Protein AF-A0A7C4R3P0-F1 (afdb_monomer)

Mean predicted aligned error: 15.99 Å

Radius of gyration: 37.4 Å; Cα contacts (8 Å, |Δi|>4): 1420; chains: 1; bounding box: 134×116×116 Å

Foldseek 3Di:
DDDDDDDDDDDDDDDDDDDDDDDDDDDDDDDDDDDDDDDDDDDDDDDDDDDDDDDDDDDDDDDDDDDDDDDDDDDDDDDDDDDDDYDDDDDDDDDDDDDDDDDDDDDDDDDDDDDDDDDDDDDDDDDDDDDDDDDDDDDDDDDDDDDDDDDDDDDDDDDDDDDDDDDDDDDDDDDDDDDDDDDDDDDDDDDDDDDDDDDDDDDDDDDDDDDDDDDDDDDDDDDDPDDPPDPPDDPPPPPPFFQKEKFWAAAADQALVVLLVVLLVQLVVCLVVVHQEYEAAWQSRAHNPGDDPVSSVVSLQSNLVSLQVSQHKYKYKHWDQDPVLRGIWIKIFIAGNNSDTFAIFTALLSVLPTAQWAWTDDVNATATEHEALCLLACLNPQLNLVVHHQEYEYHYAAALLQAFPLQGPLSFLLVLALQQHKYWFHYYAHAEPPDDRDPPDPDRHGWAFTFIAGSNSDTQWTDDGRYTDMIMGGHPSVSSVRVSSVLQCVQPLRVVLSVCSNCLSVVHDDDFDDADADFAPFDKAKEKEFLAAPDLVVVLVQLQVCLVVVHQEYEAAWQRYEPVSLVVVLVSLQVSLHKYKYWHFDADPNATFGWIWIAGSNSDTLAIFTAQSDDPPHDHTRALQRQWADRVNQIEGEHEACVLSVLLSLQLNLSNWHAEYEYHHEDPDQDSVVVSSCVSSVQQSQFSQHFYWYHYNHKTFTWGCVCLVVLLVCVVPVHDGDDFDAFPTDRSNTITTRDMADVPRGMDMDIGRTDRTRCRCVPRYCVSNVSCNSSSSRSNPSNHDDPVPRD

Secondary structure (DSSP, 8-state):
----------------------------------------------PPPPPP------------------------------------------------------------------------------------------PPP-----------------------------------------------------PPPPPP---------------------S--SS---------SS-EEEEEEE-B--SSHHHHHHHHHHHHHHHHHTT-SEEE--TTTB--TT---HHHHHHHHHHHHHHHHHHT-EEEEEEEEEETTTTEEEEEEEEE-TTS-EEEEEE-TTT-TTSPPP--EEETTEEEEEEEGGGGG-HHHHHHHHHHT-SEEEEEE--BGGG--TTTSSTTHHHHHHHHTSEEEEEE-BSBPTTSPP-TTS----B----EEE-TTS-EEEE-SSSB-EEEEEEE-GGG---HHHHHHHHSTTTHHHHHHHHHHHTT-----PPP-------EEEEEEEE---S-HHHHHHHHHHHHHTT-SEEE--TT-EEGGGHHHHHHHHHHHT-EEEEEEEEEETTEEEEEEEEE-TTS-EEEEEE-TTPPTTBPPPS-GGGGEEEETTEEEEEEEGGGGT-THHHHHHHHHT--EEEEE------SHHHHHHHHHHHHHHHTTTSEEEEE-SS--EEEE-TTHHHHHHHHHHTPPPPP----SB--TTS-EEEEEPPTT--EEEEEEEE-SS--HIIIIITTT-GGGHHHHHHHHHHHS--GGG--

Solvent-accessible surface area (backbone atoms only — not comparable to full-atom values): 47750 Å² total; per-residue (Å²): 132,82,85,83,90,81,88,79,90,84,86,84,91,81,91,81,84,89,87,86,84,90,81,91,86,85,90,88,85,89,84,90,86,84,88,79,90,87,88,86,88,86,88,89,89,85,86,86,85,87,86,90,82,84,92,85,82,92,82,88,87,83,88,83,91,85,87,87,87,84,88,84,87,78,89,86,85,90,83,91,84,89,89,82,85,88,80,90,83,83,86,89,84,81,90,81,82,89,78,91,82,84,80,88,78,92,80,92,86,84,92,80,90,87,84,90,89,83,89,88,87,89,86,86,91,87,90,90,91,86,90,83,88,85,90,86,80,88,80,88,89,82,89,82,84,81,80,85,81,78,87,84,77,88,84,85,81,86,84,90,79,92,80,81,92,78,87,78,92,81,83,90,81,90,83,90,81,91,78,86,82,88,88,86,87,81,87,89,84,86,88,86,81,89,81,86,87,86,83,86,87,85,87,87,84,82,88,83,84,84,88,89,85,79,89,92,84,88,79,85,91,76,89,90,88,86,83,91,83,79,79,78,77,72,74,77,73,71,74,92,62,54,54,27,38,19,37,31,21,42,40,81,41,57,38,46,67,59,19,36,50,50,50,45,50,47,45,52,54,23,39,76,68,65,28,45,34,32,32,34,11,37,43,44,45,34,22,74,85,55,63,54,67,71,59,52,54,54,38,49,53,51,46,26,51,44,23,33,77,57,58,17,31,37,37,38,17,24,47,41,73,29,85,91,75,75,42,70,44,50,31,38,41,30,30,34,38,84,35,42,80,74,46,76,46,48,34,34,66,81,39,57,81,47,69,75,48,58,65,45,70,59,98,83,43,39,22,31,58,50,44,47,74,30,80,63,34,64,68,49,59,50,41,21,38,76,75,55,24,32,34,42,38,34,20,16,66,50,47,39,70,67,56,39,77,92,46,54,62,25,78,53,35,41,53,8,39,36,32,14,16,32,33,38,38,13,13,22,13,65,39,52,82,96,54,81,84,64,88,85,60,93,68,86,58,31,40,26,49,23,34,35,31,35,25,84,41,42,78,69,30,60,47,93,45,26,51,45,45,73,38,61,38,72,38,62,62,83,64,24,69,29,55,48,39,47,50,52,41,64,35,80,72,37,23,68,40,47,54,39,42,50,39,39,72,73,71,43,90,64,92,44,63,88,78,74,55,43,62,35,73,65,38,82,48,27,42,26,41,31,47,59,60,79,44,70,68,61,46,47,52,48,52,48,50,32,36,76,73,61,26,54,32,38,34,29,8,29,63,17,36,58,61,87,45,50,70,57,56,28,48,45,17,31,76,56,52,20,27,37,36,38,12,19,48,43,80,56,94,97,37,42,22,53,26,40,41,31,27,33,38,74,30,46,78,47,32,63,25,48,20,59,62,41,56,85,85,28,51,52,32,74,56,64,40,34,26,44,30,54,57,98,64,33,38,27,35,49,49,35,52,63,32,52,53,48,40,64,60,52,45,26,38,13,46,34,13,26,37,32,36,41,34,19,26,67,52,81,60,69,50,71,66,52,46,42,52,48,53,14,30,48,37,57,49,29,49,37,31,15,47,24,38,42,25,18,65,51,63,26,38,34,33,37,14,77,50,34,76,56,29,33,50,11,63,81,63,76,46,78,70,66,92,78,74,82,54,73,41,81,34,45,78,40,23,23,37,41,47,67,40,54,95,89,50,58,68,46,72,53,75,47,76,43,64,38,52,35,54,38,36,67,74,48,37,39,74,33,40,51,84,48,35,45,39,54,29,36,36,14,59,62,44,44,64,70,84,92,72,69,73

Structure (mmCIF, N/CA/C/O backbone):
data_AF-A0A7C4R3P0-F1
#
_entry.id   AF-A0A7C4R3P0-F1
#
loop_
_atom_site.group_PDB
_atom_site.id
_atom_site.type_symbol
_atom_site.label_atom_id
_atom_site.label_alt_id
_atom_site.label_comp_id
_atom_site.label_asym_id
_atom_site.label_entity_id
_atom_site.label_seq_id
_atom_site.pdbx_PDB_ins_code
_atom_site.Cartn_x
_atom_site.Cartn_y
_atom_site.Cartn_z
_atom_site.occupancy
_atom_site.B_iso_or_equiv
_atom_site.auth_seq_id
_atom_site.auth_comp_id
_atom_site.auth_asym_id
_atom_site.auth_atom_id
_atom_site.pdbx_PDB_model_num
ATOM 1 N N . MET A 1 1 ? 66.819 -7.091 0.552 1.00 32.09 1 MET A N 1
ATOM 2 C CA . MET A 1 1 ? 67.914 -6.262 -0.003 1.00 32.09 1 MET A CA 1
ATOM 3 C C . MET A 1 1 ? 67.869 -4.890 0.667 1.00 32.09 1 MET A C 1
ATOM 5 O O . MET A 1 1 ? 66.783 -4.501 1.069 1.00 32.09 1 MET A O 1
ATOM 9 N N . SER A 1 2 ? 69.026 -4.226 0.800 1.00 27.78 2 SER A N 1
ATOM 10 C CA . SER A 1 2 ? 69.227 -2.788 1.114 1.00 27.78 2 SER A CA 1
ATOM 11 C C . SER A 1 2 ? 68.517 -2.137 2.328 1.00 27.78 2 SER A C 1
ATOM 13 O O . SER A 1 2 ? 67.347 -1.773 2.280 1.00 27.78 2 SER A O 1
ATOM 15 N N . TRP A 1 3 ? 69.328 -1.880 3.364 1.00 25.48 3 TRP A N 1
ATOM 16 C CA . TRP A 1 3 ? 69.326 -0.709 4.281 1.00 25.48 3 TRP A CA 1
ATOM 17 C C . TRP A 1 3 ? 69.585 0.632 3.510 1.00 25.48 3 TRP A C 1
ATOM 19 O O . TRP A 1 3 ? 69.786 0.504 2.298 1.00 25.48 3 TRP A O 1
ATOM 29 N N . PRO A 1 4 ? 69.664 1.874 4.098 1.00 54.72 4 PRO A N 1
ATOM 30 C CA . PRO A 1 4 ? 69.950 2.248 5.515 1.00 54.72 4 PRO A CA 1
ATOM 31 C C . PRO A 1 4 ? 69.292 3.538 6.136 1.00 54.72 4 PRO A C 1
ATOM 33 O O . PRO A 1 4 ? 68.759 4.383 5.430 1.00 54.72 4 PRO A O 1
ATOM 36 N N . SER A 1 5 ? 69.549 3.771 7.448 1.00 31.55 5 SER A N 1
ATOM 37 C CA . SER A 1 5 ? 69.877 5.083 8.118 1.00 31.55 5 SER A CA 1
ATOM 38 C C . SER A 1 5 ? 68.826 6.231 8.237 1.00 31.55 5 SER A C 1
ATOM 40 O O . SER A 1 5 ? 67.964 6.351 7.383 1.00 31.55 5 SER A O 1
ATOM 42 N N . CYS A 1 6 ? 68.843 7.171 9.214 1.00 27.56 6 CYS A N 1
ATOM 43 C CA . CYS A 1 6 ? 69.604 7.357 10.480 1.00 27.56 6 CYS A CA 1
ATOM 44 C C . CYS A 1 6 ? 68.987 8.454 11.409 1.00 27.56 6 CYS A C 1
ATOM 46 O O . CYS A 1 6 ? 68.183 9.256 10.952 1.00 27.56 6 CYS A O 1
ATOM 48 N N . CYS A 1 7 ? 69.505 8.554 12.654 1.00 25.92 7 CYS A N 1
ATOM 49 C CA . CYS A 1 7 ? 69.416 9.674 13.635 1.00 25.92 7 CYS A CA 1
ATOM 50 C C . CYS A 1 7 ? 68.050 9.999 14.310 1.00 25.92 7 CYS A C 1
ATOM 52 O O . CYS A 1 7 ? 67.019 10.026 13.659 1.00 25.92 7 CYS A O 1
ATOM 54 N N . GLY A 1 8 ? 67.959 10.335 15.612 1.00 26.08 8 GLY A N 1
ATOM 55 C CA . GLY A 1 8 ? 68.944 10.228 16.708 1.00 26.08 8 GLY A CA 1
ATOM 56 C C . GLY A 1 8 ? 68.679 11.147 17.928 1.00 26.08 8 GLY A C 1
ATOM 57 O O . GLY A 1 8 ? 68.596 12.355 17.760 1.00 26.08 8 GLY A O 1
ATOM 58 N N . THR A 1 9 ? 68.716 10.596 19.161 1.00 27.69 9 THR A N 1
ATOM 59 C CA . THR A 1 9 ? 68.873 11.297 20.482 1.00 27.69 9 THR A CA 1
ATOM 60 C C . THR A 1 9 ? 67.759 12.286 20.935 1.00 27.69 9 THR A C 1
ATOM 62 O O . THR A 1 9 ? 67.021 12.784 20.106 1.00 27.69 9 THR A O 1
ATOM 65 N N . ARG A 1 10 ? 67.513 12.627 22.221 1.00 25.78 10 ARG A N 1
ATOM 66 C CA . ARG A 1 10 ? 68.187 12.420 23.536 1.00 25.78 10 ARG A CA 1
ATOM 67 C C . ARG A 1 10 ? 67.142 12.507 24.694 1.00 25.78 10 ARG A C 1
ATOM 69 O O . ARG A 1 10 ? 66.131 13.183 24.560 1.00 25.78 10 ARG A O 1
ATOM 76 N N . ARG A 1 11 ? 67.406 11.863 25.843 1.00 30.72 11 ARG A N 1
ATOM 77 C CA . ARG A 1 11 ? 66.754 12.060 27.181 1.00 30.72 11 ARG A CA 1
ATOM 78 C C . ARG A 1 11 ? 67.440 13.251 27.928 1.00 30.72 11 ARG A C 1
ATOM 80 O O . ARG A 1 11 ? 68.502 13.613 27.410 1.00 30.72 11 ARG A O 1
ATOM 87 N N . PRO A 1 12 ? 66.985 13.833 29.090 1.00 46.84 12 PRO A N 1
ATOM 88 C CA . PRO A 1 12 ? 66.566 13.085 30.312 1.00 46.84 12 PRO A CA 1
ATOM 89 C C . PRO A 1 12 ? 65.684 13.737 31.448 1.00 46.84 12 PRO A C 1
ATOM 91 O O . PRO A 1 12 ? 65.830 14.903 31.776 1.00 46.84 12 PRO A O 1
ATOM 94 N N . THR A 1 13 ? 64.967 12.883 32.219 1.00 29.77 13 THR A N 1
ATOM 95 C CA . THR A 1 13 ? 64.769 12.910 33.719 1.00 29.77 13 THR A CA 1
ATOM 96 C C . THR A 1 13 ? 64.090 14.119 34.440 1.00 29.77 13 THR A C 1
ATOM 98 O O . THR A 1 13 ? 63.912 15.150 33.820 1.00 29.77 13 THR A O 1
ATOM 101 N N . TRP A 1 14 ? 63.653 14.130 35.728 1.00 27.22 14 TRP A N 1
ATOM 102 C CA . TRP A 1 14 ? 63.700 13.253 36.945 1.00 27.22 14 TRP A CA 1
ATOM 103 C C . TRP A 1 14 ? 62.548 13.641 37.945 1.00 27.22 14 TRP A C 1
ATOM 105 O O . TRP A 1 14 ? 62.267 14.826 38.031 1.00 27.22 14 TRP A O 1
ATOM 115 N N . ARG A 1 15 ? 62.065 12.706 38.813 1.00 27.70 15 ARG A N 1
ATOM 116 C CA . ARG A 1 15 ? 61.544 12.882 40.231 1.00 27.70 15 ARG A CA 1
ATOM 117 C C . ARG A 1 15 ? 60.312 13.809 40.514 1.00 27.70 15 ARG A C 1
ATOM 119 O O . ARG A 1 15 ? 60.144 14.805 39.842 1.00 27.70 15 ARG A O 1
ATOM 126 N N . ARG A 1 16 ? 59.444 13.619 41.543 1.00 30.42 16 ARG A N 1
ATOM 127 C CA . ARG A 1 16 ? 59.117 12.530 42.527 1.00 30.42 16 ARG A CA 1
ATOM 128 C C . ARG A 1 16 ? 57.813 12.883 43.326 1.00 30.42 16 ARG A C 1
ATOM 130 O O . ARG A 1 16 ? 57.584 14.065 43.513 1.00 30.42 16 ARG A O 1
ATOM 137 N N . LEU A 1 17 ? 57.125 11.873 43.910 1.00 26.97 17 LEU A N 1
ATOM 138 C CA . LEU A 1 17 ? 56.213 11.885 45.111 1.00 26.97 17 LEU A CA 1
ATOM 139 C C . LEU A 1 17 ? 54.891 12.722 45.046 1.00 26.97 17 LEU A C 1
ATOM 141 O O . LEU A 1 17 ? 54.957 13.920 44.831 1.00 26.97 17 LEU A O 1
ATOM 145 N N . LEU A 1 18 ? 53.648 12.187 45.113 1.00 27.86 18 LEU A N 1
ATOM 146 C CA . LEU A 1 18 ? 52.902 11.464 46.195 1.00 27.86 18 LEU A CA 1
ATOM 147 C C . LEU A 1 18 ? 52.780 12.226 47.548 1.00 27.86 18 LEU A C 1
ATOM 149 O O . LEU A 1 18 ? 53.795 12.786 47.954 1.00 27.86 18 LEU A O 1
ATOM 153 N N . PRO A 1 19 ? 51.696 12.067 48.366 1.00 56.34 19 PRO A N 1
ATOM 154 C CA . PRO A 1 19 ? 50.272 11.708 48.096 1.00 56.34 19 PRO A CA 1
ATOM 155 C C . PRO A 1 19 ? 49.213 12.437 49.022 1.00 56.34 19 PRO A C 1
ATOM 157 O O . PRO A 1 19 ? 49.565 13.404 49.684 1.00 56.34 19 PRO A O 1
ATOM 160 N N . ILE A 1 20 ? 47.969 11.892 49.135 1.00 28.66 20 ILE A N 1
ATOM 161 C CA . ILE A 1 20 ? 47.048 11.837 50.332 1.00 28.66 20 ILE A CA 1
ATOM 162 C C . ILE A 1 20 ? 45.781 12.763 50.477 1.00 28.66 20 ILE A C 1
ATOM 164 O O . ILE A 1 20 ? 45.903 13.974 50.565 1.00 28.66 20 ILE A O 1
ATOM 168 N N . ILE A 1 21 ? 44.597 12.100 50.631 1.00 27.23 21 ILE A N 1
ATOM 169 C CA . ILE A 1 21 ? 43.301 12.428 51.344 1.00 27.23 21 ILE A CA 1
ATOM 170 C C . ILE A 1 21 ? 42.486 13.688 50.900 1.00 27.23 21 ILE A C 1
ATOM 172 O O . ILE A 1 21 ? 43.040 14.768 50.792 1.00 27.23 21 ILE A O 1
ATOM 176 N N . ALA A 1 22 ? 41.210 13.621 50.442 1.00 28.36 22 ALA A N 1
ATOM 177 C CA . ALA A 1 22 ? 39.899 13.310 51.096 1.00 28.36 22 ALA A CA 1
ATOM 178 C C . ALA A 1 22 ? 39.422 14.378 52.131 1.00 28.36 22 ALA A C 1
ATOM 180 O O . ALA A 1 22 ? 40.260 14.945 52.813 1.00 28.36 22 ALA A O 1
ATOM 181 N N . ALA A 1 23 ? 38.137 14.725 52.352 1.00 29.47 23 ALA A N 1
ATOM 182 C CA . ALA A 1 23 ? 36.828 14.490 51.697 1.00 29.47 23 ALA A CA 1
ATOM 183 C C . ALA A 1 23 ? 35.771 15.502 52.261 1.00 29.47 23 ALA A C 1
ATOM 185 O O . ALA A 1 23 ? 36.071 16.154 53.256 1.00 29.47 23 ALA A O 1
ATOM 186 N N . LEU A 1 24 ? 34.534 15.539 51.709 1.00 28.92 24 LEU A N 1
ATOM 187 C CA . LEU A 1 24 ? 33.325 16.251 52.235 1.00 28.92 24 LEU A CA 1
ATOM 188 C C . LEU A 1 24 ? 33.402 17.816 52.197 1.00 28.92 24 LEU A C 1
ATOM 190 O O . LEU A 1 24 ? 34.487 18.365 52.066 1.00 28.92 24 LEU A O 1
ATOM 194 N N . ASP A 1 25 ? 32.331 18.633 52.225 1.00 27.67 25 ASP A N 1
ATOM 195 C CA . ASP A 1 25 ? 30.870 18.406 52.291 1.00 27.67 25 ASP A CA 1
ATOM 196 C C . ASP A 1 25 ? 30.043 19.606 51.719 1.00 27.67 25 ASP A C 1
ATOM 198 O O . ASP A 1 25 ? 30.559 20.706 51.532 1.00 27.67 25 ASP A O 1
ATOM 202 N N . SER A 1 26 ? 28.717 19.427 51.620 1.00 28.06 26 SER A N 1
ATOM 203 C CA . SER A 1 26 ? 27.634 20.431 51.790 1.00 28.06 26 SER A CA 1
ATOM 204 C C . SER A 1 26 ? 27.133 21.380 50.659 1.00 28.06 26 SER A C 1
ATOM 206 O O . SER A 1 26 ? 27.757 22.345 50.239 1.00 28.06 26 SER A O 1
ATOM 208 N N . VAL A 1 27 ? 25.871 21.124 50.268 1.00 33.09 27 VAL A N 1
ATOM 209 C CA . VAL A 1 27 ? 24.689 22.024 50.132 1.00 33.09 27 VAL A CA 1
ATOM 210 C C . VAL A 1 27 ? 24.843 23.500 49.667 1.00 33.09 27 VAL A C 1
ATOM 212 O O . VAL A 1 27 ? 25.294 24.342 50.436 1.00 33.09 27 VAL A O 1
ATOM 215 N N . ARG A 1 28 ? 24.197 23.866 48.533 1.00 28.83 28 ARG A N 1
ATOM 216 C CA . ARG A 1 28 ? 23.072 24.858 48.414 1.00 28.83 28 ARG A CA 1
ATOM 217 C C . ARG A 1 28 ? 22.651 25.137 46.948 1.00 28.83 28 ARG A C 1
ATOM 219 O O . ARG A 1 28 ? 23.490 25.280 46.070 1.00 28.83 28 ARG A O 1
ATOM 226 N N . ARG A 1 29 ? 21.335 25.281 46.702 1.00 38.56 29 ARG A N 1
ATOM 227 C CA . ARG A 1 29 ? 20.730 25.986 45.537 1.00 38.56 29 ARG A CA 1
ATOM 228 C C . ARG A 1 29 ? 20.287 27.390 45.996 1.00 38.56 29 ARG A C 1
ATOM 230 O O . ARG A 1 29 ? 19.951 27.526 47.173 1.00 38.56 29 ARG A O 1
ATOM 237 N N . PRO A 1 30 ? 20.306 28.422 45.134 1.00 43.12 30 PRO A N 1
ATOM 238 C CA . PRO A 1 30 ? 19.176 28.790 44.248 1.00 43.12 30 PRO A CA 1
ATOM 239 C C . PRO A 1 30 ? 19.695 29.074 42.812 1.00 43.12 30 PRO A C 1
ATOM 241 O O . PRO A 1 30 ? 20.872 28.868 42.562 1.00 43.12 30 PRO A O 1
ATOM 244 N N . GLY A 1 31 ? 18.974 29.473 41.762 1.00 29.48 31 GLY A N 1
ATOM 245 C CA . GLY A 1 31 ? 17.718 30.204 41.521 1.00 29.48 31 GLY A CA 1
ATOM 246 C C . GLY A 1 31 ? 17.873 30.880 40.128 1.00 29.48 31 GLY A C 1
ATOM 247 O O . GLY A 1 31 ? 19.010 31.012 39.673 1.00 29.48 31 GLY A O 1
ATOM 248 N N . PRO A 1 32 ? 16.806 31.237 39.387 1.00 46.84 32 PRO A N 1
ATOM 249 C CA . PRO A 1 32 ? 16.913 31.478 37.940 1.00 46.84 32 PRO A CA 1
ATOM 250 C C . PRO A 1 32 ? 17.181 32.941 37.536 1.00 46.84 32 PRO A C 1
ATOM 252 O O . PRO A 1 32 ? 16.774 33.873 38.225 1.00 46.84 32 PRO A O 1
ATOM 255 N N . PHE A 1 33 ? 17.785 33.129 36.356 1.00 30.09 33 PHE A N 1
ATOM 256 C CA . PHE A 1 33 ? 17.975 34.431 35.706 1.00 30.09 33 PHE A CA 1
ATOM 257 C C . PHE A 1 33 ? 16.963 34.674 34.575 1.00 30.09 33 PHE A C 1
ATOM 259 O O . PHE A 1 33 ? 16.722 33.804 33.740 1.00 30.09 33 PHE A O 1
ATOM 266 N N . VAL A 1 34 ? 16.460 35.906 34.505 1.00 32.19 34 VAL A N 1
ATOM 267 C CA . VAL A 1 34 ? 15.823 36.523 33.329 1.00 32.19 34 VAL A CA 1
ATOM 268 C C . VAL A 1 34 ? 16.694 37.714 32.937 1.00 32.19 34 VAL A C 1
ATOM 270 O O . VAL A 1 34 ? 17.174 38.413 33.830 1.00 32.19 34 VAL A O 1
ATOM 273 N N . ASN A 1 35 ? 16.898 37.986 31.642 1.00 27.61 35 ASN A N 1
ATOM 274 C CA . ASN A 1 35 ? 17.396 39.301 31.232 1.00 27.61 35 ASN A CA 1
ATOM 275 C C . ASN A 1 35 ? 17.000 39.718 29.805 1.00 27.61 35 ASN A C 1
ATOM 277 O O . ASN A 1 35 ? 16.473 38.918 29.034 1.00 27.61 35 ASN A O 1
ATOM 281 N N . THR A 1 36 ? 17.206 41.004 29.505 1.00 28.31 36 THR A N 1
ATOM 282 C CA . THR A 1 36 ? 16.437 41.785 28.512 1.00 28.31 36 THR A CA 1
ATOM 283 C C . THR A 1 36 ? 17.353 42.670 27.638 1.00 28.31 36 THR A C 1
ATOM 285 O O . THR A 1 36 ? 18.479 42.945 28.039 1.00 28.31 36 THR A O 1
ATOM 288 N N . PHE A 1 37 ? 16.829 43.208 26.519 1.00 28.69 37 PHE A N 1
ATOM 289 C CA . PHE A 1 37 ? 17.451 44.211 25.611 1.00 28.69 37 PHE A CA 1
ATOM 290 C C . PHE A 1 37 ? 18.629 43.691 24.732 1.00 28.69 37 PHE A C 1
ATOM 292 O O . PHE A 1 37 ? 19.159 42.619 24.984 1.00 28.69 37 PHE A O 1
ATOM 299 N N . ALA A 1 38 ? 19.044 44.333 23.622 1.00 27.56 38 ALA A N 1
ATOM 300 C CA . ALA A 1 38 ? 18.804 45.706 23.143 1.00 27.56 38 ALA A CA 1
ATOM 301 C C . ALA A 1 38 ? 18.746 45.866 21.597 1.00 27.56 38 ALA A C 1
ATOM 303 O O . ALA A 1 38 ? 19.057 44.954 20.835 1.00 27.56 38 ALA A O 1
ATOM 304 N N . THR A 1 39 ? 18.382 47.074 21.149 1.00 28.06 39 THR A N 1
ATOM 305 C CA . THR A 1 39 ? 18.225 47.519 19.746 1.00 28.06 39 THR A CA 1
ATOM 306 C C . THR A 1 39 ? 19.479 48.235 19.211 1.00 28.06 39 THR A C 1
ATOM 308 O O . THR A 1 39 ? 20.094 48.994 19.956 1.00 28.06 39 THR A O 1
ATOM 311 N N . VAL A 1 40 ? 19.800 48.132 17.908 1.00 27.38 40 VAL A N 1
ATOM 312 C CA . VAL A 1 40 ? 20.832 48.970 17.241 1.00 27.38 40 VAL A CA 1
ATOM 313 C C . VAL A 1 40 ? 20.338 49.530 15.892 1.00 27.38 40 VAL A C 1
ATOM 315 O O . VAL A 1 40 ? 19.598 48.874 15.164 1.00 27.38 40 VAL A O 1
ATOM 318 N N . LYS A 1 41 ? 20.728 50.779 15.584 1.00 29.86 41 LYS A N 1
ATOM 319 C CA . LYS A 1 41 ? 20.401 51.551 14.362 1.00 29.86 41 LYS A CA 1
ATOM 320 C C . LYS A 1 41 ? 21.229 51.123 13.138 1.00 29.86 41 LYS A C 1
ATOM 322 O O . LYS A 1 41 ? 22.357 50.663 13.287 1.00 29.86 41 LYS A O 1
ATOM 327 N N . THR A 1 42 ? 20.771 51.457 11.926 1.00 29.19 42 THR A N 1
ATOM 328 C CA . THR A 1 42 ? 21.671 51.640 10.762 1.00 29.19 42 THR A CA 1
ATOM 329 C C . THR A 1 42 ? 21.151 52.710 9.785 1.00 29.19 42 THR A C 1
ATOM 331 O O . THR A 1 42 ? 20.029 53.195 9.922 1.00 29.19 42 THR A O 1
ATOM 334 N N . ILE A 1 43 ? 22.027 53.157 8.878 1.00 29.05 43 ILE A N 1
ATOM 335 C CA . ILE A 1 43 ? 22.020 54.470 8.200 1.00 29.05 43 ILE A CA 1
ATOM 336 C C . ILE A 1 43 ? 21.497 54.383 6.745 1.00 29.05 43 ILE A C 1
ATOM 338 O O . ILE A 1 43 ? 21.356 53.301 6.184 1.00 29.05 43 ILE A O 1
ATOM 342 N N . SER A 1 44 ? 21.154 55.531 6.151 1.00 29.88 44 SER A N 1
ATOM 343 C CA . SER A 1 44 ? 20.382 55.696 4.910 1.00 29.88 44 SER A CA 1
ATOM 344 C C . SER A 1 44 ? 21.178 56.173 3.673 1.00 29.88 44 SER A C 1
ATOM 346 O O . SER A 1 44 ? 22.222 56.804 3.820 1.00 29.88 44 SER A O 1
ATOM 348 N N . ARG A 1 45 ? 20.555 55.991 2.480 1.00 29.64 45 ARG A N 1
ATOM 349 C CA . ARG A 1 45 ? 20.825 56.540 1.108 1.00 29.64 45 ARG A CA 1
ATOM 350 C C . ARG A 1 45 ? 21.482 55.571 0.090 1.00 29.64 45 ARG A C 1
ATOM 352 O O . ARG A 1 45 ? 22.250 54.713 0.500 1.00 29.64 45 ARG A O 1
ATOM 359 N N . PRO A 1 46 ? 21.302 55.779 -1.240 1.00 42.72 46 PRO A N 1
ATOM 360 C CA . PRO A 1 46 ? 20.055 56.104 -1.958 1.00 42.72 46 PRO A CA 1
ATOM 361 C C . PRO A 1 46 ? 19.814 55.218 -3.219 1.00 42.72 46 PRO A C 1
ATOM 363 O O . PRO A 1 46 ? 20.705 54.522 -3.693 1.00 42.72 46 PRO A O 1
ATOM 366 N N . LEU A 1 47 ? 18.606 55.273 -3.800 1.00 34.34 47 LEU A N 1
ATOM 367 C CA . LEU A 1 47 ? 18.209 54.532 -5.019 1.00 34.34 47 LEU A CA 1
ATOM 368 C C . LEU A 1 47 ? 18.445 55.330 -6.325 1.00 34.34 47 LEU A C 1
ATOM 370 O O . LEU A 1 47 ? 18.209 56.540 -6.324 1.00 34.34 47 LEU A O 1
ATOM 374 N N . PRO A 1 48 ? 18.772 54.677 -7.461 1.00 40.31 48 PRO A N 1
ATOM 375 C CA . PRO A 1 48 ? 18.672 55.264 -8.800 1.00 40.31 48 PRO A CA 1
ATOM 376 C C . PRO A 1 48 ? 17.275 55.076 -9.436 1.00 40.31 48 PRO A C 1
ATOM 378 O O . PRO A 1 48 ? 16.510 54.181 -9.076 1.00 40.31 48 PRO A O 1
ATOM 381 N N . ALA A 1 49 ? 16.940 55.941 -10.400 1.00 33.78 49 ALA A N 1
ATOM 382 C CA . ALA A 1 49 ? 15.609 56.063 -11.009 1.00 33.78 49 ALA A CA 1
ATOM 383 C C . ALA A 1 49 ? 15.329 55.077 -12.176 1.00 33.78 49 ALA A C 1
ATOM 385 O O . ALA A 1 49 ? 16.265 54.612 -12.828 1.00 33.78 49 ALA A O 1
ATOM 386 N N . PRO A 1 50 ? 14.049 54.797 -12.513 1.00 43.09 50 PRO A N 1
ATOM 387 C CA . PRO A 1 50 ? 13.680 53.932 -13.636 1.00 43.09 50 PRO A CA 1
ATOM 388 C C . PRO A 1 50 ? 13.578 54.674 -14.985 1.00 43.09 50 PRO A C 1
ATOM 390 O O . PRO A 1 50 ? 13.025 55.771 -15.087 1.00 43.09 50 PRO A O 1
ATOM 393 N N . VAL A 1 51 ? 14.038 54.021 -16.056 1.00 35.91 51 VAL A N 1
ATOM 394 C CA . VAL A 1 51 ? 14.007 54.535 -17.438 1.00 35.91 51 VAL A CA 1
ATOM 395 C C . VAL A 1 51 ? 12.637 54.322 -18.106 1.00 35.91 51 VAL A C 1
ATOM 397 O O . VAL A 1 51 ? 12.038 53.251 -18.026 1.00 35.91 51 VAL A O 1
ATOM 400 N N . ARG A 1 52 ? 12.153 55.337 -18.838 1.00 36.47 52 ARG A N 1
ATOM 401 C CA . ARG A 1 52 ? 10.978 55.258 -19.734 1.00 36.47 52 ARG A CA 1
ATOM 402 C C . ARG A 1 52 ? 11.365 54.788 -21.145 1.00 36.47 52 ARG A C 1
ATOM 404 O O . ARG A 1 52 ? 12.218 55.428 -21.752 1.00 36.47 52 ARG A O 1
ATOM 411 N N . ARG A 1 53 ? 10.614 53.828 -21.712 1.00 31.98 53 ARG A N 1
ATOM 412 C CA . ARG A 1 53 ? 10.147 53.680 -23.128 1.00 31.98 53 ARG A CA 1
ATOM 413 C C . ARG A 1 53 ? 9.624 52.234 -23.312 1.00 31.98 53 ARG A C 1
ATOM 415 O O . ARG A 1 53 ? 10.143 51.335 -22.676 1.00 31.98 53 ARG A O 1
ATOM 422 N N . GLY A 1 54 ? 8.602 51.929 -24.118 1.00 27.34 54 GLY A N 1
ATOM 423 C CA . GLY A 1 54 ? 7.746 52.776 -24.957 1.00 27.34 54 GLY A CA 1
ATOM 424 C C . GLY A 1 54 ? 6.442 52.063 -25.378 1.00 27.34 54 GLY A C 1
ATOM 425 O O . GLY A 1 54 ? 6.250 50.879 -25.118 1.00 27.34 54 GLY A O 1
ATOM 426 N N . ARG A 1 55 ? 5.516 52.801 -26.010 1.00 35.31 55 ARG A N 1
ATOM 427 C CA . ARG A 1 55 ? 4.210 52.299 -26.495 1.00 35.31 55 ARG A CA 1
ATOM 428 C C . ARG A 1 55 ? 4.328 51.586 -27.853 1.00 35.31 55 ARG A C 1
ATOM 430 O O . ARG A 1 55 ? 4.978 52.135 -28.734 1.00 35.31 55 ARG A O 1
ATOM 437 N N . ARG A 1 56 ? 3.566 50.499 -28.050 1.00 31.70 56 ARG A N 1
ATOM 438 C CA . ARG A 1 56 ? 2.937 49.973 -29.300 1.00 31.70 56 ARG A CA 1
ATOM 439 C C . ARG A 1 56 ? 2.199 48.675 -28.907 1.00 31.70 56 ARG A C 1
ATOM 441 O O . ARG A 1 56 ? 2.729 47.934 -28.096 1.00 31.70 56 ARG A O 1
ATOM 448 N N . GLY A 1 57 ? 1.002 48.319 -29.370 1.00 27.23 57 GLY A N 1
ATOM 449 C CA . GLY A 1 57 ? -0.071 49.044 -30.060 1.00 27.23 57 GLY A CA 1
ATOM 450 C C . GLY A 1 57 ? -1.370 48.225 -29.901 1.00 27.23 57 GLY A C 1
ATOM 451 O O . GLY A 1 57 ? -1.309 47.002 -29.816 1.00 27.23 57 GLY A O 1
ATOM 452 N N . LYS A 1 58 ? -2.544 48.866 -29.794 1.00 31.91 58 LYS A N 1
ATOM 453 C CA . LYS A 1 58 ? -3.838 48.158 -29.679 1.00 31.91 58 LYS A CA 1
ATOM 454 C C . LYS A 1 58 ? -4.487 48.027 -31.054 1.00 31.91 58 LYS A C 1
ATOM 456 O O . LYS A 1 58 ? -4.809 49.054 -31.646 1.00 31.91 58 LYS A O 1
ATOM 461 N N . THR A 1 59 ? -4.821 46.810 -31.476 1.00 30.38 59 THR A N 1
ATOM 462 C CA . THR A 1 59 ? -5.689 46.584 -32.643 1.00 30.38 59 THR A CA 1
ATOM 463 C C . THR A 1 59 ? -7.001 45.949 -32.190 1.00 30.38 59 THR A C 1
ATOM 465 O O . THR A 1 59 ? -7.027 44.842 -31.658 1.00 30.38 59 THR A O 1
ATOM 468 N N . ARG A 1 60 ? -8.109 46.677 -32.365 1.00 30.22 60 ARG A N 1
ATOM 469 C CA . ARG A 1 60 ? -9.468 46.136 -32.210 1.00 30.22 60 ARG A CA 1
ATOM 470 C C . ARG A 1 60 ? -9.790 45.246 -33.409 1.00 30.22 60 ARG A C 1
ATOM 472 O O . ARG A 1 60 ? -9.557 45.679 -34.530 1.00 30.22 60 ARG A O 1
ATOM 479 N N . TRP A 1 61 ? -10.517 44.156 -33.180 1.00 25.72 61 TRP A N 1
ATOM 480 C CA . TRP A 1 61 ? -11.554 43.716 -34.117 1.00 25.72 61 TRP A CA 1
ATOM 481 C C . TRP A 1 61 ? -12.863 43.450 -33.369 1.00 25.72 61 TRP A C 1
ATOM 483 O O . TRP A 1 61 ? -12.881 42.980 -32.232 1.00 25.72 61 TRP A O 1
ATOM 493 N N . ARG A 1 62 ? -13.970 43.857 -33.991 1.00 29.64 62 ARG A N 1
ATOM 494 C CA . ARG A 1 62 ? -15.354 43.769 -33.498 1.00 29.64 62 ARG A CA 1
ATOM 495 C C . ARG A 1 62 ? -16.241 43.524 -34.725 1.00 29.64 62 ARG A C 1
ATOM 497 O O . ARG A 1 62 ? -15.873 44.001 -35.794 1.00 29.64 62 ARG A O 1
ATOM 504 N N . ARG A 1 63 ? -17.424 42.923 -34.517 1.00 29.36 63 ARG A N 1
ATOM 505 C CA . ARG A 1 63 ? -18.449 42.456 -35.495 1.00 29.36 63 ARG A CA 1
ATOM 506 C C . ARG A 1 63 ? -18.372 40.939 -35.753 1.00 29.36 63 ARG A C 1
ATOM 508 O O . ARG A 1 63 ? -17.280 40.399 -35.777 1.00 29.36 63 ARG A O 1
ATOM 515 N N . LEU A 1 64 ? -19.485 40.216 -35.929 1.00 26.69 64 LEU A N 1
ATOM 516 C CA . LEU A 1 64 ? -20.906 40.534 -35.664 1.00 26.69 64 LEU A CA 1
ATOM 517 C C . LEU A 1 64 ? -21.691 39.230 -35.403 1.00 26.69 64 LEU A C 1
ATOM 519 O O . LEU A 1 64 ? -21.211 38.143 -35.706 1.00 26.69 64 LEU A O 1
ATOM 523 N N . ARG A 1 65 ? -22.899 39.338 -34.834 1.00 31.41 65 ARG A N 1
ATOM 524 C CA . ARG A 1 65 ? -23.827 38.211 -34.641 1.00 31.41 65 ARG A CA 1
ATOM 525 C C . ARG A 1 65 ? -24.759 38.049 -35.845 1.00 31.41 65 ARG A C 1
ATOM 527 O O . ARG A 1 65 ? -25.428 39.019 -36.184 1.00 31.41 65 ARG A O 1
ATOM 534 N N . SER A 1 66 ? -24.936 36.812 -36.301 1.00 27.95 66 SER A N 1
ATOM 535 C CA . SER A 1 66 ? -26.204 36.167 -36.708 1.00 27.95 66 SER A CA 1
ATOM 536 C C . SER A 1 66 ? -25.861 34.771 -37.267 1.00 27.95 66 SER A C 1
ATOM 538 O O . SER A 1 66 ? -24.782 34.585 -37.810 1.00 27.95 66 SER A O 1
ATOM 540 N N . GLY A 1 67 ? -26.655 33.710 -37.135 1.00 26.39 67 GLY A N 1
ATOM 541 C CA . GLY A 1 67 ? -27.860 33.509 -36.337 1.00 26.39 67 GLY A CA 1
ATOM 542 C C . GLY A 1 67 ? -28.823 32.560 -37.051 1.00 26.39 67 GLY A C 1
ATOM 543 O O . GLY A 1 67 ? -29.353 32.942 -38.082 1.00 26.39 67 GLY A O 1
ATOM 544 N N . LEU A 1 68 ? -29.110 31.378 -36.491 1.00 26.34 68 LEU A N 1
ATOM 545 C CA . LEU A 1 68 ? -30.374 30.669 -36.739 1.00 26.34 68 LEU A CA 1
ATOM 546 C C . LEU A 1 68 ? -30.661 29.636 -35.637 1.00 26.34 68 LEU A C 1
ATOM 548 O O . LEU A 1 68 ? -29.763 28.968 -35.131 1.00 26.34 68 LEU A O 1
ATOM 552 N N . ARG A 1 69 ? -31.938 29.509 -35.264 1.00 28.77 69 ARG A N 1
ATOM 553 C CA . ARG A 1 69 ? -32.465 28.440 -34.401 1.00 28.77 69 ARG A CA 1
ATOM 554 C C . ARG A 1 69 ? -33.090 27.355 -35.281 1.00 28.77 69 ARG A C 1
ATOM 556 O O . ARG A 1 69 ? -33.789 27.717 -36.223 1.00 28.77 69 ARG A O 1
ATOM 563 N N . ARG A 1 70 ? -33.060 26.091 -34.840 1.00 26.84 70 ARG A N 1
ATOM 564 C CA . ARG A 1 70 ? -34.278 25.266 -34.658 1.00 26.84 70 ARG A CA 1
ATOM 565 C C . ARG A 1 70 ? -33.987 24.015 -33.818 1.00 26.84 70 ARG A C 1
ATOM 567 O O . ARG A 1 70 ? -32.845 23.597 -33.678 1.00 26.84 70 ARG A O 1
ATOM 574 N N . ARG A 1 71 ? -35.041 23.508 -33.174 1.00 27.59 71 ARG A N 1
ATOM 575 C CA . ARG A 1 71 ? -35.055 22.341 -32.272 1.00 27.59 71 ARG A CA 1
ATOM 576 C C . ARG A 1 71 ? -35.383 21.074 -33.072 1.00 27.59 71 ARG A C 1
ATOM 578 O O . ARG A 1 71 ? -36.117 21.208 -34.043 1.00 27.59 71 ARG A O 1
ATOM 585 N N . PHE A 1 72 ? -35.013 19.891 -32.574 1.00 25.64 72 PHE A N 1
ATOM 586 C CA . PHE A 1 72 ? -35.993 18.868 -32.159 1.00 25.64 72 PHE A CA 1
ATOM 587 C C . PHE A 1 72 ? -35.352 17.754 -31.301 1.00 25.64 72 PHE A C 1
ATOM 589 O O . PHE A 1 72 ? -34.160 17.482 -31.398 1.00 25.64 72 PHE A O 1
ATOM 596 N N . SER A 1 73 ? -36.164 17.168 -30.419 1.00 25.95 73 SER A N 1
ATOM 597 C CA . SER A 1 73 ? -35.943 15.923 -29.658 1.00 25.95 73 SER A CA 1
ATOM 598 C C . SER A 1 73 ? -36.352 14.703 -30.526 1.00 25.95 73 SER A C 1
ATOM 600 O O . SER A 1 73 ? -36.861 14.921 -31.619 1.00 25.95 73 SER A O 1
ATOM 602 N N . SER A 1 74 ? -36.233 13.409 -30.188 1.00 26.59 74 SER A N 1
ATOM 603 C CA . SER A 1 74 ? -35.803 12.622 -29.005 1.00 26.59 74 SER A CA 1
ATOM 604 C C . SER A 1 74 ? -35.663 11.132 -29.426 1.00 26.59 74 SER A C 1
ATOM 606 O O . SER A 1 74 ? -36.146 10.780 -30.493 1.00 26.59 74 SER A O 1
ATOM 608 N N . ASN A 1 75 ? -35.050 10.287 -28.575 1.00 24.88 75 ASN A N 1
ATOM 609 C CA . ASN A 1 75 ? -35.145 8.806 -28.398 1.00 24.88 75 ASN A CA 1
ATOM 610 C C . ASN A 1 75 ? -36.152 8.021 -29.299 1.00 24.88 75 ASN A C 1
ATOM 612 O O . ASN A 1 75 ? -37.266 8.487 -29.494 1.00 24.88 75 ASN A O 1
ATOM 616 N N . ALA A 1 76 ? -35.935 6.775 -29.761 1.00 25.80 76 ALA A N 1
ATOM 617 C CA . ALA A 1 76 ? -35.403 5.569 -29.085 1.00 25.80 76 ALA A CA 1
ATOM 618 C C . ALA A 1 76 ? -35.142 4.439 -30.148 1.00 25.80 76 ALA A C 1
ATOM 620 O O . ALA A 1 76 ? -35.869 4.381 -31.129 1.00 25.80 76 ALA A O 1
ATOM 621 N N . THR A 1 77 ? -34.064 3.631 -30.132 1.00 24.80 77 THR A N 1
ATOM 622 C CA . THR A 1 77 ? -33.873 2.330 -29.418 1.00 24.80 77 THR A CA 1
ATOM 623 C C . THR A 1 77 ? -34.249 1.035 -30.198 1.00 24.80 77 THR A C 1
ATOM 625 O O . THR A 1 77 ? -35.416 0.673 -30.218 1.00 24.80 77 THR A O 1
ATOM 628 N N . ARG A 1 78 ? -33.218 0.249 -30.612 1.00 24.88 78 ARG A N 1
ATOM 629 C CA . ARG A 1 78 ? -33.167 -1.253 -30.741 1.00 24.88 78 ARG A CA 1
ATOM 630 C C . ARG A 1 78 ? -34.037 -1.938 -31.846 1.00 24.88 78 ARG A C 1
ATOM 632 O O . ARG A 1 78 ? -34.952 -1.314 -32.345 1.00 24.88 78 ARG A O 1
ATOM 639 N N . CYS A 1 79 ? -33.820 -3.188 -32.322 1.00 22.98 79 CYS A N 1
ATOM 640 C CA . CYS A 1 79 ? -32.945 -4.334 -31.949 1.00 22.98 79 CYS A CA 1
ATOM 641 C C . CYS A 1 79 ? -32.792 -5.386 -33.112 1.00 22.98 79 CYS A C 1
ATOM 643 O O . CYS A 1 79 ? -33.746 -5.552 -33.858 1.00 22.98 79 CYS A O 1
ATOM 645 N N . TRP A 1 80 ? -31.706 -6.203 -33.114 1.00 23.64 80 TRP A N 1
ATOM 646 C CA . TRP A 1 80 ? -31.642 -7.660 -33.503 1.00 23.64 80 TRP A CA 1
ATOM 647 C C . TRP A 1 80 ? -31.729 -8.048 -35.029 1.00 23.64 80 TRP A C 1
ATOM 649 O O . TRP A 1 80 ? -32.228 -7.248 -35.802 1.00 23.64 80 TRP A O 1
ATOM 659 N N . ILE A 1 81 ? -31.215 -9.166 -35.621 1.00 24.16 81 ILE A N 1
ATOM 660 C CA . ILE A 1 81 ? -30.691 -10.519 -35.224 1.00 24.16 81 ILE A CA 1
ATOM 661 C C . ILE A 1 81 ? -29.462 -10.992 -36.081 1.00 24.16 81 ILE A C 1
ATOM 663 O O . ILE A 1 81 ? -29.282 -10.560 -37.213 1.00 24.16 81 ILE A O 1
ATOM 667 N N . ARG A 1 82 ? -28.669 -11.939 -35.525 1.00 24.86 82 ARG A N 1
ATOM 668 C CA . ARG A 1 82 ? -27.703 -12.936 -36.100 1.00 24.86 82 ARG A CA 1
ATOM 669 C C . ARG A 1 82 ? -27.629 -13.167 -37.634 1.00 24.86 82 ARG A C 1
ATOM 671 O O . ARG A 1 82 ? -28.653 -13.293 -38.297 1.00 24.86 82 ARG A O 1
ATOM 678 N N . ARG A 1 83 ? -26.440 -13.605 -38.098 1.00 24.95 83 ARG A N 1
ATOM 679 C CA . ARG A 1 83 ? -26.293 -14.743 -39.046 1.00 24.95 83 ARG A CA 1
ATOM 680 C C . ARG A 1 83 ? -25.059 -15.609 -38.744 1.00 24.95 83 ARG A C 1
ATOM 682 O O . ARG A 1 83 ? -24.046 -15.108 -38.268 1.00 24.95 83 ARG A O 1
ATOM 689 N N . THR A 1 84 ? -25.169 -16.905 -39.032 1.00 27.73 84 THR A N 1
ATOM 690 C CA . THR A 1 84 ? -24.152 -17.956 -38.836 1.00 27.73 84 THR A CA 1
ATOM 691 C C . THR A 1 84 ? -23.721 -18.582 -40.168 1.00 27.73 84 THR A C 1
ATOM 693 O O . THR A 1 84 ? -24.566 -18.807 -41.021 1.00 27.73 84 THR A O 1
ATOM 696 N N . ALA A 1 85 ? -22.428 -18.919 -40.265 1.00 28.50 85 ALA A N 1
ATOM 697 C CA . ALA A 1 85 ? -21.801 -20.023 -41.019 1.00 28.50 85 ALA A CA 1
ATOM 698 C C . ALA A 1 85 ? -22.093 -20.293 -42.528 1.00 28.50 85 ALA A C 1
ATOM 700 O O . ALA A 1 85 ? -23.156 -20.790 -42.869 1.00 28.50 85 ALA A O 1
ATOM 701 N N . ARG A 1 86 ? -20.994 -20.236 -43.323 1.00 29.38 86 ARG A N 1
ATOM 702 C CA . ARG A 1 86 ? -20.567 -21.168 -44.418 1.00 29.38 86 ARG A CA 1
ATOM 703 C C . ARG A 1 86 ? -21.421 -21.288 -45.717 1.00 29.38 86 ARG A C 1
ATOM 705 O O . ARG A 1 86 ? -22.605 -20.989 -45.686 1.00 29.38 86 ARG A O 1
ATOM 712 N N . PRO A 1 87 ? -20.875 -21.851 -46.829 1.00 50.12 87 PRO A N 1
ATOM 713 C CA . PRO A 1 87 ? -19.479 -21.842 -47.330 1.00 50.12 87 PRO A CA 1
ATOM 714 C C . PRO A 1 87 ? -19.337 -21.606 -48.870 1.00 50.12 87 PRO A C 1
ATOM 716 O O . PRO A 1 87 ? -20.320 -21.643 -49.589 1.00 50.12 87 PRO A O 1
ATOM 719 N N . ALA A 1 88 ? -18.079 -21.491 -49.341 1.00 30.89 88 ALA A N 1
ATOM 720 C CA . ALA A 1 88 ? -17.526 -21.896 -50.661 1.00 30.89 88 ALA A CA 1
ATOM 721 C C . ALA A 1 88 ? -18.123 -21.390 -52.010 1.00 30.89 88 ALA A C 1
ATOM 723 O O . ALA A 1 88 ? -19.326 -21.300 -52.192 1.00 30.89 88 ALA A O 1
ATOM 724 N N . GLY A 1 89 ? -17.250 -21.198 -53.021 1.00 28.20 89 GLY A N 1
ATOM 725 C CA . GLY A 1 89 ? -17.649 -21.250 -54.446 1.00 28.20 89 GLY A CA 1
ATOM 726 C C . GLY A 1 89 ? -17.186 -20.114 -55.380 1.00 28.20 89 GLY A C 1
ATOM 727 O O . GLY A 1 89 ? -17.914 -19.164 -55.615 1.00 28.20 89 GLY A O 1
ATOM 728 N N . THR A 1 90 ? -16.002 -20.277 -55.983 1.00 29.62 90 THR A N 1
ATOM 729 C CA . THR A 1 90 ? -15.639 -19.903 -57.380 1.00 29.62 90 THR A CA 1
ATOM 730 C C . THR A 1 90 ? -16.019 -18.551 -58.040 1.00 29.62 90 THR A C 1
ATOM 732 O O . THR A 1 90 ? -17.152 -18.311 -58.426 1.00 29.62 90 THR A O 1
ATOM 735 N N . ARG A 1 91 ? -14.950 -17.842 -58.456 1.00 30.55 91 ARG A N 1
ATOM 736 C CA . ARG A 1 91 ? -14.706 -17.200 -59.781 1.00 30.55 91 ARG A CA 1
ATOM 737 C C . ARG A 1 91 ? -15.596 -16.040 -60.314 1.00 30.55 91 ARG A C 1
ATOM 739 O O . ARG A 1 91 ? -16.619 -16.258 -60.938 1.00 30.55 91 ARG A O 1
ATOM 746 N N . ARG A 1 92 ? -14.913 -14.881 -60.399 1.00 30.33 92 ARG A N 1
ATOM 747 C CA . ARG A 1 92 ? -14.717 -13.989 -61.581 1.00 30.33 92 ARG A CA 1
ATOM 748 C C . ARG A 1 92 ? -15.840 -13.047 -62.092 1.00 30.33 92 ARG A C 1
ATOM 750 O O . ARG A 1 92 ? -16.907 -13.472 -62.493 1.00 30.33 92 ARG A O 1
ATOM 757 N N . ILE A 1 93 ? -15.371 -11.810 -62.347 1.00 29.45 93 ILE A N 1
ATOM 758 C CA . ILE A 1 93 ? -15.707 -10.864 -63.443 1.00 29.45 93 ILE A CA 1
ATOM 759 C C . ILE A 1 93 ? -16.775 -9.765 -63.197 1.00 29.45 93 ILE A C 1
ATOM 761 O O . ILE A 1 93 ? -17.971 -9.996 -63.205 1.00 29.45 93 ILE A O 1
ATOM 765 N N . LYS A 1 94 ? -16.227 -8.537 -63.099 1.00 27.78 94 LYS A N 1
ATOM 766 C CA . LYS A 1 94 ? -16.633 -7.218 -63.646 1.00 27.78 94 LYS A CA 1
ATOM 767 C C . LYS A 1 94 ? -18.063 -6.664 -63.462 1.00 27.78 94 LYS A C 1
ATOM 769 O O . LYS A 1 94 ? -19.030 -7.183 -63.989 1.00 27.78 94 LYS A O 1
ATOM 774 N N . ASN A 1 95 ? -18.065 -5.440 -62.919 1.00 28.23 95 ASN A N 1
ATOM 775 C CA . ASN A 1 95 ? -18.722 -4.219 -63.420 1.00 28.23 95 ASN A CA 1
ATOM 776 C C . ASN A 1 95 ? -20.199 -4.274 -63.874 1.00 28.23 95 ASN A C 1
ATOM 778 O O . ASN A 1 95 ? -20.488 -4.761 -64.957 1.00 28.23 95 ASN A O 1
ATOM 782 N N . ALA A 1 96 ? -21.057 -3.495 -63.201 1.00 28.22 96 ALA A N 1
ATOM 783 C CA . ALA A 1 96 ? -21.492 -2.159 -63.662 1.00 28.22 96 ALA A CA 1
ATOM 784 C C . ALA A 1 96 ? -22.957 -1.814 -63.300 1.00 28.22 96 ALA A C 1
ATOM 786 O O . ALA A 1 96 ? -23.877 -2.545 -63.620 1.00 28.22 96 ALA A O 1
ATOM 787 N N . TRP A 1 97 ? -23.121 -0.606 -62.743 1.00 25.03 97 TRP A N 1
ATOM 788 C CA . TRP A 1 97 ? -24.128 0.403 -63.117 1.00 25.03 97 TRP A CA 1
ATOM 789 C C . TRP A 1 97 ? -25.644 0.117 -63.027 1.00 25.03 97 TRP A C 1
ATOM 791 O O . TRP A 1 97 ? -26.188 -0.615 -63.836 1.00 25.03 97 TRP A O 1
ATOM 801 N N . ARG A 1 98 ? -26.307 1.008 -62.253 1.00 24.03 98 ARG A N 1
ATOM 802 C CA . ARG A 1 98 ? -27.588 1.698 -62.572 1.00 24.03 98 ARG A CA 1
ATOM 803 C C . ARG A 1 98 ? -28.877 0.844 -62.644 1.00 24.03 98 ARG A C 1
ATOM 805 O O . ARG A 1 98 ? -28.831 -0.335 -62.930 1.00 24.03 98 ARG A O 1
ATOM 812 N N . PHE A 1 99 ? -30.089 1.382 -62.452 1.00 24.05 99 PHE A N 1
ATOM 813 C CA . PHE A 1 99 ? -30.621 2.542 -61.695 1.00 24.05 99 PHE A CA 1
ATOM 814 C C . PHE A 1 99 ? -32.166 2.403 -61.708 1.00 24.05 99 PHE A C 1
ATOM 816 O O . PHE A 1 99 ? -32.688 1.864 -62.676 1.00 24.05 99 PHE A O 1
ATOM 823 N N . CYS A 1 100 ? -32.888 2.990 -60.740 1.00 22.38 100 CYS A N 1
ATOM 824 C CA . CYS A 1 100 ? -34.366 3.127 -60.723 1.00 22.38 100 CYS A CA 1
ATOM 825 C C . CYS A 1 100 ? -35.236 1.846 -60.707 1.00 22.38 100 CYS A C 1
ATOM 827 O O . CYS A 1 100 ? -34.815 0.768 -61.103 1.00 22.38 100 CYS A O 1
ATOM 829 N N . GLY A 1 101 ? -36.495 2.004 -60.264 1.00 22.14 101 GLY A N 1
ATOM 830 C CA . GLY A 1 101 ? -37.548 0.985 -60.412 1.00 22.14 101 GLY A CA 1
ATOM 831 C C . GLY A 1 101 ? -38.377 0.703 -59.154 1.00 22.14 101 GLY A C 1
ATOM 832 O O . GLY A 1 101 ? -38.299 -0.381 -58.589 1.00 22.14 101 GLY A O 1
ATOM 833 N N . SER A 1 102 ? -39.181 1.672 -58.710 1.00 23.48 102 SER A N 1
ATOM 834 C CA . SER A 1 102 ? -40.383 1.417 -57.890 1.00 23.48 102 SER A CA 1
ATOM 835 C C . SER A 1 102 ? -41.543 0.955 -58.821 1.00 23.48 102 SER A C 1
ATOM 837 O O . SER A 1 102 ? -41.267 0.763 -60.007 1.00 23.48 102 SER A O 1
ATOM 839 N N . PRO A 1 103 ? -42.830 0.830 -58.406 1.00 40.78 103 PRO A N 1
ATOM 840 C CA . PRO A 1 103 ? -43.435 0.981 -57.072 1.00 40.78 103 PRO A CA 1
ATOM 841 C C . PRO A 1 103 ? -44.517 -0.077 -56.718 1.00 40.78 103 PRO A C 1
ATOM 843 O O . PRO A 1 103 ? -44.885 -0.919 -57.527 1.00 40.78 103 PRO A O 1
ATOM 846 N N . SER A 1 104 ? -45.170 0.135 -55.562 1.00 23.97 104 SER A N 1
ATOM 847 C CA . SER A 1 104 ? -46.561 -0.280 -55.256 1.00 23.97 104 SER A CA 1
ATOM 848 C C . SER A 1 104 ? -46.802 -1.800 -55.055 1.00 23.97 104 SER A C 1
ATOM 850 O O . SER A 1 104 ? -45.957 -2.607 -55.406 1.00 23.97 104 SER A O 1
ATOM 852 N N . SER A 1 105 ? -47.875 -2.268 -54.404 1.00 23.14 105 SER A N 1
ATOM 853 C CA . SER A 1 105 ? -49.187 -1.646 -54.160 1.00 23.14 105 SER A CA 1
ATOM 854 C C . SER A 1 105 ? -49.962 -2.291 -52.986 1.00 23.14 105 SER A C 1
ATOM 856 O O . SER A 1 105 ? -50.039 -3.507 -52.923 1.00 23.14 105 SER A O 1
ATOM 858 N N . TRP A 1 106 ? -50.654 -1.457 -52.179 1.00 22.81 106 TRP A N 1
ATOM 859 C CA . TRP A 1 106 ? -51.988 -1.716 -51.572 1.00 22.81 106 TRP A CA 1
ATOM 860 C C . TRP A 1 106 ? -52.082 -2.927 -50.574 1.00 22.81 106 TRP A C 1
ATOM 862 O O . TRP A 1 106 ? -51.124 -3.660 -50.398 1.00 22.81 106 TRP A O 1
ATOM 872 N N . ALA A 1 107 ? -53.125 -3.180 -49.763 1.00 23.61 107 ALA A N 1
ATOM 873 C CA . ALA A 1 107 ? -54.389 -2.495 -49.481 1.00 23.61 107 ALA A CA 1
ATOM 874 C C . ALA A 1 107 ? -54.785 -2.575 -47.976 1.00 23.61 107 ALA A C 1
ATOM 876 O O . ALA A 1 107 ? -54.438 -3.506 -47.260 1.00 23.61 107 ALA A O 1
ATOM 877 N N . ARG A 1 108 ? -55.558 -1.564 -47.557 1.00 23.02 108 ARG A N 1
ATOM 878 C CA . ARG A 1 108 ? -56.712 -1.518 -46.623 1.00 23.02 108 ARG A CA 1
ATOM 879 C C . ARG A 1 108 ? -57.221 -2.815 -45.946 1.00 23.02 108 ARG A C 1
ATOM 881 O O . ARG A 1 108 ? -57.496 -3.775 -46.645 1.00 23.02 108 ARG A O 1
ATOM 888 N N . PHE A 1 109 ? -57.536 -2.719 -44.645 1.00 22.97 109 PHE A N 1
ATOM 889 C CA . PHE A 1 109 ? -58.810 -3.020 -43.920 1.00 22.97 109 PHE A CA 1
ATOM 890 C C . PHE A 1 109 ? -58.481 -2.831 -42.408 1.00 22.97 109 PHE A C 1
ATOM 892 O O . PHE A 1 109 ? -57.478 -3.377 -41.967 1.00 22.97 109 PHE A O 1
ATOM 899 N N . ALA A 1 110 ? -59.057 -1.971 -41.553 1.00 23.38 110 ALA A N 1
ATOM 900 C CA . ALA A 1 110 ? -60.386 -1.376 -41.318 1.00 23.38 110 ALA A CA 1
ATOM 901 C C . ALA A 1 110 ? -61.187 -2.070 -40.184 1.00 23.38 110 ALA A C 1
ATOM 903 O O . ALA A 1 110 ? -61.262 -3.291 -40.148 1.00 23.38 110 ALA A O 1
ATOM 904 N N . ILE A 1 111 ? -61.842 -1.244 -39.341 1.00 23.69 111 ILE A N 1
ATOM 905 C CA . ILE A 1 111 ? -62.831 -1.574 -38.275 1.00 23.69 111 ILE A CA 1
ATOM 906 C C . ILE A 1 111 ? -62.244 -2.134 -36.943 1.00 23.69 111 ILE A C 1
ATOM 908 O O . ILE A 1 111 ? -61.299 -2.910 -36.965 1.00 23.69 111 ILE A O 1
ATOM 912 N N . ALA A 1 112 ? -62.827 -1.882 -35.755 1.00 24.06 112 ALA A N 1
ATOM 913 C CA . ALA A 1 112 ? -62.988 -0.633 -34.969 1.00 24.06 112 ALA A CA 1
ATOM 914 C C . ALA A 1 112 ? -63.723 -0.929 -33.622 1.00 24.06 112 ALA A C 1
ATOM 916 O O . ALA A 1 112 ? -64.395 -1.949 -33.537 1.00 24.06 112 ALA A O 1
ATOM 917 N N . ILE A 1 113 ? -63.686 0.010 -32.645 1.00 25.47 113 ILE A N 1
ATOM 918 C CA . ILE A 1 113 ? -64.519 0.072 -31.396 1.00 25.47 113 ILE A CA 1
ATOM 919 C C . ILE A 1 113 ? -64.182 -1.032 -30.349 1.00 25.47 113 ILE A C 1
ATOM 921 O O . ILE A 1 113 ? -63.973 -2.173 -30.722 1.00 25.47 113 ILE A O 1
ATOM 925 N N . GLY A 1 114 ? -64.092 -0.851 -29.018 1.00 25.91 114 GLY A N 1
ATOM 926 C CA . GLY A 1 114 ? -64.246 0.247 -28.033 1.00 25.91 114 GLY A CA 1
ATOM 927 C C . GLY A 1 114 ? -64.064 -0.353 -26.600 1.00 25.91 114 GLY A C 1
ATOM 928 O O . GLY A 1 114 ? -63.567 -1.471 -26.504 1.00 25.91 114 GLY A O 1
ATOM 929 N N . PRO A 1 115 ? -64.531 0.249 -25.481 1.00 44.56 115 PRO A N 1
ATOM 930 C CA . PRO A 1 115 ? -64.273 1.617 -25.010 1.00 44.56 115 PRO A CA 1
ATOM 931 C C . PRO A 1 115 ? -63.880 1.755 -23.497 1.00 44.56 115 PRO A C 1
ATOM 933 O O . PRO A 1 115 ? -64.218 0.937 -22.655 1.00 44.56 115 PRO A O 1
ATOM 936 N N . LEU A 1 116 ? -63.222 2.881 -23.171 1.00 33.09 116 LEU A N 1
ATOM 937 C CA . LEU A 1 116 ? -63.303 3.755 -21.964 1.00 33.09 116 LEU A CA 1
ATOM 938 C C . LEU A 1 116 ? -63.684 3.248 -20.541 1.00 33.09 116 LEU A C 1
ATOM 940 O O . LEU A 1 116 ? -64.784 2.767 -20.300 1.00 33.09 116 LEU A O 1
ATOM 944 N N . GLY A 1 117 ? -62.893 3.687 -19.540 1.00 26.39 117 GLY A N 1
ATOM 945 C CA . GLY A 1 117 ? -63.258 3.723 -18.108 1.00 26.39 117 GLY A CA 1
ATOM 946 C C . GLY A 1 117 ? -62.589 4.871 -17.318 1.00 26.39 117 GLY A C 1
ATOM 947 O O . GLY A 1 117 ? -61.377 5.040 -17.332 1.00 26.39 117 GLY A O 1
ATOM 948 N N . ARG A 1 118 ? -63.407 5.701 -16.659 1.00 34.00 118 ARG A N 1
ATOM 949 C CA . ARG A 1 118 ? -63.145 7.036 -16.078 1.00 34.00 118 ARG A CA 1
ATOM 950 C C . ARG A 1 118 ? -62.683 7.065 -14.600 1.00 34.00 118 ARG A C 1
ATOM 952 O O . ARG A 1 118 ? -63.288 6.428 -13.758 1.00 34.00 118 ARG A O 1
ATOM 959 N N . ARG A 1 119 ? -61.752 7.996 -14.309 1.00 37.75 119 ARG A N 1
ATOM 960 C CA . ARG A 1 119 ? -61.766 9.084 -13.277 1.00 37.75 119 ARG A CA 1
ATOM 961 C C . ARG A 1 119 ? -62.479 8.906 -11.910 1.00 37.75 119 ARG A C 1
ATOM 963 O O . ARG A 1 119 ? -63.687 8.704 -11.874 1.00 37.75 119 ARG A O 1
ATOM 970 N N . ARG A 1 120 ? -61.835 9.441 -10.849 1.00 31.48 120 ARG A N 1
ATOM 971 C CA . ARG A 1 120 ? -62.463 10.308 -9.806 1.00 31.48 120 ARG A CA 1
ATOM 972 C C . ARG A 1 120 ? -61.505 11.417 -9.304 1.00 31.48 120 ARG A C 1
ATOM 974 O O . ARG A 1 120 ? -60.297 11.320 -9.491 1.00 31.48 120 ARG A O 1
ATOM 981 N N . LYS A 1 121 ? -62.074 12.485 -8.722 1.00 41.66 121 LYS A N 1
ATOM 982 C CA . LYS A 1 121 ? -61.439 13.644 -8.041 1.00 41.66 121 LYS A CA 1
ATOM 983 C C . LYS A 1 121 ? -62.117 13.831 -6.671 1.00 41.66 121 LYS A C 1
ATOM 985 O O . LYS A 1 121 ? -63.310 13.550 -6.604 1.00 41.66 121 LYS A O 1
ATOM 990 N N . THR A 1 122 ? -61.450 14.474 -5.703 1.00 31.98 122 THR A N 1
ATOM 991 C CA . THR A 1 122 ? -62.100 15.227 -4.597 1.00 31.98 122 THR A CA 1
ATOM 992 C C . THR A 1 122 ? -61.170 16.284 -3.969 1.00 31.98 122 THR A C 1
ATOM 994 O O . THR A 1 122 ? -59.974 16.304 -4.256 1.00 31.98 122 THR A O 1
ATOM 997 N N . ALA A 1 123 ? -61.748 17.189 -3.162 1.00 33.38 123 ALA A N 1
ATOM 998 C CA . ALA A 1 123 ? -61.144 18.319 -2.425 1.00 33.38 123 ALA A CA 1
ATOM 999 C C . ALA A 1 123 ? -62.083 18.672 -1.220 1.00 33.38 123 ALA A C 1
ATOM 1001 O O . ALA A 1 123 ? -63.072 17.963 -1.055 1.00 33.38 123 ALA A O 1
ATOM 1002 N N . ILE A 1 124 ? -61.922 19.691 -0.353 1.00 33.88 124 ILE A N 1
ATOM 1003 C CA . ILE A 1 124 ? -61.040 20.881 -0.281 1.00 33.88 124 ILE A CA 1
ATOM 1004 C C . ILE A 1 124 ? -60.970 21.394 1.190 1.00 33.88 124 ILE A C 1
ATOM 1006 O O . ILE A 1 124 ? -61.966 21.245 1.891 1.00 33.88 124 ILE A O 1
ATOM 1010 N N . ALA A 1 125 ? -59.886 22.041 1.668 1.00 28.39 125 ALA A N 1
ATOM 1011 C CA . ALA A 1 125 ? -59.895 22.745 2.978 1.00 28.39 125 ALA A CA 1
ATOM 1012 C C . ALA A 1 125 ? -58.816 23.849 3.160 1.00 28.39 125 ALA A C 1
ATOM 1014 O O . ALA A 1 125 ? -57.817 23.873 2.442 1.00 28.39 125 ALA A O 1
ATOM 1015 N N . LYS A 1 126 ? -59.054 24.780 4.110 1.00 34.44 126 LYS A N 1
ATOM 1016 C CA . LYS A 1 126 ? -58.337 26.059 4.391 1.00 34.44 126 LYS A CA 1
ATOM 1017 C C . LYS A 1 126 ? -58.449 26.425 5.910 1.00 34.44 126 LYS A C 1
ATOM 1019 O O . LYS A 1 126 ? -59.238 25.783 6.586 1.00 34.44 126 LYS A O 1
ATOM 1024 N N . ARG A 1 127 ? -57.771 27.432 6.514 1.00 34.66 127 ARG A N 1
ATOM 1025 C CA . ARG A 1 127 ? -56.875 28.477 5.951 1.00 34.66 127 ARG A CA 1
ATOM 1026 C C . ARG A 1 127 ? -55.498 28.702 6.661 1.00 34.66 127 ARG A C 1
ATOM 1028 O O . ARG A 1 127 ? -54.536 28.346 5.986 1.00 34.66 127 ARG A O 1
ATOM 1035 N N . PRO A 1 128 ? -55.315 29.382 7.833 1.00 51.34 128 PRO A N 1
ATOM 1036 C CA . PRO A 1 128 ? -54.128 30.266 7.950 1.00 51.34 128 PRO A CA 1
ATOM 1037 C C . PRO A 1 128 ? -53.330 30.311 9.281 1.00 51.34 128 PRO A C 1
ATOM 1039 O O . PRO A 1 128 ? -53.866 30.050 10.351 1.00 51.34 128 PRO A O 1
ATOM 1042 N N . GLY A 1 129 ? -52.097 30.848 9.216 1.00 27.73 129 GLY A N 1
ATOM 1043 C CA . GLY A 1 129 ? -51.484 31.580 10.342 1.00 27.73 129 GLY A CA 1
ATOM 1044 C C . GLY A 1 129 ? -49.947 31.568 10.434 1.00 27.73 129 GLY A C 1
ATOM 1045 O O . GLY A 1 129 ? -49.396 30.632 10.994 1.00 27.73 129 GLY A O 1
ATOM 1046 N N . ALA A 1 130 ? -49.273 32.627 9.955 1.00 27.97 130 ALA A N 1
ATOM 1047 C CA . ALA A 1 130 ? -47.971 33.135 10.443 1.00 27.97 130 ALA A CA 1
ATOM 1048 C C . ALA A 1 130 ? -47.632 34.490 9.753 1.00 27.97 130 ALA A C 1
ATOM 1050 O O . ALA A 1 130 ? -48.015 34.659 8.592 1.00 27.97 130 ALA A O 1
ATOM 1051 N N . PRO A 1 131 ? -46.970 35.462 10.423 1.00 48.19 131 PRO A N 1
ATOM 1052 C CA . PRO A 1 131 ? -46.868 36.849 9.943 1.00 48.19 131 PRO A CA 1
ATOM 1053 C C . PRO A 1 131 ? -45.586 37.199 9.155 1.00 48.19 131 PRO A C 1
ATOM 1055 O O . PRO A 1 131 ? -44.622 36.439 9.091 1.00 48.19 131 PRO A O 1
ATOM 1058 N N . GLU A 1 132 ? -45.590 38.397 8.560 1.00 32.50 132 GLU A N 1
ATOM 1059 C CA . GLU A 1 132 ? -44.547 38.955 7.686 1.00 32.50 132 GLU A CA 1
ATOM 1060 C C . GLU A 1 132 ? -43.655 39.999 8.412 1.00 32.50 132 GLU A C 1
ATOM 1062 O O . GLU A 1 132 ? -44.101 40.663 9.343 1.00 32.50 132 GLU A O 1
ATOM 1067 N N . ARG A 1 133 ? -42.450 40.231 7.859 1.00 31.95 133 ARG A N 1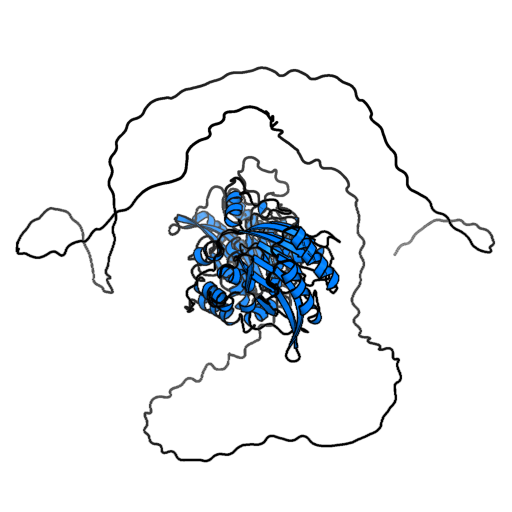
ATOM 1068 C CA . ARG A 1 133 ? -41.536 41.395 8.018 1.00 31.95 133 ARG A CA 1
ATOM 1069 C C . ARG A 1 133 ? -40.637 41.513 9.256 1.00 31.95 133 ARG A C 1
ATOM 1071 O O . ARG A 1 133 ? -41.083 41.803 10.355 1.00 31.95 133 ARG A O 1
ATOM 1078 N N . LEU A 1 134 ? -39.341 41.668 8.959 1.00 26.53 134 LEU A N 1
ATOM 1079 C CA . LEU A 1 134 ? -38.639 42.934 9.223 1.00 26.53 134 LEU A CA 1
ATOM 1080 C C . LEU A 1 134 ? -37.458 43.131 8.251 1.00 26.53 134 LEU A C 1
ATOM 1082 O O . LEU A 1 134 ? -36.584 42.278 8.135 1.00 26.53 134 LEU A O 1
ATOM 1086 N N . LYS A 1 135 ? -37.426 44.274 7.551 1.00 31.22 135 LYS A N 1
ATOM 1087 C CA . LYS A 1 135 ? -36.229 44.783 6.856 1.00 31.22 135 LYS A CA 1
ATOM 1088 C C . LYS A 1 135 ? -35.501 45.739 7.803 1.00 31.22 135 LYS A C 1
ATOM 1090 O O . LYS A 1 135 ? -36.152 46.626 8.349 1.00 31.22 135 LYS A O 1
ATOM 1095 N N . LYS A 1 136 ? -34.172 45.649 7.908 1.00 30.91 136 LYS A N 1
ATOM 1096 C CA . LYS A 1 136 ? -33.311 46.753 8.373 1.00 30.91 136 LYS A CA 1
ATOM 1097 C C . LYS A 1 136 ? -32.043 46.841 7.523 1.00 30.91 136 LYS A C 1
ATOM 1099 O O . LYS A 1 136 ? -31.562 45.840 7.000 1.00 30.91 136 LYS A O 1
ATOM 1104 N N . THR A 1 137 ? -31.552 48.062 7.359 1.00 29.91 137 THR A N 1
ATOM 1105 C CA . THR A 1 137 ? -30.467 48.461 6.455 1.00 29.91 137 THR A CA 1
ATOM 1106 C C . THR A 1 137 ? -29.243 48.955 7.226 1.00 29.91 137 THR A C 1
ATOM 1108 O O . THR A 1 137 ? -29.392 49.932 7.951 1.00 29.91 137 THR A O 1
ATOM 1111 N N . ALA A 1 138 ? -28.062 48.383 6.929 1.00 31.06 138 ALA A N 1
ATOM 1112 C CA . ALA A 1 138 ? -26.719 48.999 7.042 1.00 31.06 138 ALA A CA 1
ATOM 1113 C C . ALA A 1 138 ? -26.272 49.492 8.460 1.00 31.06 138 ALA A C 1
ATOM 1115 O O . ALA A 1 138 ? -27.077 49.438 9.386 1.00 31.06 138 ALA A O 1
ATOM 1116 N N . PRO A 1 139 ? -25.018 49.973 8.679 1.00 46.22 139 PRO A N 1
ATOM 1117 C CA . PRO A 1 139 ? -23.883 50.121 7.750 1.00 46.22 139 PRO A CA 1
ATOM 1118 C C . PRO A 1 139 ? -22.501 49.635 8.283 1.00 46.22 139 PRO A C 1
ATOM 1120 O O . PRO A 1 139 ? -22.379 49.178 9.411 1.00 46.22 139 PRO A O 1
ATOM 1123 N N . ASN A 1 140 ? -21.455 49.865 7.468 1.00 29.59 140 ASN A N 1
ATOM 1124 C CA . ASN A 1 140 ? -20.009 49.858 7.787 1.00 29.59 140 ASN A CA 1
ATOM 1125 C C . ASN A 1 140 ? -19.355 48.496 8.156 1.00 29.59 140 ASN A C 1
ATOM 1127 O O . ASN A 1 140 ? -19.957 47.642 8.784 1.00 29.59 140 ASN A O 1
ATOM 1131 N N . GLY A 1 141 ? -18.094 48.211 7.808 1.00 25.41 141 GLY A N 1
ATOM 1132 C CA . GLY A 1 141 ? -17.157 48.980 6.980 1.00 25.41 141 GLY A CA 1
ATOM 1133 C C . GLY A 1 141 ? -15.695 48.824 7.413 1.00 25.41 141 GLY A C 1
ATOM 1134 O O . GLY A 1 141 ? -15.170 49.721 8.059 1.00 25.41 141 GLY A O 1
ATOM 1135 N N . ILE A 1 142 ? -15.014 47.741 7.015 1.00 25.58 142 ILE A N 1
ATOM 1136 C CA . ILE A 1 142 ? -13.547 47.618 7.125 1.00 25.58 142 ILE A CA 1
ATOM 1137 C C . ILE A 1 142 ? -12.977 47.135 5.786 1.00 25.58 142 ILE A C 1
ATOM 1139 O O . ILE A 1 142 ? -13.415 46.128 5.234 1.00 25.58 142 ILE A O 1
ATOM 1143 N N . LYS A 1 143 ? -11.996 47.878 5.260 1.00 25.05 143 LYS A N 1
ATOM 1144 C CA . LYS A 1 143 ? -11.184 47.490 4.099 1.00 25.05 143 LYS A CA 1
ATOM 1145 C C . LYS A 1 143 ? -9.916 46.803 4.599 1.00 25.05 143 LYS A C 1
ATOM 1147 O O . LYS A 1 143 ? -9.082 47.472 5.205 1.00 25.05 143 LYS A O 1
ATOM 1152 N N . THR A 1 144 ? -9.717 45.531 4.274 1.00 24.44 144 THR A N 1
ATOM 1153 C CA . THR A 1 144 ? -8.420 44.864 4.465 1.00 24.44 144 THR A CA 1
ATOM 1154 C C . THR A 1 144 ? -7.675 44.818 3.135 1.00 24.44 144 THR A C 1
ATOM 1156 O O . THR A 1 144 ? -8.152 44.242 2.159 1.00 24.44 144 THR A O 1
ATOM 1159 N N . TRP A 1 145 ? -6.509 45.459 3.081 1.00 22.94 145 TRP A N 1
ATOM 1160 C CA . TRP A 1 145 ? -5.637 45.448 1.909 1.00 22.94 145 TRP A CA 1
ATOM 1161 C C . TRP A 1 145 ? -4.846 44.138 1.861 1.00 22.94 145 TRP A C 1
ATOM 1163 O O . TRP A 1 145 ? -4.079 43.854 2.776 1.00 22.94 145 TRP A O 1
ATOM 1173 N N . VAL A 1 146 ? -4.986 43.362 0.783 1.00 22.56 146 VAL A N 1
ATOM 1174 C CA . VAL A 1 146 ? -4.159 42.166 0.549 1.00 22.56 146 VAL A CA 1
ATOM 1175 C C . VAL A 1 146 ? -2.992 42.531 -0.366 1.00 22.56 146 VAL A C 1
ATOM 1177 O O . VAL A 1 146 ? -3.131 42.576 -1.590 1.00 22.56 146 VAL A O 1
ATOM 1180 N N . PHE A 1 147 ? -1.826 42.780 0.229 1.00 22.38 147 PHE A N 1
ATOM 1181 C CA . PHE A 1 147 ? -0.572 42.898 -0.515 1.00 22.38 147 PHE A CA 1
ATOM 1182 C C . PHE A 1 147 ? -0.208 41.551 -1.156 1.00 22.38 147 PHE A C 1
ATOM 1184 O O . PHE A 1 147 ? -0.046 40.548 -0.468 1.00 22.38 147 PHE A O 1
ATOM 1191 N N . HIS A 1 148 ? -0.037 41.534 -2.478 1.00 24.89 148 HIS A N 1
ATOM 1192 C CA . HIS A 1 148 ? 0.544 40.393 -3.187 1.00 24.89 148 HIS A CA 1
ATOM 1193 C C . HIS A 1 148 ? 2.076 40.480 -3.151 1.00 24.89 148 HIS A C 1
ATOM 1195 O O . HIS A 1 148 ? 2.692 41.087 -4.028 1.00 24.89 148 HIS A O 1
ATOM 1201 N N . GLY A 1 149 ? 2.690 39.859 -2.143 1.00 22.25 149 GLY A N 1
ATOM 1202 C CA . GLY A 1 149 ? 4.131 39.606 -2.114 1.00 22.25 149 GLY A CA 1
ATOM 1203 C C . GLY A 1 149 ? 4.482 38.355 -2.922 1.00 22.25 149 GLY A C 1
ATOM 1204 O O . GLY A 1 149 ? 4.052 37.257 -2.581 1.00 22.25 149 GLY A O 1
ATOM 1205 N N . ARG A 1 150 ? 5.262 38.506 -3.999 1.00 24.81 150 ARG A N 1
ATOM 1206 C CA . ARG A 1 150 ? 5.922 37.382 -4.688 1.00 24.81 150 ARG A CA 1
ATOM 1207 C C . ARG A 1 150 ? 7.303 37.125 -4.077 1.00 24.81 150 ARG A C 1
ATOM 1209 O O . ARG A 1 150 ? 7.936 38.061 -3.608 1.00 24.81 150 ARG A O 1
ATOM 1216 N N . SER A 1 151 ? 7.805 35.905 -4.292 1.00 25.69 151 SER A N 1
ATOM 1217 C CA . SER A 1 151 ? 9.214 35.495 -4.167 1.00 25.69 151 SER A CA 1
ATOM 1218 C C . SER A 1 151 ? 9.785 35.365 -2.750 1.00 25.69 151 SER A C 1
ATOM 1220 O O . SER A 1 151 ? 10.279 36.331 -2.175 1.00 25.69 151 SER A O 1
ATOM 1222 N N . THR A 1 152 ? 9.950 34.117 -2.316 1.00 25.70 152 THR A N 1
ATOM 1223 C CA . THR A 1 152 ? 11.118 33.691 -1.534 1.00 25.70 152 THR A CA 1
ATOM 1224 C C . THR A 1 152 ? 11.919 32.680 -2.358 1.00 25.70 152 THR A C 1
ATOM 1226 O O . THR A 1 152 ? 11.385 31.684 -2.840 1.00 25.70 152 THR A O 1
ATOM 1229 N N . ARG A 1 153 ? 13.210 32.965 -2.563 1.00 24.28 153 ARG A N 1
ATOM 1230 C CA . ARG A 1 153 ? 14.203 31.968 -2.995 1.00 24.28 153 ARG A CA 1
ATOM 1231 C C . ARG A 1 153 ? 14.676 31.213 -1.744 1.00 24.28 153 ARG A C 1
ATOM 1233 O O . ARG A 1 153 ? 14.729 31.848 -0.688 1.00 24.28 153 ARG A O 1
ATOM 1240 N N . PRO A 1 154 ? 15.056 29.928 -1.826 1.00 28.31 154 PRO A N 1
ATOM 1241 C CA . PRO A 1 154 ? 15.741 29.279 -0.717 1.00 28.31 154 PRO A CA 1
ATOM 1242 C C . PRO A 1 154 ? 17.131 29.902 -0.530 1.00 28.31 154 PRO A C 1
ATOM 1244 O O . PRO A 1 154 ? 17.836 30.176 -1.503 1.00 28.31 154 PRO A O 1
ATOM 1247 N N . ILE A 1 155 ? 17.514 30.130 0.726 1.00 24.28 155 ILE A N 1
ATOM 1248 C CA . ILE A 1 155 ? 18.887 30.465 1.106 1.00 24.28 155 ILE A CA 1
ATOM 1249 C C . ILE A 1 155 ? 19.598 29.146 1.395 1.00 24.28 155 ILE A C 1
ATOM 1251 O O . ILE A 1 155 ? 19.264 28.459 2.356 1.00 24.28 155 ILE A O 1
ATOM 1255 N N . SER A 1 156 ? 20.575 28.802 0.565 1.00 26.64 156 SER A N 1
ATOM 1256 C CA . SER A 1 156 ? 21.596 27.805 0.878 1.00 26.64 156 SER A CA 1
ATOM 1257 C C . SER A 1 156 ? 22.784 28.493 1.552 1.00 26.64 156 SER A C 1
ATOM 1259 O O . SER A 1 156 ? 23.205 29.543 1.064 1.00 26.64 156 SER A O 1
ATOM 1261 N N . ASN A 1 157 ? 23.330 27.910 2.629 1.00 24.06 157 ASN A N 1
ATOM 1262 C CA . ASN A 1 157 ? 24.773 27.656 2.815 1.00 24.06 157 ASN A CA 1
ATOM 1263 C C . ASN A 1 157 ? 25.126 27.198 4.246 1.00 24.06 157 ASN A C 1
ATOM 1265 O O . ASN A 1 157 ? 24.506 27.638 5.210 1.00 24.06 157 ASN A O 1
ATOM 1269 N N . PHE A 1 158 ? 26.219 26.421 4.323 1.00 24.97 158 PHE A N 1
ATOM 1270 C CA . PHE A 1 158 ? 26.953 25.944 5.512 1.00 24.97 158 PHE A CA 1
ATOM 1271 C C . PHE A 1 158 ? 26.241 24.879 6.382 1.00 24.97 158 PHE A C 1
ATOM 1273 O O . PHE A 1 158 ? 25.045 24.962 6.621 1.00 24.97 158 PHE A O 1
ATOM 1280 N N . ILE A 1 159 ? 26.912 23.826 6.876 1.00 23.97 159 ILE A N 1
ATOM 1281 C CA . ILE A 1 159 ? 28.359 23.507 6.918 1.00 23.97 159 ILE A CA 1
ATOM 1282 C C . ILE A 1 159 ? 28.624 22.132 6.274 1.00 23.97 159 ILE A C 1
ATOM 1284 O O . ILE A 1 159 ? 27.902 21.177 6.549 1.00 23.97 159 ILE A O 1
ATOM 1288 N N . ALA A 1 160 ? 29.688 22.024 5.471 1.00 23.69 160 ALA A N 1
ATOM 1289 C CA . ALA A 1 160 ? 30.313 20.744 5.137 1.00 23.69 160 ALA A CA 1
ATOM 1290 C C . ALA A 1 160 ? 31.407 20.436 6.172 1.00 23.69 160 ALA A C 1
ATOM 1292 O O . ALA A 1 160 ? 32.166 21.334 6.538 1.00 23.69 160 ALA A O 1
ATOM 1293 N N . ALA A 1 161 ? 31.480 19.190 6.633 1.00 24.83 161 ALA A N 1
ATOM 1294 C CA . ALA A 1 161 ? 32.568 18.691 7.462 1.00 24.83 161 ALA A CA 1
ATOM 1295 C C . ALA A 1 161 ? 32.992 17.325 6.918 1.00 24.83 161 ALA A C 1
ATOM 1297 O O . ALA A 1 161 ? 32.182 16.396 6.879 1.00 24.83 161 ALA A O 1
ATOM 1298 N N . ASP A 1 162 ? 34.238 17.239 6.467 1.00 25.64 162 ASP A N 1
ATOM 1299 C CA . ASP A 1 162 ? 34.834 16.011 5.957 1.00 25.64 162 ASP A CA 1
ATOM 1300 C C . ASP A 1 162 ? 35.016 14.986 7.083 1.00 25.64 162 ASP A C 1
ATOM 1302 O O . ASP A 1 162 ? 35.417 15.333 8.195 1.00 25.64 162 ASP A O 1
ATOM 1306 N N . PHE A 1 163 ? 34.774 13.713 6.776 1.00 25.03 163 PHE A N 1
ATOM 1307 C CA . PHE A 1 163 ? 35.285 12.591 7.559 1.00 25.03 163 PHE A CA 1
ATOM 1308 C C . PHE A 1 163 ? 35.762 11.496 6.606 1.00 25.03 163 PHE A C 1
ATOM 1310 O O . PHE A 1 163 ? 34.961 10.848 5.932 1.00 25.03 163 PHE A O 1
ATOM 1317 N N . GLU A 1 164 ? 37.082 11.332 6.549 1.00 25.98 164 GLU A N 1
ATOM 1318 C CA . GLU A 1 164 ? 37.751 10.257 5.820 1.00 25.98 164 GLU A CA 1
ATOM 1319 C C . GLU A 1 164 ? 37.655 8.904 6.547 1.00 25.98 164 GLU A C 1
ATOM 1321 O O . GLU A 1 164 ? 37.327 8.803 7.731 1.00 25.98 164 GLU A O 1
ATOM 1326 N N . ASP A 1 165 ? 37.965 7.868 5.773 1.00 28.86 165 ASP A N 1
ATOM 1327 C CA . ASP A 1 165 ? 37.954 6.438 6.064 1.00 28.86 165 ASP A CA 1
ATOM 1328 C C . ASP A 1 165 ? 38.316 5.973 7.489 1.00 28.86 165 ASP A C 1
ATOM 1330 O O . ASP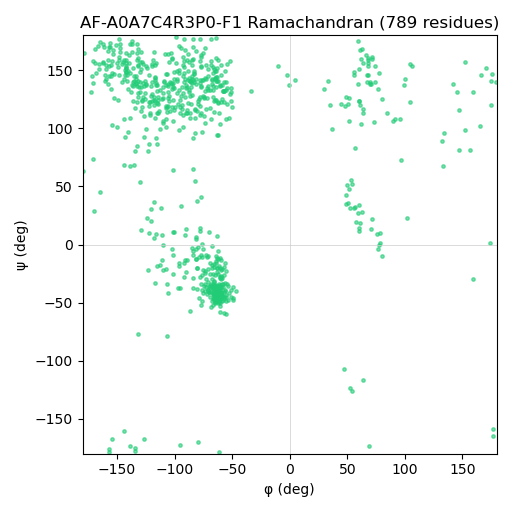 A 1 165 ? 39.396 6.224 8.023 1.00 28.86 165 ASP A O 1
ATOM 1334 N N . GLY A 1 166 ? 37.465 5.087 8.019 1.00 26.09 166 GLY A N 1
ATOM 1335 C CA . GLY A 1 166 ? 37.755 4.236 9.173 1.00 26.09 166 GLY A CA 1
ATOM 1336 C C . GLY A 1 166 ? 37.137 2.844 9.019 1.00 26.09 166 GLY A C 1
ATOM 1337 O O . GLY A 1 166 ? 35.985 2.625 9.389 1.00 26.09 166 GLY A O 1
ATOM 1338 N N . LYS A 1 167 ? 37.897 1.881 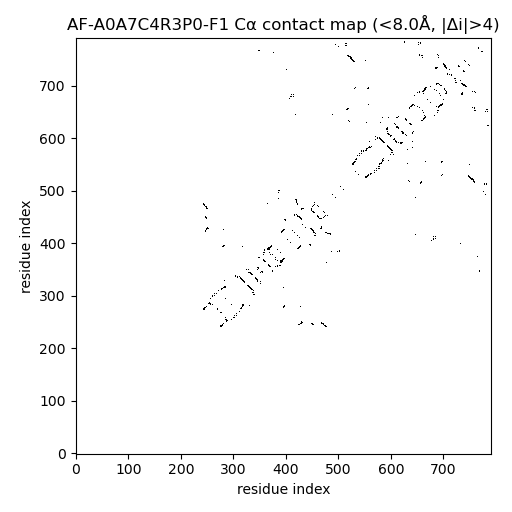8.480 1.00 30.05 167 LYS A N 1
ATOM 1339 C CA . LYS A 1 167 ? 37.510 0.455 8.477 1.00 30.05 167 LYS A CA 1
ATOM 1340 C C . LYS A 1 167 ? 37.501 -0.115 9.900 1.00 30.05 167 LYS A C 1
ATOM 1342 O O . LYS A 1 167 ? 38.351 0.252 10.710 1.00 30.05 167 LYS A O 1
ATOM 1347 N N . PRO A 1 168 ? 36.680 -1.149 10.136 1.00 39.75 168 PRO A N 1
ATOM 1348 C CA . PRO A 1 168 ? 37.226 -2.326 10.808 1.00 39.75 168 PRO A CA 1
ATOM 1349 C C . PRO A 1 168 ? 36.880 -3.644 10.098 1.00 39.75 168 PRO A C 1
ATOM 1351 O O . PRO A 1 168 ? 35.738 -3.899 9.719 1.00 39.75 168 PRO A O 1
ATOM 1354 N N . ASP A 1 169 ? 37.886 -4.512 9.978 1.00 29.02 169 ASP A N 1
ATOM 1355 C CA . ASP A 1 169 ? 37.695 -5.949 9.774 1.00 29.02 169 ASP A CA 1
ATOM 1356 C C . ASP A 1 169 ? 36.959 -6.567 10.970 1.00 29.02 169 ASP A C 1
ATOM 1358 O O . ASP A 1 169 ? 37.322 -6.289 12.110 1.00 29.02 169 ASP A O 1
ATOM 1362 N N . MET A 1 170 ? 36.040 -7.507 10.721 1.00 27.23 170 MET A N 1
ATOM 1363 C CA . MET A 1 170 ? 35.949 -8.746 11.508 1.00 27.23 170 MET A CA 1
ATOM 1364 C C . MET A 1 170 ? 35.282 -9.870 10.702 1.00 27.23 170 MET A C 1
ATOM 1366 O O . MET A 1 170 ? 34.242 -9.689 10.069 1.00 27.23 170 MET A O 1
ATOM 1370 N N . ARG A 1 171 ? 35.897 -11.058 10.746 1.00 26.19 171 ARG A N 1
ATOM 1371 C CA . ARG A 1 171 ? 35.336 -12.333 10.265 1.00 26.19 171 ARG A CA 1
ATOM 1372 C C . ARG A 1 171 ? 34.635 -13.073 11.422 1.00 26.19 171 ARG A C 1
ATOM 1374 O O . ARG A 1 171 ? 34.874 -12.727 12.577 1.00 26.19 171 ARG A O 1
ATOM 1381 N N . PRO A 1 172 ? 33.744 -14.042 11.141 1.00 37.00 172 PRO A N 1
ATOM 1382 C CA . PRO A 1 172 ? 32.762 -14.495 12.121 1.00 37.00 172 PRO A CA 1
ATOM 1383 C C . PRO A 1 172 ? 33.277 -15.620 13.024 1.00 37.00 172 PRO A C 1
ATOM 1385 O O . PRO A 1 172 ? 34.003 -16.504 12.568 1.00 37.00 172 PRO A O 1
ATOM 1388 N N . THR A 1 173 ? 32.769 -15.657 14.257 1.00 26.64 173 THR A N 1
ATOM 1389 C CA . THR A 1 173 ? 32.899 -16.814 15.151 1.00 26.64 173 THR A CA 1
ATOM 1390 C C . THR A 1 173 ? 31.529 -17.198 15.697 1.00 26.64 173 THR A C 1
ATOM 1392 O O . THR A 1 173 ? 30.913 -16.451 16.454 1.00 26.64 173 THR A O 1
ATOM 1395 N N . THR A 1 174 ? 31.059 -18.383 15.323 1.00 27.97 174 THR A N 1
ATOM 1396 C CA . THR A 1 174 ? 29.909 -19.041 15.949 1.00 27.97 174 THR A CA 1
ATOM 1397 C C . THR A 1 174 ? 30.396 -19.810 17.173 1.00 27.97 174 THR A C 1
ATOM 1399 O O . THR A 1 174 ? 31.272 -20.655 17.013 1.00 27.97 174 THR A O 1
ATOM 1402 N N . LEU A 1 175 ? 29.787 -19.629 18.350 1.00 24.06 175 LEU A N 1
ATOM 1403 C CA . LEU A 1 175 ? 29.569 -20.756 19.266 1.00 24.06 175 LEU A CA 1
ATOM 1404 C C . LEU A 1 175 ? 28.411 -20.510 20.247 1.00 24.06 175 LEU A C 1
ATOM 1406 O O . LEU A 1 175 ? 28.065 -19.379 20.576 1.00 24.06 175 LEU A O 1
ATOM 1410 N N . VAL A 1 176 ? 27.819 -21.618 20.686 1.00 26.86 176 VAL A N 1
ATOM 1411 C CA . VAL A 1 176 ? 26.707 -21.720 21.638 1.00 26.86 176 VAL A CA 1
ATOM 1412 C C . VAL A 1 176 ? 27.228 -21.665 23.078 1.00 26.86 176 VAL A C 1
ATOM 1414 O O . VAL A 1 176 ? 28.297 -22.197 23.363 1.00 26.86 176 VAL A O 1
ATOM 1417 N N . GLY A 1 177 ? 26.445 -21.094 23.998 1.00 24.44 177 GLY A N 1
ATOM 1418 C CA . GLY A 1 177 ? 26.760 -21.102 25.430 1.00 24.44 177 GLY A CA 1
ATOM 1419 C C . GLY A 1 177 ? 25.624 -20.582 26.310 1.00 24.44 177 GLY A C 1
ATOM 1420 O O . GLY A 1 177 ? 25.716 -19.481 26.840 1.00 24.44 177 GLY A O 1
ATOM 1421 N N . ILE A 1 178 ? 24.552 -21.365 26.478 1.00 27.59 178 ILE A N 1
ATOM 1422 C CA . ILE A 1 178 ? 23.544 -21.101 27.518 1.00 27.59 178 ILE A CA 1
ATOM 1423 C C . ILE A 1 178 ? 24.021 -21.768 28.810 1.00 27.59 178 ILE A C 1
ATOM 1425 O O . ILE A 1 178 ? 23.991 -22.991 28.922 1.00 27.59 178 ILE A O 1
ATOM 1429 N N . MET A 1 179 ? 24.443 -20.961 29.782 1.00 25.53 179 MET A N 1
ATOM 1430 C CA . MET A 1 179 ? 24.683 -21.386 31.164 1.00 25.53 179 MET A CA 1
ATOM 1431 C C . MET A 1 179 ? 23.553 -20.840 32.036 1.00 25.53 179 MET A C 1
ATOM 1433 O O . MET A 1 179 ? 23.419 -19.627 32.193 1.00 25.53 179 MET A O 1
ATOM 1437 N N . ALA A 1 180 ? 22.731 -21.734 32.583 1.00 29.84 180 ALA A N 1
ATOM 1438 C CA . ALA A 1 180 ? 21.754 -21.382 33.606 1.00 29.84 180 ALA A CA 1
ATOM 1439 C C . ALA A 1 180 ? 22.455 -21.238 34.968 1.00 29.84 180 ALA A C 1
ATOM 1441 O O . ALA A 1 180 ? 23.332 -22.034 35.298 1.00 29.84 180 ALA A O 1
ATOM 1442 N N . GLY A 1 181 ? 22.064 -20.228 35.747 1.00 27.77 181 GLY A N 1
ATOM 1443 C CA . GLY A 1 181 ? 22.482 -20.055 37.138 1.00 27.77 181 GLY A CA 1
ATOM 1444 C C . GLY A 1 181 ? 21.342 -20.427 38.083 1.00 27.77 181 GLY A C 1
ATOM 1445 O O . GLY A 1 181 ? 20.250 -19.871 37.973 1.00 27.77 181 GLY A O 1
ATOM 1446 N N . ASP A 1 182 ? 21.597 -21.371 38.985 1.00 31.80 182 ASP A N 1
ATOM 1447 C CA . ASP A 1 182 ? 20.626 -21.882 39.955 1.00 31.80 182 ASP A CA 1
ATOM 1448 C C . ASP A 1 182 ? 20.218 -20.866 41.029 1.00 31.80 182 ASP A C 1
ATOM 1450 O O . ASP A 1 182 ? 21.002 -20.006 41.432 1.00 31.80 182 ASP A O 1
ATOM 1454 N N . GLY A 1 183 ? 19.046 -21.103 41.634 1.00 27.55 183 GLY A N 1
ATOM 1455 C CA . GLY A 1 183 ? 18.880 -20.779 43.050 1.00 27.55 183 GLY A CA 1
ATOM 1456 C C . GLY A 1 183 ? 17.462 -20.541 43.557 1.00 27.55 183 GLY A C 1
ATOM 1457 O O . GLY A 1 183 ? 17.123 -19.398 43.826 1.00 27.55 183 GLY A O 1
ATOM 1458 N N . PHE A 1 184 ? 16.696 -21.600 43.856 1.00 28.42 184 PHE A N 1
ATOM 1459 C CA . PHE A 1 184 ? 15.902 -21.641 45.100 1.00 28.42 184 PHE A CA 1
ATOM 1460 C C . PHE A 1 184 ? 15.544 -23.082 45.521 1.00 28.42 184 PHE A C 1
ATOM 1462 O O . PHE A 1 184 ? 15.211 -23.925 44.693 1.00 28.42 184 PHE A O 1
ATOM 1469 N N . LYS A 1 185 ? 15.638 -23.381 46.825 1.00 33.09 185 LYS A N 1
ATOM 1470 C CA . LYS A 1 185 ? 15.382 -24.714 47.420 1.00 33.09 185 LYS A CA 1
ATOM 1471 C C . LYS A 1 185 ? 13.925 -24.837 47.889 1.00 33.09 185 LYS A C 1
ATOM 1473 O O . LYS A 1 185 ? 13.406 -23.875 48.447 1.00 33.09 185 LYS A O 1
ATOM 1478 N N . GLY A 1 186 ? 13.303 -26.022 47.782 1.00 29.73 186 GLY A N 1
ATOM 1479 C CA . GLY A 1 186 ? 11.875 -26.159 48.128 1.00 29.73 186 GLY A CA 1
ATOM 1480 C C . GLY A 1 186 ? 11.268 -27.558 48.341 1.00 29.73 186 GLY A C 1
ATOM 1481 O O . GLY A 1 186 ? 10.160 -27.769 47.881 1.00 29.73 186 GLY A O 1
ATOM 1482 N N . ARG A 1 187 ? 11.934 -28.458 49.090 1.00 32.16 187 ARG A N 1
ATOM 1483 C CA . ARG A 1 187 ? 11.415 -29.738 49.663 1.00 32.16 187 ARG A CA 1
ATOM 1484 C C . ARG A 1 187 ? 10.861 -30.830 48.717 1.00 32.16 187 ARG A C 1
ATOM 1486 O O . ARG A 1 187 ? 10.079 -30.603 47.809 1.00 32.16 187 ARG A O 1
ATOM 1493 N N . ALA A 1 188 ? 11.227 -32.073 49.037 1.00 34.06 188 ALA A N 1
ATOM 1494 C CA . ALA A 1 188 ? 10.777 -33.286 48.357 1.00 34.06 188 ALA A CA 1
ATOM 1495 C C . ALA A 1 188 ? 9.588 -33.962 49.068 1.00 34.06 188 ALA A C 1
ATOM 1497 O O . ALA A 1 188 ? 9.511 -33.953 50.297 1.00 34.06 188 ALA A O 1
ATOM 1498 N N . GLY A 1 189 ? 8.741 -34.637 48.288 1.00 32.66 189 GLY A N 1
ATOM 1499 C CA . GLY A 1 189 ? 7.795 -35.667 48.729 1.00 32.66 189 GLY A CA 1
ATOM 1500 C C . GLY A 1 189 ? 7.923 -36.881 47.804 1.00 32.66 189 GLY A C 1
ATOM 1501 O O . GLY A 1 189 ? 7.985 -36.718 46.587 1.00 32.66 189 GLY A O 1
ATOM 1502 N N . LYS A 1 190 ? 8.062 -38.085 48.367 1.00 34.94 190 LYS A N 1
ATOM 1503 C CA . LYS A 1 190 ? 8.395 -39.310 47.620 1.00 34.94 190 LYS A CA 1
ATOM 1504 C C . LYS A 1 190 ? 7.165 -40.019 47.031 1.00 34.94 190 LYS A C 1
ATOM 1506 O O . LYS A 1 190 ? 6.209 -40.256 47.755 1.00 34.94 190 LYS A O 1
ATOM 1511 N N . ALA A 1 191 ? 7.374 -40.504 45.803 1.00 35.19 191 ALA A N 1
ATOM 1512 C CA . ALA A 1 191 ? 7.085 -41.855 45.293 1.00 35.19 191 ALA A CA 1
ATOM 1513 C C . ALA A 1 191 ? 5.636 -42.291 44.989 1.00 35.19 191 ALA A C 1
ATOM 1515 O O . ALA A 1 191 ? 4.705 -42.057 45.748 1.00 35.19 191 ALA A O 1
ATOM 1516 N N . GLY A 1 192 ? 5.502 -43.021 43.875 1.00 30.44 192 GLY A N 1
ATOM 1517 C CA . GLY A 1 192 ? 4.271 -43.644 43.385 1.00 30.44 192 GLY A CA 1
ATOM 1518 C C . GLY A 1 192 ? 4.459 -44.074 41.928 1.00 30.44 192 GLY A C 1
ATOM 1519 O O . GLY A 1 192 ? 4.477 -43.227 41.042 1.00 30.44 192 GLY A O 1
ATOM 1520 N N . ASP A 1 193 ? 4.688 -45.366 41.708 1.00 34.75 193 ASP A N 1
ATOM 1521 C CA . ASP A 1 193 ? 5.104 -45.938 40.422 1.00 34.75 193 ASP A CA 1
ATOM 1522 C C . ASP A 1 193 ? 3.922 -46.382 39.533 1.00 34.75 193 ASP A C 1
ATOM 1524 O O . ASP A 1 193 ? 2.813 -46.586 40.022 1.00 34.75 193 ASP A O 1
ATOM 1528 N N . ALA A 1 194 ? 4.239 -46.652 38.260 1.00 31.88 194 ALA A N 1
ATOM 1529 C CA . ALA A 1 194 ? 3.498 -47.488 37.300 1.00 31.88 194 ALA A CA 1
ATOM 1530 C C . ALA A 1 194 ? 2.098 -47.070 36.768 1.00 31.88 194 ALA A C 1
ATOM 1532 O O . ALA A 1 194 ? 1.164 -46.762 37.498 1.00 31.88 194 ALA A O 1
ATOM 1533 N N . GLY A 1 195 ? 1.902 -47.312 35.459 1.00 30.20 195 GLY A N 1
ATOM 1534 C CA . GLY A 1 195 ? 0.702 -48.048 35.023 1.00 30.20 195 GLY A CA 1
ATOM 1535 C C . GLY A 1 195 ? -0.117 -47.522 33.835 1.00 30.20 195 GLY A C 1
ATOM 1536 O O . GLY A 1 195 ? -1.091 -46.808 34.019 1.00 30.20 195 GLY A O 1
ATOM 1537 N N . THR A 1 196 ? 0.158 -48.073 32.645 1.00 32.16 196 THR A N 1
ATOM 1538 C CA . THR A 1 196 ? -0.819 -48.414 31.574 1.00 32.16 196 THR A CA 1
ATOM 1539 C C . THR A 1 196 ? -1.713 -47.340 30.920 1.00 32.16 196 THR A C 1
ATOM 1541 O O . THR A 1 196 ? -2.599 -46.746 31.523 1.00 32.16 196 THR A O 1
ATOM 1544 N N . ALA A 1 197 ? -1.602 -47.248 29.589 1.00 38.91 197 ALA A N 1
ATOM 1545 C CA . ALA A 1 197 ? -2.584 -46.611 28.707 1.00 38.91 197 ALA A CA 1
ATOM 1546 C C . ALA A 1 197 ? -3.734 -47.571 28.313 1.00 38.91 197 ALA A C 1
ATOM 1548 O O . ALA A 1 197 ? -3.496 -48.777 28.212 1.00 38.91 197 ALA A O 1
ATOM 1549 N N . PRO A 1 198 ? -4.934 -47.064 27.961 1.00 40.94 198 PRO A N 1
ATOM 1550 C CA . PRO A 1 198 ? -5.963 -47.838 27.268 1.00 40.94 198 PRO A CA 1
ATOM 1551 C C . PRO A 1 198 ? -6.124 -47.464 25.779 1.00 40.94 198 PRO A C 1
ATOM 1553 O O . PRO A 1 198 ? -5.986 -46.312 25.366 1.00 40.94 198 PRO A O 1
ATOM 1556 N N . ARG A 1 199 ? -6.460 -48.474 24.966 1.00 32.72 199 ARG A N 1
ATOM 1557 C CA . ARG A 1 199 ? -6.847 -48.378 23.541 1.00 32.72 199 ARG A CA 1
ATOM 1558 C C . ARG A 1 199 ? -8.389 -48.313 23.385 1.00 32.72 199 ARG A C 1
ATOM 1560 O O . ARG A 1 199 ? -9.094 -48.508 24.372 1.00 32.72 199 ARG A O 1
ATOM 1567 N N . PRO A 1 200 ? -8.932 -47.999 22.188 1.00 41.44 200 PRO A N 1
ATOM 1568 C CA . PRO A 1 200 ? -10.310 -47.516 22.043 1.00 41.44 200 PRO A CA 1
ATOM 1569 C C . PRO A 1 200 ? -11.381 -48.616 21.974 1.00 41.44 200 PRO A C 1
ATOM 1571 O O . PRO A 1 200 ? -11.115 -49.755 21.593 1.00 41.44 200 PRO A O 1
ATOM 1574 N N . ILE A 1 201 ? -12.626 -48.226 22.265 1.00 30.86 201 ILE A N 1
ATOM 1575 C CA . ILE A 1 201 ? -13.820 -49.079 22.192 1.00 30.86 201 ILE A CA 1
ATOM 1576 C C . ILE A 1 201 ? -14.466 -48.980 20.800 1.00 30.86 201 ILE A C 1
ATOM 1578 O O . ILE A 1 201 ? -14.804 -47.893 20.332 1.00 30.86 201 ILE A O 1
ATOM 1582 N N . HIS A 1 202 ? -14.688 -50.129 20.157 1.00 28.95 202 HIS A N 1
ATOM 1583 C CA . HIS A 1 202 ? -15.530 -50.256 18.963 1.00 28.95 202 HIS A CA 1
ATOM 1584 C C . HIS A 1 202 ? -17.002 -50.470 19.343 1.00 28.95 202 HIS A C 1
ATOM 1586 O O . HIS A 1 202 ? -17.305 -51.280 20.217 1.00 28.95 202 HIS A O 1
ATOM 1592 N N . CYS A 1 203 ? -17.921 -49.847 18.601 1.00 26.83 203 CYS A N 1
ATOM 1593 C CA . CYS A 1 203 ? -19.344 -50.188 18.631 1.00 26.83 203 CYS A CA 1
ATOM 1594 C C . CYS A 1 203 ? -19.709 -51.064 17.416 1.00 26.83 203 CYS A C 1
ATOM 1596 O O . CYS A 1 203 ? -19.288 -50.778 16.294 1.00 26.83 203 CYS A O 1
ATOM 1598 N N . ARG A 1 204 ? -20.478 -52.140 17.634 1.00 29.61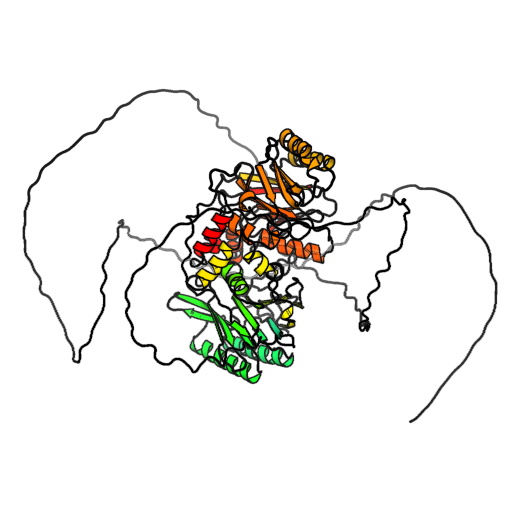 204 ARG A N 1
ATOM 1599 C CA . ARG A 1 204 ? -20.998 -53.048 16.592 1.00 29.61 204 ARG A CA 1
ATOM 1600 C C . ARG A 1 204 ? -22.460 -52.724 16.278 1.00 29.61 204 ARG A C 1
ATOM 1602 O O . ARG A 1 204 ? -23.257 -52.562 17.195 1.00 29.61 204 ARG A O 1
ATOM 1609 N N . THR A 1 205 ? -22.856 -52.825 15.010 1.00 29.44 205 THR A N 1
ATOM 1610 C CA . THR A 1 205 ? -24.238 -53.198 14.640 1.00 29.44 205 THR A CA 1
ATOM 1611 C C . THR A 1 205 ? -24.270 -53.969 13.314 1.00 29.44 205 THR A C 1
ATOM 1613 O O . THR A 1 205 ? -23.275 -54.029 12.594 1.00 29.44 205 THR A O 1
ATOM 1616 N N . LEU A 1 206 ? -25.374 -54.679 13.062 1.00 30.27 206 LEU A N 1
ATOM 1617 C CA . LEU A 1 206 ? -25.423 -55.881 12.220 1.00 30.27 206 LEU A CA 1
ATOM 1618 C C . LEU A 1 206 ? -25.888 -55.665 10.764 1.00 30.27 206 LEU A C 1
ATOM 1620 O O . LEU A 1 206 ? -26.843 -54.951 10.491 1.00 30.27 206 LEU A O 1
ATOM 1624 N N . ALA A 1 207 ? -25.230 -56.416 9.875 1.00 30.61 207 ALA A N 1
ATOM 1625 C CA . ALA A 1 207 ? -25.670 -57.033 8.614 1.00 30.61 207 ALA A CA 1
ATOM 1626 C C . ALA A 1 207 ? -27.091 -56.791 8.039 1.00 30.61 207 ALA A C 1
ATOM 1628 O O . ALA A 1 207 ? -28.088 -57.042 8.717 1.00 30.61 207 ALA A O 1
ATOM 1629 N N . LYS A 1 208 ? -27.167 -56.656 6.695 1.00 29.05 208 LYS A N 1
ATOM 1630 C CA . LYS A 1 208 ? -27.742 -57.699 5.794 1.00 29.05 208 LYS A CA 1
ATOM 1631 C C . LYS A 1 208 ? -27.581 -57.422 4.276 1.00 29.05 208 LYS A C 1
ATOM 1633 O O . LYS A 1 208 ? -27.973 -56.376 3.792 1.00 29.05 208 LYS A O 1
ATOM 1638 N N . ARG A 1 209 ? -27.103 -58.464 3.569 1.00 29.25 209 ARG A N 1
ATOM 1639 C CA . ARG A 1 209 ? -27.392 -58.941 2.185 1.00 29.25 209 ARG A CA 1
ATOM 1640 C C . ARG A 1 209 ? -27.392 -57.988 0.964 1.00 29.25 209 ARG A C 1
ATOM 1642 O O . ARG A 1 209 ? -28.191 -57.070 0.858 1.00 29.25 209 ARG A O 1
ATOM 1649 N N . ALA A 1 210 ? -26.612 -58.390 -0.049 1.00 31.80 210 ALA A N 1
ATOM 1650 C CA . ALA A 1 210 ? -26.788 -58.047 -1.470 1.00 31.80 210 ALA A CA 1
ATOM 1651 C C . ALA A 1 210 ? -27.911 -58.891 -2.136 1.00 31.80 210 ALA A C 1
ATOM 1653 O O . ALA A 1 210 ? -28.450 -59.799 -1.494 1.00 31.80 210 ALA A O 1
ATOM 1654 N N . PRO A 1 211 ? -28.238 -58.647 -3.423 1.00 47.88 211 PRO A N 1
ATOM 1655 C CA . PRO A 1 211 ? -27.590 -59.455 -4.471 1.00 47.88 211 PRO A CA 1
ATOM 1656 C C . PRO A 1 211 ? -27.125 -58.657 -5.710 1.00 47.88 211 PRO A C 1
ATOM 1658 O O . PRO A 1 211 ? -27.404 -57.473 -5.857 1.00 47.88 211 PRO A O 1
ATOM 1661 N N . ALA A 1 212 ? -26.400 -59.335 -6.607 1.00 36.91 212 ALA A N 1
ATOM 1662 C CA . ALA A 1 212 ? -25.795 -58.779 -7.823 1.00 36.91 212 ALA A CA 1
ATOM 1663 C C . ALA A 1 212 ? -26.354 -59.413 -9.116 1.00 36.91 212 ALA A C 1
ATOM 1665 O O . ALA A 1 212 ? -26.946 -60.491 -9.048 1.00 36.91 212 ALA A O 1
ATOM 1666 N N . LYS A 1 213 ? -26.072 -58.758 -10.263 1.00 35.84 213 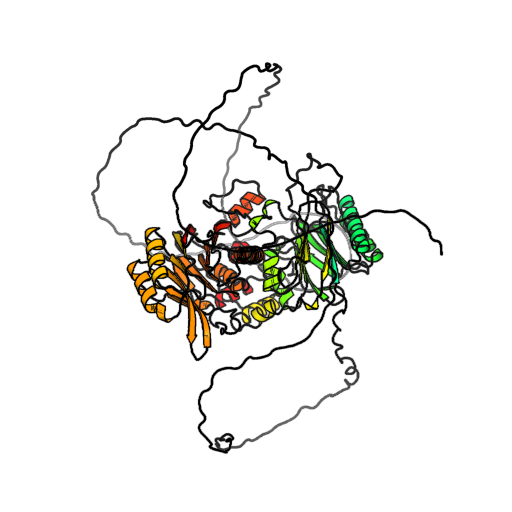LYS A N 1
ATOM 1667 C CA . LYS A 1 213 ? -26.026 -59.199 -11.691 1.00 35.84 213 LYS A CA 1
ATOM 1668 C C . LYS A 1 213 ? -26.598 -58.081 -12.594 1.00 35.84 213 LYS A C 1
ATOM 1670 O O . LYS A 1 213 ? -27.602 -57.487 -12.233 1.00 35.84 213 LYS A O 1
ATOM 1675 N N . GLY A 1 214 ? -26.024 -57.759 -13.758 1.00 29.16 214 GLY A N 1
ATOM 1676 C CA . GLY A 1 214 ? -24.798 -58.279 -14.383 1.00 29.16 214 GLY A CA 1
ATOM 1677 C C . GLY A 1 214 ? -24.540 -57.682 -15.783 1.00 29.16 214 GLY A C 1
ATOM 1678 O O . GLY A 1 214 ? -25.186 -56.710 -16.149 1.00 29.16 214 GLY A O 1
ATOM 1679 N N . ALA A 1 215 ? -23.634 -58.323 -16.541 1.00 31.33 215 ALA A N 1
ATOM 1680 C CA . ALA A 1 215 ? -23.349 -58.161 -17.984 1.00 31.33 215 ALA A CA 1
ATOM 1681 C C . ALA A 1 215 ? -22.857 -56.762 -18.464 1.00 31.33 215 ALA A C 1
ATOM 1683 O O . ALA A 1 215 ? -23.610 -55.802 -18.487 1.00 31.33 215 ALA A O 1
ATOM 1684 N N . SER A 1 216 ? -21.573 -56.511 -18.766 1.00 34.16 216 SER A N 1
ATOM 1685 C CA . SER A 1 216 ? -20.622 -57.120 -19.733 1.00 34.16 216 SER A CA 1
ATOM 1686 C C . SER A 1 216 ? -20.628 -56.471 -21.128 1.00 34.16 216 SER A C 1
ATOM 1688 O O . SER A 1 216 ? -21.491 -56.758 -21.952 1.00 34.16 216 SER A O 1
ATOM 1690 N N . GLY A 1 217 ? -19.579 -55.697 -21.423 1.00 28.75 217 GLY A N 1
ATOM 1691 C CA . GLY A 1 217 ? -19.235 -55.211 -22.762 1.00 28.75 217 GLY A CA 1
ATOM 1692 C C . GLY A 1 217 ? -17.719 -55.039 -22.880 1.00 28.75 217 GLY A C 1
ATOM 1693 O O . GLY A 1 217 ? -17.161 -54.082 -22.354 1.00 28.75 217 GLY A O 1
ATOM 1694 N N . ARG A 1 218 ? -17.040 -56.001 -23.514 1.00 37.72 218 ARG A N 1
ATOM 1695 C CA . ARG A 1 218 ? -15.603 -55.928 -23.841 1.00 37.72 218 ARG A CA 1
ATOM 1696 C C . ARG A 1 218 ? -15.428 -55.148 -25.144 1.00 37.72 218 ARG A C 1
ATOM 1698 O O . ARG A 1 218 ? -16.153 -55.469 -26.073 1.00 37.72 218 ARG A O 1
ATOM 1705 N N . PHE A 1 219 ? -14.419 -54.278 -25.261 1.00 32.34 219 PHE A N 1
ATOM 1706 C CA . PHE A 1 219 ? -13.557 -54.202 -26.458 1.00 32.34 219 PHE A CA 1
ATOM 1707 C C . PHE A 1 219 ? -12.303 -53.330 -26.234 1.00 32.34 219 PHE A C 1
ATOM 1709 O O . PHE A 1 219 ? -12.350 -52.342 -25.513 1.00 32.34 219 PHE A O 1
ATOM 1716 N N . ALA A 1 220 ? -11.209 -53.716 -26.903 1.00 29.78 220 ALA A N 1
ATOM 1717 C CA . ALA A 1 220 ? -10.001 -52.929 -27.196 1.00 29.78 220 ALA A CA 1
ATOM 1718 C C . ALA A 1 220 ? -9.211 -52.301 -26.019 1.00 29.78 220 ALA A C 1
ATOM 1720 O O . ALA A 1 220 ? -9.262 -51.099 -25.777 1.00 29.78 220 ALA A O 1
ATOM 1721 N N . ALA A 1 221 ? -8.336 -53.102 -25.398 1.00 31.70 221 ALA A N 1
ATOM 1722 C CA . ALA A 1 221 ? -7.094 -52.589 -24.812 1.00 31.70 221 ALA A CA 1
ATOM 1723 C C . ALA A 1 221 ? -5.971 -52.726 -25.854 1.00 31.70 221 ALA A C 1
ATOM 1725 O O . ALA A 1 221 ? -5.700 -53.836 -26.310 1.00 31.70 221 ALA A O 1
ATOM 1726 N N . LEU A 1 222 ? -5.339 -51.617 -26.251 1.00 31.14 222 LEU A N 1
ATOM 1727 C CA . LEU A 1 222 ? -4.277 -51.616 -27.260 1.00 31.14 222 LEU A CA 1
ATOM 1728 C C . LEU A 1 222 ? -3.206 -50.568 -26.904 1.00 31.14 222 LEU A C 1
ATOM 1730 O O . LEU A 1 222 ? -3.454 -49.371 -26.972 1.00 31.14 222 LEU A O 1
ATOM 1734 N N . LEU A 1 223 ? -2.042 -51.075 -26.481 1.00 34.12 223 LEU A N 1
ATOM 1735 C CA . LEU A 1 223 ? -0.713 -50.442 -26.437 1.00 34.12 223 LEU A CA 1
ATOM 1736 C C . LEU A 1 223 ? -0.620 -48.940 -26.085 1.00 34.12 223 LEU A C 1
ATOM 1738 O O . LEU A 1 223 ? -0.649 -48.077 -26.956 1.00 34.12 223 LEU A O 1
ATOM 1742 N N . PHE A 1 224 ? -0.298 -48.655 -24.817 1.00 31.11 224 PHE A N 1
ATOM 1743 C CA . PHE A 1 224 ? 0.371 -47.409 -24.411 1.00 31.11 224 PHE A CA 1
ATOM 1744 C C . PHE A 1 224 ? 1.460 -47.687 -23.353 1.00 31.11 224 PHE A C 1
ATOM 1746 O O . PHE A 1 224 ? 1.347 -47.323 -22.186 1.00 31.11 224 PHE A O 1
ATOM 1753 N N . ILE A 1 225 ? 2.533 -48.374 -23.766 1.00 37.94 225 ILE A N 1
ATOM 1754 C CA . ILE A 1 225 ? 3.759 -48.558 -22.969 1.00 37.94 225 ILE A CA 1
ATOM 1755 C C . ILE A 1 225 ? 4.938 -47.999 -23.774 1.00 37.94 225 ILE A C 1
ATOM 1757 O O . ILE A 1 225 ? 5.560 -48.744 -24.521 1.00 37.94 225 ILE A O 1
ATOM 1761 N N . ALA A 1 226 ? 5.204 -46.689 -23.647 1.00 35.22 226 ALA A N 1
ATOM 1762 C CA . ALA A 1 226 ? 6.478 -46.028 -23.999 1.00 35.22 226 ALA A CA 1
ATOM 1763 C C . ALA A 1 226 ? 6.447 -44.501 -23.720 1.00 35.22 226 ALA A C 1
ATOM 1765 O O . ALA A 1 226 ? 6.507 -43.701 -24.651 1.00 35.22 226 ALA A O 1
ATOM 1766 N N . SER A 1 227 ? 6.300 -44.059 -22.461 1.00 34.25 227 SER A N 1
ATOM 1767 C CA . SER A 1 227 ? 6.597 -42.654 -22.047 1.00 34.25 227 SER A CA 1
ATOM 1768 C C . SER A 1 227 ? 6.599 -42.425 -20.520 1.00 34.25 227 SER A C 1
ATOM 1770 O O . SER A 1 227 ? 6.335 -41.326 -20.044 1.00 34.25 227 SER A O 1
ATOM 1772 N N . LEU A 1 228 ? 6.926 -43.449 -19.721 1.00 34.66 228 LEU A N 1
ATOM 1773 C CA . LEU A 1 228 ? 6.940 -43.374 -18.247 1.00 34.66 228 LEU A CA 1
ATOM 1774 C C . LEU A 1 228 ? 8.359 -43.463 -17.647 1.00 34.66 228 LEU A C 1
ATOM 1776 O O . LEU A 1 228 ? 8.560 -43.939 -16.537 1.00 34.66 228 LEU A O 1
ATOM 1780 N N . ALA A 1 229 ? 9.342 -42.955 -18.396 1.00 33.12 229 ALA A N 1
ATOM 1781 C CA . ALA A 1 229 ? 10.731 -42.769 -17.981 1.00 33.12 229 ALA A CA 1
ATOM 1782 C C . ALA A 1 229 ? 11.188 -41.362 -18.409 1.00 33.12 229 ALA A C 1
ATOM 1784 O O . ALA A 1 229 ? 11.773 -41.172 -19.469 1.00 33.12 229 ALA A O 1
ATOM 1785 N N . GLY A 1 230 ? 10.819 -40.359 -17.609 1.00 32.75 230 GLY A N 1
ATOM 1786 C CA . GLY A 1 230 ? 11.035 -38.938 -17.929 1.00 32.75 230 GLY A CA 1
ATOM 1787 C C . GLY A 1 230 ? 10.415 -37.940 -16.943 1.00 32.75 230 GLY A C 1
ATOM 1788 O O . GLY A 1 230 ? 10.539 -36.738 -17.138 1.00 32.75 230 GLY A O 1
ATOM 1789 N N . ALA A 1 231 ? 9.766 -38.427 -15.879 1.00 34.72 231 ALA A N 1
ATOM 1790 C CA . ALA A 1 231 ? 9.169 -37.621 -14.814 1.00 34.72 231 ALA A CA 1
ATOM 1791 C C . ALA A 1 231 ? 9.810 -37.909 -13.442 1.00 34.72 231 ALA A C 1
ATOM 1793 O O . ALA A 1 231 ? 9.139 -37.892 -12.413 1.00 34.72 231 ALA A O 1
ATOM 1794 N N . LEU A 1 232 ? 11.127 -38.150 -13.416 1.00 37.53 232 LEU A N 1
ATOM 1795 C CA . LEU A 1 232 ? 11.907 -37.806 -12.231 1.00 37.53 232 LEU A CA 1
ATOM 1796 C C . LEU A 1 232 ? 12.088 -36.293 -12.275 1.00 37.53 232 LEU A C 1
ATOM 1798 O O . LEU A 1 232 ? 12.930 -35.780 -13.010 1.00 37.53 232 LEU A O 1
ATOM 1802 N N . GLY A 1 233 ? 11.228 -35.589 -11.541 1.00 37.16 233 GLY A N 1
ATOM 1803 C CA . GLY A 1 233 ? 11.343 -34.152 -11.370 1.00 37.16 233 GLY A CA 1
ATOM 1804 C C . GLY A 1 233 ? 12.678 -33.841 -10.713 1.00 37.16 233 GLY A C 1
ATOM 1805 O O . GLY A 1 233 ? 12.834 -34.033 -9.510 1.00 37.16 233 GLY A O 1
ATOM 1806 N N . GLY A 1 234 ? 13.633 -33.352 -11.500 1.00 31.20 234 GLY A N 1
ATOM 1807 C CA . GLY A 1 234 ? 14.734 -32.599 -10.935 1.00 31.20 234 GLY A CA 1
ATOM 1808 C C . GLY A 1 234 ? 14.128 -31.377 -10.265 1.00 31.20 234 GLY A C 1
ATOM 1809 O O . GLY A 1 234 ? 13.585 -30.513 -10.955 1.00 31.20 234 GLY A O 1
ATOM 1810 N N . GLU A 1 235 ? 14.207 -31.303 -8.935 1.00 38.44 235 GLU A N 1
ATOM 1811 C CA . GLU A 1 235 ? 14.094 -30.018 -8.257 1.00 38.44 235 GLU A CA 1
ATOM 1812 C C . GLU A 1 235 ? 15.066 -29.074 -8.962 1.00 38.44 235 GLU A C 1
ATOM 1814 O O . GLU A 1 235 ? 16.270 -29.345 -9.025 1.00 38.44 235 GLU A O 1
ATOM 1819 N N . ALA A 1 236 ? 14.539 -28.000 -9.554 1.00 45.50 236 ALA A N 1
ATOM 1820 C CA . ALA A 1 236 ? 15.363 -26.977 -10.170 1.00 45.50 236 ALA A CA 1
ATOM 1821 C C . ALA A 1 236 ? 16.196 -26.346 -9.052 1.00 45.50 236 ALA A C 1
ATOM 1823 O O . ALA A 1 236 ? 15.715 -25.486 -8.314 1.00 45.50 236 ALA A O 1
ATOM 1824 N N . LYS A 1 237 ? 17.421 -26.857 -8.880 1.00 42.53 237 LYS A N 1
ATOM 1825 C CA . LYS A 1 237 ? 18.338 -26.484 -7.806 1.00 42.53 237 LYS A CA 1
ATOM 1826 C C . LYS A 1 237 ? 18.476 -24.969 -7.825 1.00 42.53 237 LYS A C 1
ATOM 1828 O O . LYS A 1 237 ? 19.050 -24.426 -8.768 1.00 42.53 237 LYS A O 1
ATOM 1833 N N . ALA A 1 238 ? 17.901 -24.315 -6.813 1.00 54.38 238 ALA A N 1
ATOM 1834 C CA . ALA A 1 238 ? 17.791 -22.863 -6.778 1.00 54.38 238 ALA A CA 1
ATOM 1835 C C . ALA A 1 238 ? 19.169 -22.237 -7.052 1.00 54.38 238 ALA A C 1
ATOM 1837 O O . ALA A 1 238 ? 20.156 -22.717 -6.478 1.00 54.38 238 ALA A O 1
ATOM 1838 N N . PRO A 1 239 ? 19.264 -21.211 -7.920 1.00 55.22 239 PRO A N 1
ATOM 1839 C CA . PRO A 1 239 ? 20.547 -20.667 -8.340 1.00 55.22 239 PRO A CA 1
ATOM 1840 C C . PRO A 1 239 ? 21.374 -20.277 -7.113 1.00 55.22 239 PRO A C 1
ATOM 1842 O O . PRO A 1 239 ? 20.941 -19.488 -6.271 1.00 55.22 239 PRO A O 1
ATOM 1845 N N . SER A 1 240 ? 22.560 -20.880 -6.994 1.00 60.72 240 SER A N 1
ATOM 1846 C CA . SER A 1 240 ? 23.443 -20.731 -5.830 1.00 60.72 240 SER A CA 1
ATOM 1847 C C . SER A 1 240 ? 24.105 -19.356 -5.741 1.00 60.72 240 SER A C 1
ATOM 1849 O O . SER A 1 240 ? 24.723 -19.039 -4.729 1.00 60.72 240 SER A O 1
ATOM 1851 N N . SER A 1 241 ? 23.985 -18.556 -6.800 1.00 77.69 241 SER A N 1
ATOM 1852 C CA . SER A 1 241 ? 24.479 -17.186 -6.887 1.00 77.69 241 SER A CA 1
ATOM 1853 C C . SER A 1 241 ? 23.296 -16.213 -6.880 1.00 77.69 241 SER A C 1
ATOM 1855 O O . SER A 1 241 ? 22.279 -16.502 -7.516 1.00 77.69 241 SER A O 1
ATOM 1857 N N . PRO A 1 242 ? 23.401 -15.059 -6.198 1.00 91.81 242 PRO A N 1
ATOM 1858 C CA . PRO A 1 242 ? 22.342 -14.058 -6.191 1.00 91.81 242 PRO A CA 1
ATOM 1859 C C . PRO A 1 242 ? 22.135 -13.457 -7.588 1.00 91.81 242 PRO A C 1
ATOM 1861 O O . PRO A 1 242 ? 23.078 -13.313 -8.369 1.00 91.81 242 PRO A O 1
ATOM 1864 N N . LEU A 1 243 ? 20.901 -13.053 -7.897 1.00 97.31 243 LEU A N 1
ATOM 1865 C CA . LEU A 1 243 ? 20.601 -12.356 -9.146 1.00 97.31 243 LEU A CA 1
ATOM 1866 C C . LEU A 1 243 ? 21.036 -10.892 -9.014 1.00 97.31 243 LEU A C 1
ATOM 1868 O O . LEU A 1 243 ? 20.427 -10.135 -8.262 1.00 97.31 243 LEU A O 1
ATOM 1872 N N . ARG A 1 244 ? 22.070 -10.466 -9.742 1.00 98.38 244 ARG A N 1
ATOM 1873 C CA . ARG A 1 244 ? 22.501 -9.060 -9.738 1.00 98.38 244 ARG A CA 1
ATOM 1874 C C . ARG A 1 244 ? 21.608 -8.222 -10.651 1.00 98.38 244 ARG A C 1
ATOM 1876 O O . ARG A 1 244 ? 21.493 -8.511 -11.843 1.00 98.38 244 ARG A O 1
ATOM 1883 N N . VAL A 1 245 ? 20.983 -7.174 -10.121 1.00 98.75 245 VAL A N 1
ATOM 1884 C CA . VAL A 1 245 ? 20.039 -6.318 -10.861 1.00 98.75 245 VAL A CA 1
ATOM 1885 C C . VAL A 1 245 ? 20.548 -4.882 -10.883 1.00 98.75 245 VAL A C 1
ATOM 1887 O O . VAL A 1 245 ? 20.883 -4.327 -9.839 1.00 98.75 245 VAL A O 1
ATOM 1890 N N . GLY A 1 246 ? 20.591 -4.284 -12.075 1.00 98.69 246 GLY A N 1
ATOM 1891 C CA . GLY A 1 246 ? 20.867 -2.868 -12.295 1.00 98.69 246 GLY A CA 1
ATOM 1892 C C . GLY A 1 246 ? 19.596 -2.117 -12.682 1.00 98.69 246 GLY A C 1
ATOM 1893 O O . GLY A 1 246 ? 18.989 -2.400 -13.714 1.00 98.69 246 GLY A O 1
ATOM 1894 N N . VAL A 1 247 ? 19.199 -1.146 -11.866 1.00 98.81 247 VAL A N 1
ATOM 1895 C CA . VAL A 1 247 ? 18.048 -0.272 -12.115 1.00 98.81 247 VAL A CA 1
ATOM 1896 C C . VAL A 1 247 ? 18.552 1.062 -12.646 1.00 98.81 247 VAL A C 1
ATOM 1898 O O . VAL A 1 247 ? 19.262 1.785 -11.945 1.00 98.81 247 VAL A O 1
ATOM 1901 N N . VAL A 1 248 ? 18.193 1.376 -13.888 1.00 98.50 248 VAL A N 1
ATOM 1902 C CA . VAL A 1 248 ? 18.586 2.603 -14.581 1.00 98.50 248 VAL A CA 1
ATOM 1903 C C . VAL A 1 248 ? 17.517 3.668 -14.361 1.00 98.50 248 VAL A C 1
ATOM 1905 O O . VAL A 1 248 ? 16.416 3.592 -14.903 1.00 98.50 248 VAL A O 1
ATOM 1908 N N . GLN A 1 249 ? 17.873 4.695 -13.598 1.00 97.75 249 GLN A N 1
ATOM 1909 C CA . GLN A 1 249 ? 17.123 5.938 -13.526 1.00 97.75 249 GLN A CA 1
ATOM 1910 C C . GLN A 1 249 ? 17.527 6.802 -14.720 1.00 97.75 249 GLN A C 1
ATOM 1912 O O . GLN A 1 249 ? 18.646 7.316 -14.765 1.00 97.75 249 GLN A O 1
ATOM 1917 N N . MET A 1 250 ? 16.635 6.960 -15.700 1.00 93.12 250 MET A N 1
ATOM 1918 C CA . MET A 1 250 ? 16.894 7.795 -16.877 1.00 93.12 250 MET A CA 1
ATOM 1919 C C . MET A 1 250 ? 15.942 8.985 -16.956 1.00 93.12 250 MET A C 1
ATOM 1921 O O . MET A 1 250 ? 14.742 8.852 -16.739 1.00 93.12 250 MET A O 1
ATOM 1925 N N . ALA A 1 251 ? 16.472 10.145 -17.330 1.00 90.19 251 ALA A N 1
ATOM 1926 C CA . ALA A 1 251 ? 15.682 11.233 -17.888 1.00 90.19 251 ALA A CA 1
ATOM 1927 C C . ALA A 1 251 ? 15.298 10.922 -19.340 1.00 90.19 251 ALA A C 1
ATOM 1929 O O . ALA A 1 251 ? 16.124 10.396 -20.097 1.00 90.19 251 ALA A O 1
ATOM 1930 N N . LEU A 1 252 ? 14.076 11.278 -19.737 1.00 89.00 252 LEU A N 1
ATOM 1931 C CA . LEU A 1 252 ? 13.597 11.111 -21.111 1.00 89.00 252 LEU A CA 1
ATOM 1932 C C . LEU A 1 252 ? 14.201 12.179 -22.039 1.00 89.00 252 LEU A C 1
ATOM 1934 O O . LEU A 1 252 ? 14.403 13.332 -21.658 1.00 89.00 252 LEU A O 1
ATOM 1938 N N . ALA A 1 253 ? 14.534 11.773 -23.259 1.00 88.25 253 ALA A N 1
ATOM 1939 C CA . ALA A 1 253 ? 14.966 12.631 -24.356 1.00 88.25 253 ALA A CA 1
ATOM 1940 C C . ALA A 1 253 ? 13.783 13.077 -25.233 1.00 88.25 253 ALA A C 1
ATOM 1942 O O . ALA A 1 253 ? 12.643 12.652 -25.025 1.00 88.25 253 ALA A O 1
ATOM 1943 N N . ARG A 1 254 ? 14.049 13.925 -26.234 1.00 84.94 254 ARG A N 1
ATOM 1944 C CA . ARG A 1 254 ? 13.012 14.422 -27.149 1.00 84.94 254 ARG A CA 1
ATOM 1945 C C . ARG A 1 254 ? 12.573 13.369 -28.160 1.00 84.94 254 ARG A C 1
ATOM 1947 O O . ARG A 1 254 ? 11.392 13.299 -28.498 1.00 84.94 254 ARG A O 1
ATOM 1954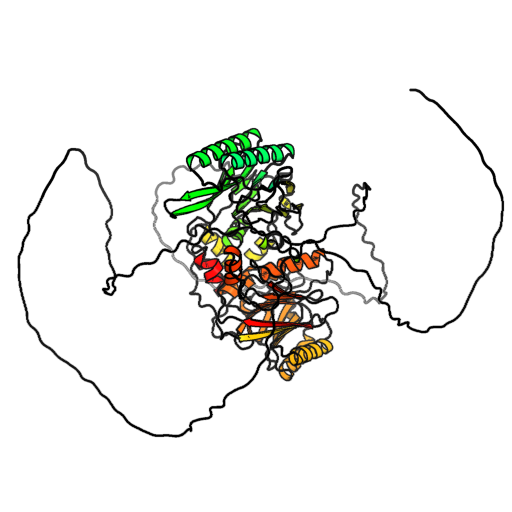 N N . THR A 1 255 ? 13.503 12.538 -28.618 1.00 88.81 255 THR A N 1
ATOM 1955 C CA . THR A 1 255 ? 13.295 11.578 -29.705 1.00 88.81 255 THR A CA 1
ATOM 1956 C C . THR A 1 255 ? 13.439 10.127 -29.244 1.00 88.81 255 THR A C 1
ATOM 1958 O O . THR A 1 255 ? 14.152 9.812 -28.288 1.00 88.81 255 THR A O 1
ATOM 1961 N N . ILE A 1 256 ? 12.810 9.208 -29.987 1.00 92.25 256 ILE A N 1
ATOM 1962 C CA . ILE A 1 256 ? 12.998 7.759 -29.806 1.00 92.25 256 ILE A CA 1
ATOM 1963 C C . ILE A 1 256 ? 14.473 7.364 -29.978 1.00 92.25 256 ILE A C 1
ATOM 1965 O O . ILE A 1 256 ? 14.943 6.486 -29.263 1.00 92.25 256 ILE A O 1
ATOM 1969 N N . ALA A 1 257 ? 15.207 7.998 -30.901 1.00 93.00 257 ALA A N 1
ATOM 1970 C CA . ALA A 1 257 ? 16.605 7.666 -31.176 1.00 93.00 257 ALA A CA 1
ATOM 1971 C C . ALA A 1 257 ? 17.513 7.965 -29.971 1.00 93.00 257 ALA A C 1
ATOM 1973 O O . ALA A 1 257 ? 18.227 7.080 -29.513 1.00 93.00 257 ALA A O 1
ATOM 1974 N N . GLU A 1 258 ? 17.412 9.162 -29.389 1.00 92.44 258 GLU A N 1
ATOM 1975 C CA . GLU A 1 258 ? 18.167 9.520 -28.181 1.00 92.44 258 GLU A CA 1
ATOM 1976 C C . GLU A 1 258 ? 17.810 8.614 -26.990 1.00 92.44 258 GLU A C 1
ATOM 1978 O O . GLU A 1 258 ? 18.684 8.212 -26.225 1.00 92.44 258 GLU A O 1
ATOM 1983 N N . ASN A 1 259 ? 16.528 8.268 -26.826 1.00 94.69 259 ASN A N 1
ATOM 1984 C CA . ASN A 1 259 ? 16.082 7.387 -25.746 1.00 94.69 259 ASN A CA 1
ATOM 1985 C C . ASN A 1 259 ? 16.525 5.930 -25.946 1.00 94.69 259 ASN A C 1
ATOM 1987 O O . ASN A 1 259 ? 16.978 5.298 -24.993 1.00 94.69 259 ASN A O 1
ATOM 1991 N N . ARG A 1 260 ? 16.502 5.417 -27.182 1.00 96.69 260 ARG A N 1
ATOM 1992 C CA . ARG A 1 260 ? 17.138 4.146 -27.567 1.00 96.69 260 ARG A CA 1
ATOM 1993 C C . ARG A 1 260 ? 18.618 4.153 -27.193 1.00 96.69 260 ARG A C 1
ATOM 1995 O O . ARG A 1 260 ? 19.077 3.203 -26.569 1.00 96.69 260 ARG A O 1
ATOM 2002 N N . ASP A 1 261 ? 19.346 5.212 -27.534 1.00 96.38 261 ASP A N 1
ATOM 2003 C CA . ASP A 1 261 ? 20.791 5.290 -27.297 1.00 96.38 261 ASP A CA 1
ATOM 2004 C C . ASP A 1 261 ? 21.115 5.390 -25.797 1.00 96.38 261 ASP A C 1
ATOM 2006 O O . ASP A 1 261 ? 22.070 4.766 -25.326 1.00 96.38 261 ASP A O 1
ATOM 2010 N N . ARG A 1 262 ? 20.260 6.059 -25.009 1.00 95.94 262 ARG A N 1
ATOM 2011 C CA . ARG A 1 262 ? 20.297 6.027 -23.533 1.00 95.94 262 ARG A CA 1
ATOM 2012 C C . ARG A 1 262 ? 20.029 4.628 -22.972 1.00 95.94 262 ARG A C 1
ATOM 2014 O O . ARG A 1 262 ? 20.744 4.212 -22.064 1.00 95.94 262 ARG A O 1
ATOM 2021 N N . ILE A 1 263 ? 19.061 3.883 -23.515 1.00 98.31 263 ILE A N 1
ATOM 2022 C CA . ILE A 1 263 ? 18.795 2.494 -23.104 1.00 98.31 263 ILE A CA 1
ATOM 2023 C C . ILE A 1 263 ? 19.994 1.597 -23.441 1.00 98.31 263 ILE A C 1
ATOM 2025 O O . ILE A 1 263 ? 20.486 0.892 -22.564 1.00 98.31 263 ILE A O 1
ATOM 2029 N N . VAL A 1 264 ? 20.527 1.665 -24.665 1.00 98.56 264 VAL A N 1
ATOM 2030 C CA . VAL A 1 264 ? 21.717 0.901 -25.090 1.00 98.56 264 VAL A CA 1
ATOM 2031 C C . VAL A 1 264 ? 22.933 1.229 -24.215 1.00 98.56 264 VAL A C 1
ATOM 2033 O O . VAL A 1 264 ? 23.608 0.318 -23.738 1.00 98.56 264 VAL A O 1
ATOM 2036 N N . THR A 1 265 ? 23.165 2.507 -23.908 1.00 97.69 265 THR A N 1
ATOM 2037 C CA . THR A 1 265 ? 24.225 2.934 -22.976 1.00 97.69 265 THR A CA 1
ATOM 2038 C C . THR A 1 265 ? 23.983 2.397 -21.561 1.00 97.69 265 THR A C 1
ATOM 2040 O O . THR A 1 265 ? 24.912 1.927 -20.907 1.00 97.69 265 THR A O 1
ATOM 2043 N N . GLY A 1 266 ? 22.733 2.400 -21.087 1.00 98.06 266 GLY A N 1
ATOM 2044 C CA . GLY A 1 266 ? 22.348 1.818 -19.799 1.00 98.06 266 GLY A CA 1
ATOM 2045 C C . GLY A 1 266 ? 22.576 0.305 -19.722 1.00 98.06 266 GLY A C 1
ATOM 2046 O O . GLY A 1 266 ? 23.018 -0.181 -18.684 1.00 98.06 266 GLY A O 1
ATOM 2047 N N . ILE A 1 267 ? 22.347 -0.431 -20.818 1.00 98.75 267 ILE A N 1
ATOM 2048 C CA . ILE A 1 267 ? 22.642 -1.871 -20.934 1.00 98.75 267 ILE A CA 1
ATOM 2049 C C . ILE A 1 267 ? 24.152 -2.099 -20.795 1.00 98.75 267 ILE A C 1
ATOM 2051 O O . ILE A 1 267 ? 24.569 -2.912 -19.971 1.00 98.75 267 ILE A O 1
ATOM 2055 N N . SER A 1 268 ? 24.974 -1.336 -21.522 1.00 98.38 268 SER A N 1
ATOM 2056 C CA . SER A 1 268 ? 26.438 -1.397 -21.404 1.00 98.38 268 SER A CA 1
ATOM 2057 C C . SER A 1 268 ? 26.920 -1.062 -19.986 1.00 98.38 268 SER A C 1
ATOM 2059 O O . SER A 1 268 ? 27.743 -1.782 -19.426 1.00 98.38 268 SER A O 1
ATOM 2061 N N . ASN A 1 269 ? 26.360 -0.027 -19.354 1.00 98.06 269 ASN A N 1
ATOM 2062 C CA . ASN A 1 269 ? 26.698 0.356 -17.978 1.00 98.06 269 ASN A CA 1
ATOM 2063 C C . ASN A 1 269 ? 26.276 -0.702 -16.943 1.00 98.06 269 ASN A C 1
ATOM 2065 O O . ASN A 1 269 ? 26.988 -0.919 -15.961 1.00 98.06 269 ASN A O 1
ATOM 2069 N N . ALA A 1 270 ? 25.147 -1.382 -17.154 1.00 98.50 270 ALA A N 1
ATOM 2070 C CA . ALA A 1 270 ? 24.723 -2.508 -16.326 1.00 98.50 270 ALA A CA 1
ATOM 2071 C C . ALA A 1 270 ? 25.675 -3.710 -16.483 1.00 98.50 270 ALA A C 1
ATOM 2073 O O . ALA A 1 270 ? 26.066 -4.308 -15.478 1.00 98.50 270 ALA A O 1
ATOM 2074 N N . ALA A 1 271 ? 26.113 -4.005 -17.712 1.00 98.31 271 ALA A N 1
ATOM 2075 C CA . ALA A 1 271 ? 27.073 -5.070 -18.012 1.00 98.31 271 ALA A CA 1
ATOM 2076 C C . ALA A 1 271 ? 28.455 -4.806 -17.392 1.00 98.31 271 ALA A C 1
ATOM 2078 O O . ALA A 1 271 ? 29.027 -5.695 -16.764 1.00 98.31 271 ALA A O 1
ATOM 2079 N N . LEU A 1 272 ? 28.956 -3.565 -17.471 1.00 98.06 272 LEU A N 1
ATOM 2080 C CA . LEU A 1 272 ? 30.194 -3.138 -16.800 1.00 98.06 272 LEU A CA 1
ATOM 2081 C C . LEU A 1 272 ? 30.121 -3.294 -15.272 1.00 98.06 272 LEU A C 1
ATOM 2083 O O . LEU A 1 272 ? 31.130 -3.563 -14.627 1.00 98.06 272 LEU A O 1
ATOM 2087 N N . ARG A 1 273 ? 28.923 -3.173 -14.684 1.00 98.06 273 ARG A N 1
ATOM 2088 C CA . ARG A 1 273 ? 28.660 -3.430 -13.255 1.00 98.06 273 ARG A CA 1
ATOM 2089 C C . ARG A 1 273 ? 28.274 -4.885 -12.952 1.00 98.06 273 ARG A C 1
ATOM 2091 O O . ARG A 1 273 ? 27.800 -5.170 -11.847 1.00 98.06 273 ARG A O 1
ATOM 2098 N N . GLN A 1 274 ? 28.480 -5.782 -13.919 1.00 97.69 274 GLN A N 1
ATOM 2099 C CA . GLN A 1 274 ? 28.224 -7.225 -13.866 1.00 97.69 274 GLN A CA 1
ATOM 2100 C C . GLN A 1 274 ? 26.773 -7.607 -13.534 1.00 97.69 274 GLN A C 1
ATOM 2102 O O . GLN A 1 274 ? 26.512 -8.727 -13.093 1.00 97.69 274 GLN A O 1
ATOM 2107 N N . ALA A 1 275 ? 25.814 -6.690 -13.714 1.00 98.44 275 ALA A N 1
ATOM 2108 C CA . ALA A 1 275 ? 24.403 -7.012 -13.543 1.00 98.44 275 ALA A CA 1
ATOM 2109 C C . ALA A 1 275 ? 23.994 -8.131 -14.513 1.00 98.44 275 ALA A C 1
ATOM 2111 O O . ALA A 1 275 ? 24.595 -8.288 -15.568 1.00 98.44 275 ALA A O 1
ATOM 2112 N N . ARG A 1 276 ? 22.951 -8.887 -14.171 1.00 98.38 276 ARG A N 1
ATOM 2113 C CA . ARG A 1 276 ? 22.305 -9.877 -15.045 1.00 98.38 276 ARG A CA 1
ATOM 2114 C C . ARG A 1 276 ? 21.009 -9.347 -15.665 1.00 98.38 276 ARG A C 1
ATOM 2116 O O . ARG A 1 276 ? 20.613 -9.782 -16.747 1.00 98.38 276 ARG A O 1
ATOM 2123 N N . VAL A 1 277 ? 20.373 -8.387 -14.996 1.00 98.81 277 VAL A N 1
ATOM 2124 C CA . VAL A 1 277 ? 19.152 -7.709 -15.449 1.00 98.81 277 VAL A CA 1
ATOM 2125 C C . VAL A 1 277 ? 19.381 -6.201 -15.454 1.00 98.81 277 VAL A C 1
ATOM 2127 O O . VAL A 1 277 ? 19.819 -5.651 -14.443 1.00 98.81 277 VAL A O 1
ATOM 2130 N N . ALA A 1 278 ? 19.044 -5.536 -16.558 1.00 98.88 278 ALA A N 1
ATOM 2131 C CA . ALA A 1 278 ? 18.936 -4.082 -16.651 1.00 98.88 278 ALA A CA 1
ATOM 2132 C C . ALA A 1 278 ? 17.452 -3.676 -16.698 1.00 98.88 278 ALA A C 1
ATOM 2134 O O . ALA A 1 278 ? 16.697 -4.180 -17.533 1.00 98.88 278 ALA A O 1
ATOM 2135 N N . VAL A 1 279 ? 17.025 -2.780 -15.805 1.00 98.88 279 VAL A N 1
ATOM 2136 C CA . VAL A 1 279 ? 15.623 -2.345 -15.668 1.00 98.88 279 VAL A CA 1
ATOM 2137 C C . VAL A 1 279 ? 15.515 -0.849 -15.945 1.00 98.88 279 VAL A C 1
ATOM 2139 O O . VAL A 1 279 ? 16.227 -0.061 -15.327 1.00 98.88 279 VAL A O 1
ATOM 2142 N N . PHE A 1 280 ? 14.617 -0.466 -16.851 1.00 98.81 280 PHE A N 1
ATOM 2143 C CA . PHE A 1 280 ? 14.411 0.906 -17.322 1.00 98.81 280 PHE A CA 1
ATOM 2144 C C . PHE A 1 280 ? 12.986 1.400 -17.030 1.00 98.81 280 PHE A C 1
ATOM 2146 O O . PHE A 1 280 ? 12.082 0.573 -16.946 1.00 98.81 280 PHE A O 1
ATOM 2153 N N . PRO A 1 281 ? 12.744 2.719 -16.923 1.00 98.06 281 PRO A N 1
ATOM 2154 C CA . PRO A 1 281 ? 11.461 3.270 -16.481 1.00 98.06 281 PRO A CA 1
ATOM 2155 C C . PRO A 1 281 ? 10.274 3.070 -17.444 1.00 98.06 281 PRO A C 1
ATOM 2157 O O . PRO A 1 281 ? 10.391 2.553 -18.560 1.00 98.06 281 PRO A O 1
ATOM 2160 N N . GLU A 1 282 ? 9.093 3.511 -17.006 1.00 97.19 282 GLU A N 1
ATOM 2161 C CA . GLU A 1 282 ? 7.889 3.566 -17.845 1.00 97.19 282 GLU A CA 1
ATOM 2162 C C . GLU A 1 282 ? 8.095 4.555 -18.991 1.00 97.19 282 GLU A C 1
ATOM 2164 O O . GLU A 1 282 ? 8.594 5.659 -18.783 1.00 97.19 282 GLU A O 1
ATOM 2169 N N . GLY A 1 283 ? 7.690 4.174 -20.206 1.00 94.62 283 GLY A N 1
ATOM 2170 C CA . GLY A 1 283 ? 7.865 5.035 -21.375 1.00 94.62 283 GLY A CA 1
ATOM 2171 C C . GLY A 1 283 ? 9.330 5.365 -21.689 1.00 94.62 283 GLY A C 1
ATOM 2172 O O . GLY A 1 283 ? 9.575 6.315 -22.424 1.00 94.62 283 GLY A O 1
ATOM 2173 N N . ALA A 1 284 ? 10.301 4.597 -21.171 1.00 95.75 284 ALA A N 1
ATOM 2174 C CA . ALA A 1 284 ? 11.725 4.772 -21.470 1.00 95.75 284 ALA A CA 1
ATOM 2175 C C . ALA A 1 284 ? 11.995 4.868 -22.981 1.00 95.75 284 ALA A C 1
ATOM 2177 O O . ALA A 1 284 ? 12.829 5.661 -23.406 1.00 95.75 284 ALA A O 1
ATOM 2178 N N . LEU A 1 285 ? 11.247 4.109 -23.791 1.00 95.00 285 LEU A N 1
ATOM 2179 C CA . LEU A 1 285 ? 11.228 4.197 -25.249 1.00 95.00 285 LEU A CA 1
ATOM 2180 C C . LEU A 1 285 ? 9.992 4.962 -25.768 1.00 95.00 285 LEU A C 1
ATOM 2182 O O . LEU A 1 285 ? 9.130 4.397 -26.445 1.00 95.00 285 LEU A O 1
ATOM 2186 N N . GLN A 1 286 ? 9.908 6.250 -25.436 1.00 89.38 286 GLN A N 1
ATOM 2187 C CA . GLN A 1 286 ? 8.927 7.205 -25.967 1.00 89.38 286 GLN A CA 1
ATOM 2188 C C . GLN A 1 286 ? 9.629 8.508 -26.380 1.00 89.38 286 GLN A C 1
ATOM 2190 O O . GLN A 1 286 ? 10.500 8.992 -25.660 1.00 89.38 286 GLN A O 1
ATOM 2195 N N . GLY A 1 287 ? 9.254 9.102 -27.514 1.00 80.19 287 GLY A N 1
ATOM 2196 C CA . GLY A 1 287 ? 9.662 10.460 -27.893 1.00 80.19 287 GLY A CA 1
ATOM 2197 C C . GLY A 1 287 ? 8.650 11.516 -27.431 1.00 80.19 287 GLY A C 1
ATOM 2198 O O . GLY A 1 287 ? 7.442 11.321 -27.561 1.00 80.19 287 GLY A O 1
ATOM 2199 N N . LEU A 1 288 ? 9.127 12.669 -26.949 1.00 70.25 288 LEU A N 1
ATOM 2200 C CA . LEU A 1 288 ? 8.276 13.838 -26.675 1.00 70.25 288 LEU A CA 1
ATOM 2201 C C . LEU A 1 288 ? 7.659 14.406 -27.961 1.00 70.25 288 LEU A C 1
ATOM 2203 O O . LEU A 1 288 ? 6.504 14.824 -27.953 1.00 70.25 288 LEU A O 1
ATOM 2207 N N . ASP A 1 289 ? 8.404 14.367 -29.069 1.00 70.94 289 ASP A N 1
ATOM 2208 C CA . ASP A 1 289 ? 7.944 14.843 -30.381 1.00 70.94 289 ASP A CA 1
ATOM 2209 C C . ASP A 1 289 ? 7.070 13.791 -31.130 1.00 70.94 289 ASP A C 1
ATOM 2211 O O . ASP A 1 289 ? 6.627 14.027 -32.256 1.00 70.94 289 ASP A O 1
ATOM 2215 N N . GLY A 1 290 ? 6.760 12.650 -30.489 1.00 67.19 290 GLY A N 1
ATOM 2216 C CA . GLY A 1 290 ? 5.800 11.634 -30.945 1.00 67.19 290 GLY A CA 1
ATOM 2217 C C . GLY A 1 290 ? 6.407 10.332 -31.490 1.00 67.19 290 GLY A C 1
ATOM 2218 O O . GLY A 1 290 ? 7.519 10.299 -32.018 1.00 67.19 290 GLY A O 1
ATOM 2219 N N . ASP A 1 291 ? 5.640 9.238 -31.388 1.00 72.31 291 ASP A N 1
ATOM 2220 C CA . ASP A 1 291 ? 6.121 7.882 -31.680 1.00 72.31 291 ASP A CA 1
ATOM 2221 C C . ASP A 1 291 ? 5.672 7.365 -33.058 1.00 72.31 291 ASP A C 1
ATOM 2223 O O . ASP A 1 291 ? 4.520 6.961 -33.249 1.00 72.31 291 ASP A O 1
ATOM 2227 N N . ARG A 1 292 ? 6.597 7.312 -34.027 1.00 82.19 292 ARG A N 1
ATOM 2228 C CA . ARG A 1 292 ? 6.391 6.568 -35.283 1.00 82.19 292 ARG A CA 1
ATOM 2229 C C . ARG A 1 292 ? 6.616 5.066 -35.051 1.00 82.19 292 ARG A C 1
ATOM 2231 O O . ARG A 1 292 ? 7.717 4.718 -34.620 1.00 82.19 292 ARG A O 1
ATOM 2238 N N . PRO A 1 293 ? 5.661 4.173 -35.386 1.00 85.62 293 PRO A N 1
ATOM 2239 C CA . PRO A 1 293 ? 5.803 2.730 -35.160 1.00 85.62 293 PRO A CA 1
ATOM 2240 C C . PRO A 1 293 ? 7.095 2.132 -35.734 1.00 85.62 293 PRO A C 1
ATOM 2242 O O . PRO A 1 293 ? 7.766 1.358 -35.058 1.00 85.62 293 PRO A O 1
ATOM 2245 N N . GLU A 1 294 ? 7.492 2.546 -36.940 1.00 88.62 294 GLU A N 1
ATOM 2246 C CA . GLU A 1 294 ? 8.727 2.073 -37.587 1.00 88.62 294 GLU A CA 1
ATOM 2247 C C . GLU A 1 294 ? 9.991 2.400 -36.771 1.00 88.62 294 GLU A C 1
ATOM 2249 O O . GLU A 1 294 ? 10.897 1.574 -36.687 1.00 88.62 294 GLU A O 1
ATOM 2254 N N . LEU A 1 295 ? 10.052 3.584 -36.147 1.00 90.62 295 LEU A N 1
ATOM 2255 C CA . LEU A 1 295 ? 11.193 4.000 -35.321 1.00 90.62 295 LEU A CA 1
ATOM 2256 C C . LEU A 1 295 ? 11.222 3.255 -33.982 1.00 90.62 295 LEU A C 1
ATOM 2258 O O . LEU A 1 295 ? 12.300 2.936 -33.482 1.00 90.62 295 LEU A O 1
ATOM 2262 N N . VAL A 1 296 ? 10.048 2.949 -33.421 1.00 93.06 296 VAL A N 1
ATOM 2263 C CA . VAL A 1 296 ? 9.927 2.144 -32.199 1.00 93.06 296 VAL A CA 1
ATOM 2264 C C . VAL A 1 296 ? 10.446 0.725 -32.441 1.00 93.06 296 VAL A C 1
ATOM 2266 O O . VAL A 1 296 ? 11.275 0.248 -31.672 1.00 93.06 296 VAL A O 1
ATOM 2269 N N . GLU A 1 297 ? 10.041 0.065 -33.529 1.00 93.50 297 GLU A N 1
ATOM 2270 C CA . GLU A 1 297 ? 10.511 -1.296 -33.841 1.00 93.50 297 GLU A CA 1
ATOM 2271 C C . GLU A 1 297 ? 12.005 -1.330 -34.231 1.00 93.50 297 GLU A C 1
ATOM 2273 O O . GLU A 1 297 ? 12.723 -2.233 -33.800 1.00 93.50 297 GLU A O 1
ATOM 2278 N N . GLN A 1 298 ? 12.532 -0.310 -34.926 1.00 95.12 298 GLN A N 1
ATOM 2279 C CA . GLN A 1 298 ? 13.986 -0.156 -35.133 1.00 95.12 298 GLN A CA 1
ATOM 2280 C C . GLN A 1 298 ? 14.754 -0.025 -33.809 1.00 95.12 298 GLN A C 1
ATOM 2282 O O . GLN A 1 298 ? 15.818 -0.623 -33.636 1.00 95.12 298 GLN A O 1
ATOM 2287 N N . ALA A 1 299 ? 14.224 0.743 -32.856 1.00 96.56 299 ALA A N 1
ATOM 2288 C CA . ALA A 1 299 ? 14.841 0.888 -31.546 1.00 96.56 299 ALA A CA 1
ATOM 2289 C C . ALA A 1 299 ? 14.754 -0.392 -30.702 1.00 96.56 299 ALA A C 1
ATOM 2291 O O . ALA A 1 299 ? 15.725 -0.737 -30.032 1.00 96.56 299 ALA A O 1
ATOM 2292 N N . ILE A 1 300 ? 13.646 -1.136 -30.778 1.00 97.81 300 ILE A N 1
ATOM 2293 C CA . ILE A 1 300 ? 13.518 -2.455 -30.142 1.00 97.81 300 ILE A CA 1
ATOM 2294 C C . ILE A 1 300 ? 14.555 -3.430 -30.708 1.00 97.81 300 ILE A C 1
ATOM 2296 O O . ILE A 1 300 ? 15.200 -4.127 -29.928 1.00 97.81 300 ILE A O 1
ATOM 2300 N N . ALA A 1 301 ? 14.778 -3.449 -32.026 1.00 98.19 301 ALA A N 1
ATOM 2301 C CA . ALA A 1 301 ? 15.807 -4.289 -32.642 1.00 98.19 301 ALA A CA 1
ATOM 2302 C C . ALA A 1 301 ? 17.222 -3.947 -32.131 1.00 98.19 301 ALA A C 1
ATOM 2304 O O . ALA A 1 301 ? 17.993 -4.847 -31.794 1.00 98.19 301 ALA A O 1
ATOM 2305 N N . ALA A 1 302 ? 17.545 -2.657 -31.979 1.00 98.56 302 ALA A N 1
ATOM 2306 C CA . ALA A 1 302 ? 18.810 -2.219 -31.383 1.00 98.56 302 ALA A CA 1
ATOM 2307 C C . ALA A 1 302 ? 18.942 -2.634 -29.903 1.00 98.56 302 ALA A C 1
ATOM 2309 O O . ALA A 1 302 ? 19.997 -3.109 -29.485 1.00 98.56 302 ALA A O 1
ATOM 2310 N N . ILE A 1 303 ? 17.864 -2.529 -29.117 1.00 98.69 303 ILE A N 1
ATOM 2311 C CA . ILE A 1 303 ? 17.822 -2.985 -27.716 1.00 98.69 303 ILE A CA 1
ATOM 2312 C C . ILE A 1 303 ? 17.995 -4.510 -27.628 1.00 98.69 303 ILE A C 1
ATOM 2314 O O . ILE A 1 303 ? 18.728 -4.993 -26.768 1.00 98.69 303 ILE A O 1
ATOM 2318 N N . GLN A 1 304 ? 17.389 -5.278 -28.538 1.00 98.81 304 GLN A N 1
ATOM 2319 C CA . GLN A 1 304 ? 17.567 -6.732 -28.634 1.00 98.81 304 GLN A CA 1
ATOM 2320 C C . GLN A 1 304 ? 19.007 -7.123 -28.985 1.00 98.81 304 GLN A C 1
ATOM 2322 O O . GLN A 1 304 ? 19.546 -8.068 -28.404 1.00 98.81 304 GLN A O 1
ATOM 2327 N N . GLN A 1 305 ? 19.650 -6.387 -29.896 1.00 98.81 305 GLN A N 1
ATOM 2328 C CA . GLN A 1 305 ? 21.061 -6.580 -30.229 1.00 98.81 305 GLN A CA 1
ATOM 2329 C C . GLN A 1 305 ? 21.974 -6.240 -29.042 1.00 98.81 305 GLN A C 1
ATOM 2331 O O . GLN A 1 305 ? 22.876 -7.019 -28.738 1.00 98.81 305 GLN A O 1
ATOM 2336 N N . ALA A 1 306 ? 21.718 -5.133 -28.338 1.00 98.81 306 ALA A N 1
ATOM 2337 C CA . ALA A 1 306 ? 22.475 -4.735 -27.153 1.00 98.81 306 ALA A CA 1
ATOM 2338 C C . ALA A 1 306 ? 22.321 -5.744 -26.001 1.00 98.81 306 ALA A C 1
ATOM 2340 O O . ALA A 1 306 ? 23.321 -6.162 -25.422 1.00 98.81 306 ALA A O 1
ATOM 2341 N N . ALA A 1 307 ? 21.096 -6.209 -25.723 1.00 98.75 307 ALA A N 1
ATOM 2342 C CA . ALA A 1 307 ? 20.822 -7.259 -24.738 1.00 98.75 307 ALA A CA 1
ATOM 2343 C C . ALA A 1 307 ? 21.596 -8.554 -25.043 1.00 98.75 307 ALA A C 1
ATOM 2345 O O . ALA A 1 307 ? 22.163 -9.167 -24.137 1.00 98.75 307 ALA A O 1
ATOM 2346 N N . ARG A 1 308 ? 21.670 -8.935 -26.330 1.00 98.75 308 ARG A N 1
ATOM 2347 C CA . ARG A 1 308 ? 22.448 -10.093 -26.789 1.00 98.75 308 ARG A CA 1
ATOM 2348 C C . ARG A 1 308 ? 23.952 -9.889 -26.629 1.00 98.75 308 ARG A C 1
ATOM 2350 O O . ARG A 1 308 ? 24.617 -10.763 -26.087 1.00 98.75 308 ARG A O 1
ATOM 2357 N N . ALA A 1 309 ? 24.484 -8.754 -27.082 1.00 98.56 309 ALA A N 1
ATOM 2358 C CA . ALA A 1 309 ? 25.912 -8.450 -26.993 1.00 98.56 309 ALA A CA 1
ATOM 2359 C C . ALA A 1 309 ? 26.402 -8.375 -25.536 1.00 98.56 309 ALA A C 1
ATOM 2361 O O . ALA A 1 309 ? 27.499 -8.831 -25.230 1.00 98.56 309 ALA A O 1
ATOM 2362 N N . ALA A 1 310 ? 25.567 -7.851 -24.637 1.00 98.56 310 ALA A N 1
ATOM 2363 C CA . ALA A 1 310 ? 25.853 -7.748 -23.210 1.00 98.56 310 ALA A CA 1
ATOM 2364 C C . ALA A 1 310 ? 25.530 -9.025 -22.403 1.00 98.56 310 ALA A C 1
ATOM 2366 O O . ALA A 1 310 ? 25.870 -9.090 -21.225 1.00 98.56 310 ALA A O 1
ATOM 2367 N N . ASN A 1 311 ? 24.868 -10.027 -23.002 1.00 98.31 311 ASN A N 1
ATOM 2368 C CA . ASN A 1 311 ? 24.343 -11.220 -22.320 1.00 98.31 311 ASN A CA 1
ATOM 2369 C C . ASN A 1 311 ? 23.467 -10.868 -21.090 1.00 98.31 311 ASN A C 1
ATOM 2371 O O . ASN A 1 311 ? 23.627 -11.438 -20.007 1.00 98.31 311 ASN A O 1
ATOM 2375 N N . LEU A 1 312 ? 22.522 -9.932 -21.254 1.00 98.25 312 LEU A N 1
ATOM 2376 C CA . LEU A 1 312 ? 21.637 -9.443 -20.185 1.00 98.25 312 LEU A CA 1
ATOM 2377 C C . LEU A 1 312 ? 20.156 -9.682 -20.479 1.00 98.25 312 LEU A C 1
ATOM 2379 O O . LEU A 1 312 ? 19.727 -9.663 -21.633 1.00 98.25 312 LEU A O 1
ATOM 2383 N N . TYR A 1 313 ? 19.354 -9.798 -19.419 1.00 98.88 313 TYR A N 1
ATOM 2384 C CA . TYR A 1 313 ? 17.927 -9.495 -19.522 1.00 98.88 313 TYR A CA 1
ATOM 2385 C C . TYR A 1 313 ? 17.721 -7.982 -19.503 1.00 98.88 313 TYR A C 1
ATOM 2387 O O . TYR A 1 313 ? 18.373 -7.270 -18.737 1.00 98.88 313 TYR A O 1
ATOM 2395 N N . VAL A 1 314 ? 16.779 -7.493 -20.304 1.00 98.88 314 VAL A N 1
ATOM 2396 C CA . VAL A 1 314 ? 16.433 -6.069 -20.370 1.00 98.88 314 VAL A CA 1
ATOM 2397 C C . VAL A 1 314 ? 14.931 -5.901 -20.196 1.00 98.88 314 VAL A C 1
ATOM 2399 O O . VAL A 1 314 ? 14.151 -6.399 -21.007 1.00 98.88 314 VAL A O 1
ATOM 2402 N N . VAL A 1 315 ? 14.531 -5.188 -19.145 1.00 98.81 315 VAL A N 1
ATOM 2403 C CA . VAL A 1 315 ? 13.139 -4.863 -18.812 1.00 98.81 315 VAL A CA 1
ATOM 2404 C C . VAL A 1 315 ? 12.924 -3.377 -19.095 1.00 98.81 315 VAL A C 1
ATOM 2406 O O . VAL A 1 315 ? 13.578 -2.547 -18.468 1.00 98.81 315 VAL A O 1
ATOM 2409 N N . PHE A 1 316 ? 12.042 -3.015 -20.029 1.00 98.69 316 PHE A N 1
ATOM 2410 C CA . PHE A 1 316 ? 11.831 -1.607 -20.397 1.00 98.69 316 PHE A CA 1
ATOM 2411 C C . PHE A 1 316 ? 10.399 -1.297 -20.844 1.00 98.69 316 PHE A C 1
ATOM 2413 O O . PHE A 1 316 ? 9.686 -2.168 -21.353 1.00 98.69 316 PHE A O 1
ATOM 2420 N N . GLY A 1 317 ? 9.989 -0.040 -20.649 1.00 97.31 317 GLY A N 1
ATOM 2421 C CA . GLY A 1 317 ? 8.694 0.492 -21.065 1.00 97.31 317 GLY A CA 1
ATOM 2422 C C . GLY A 1 317 ? 8.762 1.276 -22.376 1.00 97.31 317 GLY A C 1
ATOM 2423 O O . GLY A 1 317 ? 9.800 1.834 -22.730 1.00 97.31 317 GLY A O 1
ATOM 2424 N N . GLY A 1 318 ? 7.636 1.369 -23.078 1.00 95.31 318 GLY A N 1
ATOM 2425 C CA . GLY A 1 318 ? 7.495 2.146 -24.306 1.00 95.31 318 GLY A CA 1
ATOM 2426 C C . GLY A 1 318 ? 6.037 2.455 -24.638 1.00 95.31 318 GLY A C 1
ATOM 2427 O O . GLY A 1 318 ? 5.107 1.915 -24.032 1.00 95.31 318 GLY A O 1
ATOM 2428 N N . CYS A 1 319 ? 5.841 3.334 -25.617 1.00 91.88 319 CYS A N 1
ATOM 2429 C CA . CYS A 1 319 ? 4.525 3.765 -26.076 1.00 91.88 319 CYS A CA 1
ATOM 2430 C C . CYS A 1 319 ? 4.380 3.555 -27.587 1.00 91.88 319 CYS A C 1
ATOM 2432 O O . CYS A 1 319 ? 5.304 3.792 -28.358 1.00 91.88 319 CYS A O 1
ATOM 2434 N N . THR A 1 320 ? 3.200 3.115 -28.030 1.00 89.25 320 THR A N 1
ATOM 2435 C CA . THR A 1 320 ? 2.864 3.020 -29.465 1.00 89.25 320 THR A CA 1
ATOM 2436 C C . THR A 1 320 ? 1.414 3.427 -29.733 1.00 89.25 320 THR A C 1
ATOM 2438 O O . THR A 1 320 ? 0.533 3.027 -28.961 1.00 89.25 320 THR A O 1
ATOM 2441 N N . PRO A 1 321 ? 1.108 4.146 -30.830 1.00 85.88 321 PRO A N 1
ATOM 2442 C CA . PRO A 1 321 ? -0.265 4.460 -31.221 1.00 85.88 321 PRO A CA 1
ATOM 2443 C C . PRO A 1 321 ? -1.136 3.206 -31.400 1.00 85.88 321 PRO A C 1
ATOM 2445 O O . PRO A 1 321 ? -0.755 2.269 -32.097 1.00 85.88 321 PRO A O 1
ATOM 2448 N N . SER A 1 322 ? -2.341 3.195 -30.821 1.00 83.88 322 SER A N 1
ATOM 2449 C CA . SER A 1 322 ? -3.326 2.125 -31.020 1.00 83.88 322 SER A CA 1
ATOM 2450 C C . SER A 1 322 ? -4.565 2.643 -31.735 1.00 83.88 322 SER A C 1
ATOM 2452 O O . SER A 1 322 ? -5.365 3.394 -31.173 1.00 83.88 322 SER A O 1
ATOM 2454 N N . ALA A 1 323 ? -4.774 2.178 -32.969 1.00 84.06 323 ALA A N 1
ATOM 2455 C CA . ALA A 1 323 ? -5.959 2.500 -33.765 1.00 84.06 323 ALA A CA 1
ATOM 2456 C C . ALA A 1 323 ? -7.269 2.067 -33.073 1.00 84.06 323 ALA A C 1
ATOM 2458 O O . ALA A 1 323 ? -8.278 2.768 -33.156 1.00 84.06 323 ALA A O 1
ATOM 2459 N N . ARG A 1 324 ? -7.244 0.946 -32.333 1.00 84.81 324 ARG A N 1
ATOM 2460 C CA . ARG A 1 324 ? -8.391 0.435 -31.561 1.00 84.81 324 ARG A CA 1
ATOM 2461 C C . ARG A 1 324 ? -8.746 1.340 -30.379 1.00 84.81 324 ARG A C 1
ATOM 2463 O O . ARG A 1 324 ? -9.930 1.530 -30.112 1.00 84.81 324 ARG A O 1
ATOM 2470 N N . LEU A 1 325 ? -7.750 1.862 -29.659 1.00 83.88 325 LEU A N 1
ATOM 2471 C CA . LEU A 1 325 ? -7.973 2.713 -28.481 1.00 83.88 325 LEU A CA 1
ATOM 2472 C C . LEU A 1 325 ? -8.046 4.211 -28.816 1.00 83.88 325 LEU A C 1
ATOM 2474 O O . LEU A 1 325 ? -8.486 4.990 -27.974 1.00 83.88 325 LEU A O 1
ATOM 2478 N N . LYS A 1 326 ? -7.637 4.612 -30.029 1.00 86.62 326 LYS A N 1
ATOM 2479 C CA . LYS A 1 326 ? -7.504 6.010 -30.485 1.00 86.62 326 LYS A CA 1
ATOM 2480 C C . LYS A 1 326 ? -6.594 6.863 -29.586 1.00 86.62 326 LYS A C 1
ATOM 2482 O O . LYS A 1 326 ? -6.810 8.061 -29.431 1.00 86.62 326 LYS A O 1
ATOM 2487 N N . LYS A 1 327 ? -5.586 6.226 -28.988 1.00 86.69 327 LYS A N 1
ATOM 2488 C CA . LYS A 1 327 ? -4.543 6.827 -28.145 1.00 86.69 327 LYS A CA 1
ATOM 2489 C C . LYS A 1 327 ? -3.294 5.944 -28.149 1.00 86.69 327 LYS A C 1
ATOM 2491 O O . LYS A 1 327 ? -3.359 4.796 -28.601 1.00 86.69 327 LYS A O 1
ATOM 2496 N N . ASN A 1 328 ? -2.187 6.443 -27.605 1.00 86.94 328 ASN A N 1
ATOM 2497 C CA . ASN A 1 328 ? -1.022 5.604 -27.338 1.00 86.94 328 ASN A CA 1
ATOM 2498 C C . ASN A 1 328 ? -1.369 4.525 -26.302 1.00 86.94 328 ASN A C 1
ATOM 2500 O O . ASN A 1 328 ? -2.124 4.757 -25.354 1.00 86.94 328 ASN A O 1
ATOM 2504 N N . THR A 1 329 ? -0.841 3.328 -26.530 1.00 90.38 329 THR A N 1
ATOM 2505 C CA . THR A 1 329 ? -0.853 2.217 -25.579 1.00 90.38 329 THR A CA 1
ATOM 2506 C C . THR A 1 329 ? 0.518 2.151 -24.945 1.00 90.38 329 THR A C 1
ATOM 2508 O O . THR A 1 329 ? 1.520 2.079 -25.655 1.00 90.38 329 THR A O 1
ATOM 2511 N N . ASN A 1 330 ? 0.523 2.211 -23.622 1.00 95.38 330 ASN A N 1
ATOM 2512 C CA . ASN A 1 330 ? 1.695 2.087 -22.780 1.00 95.38 330 ASN A CA 1
ATOM 2513 C C . ASN A 1 330 ? 1.926 0.598 -22.502 1.00 95.38 330 ASN A C 1
ATOM 2515 O O . ASN A 1 330 ? 0.990 -0.120 -22.132 1.00 95.38 330 ASN A O 1
ATOM 2519 N N . TRP A 1 331 ? 3.137 0.124 -22.753 1.00 96.12 331 TRP A N 1
ATOM 2520 C CA . TRP A 1 331 ? 3.503 -1.280 -22.646 1.00 96.12 331 TRP A CA 1
ATOM 2521 C C . TRP A 1 331 ? 4.906 -1.434 -22.077 1.00 96.12 331 TRP A C 1
ATOM 2523 O O . TRP A 1 331 ? 5.711 -0.505 -22.074 1.00 96.12 331 TRP A O 1
ATOM 2533 N N . MET A 1 332 ? 5.215 -2.650 -21.644 1.00 97.81 332 MET A N 1
ATOM 2534 C CA . MET A 1 332 ? 6.570 -3.061 -21.312 1.00 97.81 332 MET A CA 1
ATOM 2535 C C . MET A 1 332 ? 6.922 -4.395 -21.961 1.00 97.81 332 MET A C 1
ATOM 2537 O O . MET A 1 332 ? 6.042 -5.212 -22.255 1.00 97.81 332 MET A O 1
ATOM 2541 N N . ARG A 1 333 ? 8.219 -4.602 -22.181 1.00 98.38 333 ARG A N 1
ATOM 2542 C CA . ARG A 1 333 ? 8.797 -5.830 -22.732 1.00 98.38 333 ARG A CA 1
ATOM 2543 C C . ARG A 1 333 ? 9.953 -6.291 -21.847 1.00 98.38 333 ARG A C 1
ATOM 2545 O O . ARG A 1 333 ? 10.667 -5.470 -21.269 1.00 98.38 333 ARG A O 1
ATOM 2552 N N . VAL A 1 334 ? 10.141 -7.605 -21.779 1.00 98.69 334 VAL A N 1
ATOM 2553 C CA . VAL A 1 334 ? 11.339 -8.247 -21.229 1.00 98.69 334 VAL A CA 1
ATOM 2554 C C . VAL A 1 334 ? 12.034 -8.969 -22.367 1.00 98.69 334 VAL A C 1
ATOM 2556 O O . VAL A 1 334 ? 11.453 -9.851 -23.005 1.00 98.69 334 VAL A O 1
ATOM 2559 N N . ILE A 1 335 ? 13.277 -8.585 -22.621 1.00 98.81 335 ILE A N 1
ATOM 2560 C CA . ILE A 1 335 ? 14.154 -9.207 -23.608 1.00 98.81 335 ILE A CA 1
ATOM 2561 C C . ILE A 1 335 ? 15.141 -10.100 -22.868 1.00 98.81 335 ILE A C 1
ATOM 2563 O O . ILE A 1 335 ? 15.712 -9.685 -21.863 1.00 98.81 335 ILE A O 1
ATOM 2567 N N . SER A 1 336 ? 15.333 -11.322 -23.352 1.00 98.69 336 SER A N 1
ATOM 2568 C CA . SER A 1 336 ? 16.314 -12.263 -22.821 1.00 98.69 336 SER A CA 1
ATOM 2569 C C . SER A 1 336 ? 17.727 -11.990 -23.354 1.00 98.69 336 SER A C 1
ATOM 2571 O O . SER A 1 336 ? 17.875 -11.339 -24.392 1.00 98.69 336 SER A O 1
ATOM 2573 N N . PRO A 1 337 ? 18.765 -12.595 -22.753 1.00 98.50 337 PRO A N 1
ATOM 2574 C CA . PRO A 1 337 ? 20.137 -12.544 -23.262 1.00 98.50 337 PRO A CA 1
ATOM 2575 C C . PRO A 1 337 ? 20.322 -13.115 -24.678 1.00 98.50 337 PRO A C 1
ATOM 2577 O O . PRO A 1 337 ? 21.343 -12.889 -25.313 1.00 98.50 337 PRO A O 1
ATOM 2580 N N . GLY A 1 338 ? 19.335 -13.839 -25.220 1.00 98.12 338 GLY A N 1
ATOM 2581 C CA . GLY A 1 338 ? 19.314 -14.226 -26.634 1.00 98.12 338 GLY A CA 1
ATOM 2582 C C . GLY A 1 338 ? 18.842 -13.109 -27.579 1.00 98.12 338 GLY A C 1
ATOM 2583 O O . GLY A 1 338 ? 18.773 -13.319 -28.792 1.00 98.12 338 GLY A O 1
ATOM 2584 N N . GLY A 1 339 ? 18.468 -11.937 -27.060 1.00 98.00 339 GLY A N 1
ATOM 2585 C CA . GLY A 1 339 ? 17.787 -10.873 -27.804 1.00 98.00 339 GLY A CA 1
ATOM 2586 C C . GLY A 1 339 ? 16.331 -11.208 -28.159 1.00 98.00 339 GLY A C 1
ATOM 2587 O O . GLY A 1 339 ? 15.804 -10.660 -29.121 1.00 98.00 339 GLY A O 1
ATOM 2588 N N . ARG A 1 340 ? 15.680 -12.139 -27.444 1.00 98.19 340 ARG A N 1
ATOM 2589 C CA . ARG A 1 340 ? 14.284 -12.553 -27.701 1.00 98.19 340 ARG A CA 1
ATOM 2590 C C . ARG A 1 340 ? 13.337 -11.929 -26.683 1.00 98.19 340 ARG A C 1
ATOM 2592 O O . ARG A 1 340 ? 13.641 -11.937 -25.497 1.00 98.19 340 ARG A O 1
ATOM 2599 N N . GLU A 1 341 ? 12.170 -11.464 -27.119 1.00 98.19 341 GLU A N 1
ATOM 2600 C CA . GLU A 1 341 ? 11.077 -11.110 -26.203 1.00 98.19 341 GLU A CA 1
ATOM 2601 C C . GLU A 1 341 ? 10.584 -12.376 -25.478 1.00 98.19 341 GLU A C 1
ATOM 2603 O O . GLU A 1 341 ? 10.255 -13.372 -26.127 1.00 98.19 341 GLU A O 1
ATOM 2608 N N . VAL A 1 342 ? 10.586 -12.351 -24.142 1.00 97.94 342 VAL A N 1
ATOM 2609 C CA . VAL A 1 342 ? 10.115 -13.450 -23.269 1.00 97.94 342 VAL A CA 1
ATOM 2610 C C . VAL A 1 342 ? 8.897 -13.066 -22.432 1.00 97.94 342 VAL A C 1
ATOM 2612 O O . VAL A 1 342 ? 8.171 -13.940 -21.970 1.00 97.94 342 VAL A O 1
ATOM 2615 N N . PHE A 1 343 ? 8.632 -11.769 -22.277 1.00 98.25 343 PHE A N 1
ATOM 2616 C CA . PHE A 1 343 ? 7.410 -11.258 -21.665 1.00 98.25 343 PHE A CA 1
ATOM 2617 C C . PHE A 1 343 ? 7.023 -9.922 -22.294 1.00 98.25 343 PHE A C 1
ATOM 2619 O O . PHE A 1 343 ? 7.885 -9.109 -22.639 1.00 98.25 343 PHE A O 1
ATOM 2626 N N . ARG A 1 344 ? 5.716 -9.682 -22.403 1.00 97.19 344 ARG A N 1
ATOM 2627 C CA . ARG A 1 344 ? 5.135 -8.418 -22.849 1.00 97.19 344 ARG A CA 1
ATOM 2628 C C . ARG A 1 344 ? 3.827 -8.171 -22.117 1.00 97.19 344 ARG A C 1
ATOM 2630 O O . ARG A 1 344 ? 3.021 -9.084 -21.954 1.00 97.19 344 ARG A O 1
ATOM 2637 N N . TYR A 1 345 ? 3.608 -6.923 -21.728 1.00 97.50 345 TYR A N 1
ATOM 2638 C CA . TYR A 1 345 ? 2.422 -6.498 -20.996 1.00 97.50 345 TYR A CA 1
ATOM 2639 C C . TYR A 1 345 ? 1.994 -5.090 -21.434 1.00 97.50 345 TYR A C 1
ATOM 2641 O O . TYR A 1 345 ? 2.838 -4.244 -21.721 1.00 97.50 345 TYR A O 1
ATOM 2649 N N . GLU A 1 346 ? 0.684 -4.847 -21.513 1.00 96.50 346 GLU A N 1
ATOM 2650 C CA . GLU A 1 346 ? 0.091 -3.527 -21.761 1.00 96.50 346 GLU A CA 1
ATOM 2651 C C . GLU A 1 346 ? -0.512 -2.999 -20.460 1.00 96.50 346 GLU A C 1
ATOM 2653 O O . GLU A 1 346 ? -1.295 -3.707 -19.831 1.00 96.50 346 GLU A O 1
ATOM 2658 N N . LYS A 1 347 ? -0.206 -1.751 -20.092 1.00 96.62 347 LYS A N 1
ATOM 2659 C CA . LYS A 1 347 ? -0.645 -1.128 -18.835 1.00 96.62 347 LYS A CA 1
ATOM 2660 C C . LYS A 1 347 ? -2.166 -1.184 -18.681 1.00 96.62 347 LYS A C 1
ATOM 2662 O O . LYS A 1 347 ? -2.905 -0.440 -19.343 1.00 96.62 347 LYS A O 1
ATOM 2667 N N . LEU A 1 348 ? -2.633 -2.033 -17.771 1.00 95.56 348 LEU A N 1
ATOM 2668 C CA . LEU A 1 348 ? -4.050 -2.293 -17.547 1.00 95.56 348 LEU A CA 1
ATOM 2669 C C . LEU A 1 348 ? -4.794 -1.029 -17.112 1.00 95.56 348 LEU A C 1
ATOM 2671 O O . LEU A 1 348 ? -5.905 -0.791 -17.577 1.00 95.56 348 LEU A O 1
ATOM 2675 N N . TYR A 1 349 ? -4.171 -0.170 -16.300 1.00 93.00 349 TYR A N 1
ATOM 2676 C CA . TYR A 1 349 ? -4.761 1.094 -15.846 1.00 93.00 349 TYR A CA 1
ATOM 2677 C C . TYR A 1 349 ? -5.135 2.055 -16.996 1.00 93.00 349 TYR A C 1
ATOM 2679 O O . TYR A 1 349 ? -6.084 2.846 -16.861 1.00 93.00 349 TYR A O 1
ATOM 2687 N N . ASP A 1 350 ? -4.436 1.957 -18.135 1.00 91.75 350 ASP A N 1
ATOM 2688 C CA . ASP A 1 350 ? -4.705 2.730 -19.350 1.00 91.75 350 ASP A CA 1
ATOM 2689 C C . ASP A 1 350 ? -5.587 1.965 -20.349 1.00 91.75 350 ASP A C 1
ATOM 2691 O O . ASP A 1 350 ? -6.448 2.576 -20.994 1.00 91.75 350 ASP A O 1
ATOM 2695 N N . ASN A 1 351 ? -5.402 0.651 -20.484 1.00 92.94 351 ASN A N 1
ATOM 2696 C CA . ASN A 1 351 ? -6.227 -0.233 -21.304 1.00 92.94 351 ASN A CA 1
ATOM 2697 C C . ASN A 1 351 ? -6.963 -1.239 -20.404 1.00 92.94 351 ASN A C 1
ATOM 2699 O O . ASN A 1 351 ? -6.513 -2.368 -20.258 1.00 92.94 351 ASN A O 1
ATOM 2703 N N . HIS A 1 352 ? -8.145 -0.881 -19.878 1.00 92.38 352 HIS A N 1
ATOM 2704 C CA . HIS A 1 352 ? -8.960 -1.734 -18.975 1.00 92.38 352 HIS A CA 1
ATOM 2705 C C . HIS A 1 352 ? -9.472 -3.051 -19.608 1.00 92.38 352 HIS A C 1
ATOM 2707 O O . HIS A 1 352 ? -10.321 -3.731 -19.036 1.00 92.38 352 HIS A O 1
ATOM 2713 N N . ARG A 1 353 ? -9.029 -3.374 -20.831 1.00 89.94 353 ARG A N 1
ATOM 2714 C CA . ARG A 1 353 ? -9.286 -4.624 -21.565 1.00 89.94 353 ARG A CA 1
ATOM 2715 C C . ARG A 1 353 ? -7.991 -5.357 -21.954 1.00 89.94 353 ARG A C 1
ATOM 2717 O O . ARG A 1 353 ? -8.052 -6.254 -22.796 1.00 89.94 353 ARG A O 1
ATOM 2724 N N . ALA A 1 354 ? -6.839 -4.931 -21.440 1.00 92.81 354 ALA A N 1
ATOM 2725 C CA . ALA A 1 354 ? -5.604 -5.699 -21.504 1.00 92.81 354 ALA A CA 1
ATOM 2726 C C . ALA A 1 354 ? -5.729 -6.951 -20.623 1.00 92.81 354 ALA A C 1
ATOM 2728 O O . ALA A 1 354 ? -6.503 -6.976 -19.662 1.00 92.81 354 ALA A O 1
ATOM 2729 N N . ALA A 1 355 ? -4.964 -7.990 -20.947 1.00 93.62 355 ALA A N 1
ATOM 2730 C CA . ALA A 1 355 ? -4.844 -9.142 -20.064 1.00 93.62 355 ALA A CA 1
ATOM 2731 C C . ALA A 1 355 ? -4.176 -8.726 -18.742 1.00 93.62 355 ALA A C 1
ATOM 2733 O O . ALA A 1 355 ? -3.328 -7.832 -18.723 1.00 93.62 355 ALA A O 1
ATOM 2734 N N . MET A 1 356 ? -4.536 -9.395 -17.645 1.00 94.69 356 MET A N 1
ATOM 2735 C CA . MET A 1 356 ? -3.742 -9.340 -16.416 1.00 94.69 356 MET A CA 1
ATOM 2736 C C . MET A 1 356 ? -2.307 -9.810 -16.723 1.00 94.69 356 MET A C 1
ATOM 2738 O O . MET A 1 356 ? -2.155 -10.778 -17.475 1.00 94.69 356 MET A O 1
ATOM 2742 N N . PRO A 1 357 ? -1.254 -9.185 -16.165 1.00 95.31 357 PRO A N 1
ATOM 2743 C CA . PRO A 1 357 ? 0.097 -9.702 -16.340 1.00 95.31 357 PRO A CA 1
ATOM 2744 C C . PRO A 1 357 ? 0.221 -11.068 -15.663 1.00 95.31 357 PRO A C 1
ATOM 2746 O O . PRO A 1 357 ? -0.377 -11.318 -14.617 1.00 95.31 357 PRO A O 1
ATOM 2749 N N . GLY A 1 358 ? 0.970 -11.973 -16.288 1.00 94.00 358 GLY A N 1
ATOM 2750 C CA . GLY A 1 358 ? 1.287 -13.290 -15.739 1.00 94.00 358 GLY A CA 1
ATOM 2751 C C . GLY A 1 358 ? 2.629 -13.322 -15.009 1.00 94.00 358 GLY A C 1
ATOM 2752 O O . GLY A 1 358 ? 3.297 -12.301 -14.842 1.00 94.00 358 GLY A O 1
ATOM 2753 N N . VAL A 1 359 ? 3.028 -14.532 -14.625 1.00 97.94 359 VAL A N 1
ATOM 2754 C CA . VAL A 1 359 ? 4.397 -14.838 -14.196 1.00 97.94 359 VAL A CA 1
ATOM 2755 C C . VAL A 1 359 ? 5.256 -15.111 -15.437 1.00 97.94 359 VAL A C 1
ATOM 2757 O O . VAL A 1 359 ? 4.786 -15.730 -16.392 1.00 97.94 359 VAL A O 1
ATOM 2760 N N . PHE A 1 360 ? 6.505 -14.657 -15.421 1.00 98.06 360 PHE A N 1
ATOM 2761 C CA . PHE A 1 360 ? 7.555 -15.018 -16.380 1.00 98.06 360 PHE A CA 1
ATOM 2762 C C . PHE A 1 360 ? 8.840 -15.370 -15.623 1.00 98.06 360 PHE A C 1
ATOM 2764 O O . PHE A 1 360 ? 8.907 -15.178 -14.412 1.00 98.06 360 PHE A O 1
ATOM 2771 N N . GLU A 1 361 ? 9.865 -15.868 -16.312 1.00 98.12 361 GLU A N 1
ATOM 2772 C CA . GLU A 1 361 ? 11.115 -16.287 -15.669 1.00 98.12 361 GLU A CA 1
ATOM 2773 C C . GLU A 1 361 ? 12.323 -15.462 -16.123 1.00 98.12 361 GLU A C 1
ATOM 2775 O O . GLU A 1 361 ? 12.451 -15.092 -17.293 1.00 98.12 361 GLU A O 1
ATOM 2780 N N . ILE A 1 362 ? 13.234 -15.214 -15.180 1.00 98.19 362 ILE A N 1
ATOM 2781 C CA . ILE A 1 362 ? 14.598 -14.728 -15.417 1.00 98.19 362 ILE A CA 1
ATOM 2782 C C . ILE A 1 362 ? 15.533 -15.769 -14.807 1.00 98.19 362 ILE A C 1
ATOM 2784 O O . ILE A 1 362 ? 15.538 -15.939 -13.595 1.00 98.19 362 ILE A O 1
ATOM 2788 N N . ASP A 1 363 ? 16.284 -16.500 -15.634 1.00 96.62 363 ASP A N 1
ATOM 2789 C CA . ASP A 1 363 ? 17.159 -17.607 -15.201 1.00 96.62 363 ASP A CA 1
ATOM 2790 C C . ASP A 1 363 ? 16.459 -18.616 -14.259 1.00 96.62 363 ASP A C 1
ATOM 2792 O O . ASP A 1 363 ? 17.012 -19.047 -13.248 1.00 96.62 363 ASP A O 1
ATOM 2796 N N . GLY A 1 364 ? 15.207 -18.966 -14.581 1.00 96.31 364 GLY A N 1
ATOM 2797 C CA . GLY A 1 364 ? 14.363 -19.872 -13.789 1.00 96.31 364 GLY A CA 1
ATOM 2798 C C . GLY A 1 364 ? 13.735 -19.250 -12.534 1.00 96.31 364 GLY A C 1
ATOM 2799 O O . GLY A 1 364 ? 13.008 -19.932 -11.819 1.00 96.31 364 GLY A O 1
ATOM 2800 N N . ILE A 1 365 ? 13.986 -17.968 -12.248 1.00 98.06 365 ILE A N 1
ATOM 2801 C CA . ILE A 1 365 ? 13.399 -17.251 -11.108 1.00 98.06 365 ILE A CA 1
ATOM 2802 C C . ILE A 1 365 ? 12.025 -16.694 -11.512 1.00 98.06 365 ILE A C 1
ATOM 2804 O O . ILE A 1 365 ? 11.967 -15.858 -12.423 1.00 98.06 365 ILE A O 1
ATOM 2808 N N . PRO A 1 366 ? 10.925 -17.072 -10.831 1.00 98.38 366 PRO A N 1
ATOM 2809 C CA . PRO A 1 366 ? 9.600 -16.533 -11.108 1.00 98.38 366 PRO A CA 1
ATOM 2810 C C . PRO A 1 366 ? 9.518 -15.032 -10.812 1.00 98.38 366 PRO A C 1
ATOM 2812 O O . PRO A 1 366 ? 9.756 -14.576 -9.691 1.00 98.38 366 PRO A O 1
ATOM 2815 N N . CYS A 1 367 ? 9.113 -14.261 -11.811 1.00 98.69 367 CYS A N 1
ATOM 2816 C CA . CYS A 1 367 ? 8.999 -12.809 -11.791 1.00 98.69 367 CYS A CA 1
ATOM 2817 C C . CYS A 1 367 ? 7.597 -12.378 -12.243 1.00 98.69 367 CYS A C 1
ATOM 2819 O O . CYS A 1 367 ? 6.937 -13.077 -13.010 1.00 98.69 367 CYS A O 1
ATOM 2821 N N . HIS A 1 368 ? 7.156 -11.194 -11.826 1.00 97.56 368 HIS A N 1
ATOM 2822 C CA . HIS A 1 368 ? 6.074 -10.474 -12.501 1.00 97.56 368 HIS A CA 1
ATOM 2823 C C . HIS A 1 368 ? 6.506 -9.039 -12.785 1.00 97.56 368 HIS A C 1
ATOM 2825 O O . HIS A 1 368 ? 7.474 -8.542 -12.203 1.00 97.56 368 HIS A O 1
ATOM 2831 N N . ALA A 1 369 ? 5.761 -8.349 -13.647 1.00 97.50 369 ALA A N 1
ATOM 2832 C CA . ALA A 1 369 ? 5.973 -6.928 -13.855 1.00 97.50 369 ALA A CA 1
ATOM 2833 C C . ALA A 1 369 ? 4.673 -6.141 -14.059 1.00 97.50 369 ALA A C 1
ATOM 2835 O O . ALA A 1 369 ? 3.678 -6.684 -14.541 1.00 97.50 369 ALA A O 1
ATOM 2836 N N . MET A 1 370 ? 4.706 -4.861 -13.691 1.00 98.00 370 MET A N 1
ATOM 2837 C CA . MET A 1 370 ? 3.593 -3.919 -13.809 1.00 98.00 370 MET A CA 1
ATOM 2838 C C . MET A 1 370 ? 4.083 -2.490 -14.091 1.00 98.00 370 MET A C 1
ATOM 2840 O O . MET A 1 370 ? 5.280 -2.206 -14.004 1.00 98.00 370 MET A O 1
ATOM 2844 N N . ILE A 1 371 ? 3.164 -1.579 -14.433 1.00 98.56 371 ILE A N 1
ATOM 2845 C CA . ILE A 1 371 ? 3.526 -0.233 -14.895 1.00 98.56 371 ILE A CA 1
ATOM 2846 C C . ILE A 1 371 ? 2.801 0.850 -14.076 1.00 98.56 371 ILE A C 1
ATOM 2848 O O . ILE A 1 371 ? 1.596 1.071 -14.224 1.00 98.56 371 ILE A O 1
ATOM 2852 N N . CYS A 1 372 ? 3.562 1.581 -13.258 1.00 96.88 372 CYS A N 1
ATOM 2853 C CA . CYS A 1 372 ? 3.170 2.811 -12.564 1.00 96.88 372 CYS A CA 1
ATOM 2854 C C . CYS A 1 372 ? 1.799 2.722 -11.865 1.00 96.88 372 CYS A C 1
ATOM 2856 O O . CYS A 1 372 ? 1.625 2.044 -10.855 1.00 96.88 372 CYS A O 1
ATOM 2858 N N . ALA A 1 373 ? 0.782 3.390 -12.420 1.00 95.19 373 ALA A N 1
ATOM 2859 C CA . ALA A 1 373 ? -0.573 3.436 -11.881 1.00 95.19 373 ALA A CA 1
ATOM 2860 C C . ALA A 1 373 ? -1.268 2.060 -11.774 1.00 95.19 373 ALA A C 1
ATOM 2862 O O . ALA A 1 373 ? -2.289 1.957 -11.096 1.00 95.19 373 ALA A O 1
ATOM 2863 N N . ASP A 1 374 ? -0.716 0.998 -12.363 1.00 97.06 374 ASP A N 1
ATOM 2864 C CA . ASP A 1 374 ? -1.137 -0.375 -12.077 1.00 97.06 374 ASP A CA 1
ATOM 2865 C C . ASP A 1 374 ? -0.965 -0.768 -10.598 1.00 97.06 374 ASP A C 1
ATOM 2867 O O . ASP A 1 374 ? -1.713 -1.621 -10.126 1.00 97.06 374 ASP A O 1
ATOM 2871 N N . ARG A 1 375 ? -0.093 -0.091 -9.825 1.00 93.94 375 ARG A N 1
ATOM 2872 C CA . ARG A 1 375 ? 0.046 -0.282 -8.362 1.00 93.94 375 ARG A CA 1
ATOM 2873 C C . ARG A 1 375 ? -1.255 -0.083 -7.572 1.00 93.94 375 ARG A C 1
ATOM 2875 O O . ARG A 1 375 ? -1.345 -0.469 -6.412 1.00 93.94 375 ARG A O 1
ATOM 2882 N N . TRP A 1 376 ? -2.262 0.533 -8.194 1.00 93.06 376 TRP A N 1
ATOM 2883 C CA . TRP A 1 376 ? -3.610 0.722 -7.650 1.00 93.06 376 TRP A CA 1
ATOM 2884 C C . TRP A 1 376 ? -4.544 -0.475 -7.845 1.00 93.06 376 TRP A C 1
ATOM 2886 O O . TRP A 1 376 ? -5.679 -0.437 -7.375 1.00 93.06 376 TRP A O 1
ATOM 2896 N N . LEU A 1 377 ? -4.103 -1.504 -8.567 1.00 95.50 377 LEU A N 1
ATOM 2897 C CA . LEU A 1 377 ? -4.901 -2.653 -8.970 1.00 95.50 377 LEU A CA 1
ATOM 2898 C C . LEU A 1 377 ? -4.306 -3.901 -8.313 1.00 95.50 377 LEU A C 1
ATOM 2900 O O . LEU A 1 377 ? -3.444 -4.542 -8.906 1.00 95.50 377 LEU A O 1
ATOM 2904 N N . ARG A 1 378 ? -4.770 -4.287 -7.112 1.00 95.06 378 ARG A N 1
ATOM 2905 C CA . ARG A 1 378 ? -4.194 -5.419 -6.346 1.00 95.06 378 ARG A CA 1
ATOM 2906 C C . ARG A 1 378 ? -3.973 -6.672 -7.193 1.00 95.06 378 ARG A C 1
ATOM 2908 O O . ARG A 1 378 ? -2.954 -7.338 -7.055 1.00 95.06 378 ARG A O 1
ATOM 2915 N N . GLY A 1 379 ? -4.914 -6.982 -8.086 1.00 95.44 379 GLY A N 1
ATOM 2916 C CA . GLY A 1 379 ? -4.832 -8.164 -8.943 1.00 95.44 379 GLY A CA 1
ATOM 2917 C C . GLY A 1 379 ? -3.630 -8.174 -9.895 1.00 95.44 379 GLY A C 1
ATOM 2918 O O . GLY A 1 379 ? -3.220 -9.250 -10.311 1.00 95.44 379 GLY A O 1
ATOM 2919 N N . VAL A 1 380 ? -3.082 -7.009 -10.259 1.00 97.00 380 VAL A N 1
ATOM 2920 C CA . VAL A 1 380 ? -1.932 -6.885 -11.172 1.00 97.00 380 VAL A CA 1
ATOM 2921 C C . VAL A 1 380 ? -0.633 -7.304 -10.485 1.00 97.00 380 VAL A C 1
ATOM 2923 O O . VAL A 1 380 ? 0.174 -7.996 -11.093 1.00 97.00 380 VAL A O 1
ATOM 2926 N N . GLU A 1 381 ? -0.456 -6.938 -9.217 1.00 96.06 381 GLU A N 1
ATOM 2927 C CA . GLU A 1 381 ? 0.713 -7.332 -8.429 1.00 96.06 381 GLU A CA 1
ATOM 2928 C C . GLU A 1 381 ? 0.519 -8.698 -7.755 1.00 96.06 381 GLU A C 1
ATOM 2930 O O . GLU A 1 381 ? 1.328 -9.613 -7.909 1.00 96.06 381 GLU A O 1
ATOM 2935 N N . GLU A 1 382 ? -0.532 -8.833 -6.945 1.00 97.25 382 GLU A N 1
ATOM 2936 C CA . GLU A 1 382 ? -0.556 -9.871 -5.913 1.00 97.25 382 GLU A CA 1
ATOM 2937 C C . GLU A 1 382 ? -1.025 -11.221 -6.443 1.00 97.25 382 GLU A C 1
ATOM 2939 O O . GLU A 1 382 ? -0.558 -12.241 -5.948 1.00 97.25 382 GLU A O 1
ATOM 2944 N N . VAL A 1 383 ? -1.866 -11.274 -7.484 1.00 98.00 383 VAL A N 1
ATOM 2945 C CA . VAL A 1 383 ? -2.252 -12.568 -8.076 1.00 98.00 383 VAL A CA 1
ATOM 2946 C C . VAL A 1 383 ? -1.037 -13.273 -8.708 1.00 98.00 383 VAL A C 1
ATOM 2948 O O . VAL A 1 383 ? -0.812 -14.434 -8.360 1.00 98.00 383 VAL A O 1
ATOM 2951 N N . PRO A 1 384 ? -0.169 -12.611 -9.504 1.00 98.25 384 PRO A N 1
ATOM 2952 C CA . PRO A 1 384 ? 1.105 -13.200 -9.930 1.00 98.25 384 PRO A CA 1
ATOM 2953 C C . PRO A 1 384 ? 2.043 -13.622 -8.785 1.00 98.25 384 PRO A C 1
ATOM 2955 O O . PRO A 1 384 ? 2.732 -14.636 -8.911 1.00 98.25 384 PRO A O 1
ATOM 2958 N N . ILE A 1 385 ? 2.063 -12.908 -7.651 1.00 98.50 385 ILE A N 1
ATOM 2959 C CA . ILE A 1 385 ? 2.828 -13.333 -6.458 1.00 98.50 385 ILE A CA 1
ATOM 2960 C C . ILE A 1 385 ? 2.253 -14.625 -5.874 1.00 98.50 385 ILE A C 1
ATOM 2962 O O . ILE A 1 385 ? 3.014 -15.561 -5.619 1.00 98.50 385 ILE A O 1
ATOM 2966 N N . GLN A 1 386 ? 0.928 -14.728 -5.717 1.00 97.88 386 GLN A N 1
ATOM 2967 C CA . GLN A 1 386 ? 0.287 -15.970 -5.264 1.00 97.88 386 GLN A CA 1
ATOM 2968 C C . GLN A 1 386 ? 0.583 -17.135 -6.226 1.00 97.88 386 GLN A C 1
ATOM 2970 O O . GLN A 1 386 ? 0.864 -18.248 -5.783 1.00 97.88 386 GLN A O 1
ATOM 2975 N N . MET A 1 387 ? 0.625 -16.867 -7.536 1.00 97.81 387 MET A N 1
ATOM 2976 C CA . MET A 1 387 ? 0.955 -17.854 -8.573 1.00 97.81 387 MET A CA 1
ATOM 2977 C C . MET A 1 387 ? 2.430 -18.284 -8.608 1.00 97.81 387 MET A C 1
ATOM 2979 O O . MET A 1 387 ? 2.719 -19.350 -9.142 1.00 97.81 387 MET A O 1
ATOM 2983 N N . GLY A 1 388 ? 3.367 -17.505 -8.059 1.00 98.00 388 GLY A N 1
ATOM 2984 C CA . GLY A 1 388 ? 4.783 -17.894 -8.040 1.00 98.00 388 GLY A CA 1
ATOM 2985 C C . GLY A 1 388 ? 5.794 -16.766 -7.852 1.00 98.00 388 GLY A C 1
ATOM 2986 O O . GLY A 1 388 ? 6.860 -17.019 -7.299 1.00 98.00 388 GLY A O 1
ATOM 2987 N N . ALA A 1 389 ? 5.486 -15.543 -8.298 1.00 98.56 389 ALA A N 1
ATOM 2988 C CA . ALA A 1 389 ? 6.490 -14.494 -8.494 1.00 98.56 389 ALA A CA 1
ATOM 2989 C C . ALA A 1 389 ? 7.216 -14.072 -7.200 1.00 98.56 389 ALA A C 1
ATOM 2991 O O . ALA A 1 389 ? 6.593 -13.591 -6.255 1.00 98.56 389 ALA A O 1
ATOM 2992 N N . GLN A 1 390 ? 8.544 -14.208 -7.200 1.00 98.69 390 GLN A N 1
ATOM 2993 C CA . GLN A 1 390 ? 9.466 -13.838 -6.118 1.00 98.69 390 GLN A CA 1
ATOM 2994 C C . GLN A 1 390 ? 10.100 -12.449 -6.311 1.00 98.69 390 GLN A C 1
ATOM 2996 O O . GLN A 1 390 ? 10.660 -11.886 -5.367 1.00 98.69 390 GLN A O 1
ATOM 3001 N N . ILE A 1 391 ? 10.015 -11.897 -7.526 1.00 98.75 391 ILE A N 1
ATOM 3002 C CA . ILE A 1 391 ? 10.479 -10.549 -7.873 1.00 98.75 391 ILE A CA 1
ATOM 3003 C C . ILE A 1 391 ? 9.337 -9.788 -8.562 1.00 98.75 391 ILE A C 1
ATOM 3005 O O . ILE A 1 391 ? 8.757 -10.271 -9.538 1.00 98.75 391 ILE A O 1
ATOM 3009 N N . SER A 1 392 ? 9.024 -8.598 -8.049 1.00 98.56 392 SER A N 1
ATOM 3010 C CA . SER A 1 392 ? 8.078 -7.637 -8.623 1.00 98.56 392 SER A CA 1
ATOM 3011 C C . SER A 1 392 ? 8.851 -6.504 -9.294 1.00 98.56 392 SER A C 1
ATOM 3013 O O . SER A 1 392 ? 9.537 -5.738 -8.615 1.00 98.56 392 SER A O 1
ATOM 3015 N N . PHE A 1 393 ? 8.744 -6.380 -10.617 1.00 98.81 393 PHE A N 1
ATOM 3016 C CA . PHE A 1 393 ? 9.270 -5.228 -11.351 1.00 98.81 393 PHE A CA 1
ATOM 3017 C C . PHE A 1 393 ? 8.177 -4.178 -11.557 1.00 98.81 393 PHE A C 1
ATOM 3019 O O . PHE A 1 393 ? 7.115 -4.473 -12.104 1.00 98.81 393 PHE A O 1
ATOM 3026 N N . GLU A 1 394 ? 8.454 -2.931 -11.190 1.00 98.62 394 GLU A N 1
ATOM 3027 C CA . GLU A 1 394 ? 7.618 -1.789 -11.538 1.00 98.62 394 GLU A CA 1
ATOM 3028 C C . GLU A 1 394 ? 8.399 -0.768 -12.357 1.00 98.62 394 GLU A C 1
ATOM 3030 O O . GLU A 1 394 ? 9.412 -0.220 -11.914 1.00 98.62 394 GLU A O 1
ATOM 3035 N N . LEU A 1 395 ? 7.868 -0.475 -13.543 1.00 98.69 395 LEU A N 1
ATOM 3036 C CA . LEU A 1 395 ? 8.344 0.615 -14.384 1.00 98.69 395 LEU A CA 1
ATOM 3037 C C . LEU A 1 395 ? 7.473 1.845 -14.136 1.00 98.69 395 LEU A C 1
ATOM 3039 O O . LEU A 1 395 ? 6.248 1.726 -14.102 1.00 98.69 395 LEU A O 1
ATOM 3043 N N . SER A 1 396 ? 8.077 3.015 -13.940 1.00 97.69 396 SER A N 1
ATOM 3044 C CA . SER A 1 396 ? 7.355 4.226 -13.532 1.00 97.69 396 SER A CA 1
ATOM 3045 C C . SER A 1 396 ? 7.865 5.519 -14.154 1.00 97.69 396 SER A C 1
ATOM 3047 O O . SER A 1 396 ? 9.041 5.650 -14.468 1.00 97.69 396 SER A O 1
ATOM 3049 N N . CYS A 1 397 ? 6.959 6.479 -14.324 1.00 94.81 397 CYS A N 1
ATOM 3050 C CA . CYS A 1 397 ? 7.247 7.853 -14.720 1.00 94.81 397 CYS A CA 1
ATOM 3051 C C . CYS A 1 397 ? 6.522 8.807 -13.749 1.00 94.81 397 CYS A C 1
ATOM 3053 O O . CYS A 1 397 ? 5.704 9.640 -14.143 1.00 94.81 397 CYS A O 1
ATOM 3055 N N . ASN A 1 398 ? 6.772 8.620 -12.448 1.00 94.50 398 ASN A N 1
ATOM 3056 C CA . ASN A 1 398 ? 6.010 9.261 -11.374 1.00 94.50 398 ASN A CA 1
ATOM 3057 C C . ASN A 1 398 ? 6.223 10.780 -11.318 1.00 94.50 398 ASN A C 1
ATOM 3059 O O . ASN A 1 398 ? 7.352 11.260 -11.436 1.00 94.50 398 ASN A O 1
ATOM 3063 N N . PHE A 1 399 ? 5.160 11.526 -11.015 1.00 91.38 399 PHE A N 1
ATOM 3064 C CA . PHE A 1 399 ? 5.217 12.975 -10.778 1.00 91.38 399 PHE A CA 1
ATOM 3065 C C . PHE A 1 399 ? 6.082 13.325 -9.559 1.00 91.38 399 PHE A C 1
ATOM 3067 O O . PHE A 1 399 ? 6.144 12.558 -8.601 1.00 91.38 399 PHE A O 1
ATOM 3074 N N . ALA A 1 400 ? 6.690 14.515 -9.547 1.00 91.19 400 ALA A N 1
ATOM 3075 C CA . ALA A 1 400 ? 7.429 15.036 -8.394 1.00 91.19 400 ALA A CA 1
ATOM 3076 C C . ALA A 1 400 ? 6.606 14.975 -7.089 1.00 91.19 400 ALA A C 1
ATOM 3078 O O . ALA A 1 400 ? 7.119 14.570 -6.053 1.00 91.19 400 ALA A O 1
ATOM 3079 N N . SER A 1 401 ? 5.307 15.274 -7.165 1.00 91.56 401 SER A N 1
ATOM 3080 C CA . SER A 1 401 ? 4.347 15.236 -6.054 1.00 91.56 401 SER A CA 1
ATOM 3081 C C . SER A 1 401 ? 3.871 13.837 -5.631 1.00 91.56 401 SER A C 1
ATOM 3083 O O . SER A 1 401 ? 3.075 13.719 -4.700 1.00 91.56 401 SER A O 1
ATOM 3085 N N . GLU A 1 402 ? 4.353 12.762 -6.265 1.00 94.62 402 GLU A N 1
ATOM 3086 C CA . GLU A 1 402 ? 4.240 11.405 -5.708 1.00 94.62 402 GLU A CA 1
ATOM 3087 C C . GLU A 1 402 ? 5.317 11.110 -4.656 1.00 94.62 402 GLU A C 1
ATOM 3089 O O . GLU A 1 402 ? 5.125 10.197 -3.846 1.00 94.62 402 GLU A O 1
ATOM 3094 N N . TRP A 1 403 ? 6.427 11.860 -4.652 1.00 96.19 403 TRP A N 1
ATOM 3095 C CA . TRP A 1 403 ? 7.428 11.782 -3.594 1.00 96.19 403 TRP A CA 1
ATOM 3096 C C . TRP A 1 403 ? 6.990 12.627 -2.404 1.00 96.19 403 TRP A C 1
ATOM 3098 O O . TRP A 1 403 ? 6.875 13.849 -2.482 1.00 96.19 403 TRP A O 1
ATOM 3108 N N . VAL A 1 404 ? 6.754 11.950 -1.287 1.00 96.75 404 VAL A N 1
ATOM 3109 C CA . VAL A 1 404 ? 6.407 12.574 -0.014 1.00 96.75 404 VAL A CA 1
ATOM 3110 C C . VAL A 1 404 ? 7.580 12.325 0.911 1.00 96.75 404 VAL A C 1
ATOM 3112 O O . VAL A 1 404 ? 7.726 11.219 1.425 1.00 96.75 404 VAL A O 1
ATOM 3115 N N . GLU A 1 405 ? 8.445 13.326 1.067 1.00 95.38 405 GLU A N 1
ATOM 3116 C CA . GLU A 1 405 ? 9.739 13.183 1.749 1.00 95.38 405 GLU A CA 1
ATOM 3117 C C . GLU A 1 405 ? 9.626 12.523 3.143 1.00 95.38 405 GLU A C 1
ATOM 3119 O O . GLU A 1 405 ? 10.310 11.515 3.335 1.00 95.38 405 GLU A O 1
ATOM 3124 N N . PRO A 1 406 ? 8.672 12.899 4.028 1.00 96.38 406 PRO A N 1
ATOM 3125 C CA . PRO A 1 406 ? 8.513 12.249 5.335 1.00 96.38 406 PRO A CA 1
ATOM 3126 C C . PRO A 1 406 ? 8.123 10.765 5.283 1.00 96.38 406 PRO A C 1
ATOM 3128 O O . PRO A 1 406 ? 8.195 10.074 6.296 1.00 96.38 406 PRO A O 1
ATOM 3131 N N . PHE A 1 407 ? 7.657 10.269 4.131 1.00 96.69 407 PHE A N 1
ATOM 3132 C CA . PHE A 1 407 ? 7.259 8.874 3.935 1.00 96.69 407 PHE A CA 1
ATOM 3133 C C . PHE A 1 407 ? 8.235 8.104 3.023 1.00 96.69 407 PHE A C 1
ATOM 3135 O O . PHE A 1 407 ? 8.275 6.875 3.067 1.00 96.69 407 PHE A O 1
ATOM 3142 N N . GLY A 1 408 ? 9.025 8.778 2.182 1.00 96.50 408 GLY A N 1
ATOM 3143 C CA . GLY A 1 408 ? 9.972 8.162 1.246 1.00 96.50 408 GLY A CA 1
ATOM 3144 C C . GLY A 1 408 ? 9.342 7.089 0.342 1.00 96.50 408 GLY A C 1
ATOM 3145 O O . GLY A 1 408 ? 8.349 7.325 -0.344 1.00 96.50 408 GLY A O 1
ATOM 3146 N N . TRP A 1 409 ? 9.885 5.867 0.357 1.00 97.50 409 TRP A N 1
ATOM 3147 C CA . TRP A 1 409 ? 9.432 4.727 -0.464 1.00 97.50 409 TRP A CA 1
ATOM 3148 C C . TRP A 1 409 ? 8.145 4.036 0.038 1.00 97.50 409 TRP A C 1
ATOM 3150 O O . TRP A 1 409 ? 8.024 2.809 -0.017 1.00 97.50 409 TRP A O 1
ATOM 3160 N N . TYR A 1 410 ? 7.158 4.807 0.497 1.00 97.12 410 TYR A N 1
ATOM 3161 C CA . TYR A 1 410 ? 5.934 4.306 1.137 1.00 97.12 410 TYR A CA 1
ATOM 3162 C C . TYR A 1 410 ? 5.026 3.448 0.247 1.00 97.12 410 TYR A C 1
ATOM 3164 O O . TYR A 1 410 ? 4.243 2.654 0.761 1.00 97.12 410 TYR A O 1
ATOM 3172 N N . TRP A 1 411 ? 5.143 3.542 -1.081 1.00 96.00 411 TRP A N 1
ATOM 3173 C CA . TRP A 1 411 ? 4.502 2.570 -1.970 1.00 96.00 411 TRP A CA 1
ATOM 3174 C C . TRP A 1 411 ? 5.166 1.197 -1.894 1.00 96.00 411 TRP A C 1
ATOM 3176 O O . TRP A 1 411 ? 4.472 0.188 -1.905 1.00 96.00 411 TRP A O 1
ATOM 3186 N N . TYR A 1 412 ? 6.495 1.147 -1.821 1.00 97.81 412 TYR A N 1
ATOM 3187 C CA . TYR A 1 412 ? 7.277 -0.054 -2.119 1.00 97.81 412 TYR A CA 1
ATOM 3188 C C . TYR A 1 412 ? 7.647 -0.849 -0.866 1.00 97.81 412 TYR A C 1
ATOM 3190 O O . TYR A 1 412 ? 7.601 -2.077 -0.904 1.00 97.81 412 TYR A O 1
ATOM 3198 N N . VAL A 1 413 ? 7.952 -0.181 0.256 1.00 98.56 413 VAL A N 1
ATOM 3199 C CA . VAL A 1 413 ? 8.294 -0.861 1.522 1.00 98.56 413 VAL A CA 1
ATOM 3200 C C . VAL A 1 413 ? 7.150 -1.773 2.003 1.00 98.56 413 VAL A C 1
ATOM 3202 O O . VAL A 1 413 ? 7.414 -2.955 2.237 1.00 98.56 413 VAL A O 1
ATOM 3205 N N . PRO A 1 414 ? 5.874 -1.331 2.065 1.00 98.00 414 PRO A N 1
ATOM 3206 C CA . PRO A 1 414 ? 4.772 -2.198 2.490 1.00 98.00 414 PRO A CA 1
ATOM 3207 C C . PRO A 1 414 ? 4.484 -3.329 1.499 1.00 98.00 414 PRO A C 1
ATOM 3209 O O . PRO A 1 414 ? 4.040 -4.399 1.907 1.00 98.00 414 PRO A O 1
ATOM 3212 N N . ARG A 1 415 ? 4.745 -3.112 0.201 1.00 97.50 415 ARG A N 1
ATOM 3213 C CA . ARG A 1 415 ? 4.577 -4.125 -0.853 1.00 97.50 415 ARG A CA 1
ATOM 3214 C C . ARG A 1 415 ? 5.615 -5.238 -0.752 1.00 97.50 415 ARG A C 1
ATOM 3216 O O . ARG A 1 415 ? 5.245 -6.401 -0.888 1.00 97.50 415 ARG A O 1
ATOM 3223 N N . ALA A 1 416 ? 6.871 -4.899 -0.457 1.00 98.56 416 ALA A N 1
ATOM 3224 C CA . ALA A 1 416 ? 7.914 -5.882 -0.181 1.00 98.56 416 ALA A CA 1
ATOM 3225 C C . ALA A 1 416 ? 7.580 -6.698 1.080 1.00 98.56 416 ALA A C 1
ATOM 3227 O O . ALA A 1 416 ? 7.572 -7.924 1.018 1.00 98.56 416 ALA A O 1
ATOM 3228 N N . LEU A 1 417 ? 7.190 -6.024 2.173 1.00 98.44 417 LEU A N 1
ATOM 3229 C CA . LEU A 1 417 ? 6.816 -6.649 3.450 1.00 98.44 417 LEU A CA 1
ATOM 3230 C C . LEU A 1 417 ? 5.608 -7.595 3.331 1.00 98.44 417 LEU A C 1
ATOM 3232 O O . LEU A 1 417 ? 5.721 -8.780 3.633 1.00 98.44 417 LEU A O 1
ATOM 3236 N N . ARG A 1 418 ? 4.447 -7.110 2.859 1.00 97.38 418 ARG A N 1
ATOM 3237 C CA . ARG A 1 418 ? 3.184 -7.887 2.860 1.00 97.38 418 ARG A CA 1
ATOM 3238 C C . ARG A 1 418 ? 3.169 -9.091 1.922 1.00 97.38 418 ARG A C 1
ATOM 3240 O O . ARG A 1 418 ? 2.294 -9.955 2.014 1.00 97.38 418 ARG A O 1
ATOM 3247 N N . ASN A 1 419 ? 4.098 -9.106 0.974 1.00 98.31 419 ASN A N 1
ATOM 3248 C CA . ASN A 1 419 ? 4.254 -10.181 0.011 1.00 98.31 419 ASN A CA 1
ATOM 3249 C C . ASN A 1 419 ? 5.492 -11.041 0.276 1.00 98.31 419 ASN A C 1
ATOM 3251 O O . ASN A 1 419 ? 5.523 -12.175 -0.189 1.00 98.31 419 ASN A O 1
ATOM 3255 N N . GLN A 1 420 ? 6.483 -10.526 1.008 1.00 98.50 420 GLN A N 1
ATOM 3256 C CA . GLN A 1 420 ? 7.799 -11.129 1.219 1.00 98.50 420 GLN A CA 1
ATOM 3257 C C . GLN A 1 420 ? 8.495 -11.494 -0.105 1.00 98.50 420 GLN A C 1
ATOM 3259 O O . GLN A 1 420 ? 8.886 -12.640 -0.346 1.00 98.50 420 GLN A O 1
ATOM 3264 N N . VAL A 1 421 ? 8.627 -10.482 -0.971 1.00 98.69 421 VAL A N 1
ATOM 3265 C CA . VAL A 1 421 ? 9.253 -10.542 -2.306 1.00 98.69 421 VAL A CA 1
ATOM 3266 C C . VAL A 1 421 ? 10.236 -9.393 -2.511 1.00 98.69 421 VAL A C 1
ATOM 3268 O O . VAL A 1 421 ? 10.145 -8.363 -1.843 1.00 98.69 421 VAL A O 1
ATOM 3271 N N . TRP A 1 422 ? 11.150 -9.544 -3.470 1.00 98.81 422 TRP A N 1
ATOM 3272 C CA . TRP A 1 422 ? 11.962 -8.424 -3.948 1.00 98.81 422 TRP A CA 1
ATOM 3273 C C . TRP A 1 422 ? 11.092 -7.456 -4.759 1.00 98.81 422 TRP A C 1
ATOM 3275 O O . TRP A 1 422 ? 10.347 -7.890 -5.640 1.00 98.81 422 TRP A O 1
ATOM 3285 N N . VAL A 1 423 ? 11.202 -6.150 -4.499 1.00 98.81 423 VAL A N 1
ATOM 3286 C CA . VAL A 1 423 ? 10.503 -5.101 -5.266 1.00 98.81 423 VAL A CA 1
ATOM 3287 C C . VAL A 1 423 ? 11.530 -4.209 -5.956 1.00 98.81 423 VAL A C 1
ATOM 3289 O O . VAL A 1 423 ? 12.406 -3.635 -5.308 1.00 98.81 423 VAL A O 1
ATOM 3292 N N . ILE A 1 424 ? 11.416 -4.098 -7.278 1.00 98.81 424 ILE A N 1
ATOM 3293 C CA . ILE A 1 424 ? 12.354 -3.397 -8.156 1.00 98.81 424 ILE A CA 1
ATOM 3294 C C . ILE A 1 424 ? 11.621 -2.232 -8.817 1.00 98.81 424 ILE A C 1
ATOM 3296 O O . ILE A 1 424 ? 10.763 -2.439 -9.671 1.00 98.81 424 ILE A O 1
ATOM 3300 N N . PHE A 1 425 ? 11.952 -1.010 -8.415 1.00 98.69 425 PHE A N 1
ATOM 3301 C CA . PHE A 1 425 ? 11.292 0.220 -8.840 1.00 98.69 425 PHE A CA 1
ATOM 3302 C C . PHE A 1 425 ? 12.225 1.042 -9.736 1.00 98.69 425 PHE A C 1
ATOM 3304 O O . PHE A 1 425 ? 13.173 1.658 -9.247 1.00 98.69 425 PHE A O 1
ATOM 3311 N N . ALA A 1 426 ? 11.948 1.063 -11.042 1.00 98.69 426 ALA A N 1
ATOM 3312 C CA . ALA A 1 426 ? 12.662 1.885 -12.018 1.00 98.69 426 ALA A CA 1
ATOM 3313 C C . ALA A 1 426 ? 11.826 3.118 -12.377 1.00 98.69 426 ALA A C 1
ATOM 3315 O O . ALA A 1 426 ? 10.727 2.981 -12.921 1.00 98.69 426 ALA A O 1
ATOM 3316 N N . ASN A 1 427 ? 12.341 4.314 -12.094 1.00 97.75 427 ASN A N 1
ATOM 3317 C CA . ASN A 1 427 ? 11.618 5.566 -12.287 1.00 97.75 427 ASN A CA 1
ATOM 3318 C C . ASN A 1 427 ? 12.375 6.563 -13.166 1.00 97.75 427 ASN A C 1
ATOM 3320 O O . ASN A 1 427 ? 13.605 6.573 -13.240 1.00 97.75 427 ASN A O 1
ATOM 3324 N N . THR A 1 428 ? 11.614 7.432 -13.817 1.00 95.31 428 THR A N 1
ATOM 3325 C CA . THR A 1 428 ? 12.143 8.523 -14.632 1.00 95.31 428 THR A CA 1
ATOM 3326 C C . THR A 1 428 ? 12.749 9.621 -13.751 1.00 95.31 428 THR A C 1
ATOM 3328 O O . THR A 1 428 ? 12.144 10.039 -12.762 1.00 95.31 428 THR A O 1
ATOM 3331 N N . GLY A 1 429 ? 13.936 10.097 -14.130 1.00 92.06 429 GLY A N 1
ATOM 3332 C CA . GLY A 1 429 ? 14.584 11.293 -13.573 1.00 92.06 429 GLY A CA 1
ATOM 3333 C C . GLY A 1 429 ? 14.387 12.535 -14.457 1.00 92.06 429 GLY A C 1
ATOM 3334 O O . GLY A 1 429 ? 13.804 12.441 -15.538 1.00 92.06 429 GLY A O 1
ATOM 3335 N N . ASN A 1 430 ? 14.900 13.694 -14.042 1.00 86.00 430 ASN A N 1
ATOM 3336 C CA . ASN A 1 430 ? 14.836 14.940 -14.823 1.00 86.00 430 ASN A CA 1
ATOM 3337 C C . ASN A 1 430 ? 16.180 15.324 -15.455 1.00 86.00 430 ASN A C 1
ATOM 3339 O O . ASN A 1 430 ? 16.207 15.758 -16.611 1.00 86.00 430 ASN A O 1
ATOM 3343 N N . GLN A 1 431 ? 17.280 15.165 -14.711 1.00 79.75 431 GLN A N 1
ATOM 3344 C CA . GLN A 1 431 ? 18.581 15.745 -15.055 1.00 79.75 431 GLN A CA 1
ATOM 3345 C C . GLN A 1 431 ? 19.546 14.722 -15.658 1.00 79.75 431 GLN A C 1
ATOM 3347 O O . GLN A 1 431 ? 19.667 13.599 -15.171 1.00 79.75 431 GLN A O 1
ATOM 3352 N N . VAL A 1 432 ? 20.281 15.122 -16.696 1.00 75.31 432 VAL A N 1
ATOM 3353 C CA . VAL A 1 432 ? 21.435 14.372 -17.217 1.00 75.31 432 VAL A CA 1
ATOM 3354 C C . VAL A 1 432 ? 22.687 14.988 -16.602 1.00 75.31 432 VAL A C 1
ATOM 3356 O O . VAL A 1 432 ? 22.927 16.177 -16.792 1.00 75.31 432 VAL A O 1
ATOM 3359 N N . SER A 1 433 ? 23.482 14.205 -15.867 1.00 69.62 433 SER A N 1
ATOM 3360 C CA . SER A 1 433 ? 24.685 14.732 -15.207 1.00 69.62 433 SER A CA 1
ATOM 3361 C C . SER A 1 433 ? 25.643 15.370 -16.222 1.00 69.62 433 SER A C 1
ATOM 3363 O O . SER A 1 433 ? 25.913 14.795 -17.276 1.00 69.62 433 SER A O 1
ATOM 3365 N N . GLY A 1 434 ? 26.124 16.579 -15.919 1.00 62.03 434 GLY A N 1
ATOM 3366 C CA . GLY A 1 434 ? 27.005 17.359 -16.795 1.00 62.03 434 GLY A CA 1
ATOM 3367 C C . GLY A 1 434 ? 26.324 18.058 -17.982 1.00 62.03 434 GLY A C 1
ATOM 3368 O O . GLY A 1 434 ? 26.994 18.815 -18.681 1.00 62.03 434 GLY A O 1
ATOM 3369 N N . ALA A 1 435 ? 25.020 17.866 -18.210 1.00 65.88 435 ALA A N 1
ATOM 3370 C CA . ALA A 1 435 ? 24.261 18.643 -19.190 1.00 65.88 435 ALA A CA 1
ATOM 3371 C C . ALA A 1 435 ? 23.506 19.794 -18.499 1.00 65.88 435 ALA A C 1
ATOM 3373 O O . ALA A 1 435 ? 22.958 19.589 -17.415 1.00 65.88 435 ALA A O 1
ATOM 3374 N N . PRO A 1 436 ? 23.425 20.993 -19.105 1.00 61.06 436 PRO A N 1
ATOM 3375 C CA . PRO A 1 436 ? 22.557 22.045 -18.592 1.00 61.06 436 PRO A CA 1
ATOM 3376 C C . PRO A 1 436 ? 21.087 21.624 -18.703 1.00 61.06 436 PRO A C 1
ATOM 3378 O O . PRO A 1 436 ? 20.680 21.003 -19.690 1.00 61.06 436 PRO A O 1
ATOM 3381 N N . ASP A 1 437 ? 20.275 22.009 -17.717 1.00 64.62 437 ASP A N 1
ATOM 3382 C CA . ASP A 1 437 ? 18.822 21.921 -17.846 1.00 64.62 437 ASP A CA 1
ATOM 3383 C C . ASP A 1 437 ? 18.354 22.751 -19.050 1.00 64.62 437 ASP A C 1
ATOM 3385 O O . ASP A 1 437 ? 18.821 23.868 -19.275 1.00 64.62 437 ASP A O 1
ATOM 3389 N N . ASP A 1 438 ? 17.420 22.201 -19.828 1.00 63.00 438 ASP A N 1
ATOM 3390 C CA . ASP A 1 438 ? 16.786 22.882 -20.959 1.00 63.00 438 ASP A CA 1
ATOM 3391 C C . ASP A 1 438 ? 15.499 23.569 -20.469 1.00 63.00 438 ASP A C 1
ATOM 3393 O O . ASP A 1 438 ? 14.473 22.895 -20.315 1.00 63.00 438 ASP A O 1
ATOM 3397 N N . PRO A 1 439 ? 15.514 24.896 -20.225 1.00 58.47 439 PRO A N 1
ATOM 3398 C CA . PRO A 1 439 ? 14.360 25.623 -19.704 1.00 58.47 439 PRO A CA 1
ATOM 3399 C C . PRO A 1 439 ? 13.244 25.803 -20.744 1.00 58.47 439 PRO A C 1
ATOM 3401 O O . PRO A 1 439 ? 12.168 26.291 -20.395 1.00 58.47 439 PRO A O 1
ATOM 3404 N N . ALA A 1 440 ? 13.482 25.462 -22.017 1.00 55.53 440 ALA A N 1
ATOM 3405 C CA . ALA A 1 440 ? 12.486 25.559 -23.081 1.00 55.53 440 ALA A CA 1
ATOM 3406 C C . ALA A 1 440 ? 11.642 24.281 -23.223 1.00 55.53 440 ALA A C 1
ATOM 3408 O O . ALA A 1 440 ? 10.597 24.318 -23.876 1.00 55.53 440 ALA A O 1
ATOM 3409 N N . ALA A 1 441 ? 12.050 23.166 -22.609 1.00 54.97 441 ALA A N 1
ATOM 3410 C CA . ALA A 1 441 ? 11.267 21.937 -22.585 1.00 54.97 441 ALA A CA 1
ATOM 3411 C C . ALA A 1 441 ? 10.132 22.023 -21.543 1.00 54.97 441 ALA A C 1
ATOM 3413 O O . ALA A 1 441 ? 10.410 22.100 -20.344 1.00 54.97 441 ALA A O 1
ATOM 3414 N N . PRO A 1 442 ? 8.847 21.924 -21.940 1.00 50.25 442 PRO A N 1
ATOM 3415 C CA . PRO A 1 442 ? 7.761 21.732 -20.989 1.00 50.25 442 PRO A CA 1
ATOM 3416 C C . PRO A 1 442 ? 7.901 20.332 -20.384 1.00 50.25 442 PRO A C 1
ATOM 3418 O O . PRO A 1 442 ? 7.681 19.333 -21.069 1.00 50.25 442 PRO A O 1
ATOM 3421 N N . ARG A 1 443 ? 8.299 20.251 -19.113 1.00 61.12 443 ARG A N 1
ATOM 3422 C CA . ARG A 1 443 ? 8.468 18.984 -18.392 1.00 61.12 443 ARG A CA 1
ATOM 3423 C C . ARG A 1 443 ? 7.580 18.974 -17.158 1.00 61.12 443 ARG A C 1
ATOM 3425 O O . ARG A 1 443 ? 7.699 19.834 -16.289 1.00 61.12 443 ARG A O 1
ATOM 3432 N N . GLU A 1 444 ? 6.712 17.973 -17.066 1.00 70.38 444 GLU A N 1
ATOM 3433 C CA . GLU A 1 444 ? 6.208 17.533 -15.768 1.00 70.38 444 GLU A CA 1
ATOM 3434 C C . GLU A 1 444 ? 7.402 16.955 -15.003 1.00 70.38 444 GLU A C 1
ATOM 3436 O O . GLU A 1 444 ? 7.971 15.948 -15.430 1.00 70.38 444 GLU A O 1
ATOM 3441 N N . LEU A 1 445 ? 7.804 17.606 -13.911 1.00 83.94 445 LEU A N 1
ATOM 3442 C CA . LEU A 1 445 ? 8.926 17.141 -13.100 1.00 83.94 445 LEU A CA 1
ATOM 3443 C C . LEU A 1 445 ? 8.628 15.745 -12.541 1.00 83.94 445 LEU A C 1
ATOM 3445 O O . LEU A 1 445 ? 7.524 15.475 -12.054 1.00 83.94 445 LEU A O 1
ATOM 3449 N N . ARG A 1 446 ? 9.626 14.866 -12.607 1.00 91.25 446 ARG A N 1
ATOM 3450 C CA . ARG A 1 446 ? 9.617 13.518 -12.029 1.00 91.25 446 ARG A CA 1
ATOM 3451 C C . ARG A 1 446 ? 10.466 13.487 -10.765 1.00 91.25 446 ARG A C 1
ATOM 3453 O O . ARG A 1 446 ? 11.327 14.341 -10.600 1.00 91.25 446 ARG A O 1
ATOM 3460 N N . HIS A 1 447 ? 10.229 12.540 -9.859 1.00 93.75 447 HIS A N 1
ATOM 3461 C CA . HIS A 1 447 ? 10.994 12.494 -8.601 1.00 93.75 447 HIS A CA 1
ATOM 3462 C C . HIS A 1 447 ? 12.251 11.616 -8.639 1.00 93.75 447 HIS A C 1
ATOM 3464 O O . HIS A 1 447 ? 13.074 11.744 -7.743 1.00 93.75 447 HIS A O 1
ATOM 3470 N N . GLY A 1 448 ? 12.427 10.728 -9.623 1.00 95.94 448 GLY A N 1
ATOM 3471 C CA . GLY A 1 448 ? 13.509 9.740 -9.581 1.00 95.94 448 GLY A CA 1
ATOM 3472 C C . GLY A 1 448 ? 13.361 8.752 -8.418 1.00 95.94 448 GLY A C 1
ATOM 3473 O O . GLY A 1 448 ? 12.409 7.970 -8.402 1.00 95.94 448 GLY A O 1
ATOM 3474 N N . HIS A 1 449 ? 14.309 8.742 -7.475 1.00 97.44 449 HIS A N 1
ATOM 3475 C CA . HIS A 1 449 ? 14.344 7.823 -6.324 1.00 97.44 449 HIS A CA 1
ATOM 3476 C C . HIS A 1 449 ? 14.132 6.330 -6.676 1.00 97.44 449 HIS A C 1
ATOM 3478 O O . HIS A 1 449 ? 13.534 5.573 -5.904 1.00 97.44 449 HIS A O 1
ATOM 3484 N N . SER A 1 450 ? 14.623 5.883 -7.837 1.00 98.62 450 SER A N 1
ATOM 3485 C CA . SER A 1 450 ? 14.601 4.469 -8.251 1.00 98.62 450 SER A CA 1
ATOM 3486 C C . SER A 1 450 ? 15.268 3.573 -7.201 1.00 98.62 450 SER A C 1
ATOM 3488 O O . SER A 1 450 ? 16.291 3.958 -6.632 1.00 98.62 450 SER A O 1
ATOM 3490 N N . ALA A 1 451 ? 14.721 2.386 -6.927 1.00 98.69 451 ALA A N 1
ATOM 3491 C CA . ALA A 1 451 ? 15.135 1.574 -5.781 1.00 98.69 451 ALA A CA 1
ATOM 3492 C C . ALA A 1 451 ? 14.990 0.056 -5.976 1.00 98.69 451 ALA A C 1
ATOM 3494 O O . ALA A 1 451 ? 14.165 -0.430 -6.747 1.00 98.69 451 ALA A O 1
ATOM 3495 N N . ILE A 1 452 ? 15.780 -0.687 -5.202 1.00 98.88 452 ILE A N 1
ATOM 3496 C CA . ILE A 1 452 ? 15.708 -2.136 -5.007 1.00 98.88 452 ILE A CA 1
ATOM 3497 C C . ILE A 1 452 ? 15.408 -2.369 -3.526 1.00 98.88 452 ILE A C 1
ATOM 3499 O O . ILE A 1 452 ? 16.191 -1.964 -2.660 1.00 98.88 452 ILE A O 1
ATOM 3503 N N . LEU A 1 453 ? 14.286 -3.024 -3.232 1.00 98.69 453 LEU A N 1
ATOM 3504 C CA . LEU A 1 453 ? 13.836 -3.318 -1.876 1.00 98.69 453 LEU A CA 1
ATOM 3505 C C . LEU A 1 453 ? 13.831 -4.825 -1.625 1.00 98.69 453 LEU A C 1
ATOM 3507 O O . LEU A 1 453 ? 13.306 -5.600 -2.428 1.00 98.69 453 LEU A O 1
ATOM 3511 N N . ALA A 1 454 ? 14.406 -5.210 -0.492 1.00 98.56 454 ALA A N 1
ATOM 3512 C CA . ALA A 1 454 ? 14.447 -6.577 -0.009 1.00 98.56 454 ALA A CA 1
ATOM 3513 C C . ALA A 1 454 ? 13.103 -7.000 0.628 1.00 98.56 454 ALA A C 1
ATOM 3515 O O . ALA A 1 454 ? 12.343 -6.140 1.084 1.00 98.56 454 ALA A O 1
ATOM 3516 N N . PRO A 1 455 ? 12.810 -8.315 0.704 1.00 98.62 455 PRO A N 1
ATOM 3517 C CA . PRO A 1 455 ? 11.585 -8.866 1.306 1.00 98.62 455 PRO A CA 1
ATOM 3518 C C . PRO A 1 455 ? 11.309 -8.437 2.759 1.00 98.62 455 PRO A C 1
ATOM 3520 O O . PRO A 1 455 ? 10.165 -8.467 3.202 1.00 98.62 455 PRO A O 1
ATOM 3523 N N . ASP A 1 456 ? 12.346 -8.026 3.494 1.00 97.44 456 ASP A N 1
ATOM 3524 C CA . ASP A 1 456 ? 12.300 -7.470 4.857 1.00 97.44 456 ASP A CA 1
ATOM 3525 C C . ASP A 1 456 ? 11.940 -5.965 4.891 1.00 97.44 456 ASP A C 1
ATOM 3527 O O . ASP A 1 456 ? 12.042 -5.318 5.938 1.00 97.44 456 ASP A O 1
ATOM 3531 N N . GLY A 1 457 ? 11.580 -5.374 3.745 1.00 97.06 457 GLY A N 1
ATOM 3532 C CA . GLY A 1 457 ? 11.289 -3.950 3.581 1.00 97.06 457 GLY A CA 1
ATOM 3533 C C . GLY A 1 457 ? 12.514 -3.034 3.671 1.00 97.06 457 GLY A C 1
ATOM 3534 O O . GLY A 1 457 ? 12.349 -1.828 3.863 1.00 97.06 457 GLY A O 1
ATOM 3535 N N . ARG A 1 458 ? 13.742 -3.562 3.613 1.00 97.00 458 ARG A N 1
ATOM 3536 C CA . ARG A 1 458 ? 14.981 -2.769 3.622 1.00 97.00 458 ARG A CA 1
ATOM 3537 C C . ARG A 1 458 ? 15.365 -2.350 2.205 1.00 97.00 458 ARG A C 1
ATOM 3539 O O . ARG A 1 458 ? 15.244 -3.116 1.253 1.00 97.00 458 ARG A O 1
ATOM 3546 N N . LEU A 1 459 ? 15.894 -1.139 2.069 1.00 97.69 459 LEU A N 1
ATOM 3547 C CA . LEU A 1 459 ? 16.497 -0.665 0.823 1.00 97.69 459 LEU A CA 1
ATOM 3548 C C . LEU A 1 459 ? 17.842 -1.377 0.625 1.00 97.69 459 LEU A C 1
ATOM 3550 O O . LEU A 1 459 ? 18.751 -1.214 1.439 1.00 97.69 459 LEU A O 1
ATOM 3554 N N . ALA A 1 460 ? 17.966 -2.170 -0.438 1.00 98.19 460 ALA A N 1
ATOM 3555 C CA . ALA A 1 460 ? 19.229 -2.798 -0.826 1.00 98.19 460 ALA A CA 1
ATOM 3556 C C . ALA A 1 460 ? 20.091 -1.839 -1.663 1.00 98.19 460 ALA A C 1
ATOM 3558 O O . ALA A 1 460 ? 21.302 -1.780 -1.478 1.00 98.19 460 ALA A O 1
ATOM 3559 N N . ALA A 1 461 ? 19.458 -1.049 -2.536 1.00 98.50 461 ALA A N 1
ATOM 3560 C CA . ALA A 1 461 ? 20.068 0.086 -3.225 1.00 98.50 461 ALA A CA 1
ATOM 3561 C C . ALA A 1 461 ? 18.981 1.101 -3.619 1.00 98.50 461 ALA A C 1
ATOM 3563 O O . ALA A 1 461 ? 17.856 0.701 -3.914 1.00 98.50 461 ALA A O 1
ATOM 3564 N N . ALA A 1 462 ? 19.295 2.399 -3.640 1.00 98.19 462 ALA A N 1
ATOM 3565 C CA . ALA A 1 462 ? 18.360 3.434 -4.086 1.00 98.19 462 ALA A CA 1
ATOM 3566 C C . ALA A 1 462 ? 19.068 4.712 -4.555 1.00 98.19 462 ALA A C 1
ATOM 3568 O O . ALA A 1 462 ? 20.090 5.103 -3.986 1.00 98.19 462 ALA A O 1
ATOM 3569 N N . ALA A 1 463 ? 18.503 5.360 -5.575 1.00 97.06 463 ALA A N 1
ATOM 3570 C CA . ALA A 1 463 ? 18.848 6.722 -5.966 1.00 97.06 463 ALA A CA 1
ATOM 3571 C C . ALA A 1 463 ? 18.326 7.707 -4.906 1.00 97.06 463 ALA A C 1
ATOM 3573 O O . ALA A 1 463 ? 17.346 7.419 -4.214 1.00 97.06 463 ALA A O 1
ATOM 3574 N N . ARG A 1 464 ? 19.000 8.850 -4.751 1.00 93.12 464 ARG A N 1
ATOM 3575 C CA . ARG A 1 464 ? 18.719 9.841 -3.692 1.00 93.12 464 ARG A CA 1
ATOM 3576 C C . ARG A 1 464 ? 18.113 11.148 -4.212 1.00 93.12 464 ARG A C 1
ATOM 3578 O O . ARG A 1 464 ? 17.852 12.046 -3.424 1.00 93.12 464 ARG A O 1
ATOM 3585 N N . ASP A 1 465 ? 17.929 11.235 -5.523 1.00 91.19 465 ASP A N 1
ATOM 3586 C CA . ASP A 1 465 ? 17.516 12.420 -6.264 1.00 91.19 465 ASP A CA 1
ATOM 3587 C C . ASP A 1 465 ? 16.821 12.007 -7.582 1.00 91.19 465 ASP A C 1
ATOM 3589 O O . ASP A 1 465 ? 16.465 10.836 -7.791 1.00 91.19 465 ASP A O 1
ATOM 3593 N N . ASP A 1 466 ? 16.627 12.980 -8.471 1.00 89.56 466 ASP A N 1
ATOM 3594 C CA . ASP A 1 466 ? 16.069 12.857 -9.816 1.00 89.56 466 ASP A CA 1
ATOM 3595 C C . ASP A 1 466 ? 17.132 12.841 -10.936 1.00 89.56 466 ASP A C 1
ATOM 3597 O O . ASP A 1 466 ? 16.776 12.916 -12.119 1.00 89.56 466 ASP A O 1
ATOM 3601 N N . ALA A 1 467 ? 18.422 12.713 -10.613 1.00 91.25 467 ALA A N 1
ATOM 3602 C CA . ALA A 1 467 ? 19.493 12.692 -11.604 1.00 91.25 467 ALA A CA 1
ATOM 3603 C C . ALA A 1 467 ? 19.587 11.334 -12.323 1.00 91.25 467 ALA A C 1
ATOM 3605 O O . ALA A 1 467 ? 19.210 10.284 -11.792 1.00 91.25 467 ALA A O 1
ATOM 3606 N N . GLN A 1 468 ? 20.107 11.330 -13.554 1.00 91.88 468 GLN A N 1
ATOM 3607 C CA . GLN A 1 468 ? 20.412 10.092 -14.269 1.00 91.88 468 GLN A CA 1
ATOM 3608 C C . GLN A 1 468 ? 21.474 9.278 -13.523 1.00 91.88 468 GLN A C 1
ATOM 3610 O O . GLN A 1 468 ? 22.590 9.745 -13.300 1.00 91.88 468 GLN A O 1
ATOM 3615 N N . THR A 1 469 ? 21.142 8.035 -13.176 1.00 95.69 469 THR A N 1
ATOM 3616 C CA . THR A 1 469 ? 22.039 7.130 -12.449 1.00 95.69 469 THR A CA 1
ATOM 3617 C C . THR A 1 469 ? 21.667 5.664 -12.682 1.00 95.69 469 THR A C 1
ATOM 3619 O O . THR A 1 469 ? 20.616 5.344 -13.237 1.00 95.69 469 THR A O 1
ATOM 3622 N N . ILE A 1 470 ? 22.530 4.749 -12.247 1.00 97.56 470 ILE A N 1
ATOM 3623 C CA . ILE A 1 470 ? 22.223 3.320 -12.158 1.00 97.56 470 ILE A CA 1
ATOM 3624 C C . ILE A 1 470 ? 22.562 2.827 -10.754 1.00 97.56 470 ILE A C 1
ATOM 3626 O O . ILE A 1 470 ? 23.698 2.963 -10.288 1.00 97.56 470 ILE A O 1
ATOM 3630 N N . VAL A 1 471 ? 21.575 2.228 -10.092 1.00 98.19 471 VAL A N 1
ATOM 3631 C CA . VAL A 1 471 ? 21.749 1.562 -8.796 1.00 98.19 471 VAL A CA 1
ATOM 3632 C C . VAL A 1 471 ? 21.763 0.056 -8.998 1.00 98.19 471 VAL A C 1
ATOM 3634 O O . VAL A 1 471 ? 21.035 -0.468 -9.837 1.00 98.19 471 VAL A O 1
ATOM 3637 N N . VAL A 1 472 ? 22.640 -0.640 -8.278 1.00 98.50 472 VAL A N 1
ATOM 3638 C CA . VAL A 1 472 ? 22.892 -2.072 -8.475 1.00 98.50 472 VAL A CA 1
ATOM 3639 C C . VAL A 1 472 ? 22.877 -2.768 -7.125 1.00 98.50 472 VAL A C 1
ATOM 3641 O O . VAL A 1 472 ? 23.470 -2.261 -6.176 1.00 98.50 472 VAL A O 1
ATOM 3644 N N . ALA A 1 473 ? 22.226 -3.926 -7.051 1.00 98.56 473 ALA A N 1
ATOM 3645 C CA . ALA A 1 473 ? 22.272 -4.801 -5.887 1.00 98.56 473 ALA A CA 1
ATOM 3646 C C . ALA A 1 473 ? 22.294 -6.274 -6.308 1.00 98.56 473 ALA A C 1
ATOM 3648 O O . ALA A 1 473 ? 21.812 -6.638 -7.385 1.00 98.56 473 ALA A O 1
ATOM 3649 N N . ASP A 1 474 ? 22.823 -7.114 -5.425 1.00 98.38 474 ASP A N 1
ATOM 3650 C CA . ASP A 1 474 ? 22.676 -8.563 -5.485 1.00 98.38 474 ASP A CA 1
ATOM 3651 C C . ASP A 1 474 ? 21.396 -8.970 -4.751 1.00 98.38 474 ASP A C 1
ATOM 3653 O O . ASP A 1 474 ? 21.157 -8.531 -3.625 1.00 98.38 474 ASP A O 1
ATOM 3657 N N . LEU A 1 475 ? 20.575 -9.811 -5.381 1.00 97.81 475 LEU A N 1
ATOM 3658 C CA . LEU A 1 475 ? 19.333 -10.324 -4.810 1.00 97.81 475 LEU A CA 1
ATOM 3659 C C . LEU A 1 475 ? 19.513 -11.807 -4.447 1.00 97.81 475 LEU A C 1
ATOM 3661 O O . LEU A 1 475 ? 19.411 -12.671 -5.325 1.00 97.81 475 LEU A O 1
ATOM 3665 N N . PRO A 1 476 ? 19.742 -12.146 -3.165 1.00 97.25 476 PRO A N 1
ATOM 3666 C CA . PRO A 1 476 ? 19.513 -13.491 -2.651 1.00 97.25 476 PRO A CA 1
ATOM 3667 C C . PRO A 1 476 ? 18.025 -13.854 -2.786 1.00 97.25 476 PRO A C 1
ATOM 3669 O O . PRO A 1 476 ? 17.188 -13.507 -1.948 1.00 97.25 476 PRO A O 1
ATOM 3672 N N . VAL A 1 477 ? 17.670 -14.528 -3.880 1.00 94.62 477 VAL A N 1
ATOM 3673 C CA . VAL A 1 477 ? 16.279 -14.865 -4.240 1.00 94.62 477 VAL A CA 1
ATOM 3674 C C . VAL A 1 477 ? 15.615 -15.736 -3.170 1.00 94.62 477 VAL A C 1
ATOM 3676 O O . VAL A 1 477 ? 14.417 -15.626 -2.931 1.00 94.62 477 VAL A O 1
ATOM 3679 N N . GLN A 1 478 ? 16.405 -16.529 -2.448 1.00 95.12 478 GLN A N 1
ATOM 3680 C CA . GLN A 1 478 ? 15.968 -17.383 -1.343 1.00 95.12 478 GLN A CA 1
ATOM 3681 C C . GLN A 1 478 ? 15.340 -16.589 -0.178 1.00 95.12 478 GLN A C 1
ATOM 3683 O O . GLN A 1 478 ? 14.569 -17.155 0.591 1.00 95.12 478 GLN A O 1
ATOM 3688 N N . GLN A 1 479 ? 15.608 -15.280 -0.060 1.00 97.12 479 GLN A N 1
ATOM 3689 C CA . GLN A 1 479 ? 14.939 -14.404 0.916 1.00 97.12 479 GLN A CA 1
ATOM 3690 C C . GLN A 1 479 ? 13.484 -14.088 0.527 1.00 97.12 479 GLN A C 1
ATOM 3692 O O . GLN A 1 479 ? 12.666 -13.788 1.398 1.00 97.12 479 GLN A O 1
ATOM 3697 N N . ALA A 1 480 ? 13.137 -14.159 -0.763 1.00 97.75 480 ALA A N 1
ATOM 3698 C CA . ALA A 1 480 ? 11.784 -13.931 -1.268 1.00 97.75 480 ALA A CA 1
ATOM 3699 C C . ALA A 1 480 ? 10.941 -15.211 -1.155 1.00 97.75 480 ALA A C 1
ATOM 3701 O O . ALA A 1 480 ? 10.541 -15.821 -2.150 1.00 97.75 480 ALA A O 1
ATOM 3702 N N . THR A 1 481 ? 10.704 -15.640 0.084 1.00 97.62 481 THR A N 1
ATOM 3703 C CA . THR A 1 481 ? 9.985 -16.881 0.418 1.00 97.62 481 THR A CA 1
ATOM 3704 C C . THR A 1 481 ? 8.503 -16.842 0.047 1.00 97.62 481 THR A C 1
ATOM 3706 O O . THR A 1 481 ? 7.878 -17.894 -0.065 1.00 97.62 481 THR A O 1
ATOM 3709 N N . ARG A 1 482 ? 7.933 -15.640 -0.131 1.00 98.19 482 ARG A N 1
ATOM 3710 C CA . ARG A 1 482 ? 6.490 -15.380 -0.259 1.00 98.19 482 ARG A CA 1
ATOM 3711 C C . ARG A 1 482 ? 5.649 -15.796 0.954 1.00 98.19 482 ARG A C 1
ATOM 3713 O O . ARG A 1 482 ? 4.425 -15.837 0.835 1.00 98.19 482 ARG A O 1
ATOM 3720 N N . ALA A 1 483 ? 6.247 -16.085 2.115 1.00 97.94 483 ALA A N 1
ATOM 3721 C CA . ALA A 1 483 ? 5.501 -16.655 3.242 1.00 97.94 483 ALA A CA 1
ATOM 3722 C C . ALA A 1 483 ? 4.384 -15.720 3.748 1.00 97.94 483 ALA A C 1
ATOM 3724 O O . ALA A 1 483 ? 3.284 -16.195 4.019 1.00 97.94 483 ALA A O 1
ATOM 3725 N N . ALA A 1 484 ? 4.593 -14.397 3.753 1.00 97.88 484 ALA A N 1
ATOM 3726 C CA . ALA A 1 484 ? 3.531 -13.422 4.041 1.00 97.88 484 ALA A CA 1
ATOM 3727 C C . ALA A 1 484 ? 2.354 -13.479 3.037 1.00 97.88 484 ALA A C 1
ATOM 3729 O O . ALA A 1 484 ? 1.191 -13.499 3.443 1.00 97.88 484 ALA A O 1
ATOM 3730 N N . ALA A 1 485 ? 2.623 -13.570 1.727 1.00 98.19 485 ALA A N 1
ATOM 3731 C CA . ALA A 1 485 ? 1.571 -13.735 0.716 1.00 98.19 485 ALA A CA 1
ATOM 3732 C C . ALA A 1 485 ? 0.829 -15.075 0.878 1.00 98.19 485 ALA A C 1
ATOM 3734 O O . ALA A 1 485 ? -0.404 -15.118 0.822 1.00 98.19 485 ALA A O 1
ATOM 3735 N N . GLN A 1 486 ? 1.573 -16.153 1.132 1.00 98.19 486 GLN A N 1
ATOM 3736 C CA . GLN A 1 486 ? 1.033 -17.495 1.335 1.00 98.19 486 GLN A CA 1
ATOM 3737 C C . GLN A 1 486 ? 0.196 -17.600 2.614 1.00 98.19 486 GLN A C 1
ATOM 3739 O O . GLN A 1 486 ? -0.842 -18.251 2.584 1.00 98.19 486 GLN A O 1
ATOM 3744 N N . ALA A 1 487 ? 0.579 -16.937 3.709 1.00 97.56 487 ALA A N 1
ATOM 3745 C CA . ALA A 1 487 ? -0.201 -16.902 4.947 1.00 97.56 487 ALA A CA 1
ATOM 3746 C C . ALA A 1 487 ? -1.591 -16.284 4.715 1.00 97.56 487 ALA A C 1
ATOM 3748 O O . ALA A 1 487 ? -2.603 -16.877 5.101 1.00 97.56 487 ALA A O 1
ATOM 3749 N N . ARG A 1 488 ? -1.651 -15.159 3.986 1.00 96.56 488 ARG A N 1
ATOM 3750 C CA . ARG A 1 488 ? -2.906 -14.505 3.572 1.00 96.56 488 ARG A CA 1
ATOM 3751 C C . ARG A 1 488 ? -3.781 -15.421 2.711 1.00 96.56 488 ARG A C 1
ATOM 3753 O O . ARG A 1 488 ? -4.976 -15.552 2.968 1.00 96.56 488 ARG A O 1
ATOM 3760 N N . ALA A 1 489 ? -3.189 -16.116 1.737 1.00 97.19 489 ALA A N 1
ATOM 3761 C CA . ALA A 1 489 ? -3.900 -17.072 0.882 1.00 97.19 489 ALA A CA 1
ATOM 3762 C C . ALA A 1 489 ? -4.323 -18.363 1.605 1.00 97.19 489 ALA A C 1
ATOM 3764 O O . ALA A 1 489 ? -5.370 -18.933 1.298 1.00 97.19 489 ALA A O 1
ATOM 3765 N N . ALA A 1 490 ? -3.545 -18.827 2.581 1.00 97.38 490 ALA A N 1
ATOM 3766 C CA . ALA A 1 490 ? -3.845 -20.021 3.360 1.00 97.38 490 ALA A CA 1
ATOM 3767 C C . ALA A 1 490 ? -4.914 -19.768 4.432 1.00 97.38 490 ALA A C 1
ATOM 3769 O O . ALA A 1 490 ? -5.644 -20.706 4.779 1.00 97.38 490 ALA A O 1
ATOM 3770 N N . HIS A 1 491 ? -5.039 -18.537 4.942 1.00 97.75 491 HIS A N 1
ATOM 3771 C CA . HIS A 1 491 ? -5.962 -18.211 6.025 1.00 97.75 491 HIS A CA 1
ATOM 3772 C C . HIS A 1 491 ? -7.424 -18.535 5.651 1.00 97.75 491 HIS A C 1
ATOM 3774 O O . HIS A 1 491 ? -7.913 -18.032 4.635 1.00 97.75 491 HIS A O 1
ATOM 3780 N N . PRO A 1 492 ? -8.171 -19.334 6.446 1.00 96.31 492 PRO A N 1
ATOM 3781 C CA . PRO A 1 492 ? -9.493 -19.832 6.052 1.00 96.31 492 PRO A CA 1
ATOM 3782 C C . PRO A 1 492 ? -10.505 -18.754 5.642 1.00 96.31 492 PRO A C 1
ATOM 3784 O O . PRO A 1 492 ? -11.302 -18.991 4.739 1.00 96.31 492 PRO A O 1
ATOM 3787 N N . ALA A 1 493 ? -10.455 -17.569 6.260 1.00 95.38 493 ALA A N 1
ATOM 3788 C CA . ALA A 1 493 ? -11.374 -16.473 5.948 1.00 95.38 493 ALA A CA 1
ATOM 3789 C C . ALA A 1 493 ? -11.061 -15.742 4.623 1.00 95.38 493 ALA A C 1
ATOM 3791 O O . ALA A 1 493 ? -11.949 -15.112 4.054 1.00 95.38 493 ALA A O 1
ATOM 3792 N N . LEU A 1 494 ? -9.820 -15.823 4.124 1.00 97.19 494 LEU A N 1
ATOM 3793 C CA . LEU A 1 494 ? -9.361 -15.119 2.915 1.00 97.19 494 LEU A CA 1
ATOM 3794 C C . LEU A 1 494 ? -9.032 -16.061 1.749 1.00 97.19 494 LEU A C 1
ATOM 3796 O O . LEU A 1 494 ? -9.023 -15.629 0.597 1.00 97.19 494 LEU A O 1
ATOM 3800 N N . ARG A 1 495 ? -8.841 -17.360 2.004 1.00 97.75 495 ARG A N 1
ATOM 3801 C CA . ARG A 1 495 ? -8.596 -18.376 0.970 1.00 97.75 495 ARG A CA 1
ATOM 3802 C C . ARG A 1 495 ? -9.594 -18.331 -0.199 1.00 97.75 495 ARG A C 1
ATOM 3804 O O . ARG A 1 495 ? -9.128 -18.323 -1.338 1.00 97.75 495 ARG A O 1
ATOM 3811 N N . PRO A 1 496 ? -10.928 -18.218 0.003 1.00 97.69 496 PRO A N 1
ATOM 3812 C CA . PRO A 1 496 ? -11.868 -18.173 -1.120 1.00 97.69 496 PRO A CA 1
ATOM 3813 C C . PRO A 1 496 ? -11.701 -16.920 -1.992 1.00 97.69 496 PRO A C 1
ATOM 3815 O O . PRO A 1 496 ? -11.904 -16.984 -3.204 1.00 97.69 496 PRO A O 1
ATOM 3818 N N . PHE A 1 497 ? -11.294 -15.792 -1.396 1.00 98.00 497 PHE A N 1
ATOM 3819 C CA . PHE A 1 497 ? -10.930 -14.582 -2.131 1.00 98.00 497 PHE A CA 1
ATOM 3820 C C . PHE A 1 497 ? -9.666 -14.829 -2.963 1.00 98.00 497 PHE A C 1
ATOM 3822 O O . PHE A 1 497 ? -9.685 -14.625 -4.176 1.00 98.00 497 PHE A O 1
ATOM 3829 N N . TRP A 1 498 ? -8.591 -15.340 -2.365 1.00 98.19 498 TRP A N 1
ATOM 3830 C CA . TRP A 1 498 ? -7.331 -15.567 -3.077 1.00 98.19 498 TRP A CA 1
ATOM 3831 C C . TRP A 1 498 ? -7.444 -16.596 -4.213 1.00 98.19 498 TRP A C 1
ATOM 3833 O O . TRP A 1 498 ? -7.001 -16.323 -5.331 1.00 98.19 498 TRP A O 1
ATOM 3843 N N . GLU A 1 499 ? -8.141 -17.714 -3.993 1.00 98.38 499 GLU A N 1
ATOM 3844 C CA . GLU A 1 499 ? -8.444 -18.691 -5.047 1.00 98.38 499 GLU A CA 1
ATOM 3845 C C . GLU A 1 499 ? -9.258 -18.092 -6.202 1.00 98.38 499 GLU A C 1
ATOM 3847 O O . GLU A 1 499 ? -9.002 -18.401 -7.367 1.00 98.38 499 GLU A O 1
ATOM 3852 N N . ALA A 1 500 ? -10.248 -17.245 -5.904 1.00 98.38 500 ALA A N 1
ATOM 3853 C CA . ALA A 1 500 ? -11.050 -16.580 -6.927 1.00 98.38 500 ALA A CA 1
ATOM 3854 C C . ALA A 1 500 ? -10.212 -15.639 -7.805 1.00 98.38 500 ALA A C 1
ATOM 3856 O O . ALA A 1 500 ? -10.448 -15.565 -9.011 1.00 98.38 500 ALA A O 1
ATOM 3857 N N . GLY A 1 501 ? -9.213 -14.967 -7.226 1.00 98.00 501 GLY A N 1
ATOM 3858 C CA . GLY A 1 501 ? -8.288 -14.108 -7.967 1.00 98.00 501 GLY A CA 1
ATOM 3859 C C . GLY A 1 501 ? -7.476 -14.892 -8.999 1.00 98.00 501 GLY A C 1
ATOM 3860 O O . GLY A 1 501 ? -7.422 -14.505 -10.165 1.00 98.00 501 GLY A O 1
ATOM 3861 N N . VAL A 1 502 ? -6.924 -16.042 -8.595 1.00 98.06 502 VAL A N 1
ATOM 3862 C CA . VAL A 1 502 ? -6.183 -16.954 -9.489 1.00 98.06 502 VAL A CA 1
ATOM 3863 C C . VAL A 1 502 ? -7.098 -17.553 -10.568 1.00 98.06 502 VAL A C 1
ATOM 3865 O O . VAL A 1 502 ? -6.717 -17.607 -11.735 1.00 98.06 502 VAL A O 1
ATOM 3868 N N . LYS A 1 503 ? -8.333 -17.944 -10.217 1.00 98.12 503 LYS A N 1
ATOM 3869 C CA . LYS A 1 503 ? -9.329 -18.464 -11.177 1.00 98.12 503 LYS A CA 1
ATOM 3870 C C . LYS A 1 503 ? -9.669 -17.431 -12.262 1.00 98.12 503 LYS A C 1
ATOM 3872 O O . LYS A 1 503 ? -9.645 -17.773 -13.443 1.00 98.12 503 LYS A O 1
ATOM 3877 N N . LEU A 1 504 ? -9.926 -16.176 -11.881 1.00 97.62 504 LEU A N 1
ATOM 3878 C CA . LEU A 1 504 ? -10.226 -15.082 -12.818 1.00 97.62 504 LEU A CA 1
ATOM 3879 C C . LEU A 1 504 ? -9.029 -14.719 -13.704 1.00 97.62 504 LEU A C 1
ATOM 3881 O O . LEU A 1 504 ? -9.210 -14.480 -14.897 1.00 97.62 504 LEU A O 1
ATOM 3885 N N . HIS A 1 505 ? -7.809 -14.734 -13.155 1.00 96.62 505 HIS A N 1
ATOM 3886 C CA . HIS A 1 505 ? -6.575 -14.565 -13.933 1.00 96.62 505 HIS A CA 1
ATOM 3887 C C . HIS A 1 505 ? -6.430 -15.650 -15.010 1.00 96.62 505 HIS A C 1
ATOM 3889 O O . HIS A 1 505 ? -6.221 -15.332 -16.179 1.00 96.62 505 HIS A O 1
ATOM 3895 N N . GLY A 1 506 ? -6.688 -16.911 -14.649 1.00 95.25 506 GLY A N 1
ATOM 3896 C CA . GLY A 1 506 ? -6.766 -18.045 -15.576 1.00 95.25 506 GLY A CA 1
ATOM 3897 C C . GLY A 1 506 ? -7.984 -18.048 -16.517 1.00 95.25 506 GLY A C 1
ATOM 3898 O O . GLY A 1 506 ? -8.253 -19.069 -17.149 1.00 95.25 506 GLY A O 1
ATOM 3899 N N . GLY A 1 507 ? -8.748 -16.953 -16.601 1.00 94.94 507 GLY A N 1
ATOM 3900 C CA . GLY A 1 507 ? -9.899 -16.802 -17.498 1.00 94.94 507 GLY A CA 1
ATOM 3901 C C . GLY A 1 507 ? -11.171 -17.544 -17.071 1.00 94.94 507 GLY A C 1
ATOM 3902 O O . GLY A 1 507 ? -12.127 -17.603 -17.847 1.00 94.94 507 GLY A O 1
ATOM 3903 N N . GLN A 1 508 ? -11.215 -18.111 -15.862 1.00 97.19 508 GLN A N 1
ATOM 3904 C CA . GLN A 1 508 ? -12.392 -18.806 -15.336 1.00 97.19 508 GLN A CA 1
ATOM 3905 C C . GLN A 1 508 ? -13.391 -17.819 -14.720 1.00 97.19 508 GLN A C 1
ATOM 3907 O O . GLN A 1 508 ? -13.015 -16.822 -14.107 1.00 97.19 508 GLN A O 1
ATOM 3912 N N . SER A 1 509 ? -14.686 -18.117 -14.816 1.00 95.00 509 SER A N 1
ATOM 3913 C CA . SER A 1 509 ? -15.729 -17.323 -14.158 1.00 95.00 509 SER A CA 1
ATOM 3914 C C . SER A 1 509 ? -15.819 -17.618 -12.659 1.00 95.00 509 SER A C 1
ATOM 3916 O O . SER A 1 509 ? -15.899 -18.781 -12.264 1.00 95.00 509 SER A O 1
ATOM 3918 N N . VAL A 1 510 ? -15.938 -16.574 -11.836 1.00 96.50 510 VAL A N 1
ATOM 3919 C CA . VAL A 1 510 ? -16.257 -16.683 -10.403 1.00 96.50 510 VAL A CA 1
ATOM 3920 C C . VAL A 1 510 ? -17.665 -16.152 -10.144 1.00 96.50 510 VAL A C 1
ATOM 3922 O O . VAL A 1 510 ? -18.004 -15.041 -10.554 1.00 96.50 510 VAL A O 1
ATOM 3925 N N . ALA A 1 511 ? -18.482 -16.932 -9.435 1.00 94.81 511 ALA A N 1
ATOM 3926 C CA . ALA A 1 511 ? -19.764 -16.468 -8.920 1.00 94.81 511 ALA A CA 1
ATOM 3927 C C . ALA A 1 511 ? -19.540 -15.552 -7.706 1.00 94.81 511 ALA A C 1
ATOM 3929 O O . ALA A 1 511 ? -18.858 -15.932 -6.757 1.00 94.81 511 ALA A O 1
ATOM 3930 N N . ALA A 1 512 ? -20.128 -14.355 -7.730 1.00 94.56 512 ALA A N 1
ATOM 3931 C CA . ALA A 1 512 ? -20.009 -13.374 -6.655 1.00 94.56 512 ALA A CA 1
ATOM 3932 C C . ALA A 1 512 ? -21.376 -12.739 -6.341 1.00 94.56 512 ALA A C 1
ATOM 3934 O O . ALA A 1 512 ? -22.090 -12.358 -7.280 1.00 94.56 512 ALA A O 1
ATOM 3935 N N . PRO A 1 513 ? -21.747 -12.567 -5.056 1.00 92.44 513 PRO A N 1
ATOM 3936 C CA . PRO A 1 513 ? -22.985 -11.888 -4.677 1.00 92.44 513 PRO A CA 1
ATOM 3937 C C . PRO A 1 513 ? -23.103 -10.477 -5.285 1.00 92.44 513 PRO A C 1
ATOM 3939 O O . PRO A 1 513 ? -22.088 -9.855 -5.630 1.00 92.44 513 PRO A O 1
ATOM 3942 N N . PRO A 1 514 ? -24.323 -9.940 -5.462 1.00 91.44 514 PRO A N 1
ATOM 3943 C CA . PRO A 1 514 ? -24.513 -8.520 -5.740 1.00 91.44 514 PRO A CA 1
ATOM 3944 C C . PRO A 1 514 ? -23.897 -7.676 -4.621 1.00 91.44 514 PRO A C 1
ATOM 3946 O O . PRO A 1 514 ? -24.142 -7.932 -3.445 1.00 91.44 514 PRO A O 1
ATOM 3949 N N . LEU A 1 515 ? -23.109 -6.665 -4.987 1.00 90.75 515 LEU A N 1
ATOM 3950 C CA . LEU A 1 515 ? -22.532 -5.732 -4.026 1.00 90.75 515 LEU A CA 1
ATOM 3951 C C . LEU A 1 515 ? -23.416 -4.491 -3.914 1.00 90.75 515 LEU A C 1
ATOM 3953 O O . LEU A 1 515 ? -23.552 -3.724 -4.867 1.00 90.75 515 LEU A O 1
ATOM 3957 N N . THR A 1 516 ? -23.941 -4.268 -2.716 1.00 91.81 516 THR A N 1
ATOM 3958 C CA . THR A 1 516 ? -24.524 -2.991 -2.308 1.00 91.81 516 THR A CA 1
ATOM 3959 C C . THR A 1 516 ? -23.583 -2.385 -1.270 1.00 91.81 516 THR A C 1
ATOM 3961 O O . THR A 1 516 ? -23.569 -2.865 -0.138 1.00 91.81 516 THR A O 1
ATOM 3964 N N . PRO A 1 517 ? -22.783 -1.359 -1.606 1.00 93.62 517 PRO A N 1
ATOM 3965 C CA . PRO A 1 517 ? -21.956 -0.694 -0.610 1.00 93.62 517 PRO A CA 1
ATOM 3966 C C . PRO A 1 517 ? -22.822 -0.010 0.451 1.00 93.62 517 PRO A C 1
ATOM 3968 O O . PRO A 1 517 ? -23.896 0.531 0.153 1.00 93.62 517 PRO A O 1
ATOM 3971 N N . LEU A 1 518 ? -22.343 -0.020 1.691 1.00 95.25 518 LEU A N 1
ATOM 3972 C CA . LEU A 1 518 ? -22.915 0.750 2.785 1.00 95.25 518 LEU A CA 1
ATOM 3973 C C . LEU A 1 518 ? -22.825 2.258 2.494 1.00 95.25 518 LEU A C 1
ATOM 3975 O O . LEU A 1 518 ? -22.059 2.732 1.651 1.00 95.25 518 LEU A O 1
ATOM 3979 N N . LYS A 1 519 ? -23.689 3.009 3.174 1.00 95.38 519 LYS A N 1
ATOM 3980 C CA . LYS A 1 519 ? -23.850 4.457 3.026 1.00 95.38 519 LYS A CA 1
ATOM 3981 C C . LYS A 1 519 ? -24.256 5.073 4.360 1.00 95.38 519 LYS A C 1
ATOM 3983 O O . LYS A 1 519 ? -24.866 4.398 5.194 1.00 95.38 519 LYS A O 1
ATOM 3988 N N . SER A 1 520 ? -24.026 6.370 4.496 1.00 96.19 520 SER A N 1
ATOM 3989 C CA . SER A 1 520 ? -24.539 7.204 5.586 1.00 96.19 520 SER A CA 1
ATOM 3990 C C . SER A 1 520 ? -25.016 8.556 5.042 1.00 96.19 520 SER A C 1
ATOM 3992 O O . SER A 1 520 ? -24.778 8.879 3.875 1.00 96.19 520 SER A O 1
ATOM 3994 N N . PRO A 1 521 ? -25.663 9.398 5.861 1.00 95.75 521 PRO A N 1
ATOM 3995 C CA . PRO A 1 521 ? -25.590 10.841 5.668 1.00 95.75 521 PRO A CA 1
ATOM 3996 C C . PRO A 1 521 ? -24.125 11.303 5.682 1.00 95.75 521 PRO A C 1
ATOM 3998 O O . PRO A 1 521 ? -23.287 10.717 6.374 1.00 95.75 521 PRO A O 1
ATOM 4001 N N . GLU A 1 522 ? -23.812 12.365 4.945 1.00 96.44 522 GLU A N 1
ATOM 4002 C CA . GLU A 1 522 ? -22.522 13.042 5.097 1.00 96.44 522 GLU A CA 1
ATOM 4003 C C . GLU A 1 522 ? -22.474 13.697 6.486 1.00 96.44 522 GLU A C 1
ATOM 4005 O O . GLU A 1 522 ? -23.409 14.406 6.859 1.00 96.44 522 GLU A O 1
ATOM 4010 N N . SER A 1 523 ? -21.428 13.418 7.265 1.00 96.94 523 SER A N 1
ATOM 4011 C CA . SER A 1 523 ? -21.386 13.737 8.700 1.00 96.94 523 SER A CA 1
ATOM 4012 C C . SER A 1 523 ? -20.040 14.327 9.098 1.00 96.94 523 SER A C 1
ATOM 4014 O O . SER A 1 523 ? -18.999 13.842 8.662 1.00 96.94 523 SER A O 1
ATOM 4016 N N . GLU A 1 524 ? -20.042 15.342 9.962 1.00 97.88 524 GLU A N 1
ATOM 4017 C CA . GLU A 1 524 ? -18.829 15.726 10.686 1.00 97.88 524 GLU A CA 1
ATOM 4018 C C . GLU A 1 524 ? -18.557 14.695 11.788 1.00 97.88 524 GLU A C 1
ATOM 4020 O O . GLU A 1 524 ? -19.442 14.395 12.598 1.00 97.88 524 GLU A O 1
ATOM 4025 N N . VAL A 1 525 ? -17.345 14.142 11.790 1.00 98.44 525 VAL A N 1
ATOM 4026 C CA . VAL A 1 525 ? -16.873 13.162 12.769 1.00 98.44 525 VAL A CA 1
ATOM 4027 C C . VAL A 1 525 ? -15.574 13.666 13.383 1.00 98.44 525 VAL A C 1
ATOM 4029 O O . VAL A 1 525 ? -14.614 13.958 12.667 1.00 98.44 525 VAL A O 1
ATOM 4032 N N . VAL A 1 526 ? -15.550 13.740 14.711 1.00 98.69 526 VAL A N 1
ATOM 4033 C CA . VAL A 1 526 ? -14.377 14.104 15.508 1.00 98.69 526 VAL A CA 1
ATOM 4034 C C . VAL A 1 526 ? -13.821 12.845 16.165 1.00 98.69 526 VAL A C 1
ATOM 4036 O O . VAL A 1 526 ? -14.510 12.205 16.963 1.00 98.69 526 VAL A O 1
ATOM 4039 N N . ILE A 1 527 ? -12.577 12.492 15.847 1.00 98.75 527 ILE A N 1
ATOM 4040 C CA . ILE A 1 527 ? -11.906 11.308 16.391 1.00 98.75 527 ILE A CA 1
ATOM 4041 C C . ILE A 1 527 ? -10.747 11.734 17.286 1.00 98.75 527 ILE A C 1
ATOM 4043 O O . ILE A 1 527 ? -9.942 12.581 16.894 1.00 98.75 527 ILE A O 1
ATOM 4047 N N . ALA A 1 528 ? -10.666 11.124 18.467 1.00 98.75 528 ALA A N 1
ATOM 4048 C CA . ALA A 1 528 ? -9.545 11.222 19.390 1.00 98.75 528 ALA A CA 1
ATOM 4049 C C . ALA A 1 528 ? -8.734 9.917 19.417 1.00 98.75 528 ALA A C 1
ATOM 4051 O O . ALA A 1 528 ? -9.300 8.828 19.316 1.00 98.75 528 ALA A O 1
ATOM 4052 N N . VAL A 1 529 ? -7.419 10.017 19.606 1.00 98.50 529 VAL A N 1
ATOM 4053 C CA . VAL A 1 529 ? -6.518 8.864 19.746 1.00 98.50 529 VAL A CA 1
ATOM 4054 C C . VAL A 1 529 ? -5.608 9.097 20.939 1.00 98.50 529 VAL A C 1
ATOM 4056 O O . VAL A 1 529 ? -4.921 10.118 20.998 1.00 98.50 529 VAL A O 1
ATOM 4059 N N . ALA A 1 530 ? -5.633 8.167 21.888 1.00 97.62 530 ALA A N 1
ATOM 4060 C CA . ALA A 1 530 ? -4.880 8.226 23.128 1.00 97.62 530 ALA A CA 1
ATOM 4061 C C . ALA A 1 530 ? -3.724 7.218 23.114 1.00 97.62 530 ALA A C 1
ATOM 4063 O O . ALA A 1 530 ? -3.914 6.070 22.725 1.00 97.62 530 ALA A O 1
ATOM 4064 N N . GLN A 1 531 ? -2.541 7.618 23.585 1.00 94.25 531 GLN A N 1
ATOM 4065 C CA . GLN A 1 531 ? -1.339 6.762 23.617 1.00 94.25 531 GLN A CA 1
ATOM 4066 C C . GLN A 1 531 ? -1.161 6.042 24.967 1.00 94.25 531 GLN A C 1
ATOM 4068 O O . GLN A 1 531 ? -0.045 5.862 25.445 1.00 94.25 531 GLN A O 1
ATOM 4073 N N . ILE A 1 532 ? -2.269 5.684 25.625 1.00 94.50 532 ILE A N 1
ATOM 4074 C CA . ILE A 1 532 ? -2.280 5.150 26.995 1.00 94.50 532 ILE A CA 1
ATOM 4075 C C . ILE A 1 532 ? -2.453 3.631 26.987 1.00 94.50 532 ILE A C 1
ATOM 4077 O O . ILE A 1 532 ? -3.325 3.110 26.291 1.00 94.50 532 ILE A O 1
ATOM 4081 N N . THR A 1 533 ? -1.665 2.936 27.812 1.00 93.25 533 THR A N 1
ATOM 4082 C CA . THR A 1 533 ? -1.741 1.483 28.024 1.00 93.25 533 THR A CA 1
ATOM 4083 C C . THR A 1 533 ? -1.534 1.112 29.487 1.00 93.25 533 THR A C 1
ATOM 4085 O O . THR A 1 533 ? -0.761 1.767 30.178 1.00 93.25 533 THR A O 1
ATOM 4088 N N . ASN A 1 534 ? -2.156 0.020 29.926 1.00 92.62 534 ASN A N 1
ATOM 4089 C CA . ASN A 1 534 ? -2.043 -0.606 31.246 1.00 92.62 534 ASN A CA 1
ATOM 4090 C C . ASN A 1 534 ? -2.454 0.267 32.448 1.00 92.62 534 ASN A C 1
ATOM 4092 O O . ASN A 1 534 ? -2.276 -0.151 33.588 1.00 92.62 534 ASN A O 1
ATOM 4096 N N . ASP A 1 535 ? -3.097 1.412 32.205 1.00 95.75 535 ASP A N 1
ATOM 4097 C CA . ASP A 1 535 ? -3.711 2.259 33.231 1.00 95.75 535 ASP A CA 1
ATOM 4098 C C . ASP A 1 535 ? -5.192 2.547 32.896 1.00 95.75 535 ASP A C 1
ATOM 4100 O O . ASP A 1 535 ? -5.505 3.506 32.181 1.00 95.75 535 ASP A O 1
ATOM 4104 N N . PRO A 1 536 ? -6.139 1.735 33.410 1.00 95.31 536 PRO A N 1
ATOM 4105 C CA . PRO A 1 536 ? -7.570 1.959 33.211 1.00 95.31 536 PRO A CA 1
ATOM 4106 C C . PRO A 1 536 ? -8.082 3.296 33.768 1.00 95.31 536 PRO A C 1
ATOM 4108 O O . PRO A 1 536 ? -9.052 3.830 33.238 1.00 95.31 536 PRO A O 1
ATOM 4111 N N . GLN A 1 537 ? -7.450 3.856 34.806 1.00 96.75 537 GLN A N 1
ATOM 4112 C CA . GLN A 1 537 ? -7.865 5.131 35.399 1.00 96.75 537 GLN A CA 1
ATOM 4113 C C . GLN A 1 537 ? -7.448 6.308 34.509 1.00 96.75 537 GLN A C 1
ATOM 4115 O O . GLN A 1 537 ? -8.232 7.230 34.268 1.00 96.75 537 GLN A O 1
ATOM 4120 N N . GLN A 1 538 ? -6.239 6.261 33.952 1.00 97.06 538 GLN A N 1
ATOM 4121 C CA . GLN A 1 538 ? -5.804 7.229 32.951 1.00 97.06 538 GLN A CA 1
ATOM 4122 C C . GLN A 1 538 ? -6.611 7.092 31.651 1.00 97.06 538 GLN A C 1
ATOM 4124 O O . GLN A 1 538 ? -6.922 8.106 31.027 1.00 97.06 538 GLN A O 1
ATOM 4129 N N . MET A 1 539 ? -7.032 5.881 31.264 1.00 98.12 539 MET A N 1
ATOM 4130 C CA . MET A 1 539 ? -7.969 5.692 30.148 1.00 98.12 539 MET A CA 1
ATOM 4131 C C . MET A 1 539 ? -9.321 6.369 30.395 1.00 98.12 539 MET A C 1
ATOM 4133 O O . MET A 1 539 ? -9.786 7.097 29.522 1.00 98.12 539 MET A O 1
ATOM 4137 N N . GLU A 1 540 ? -9.934 6.196 31.570 1.00 98.44 540 GLU A N 1
ATOM 4138 C CA . GLU A 1 540 ? -11.171 6.902 31.949 1.00 98.44 540 GLU A CA 1
ATOM 4139 C C . GLU A 1 540 ? -11.001 8.429 31.843 1.00 98.44 540 GLU A C 1
ATOM 4141 O O . GLU A 1 540 ? -11.846 9.114 31.256 1.00 98.44 540 GLU A O 1
ATOM 4146 N N . ALA A 1 541 ? -9.867 8.960 32.315 1.00 98.25 541 ALA A N 1
ATOM 4147 C CA . ALA A 1 541 ? -9.531 10.376 32.182 1.00 98.25 541 ALA A CA 1
ATOM 4148 C C . ALA A 1 541 ? -9.370 10.817 30.711 1.00 98.25 541 ALA A C 1
ATOM 4150 O O . ALA A 1 541 ? -9.851 11.890 30.340 1.00 98.25 541 ALA A O 1
ATOM 4151 N N . MET A 1 542 ? -8.757 9.997 29.849 1.00 98.38 542 MET A N 1
ATOM 4152 C CA . MET A 1 542 ? -8.654 10.274 28.408 1.00 98.38 542 MET A CA 1
ATOM 4153 C C . MET A 1 542 ? -10.012 10.203 27.698 1.00 98.38 542 MET A C 1
ATOM 4155 O O . MET A 1 542 ? -10.263 11.019 26.812 1.00 98.38 542 MET A O 1
ATOM 4159 N N . ILE A 1 543 ? -10.913 9.297 28.098 1.00 98.81 543 ILE A N 1
ATOM 4160 C CA . ILE A 1 543 ? -12.291 9.225 27.577 1.00 98.81 543 ILE A CA 1
ATOM 4161 C C . ILE A 1 543 ? -13.040 10.526 27.913 1.00 98.81 543 ILE A C 1
ATOM 4163 O O . ILE A 1 543 ? -13.633 11.147 27.026 1.00 98.81 543 ILE A O 1
ATOM 4167 N N . ALA A 1 544 ? -12.950 10.995 29.162 1.00 98.69 544 ALA A N 1
ATOM 4168 C CA . ALA A 1 544 ? -13.533 12.269 29.583 1.00 98.69 544 ALA A CA 1
ATOM 4169 C C . ALA A 1 544 ? -12.892 13.478 28.870 1.00 98.69 544 ALA A C 1
ATOM 4171 O O . ALA A 1 544 ? -13.603 14.367 28.397 1.00 98.69 544 ALA A O 1
ATOM 4172 N N . GLN A 1 545 ? -11.563 13.506 28.715 1.00 98.62 545 GLN A N 1
ATOM 4173 C CA . GLN A 1 545 ? -10.864 14.594 28.022 1.00 98.62 545 GLN A CA 1
ATOM 4174 C C . GLN A 1 545 ? -11.200 14.639 26.523 1.00 98.62 545 GLN A C 1
ATOM 4176 O O . GLN A 1 545 ? -11.443 15.719 25.978 1.00 98.62 545 GLN A O 1
ATOM 4181 N N . ALA A 1 546 ? -11.259 13.485 25.853 1.00 98.69 546 ALA A N 1
ATOM 4182 C CA . ALA A 1 546 ? -11.704 13.377 24.467 1.00 98.69 546 ALA A CA 1
ATOM 4183 C C . ALA A 1 546 ? -13.132 13.915 24.316 1.00 98.69 546 ALA A C 1
ATOM 4185 O O . ALA A 1 546 ? -13.403 14.717 23.417 1.00 98.69 546 ALA A O 1
ATOM 4186 N N . ARG A 1 547 ? -14.030 13.560 25.245 1.00 98.50 547 ARG A N 1
ATOM 4187 C CA . ARG A 1 547 ? -15.401 14.069 25.240 1.00 98.50 547 ARG A CA 1
ATOM 4188 C C . ARG A 1 547 ? -15.485 15.575 25.480 1.00 98.50 547 ARG A C 1
ATOM 4190 O O . ARG A 1 547 ? -16.235 16.248 24.774 1.00 98.50 547 ARG A O 1
ATOM 4197 N N . ALA A 1 548 ? -14.695 16.121 26.403 1.00 98.50 548 ALA A N 1
ATOM 4198 C CA . ALA A 1 548 ? -14.600 17.564 26.635 1.00 98.50 548 ALA A CA 1
ATOM 4199 C C . ALA A 1 548 ? -14.107 18.317 25.381 1.00 98.50 548 ALA A C 1
ATOM 4201 O O . ALA A 1 548 ? -14.607 19.398 25.065 1.00 98.50 548 ALA A O 1
ATOM 4202 N N . LYS A 1 549 ? -13.207 17.702 24.599 1.00 98.31 549 LYS A N 1
ATOM 4203 C CA . LYS A 1 549 ? -12.786 18.169 23.264 1.00 98.31 549 LYS A CA 1
ATOM 4204 C C . LYS A 1 549 ? -13.801 17.856 22.138 1.00 98.31 549 LYS A C 1
ATOM 4206 O O . LYS A 1 549 ? -13.483 18.041 20.967 1.00 98.31 549 LYS A O 1
ATOM 4211 N N . LYS A 1 550 ? -15.028 17.437 22.476 1.00 98.50 550 LYS A N 1
ATOM 4212 C CA . LYS A 1 550 ? -16.146 17.108 21.565 1.00 98.50 550 LYS A CA 1
ATOM 4213 C C . LYS A 1 550 ? -15.889 15.934 20.611 1.00 98.50 550 LYS A C 1
ATOM 4215 O O . LYS A 1 550 ? -16.500 15.879 19.547 1.00 98.50 550 LYS A O 1
ATOM 4220 N N . ALA A 1 551 ? -15.034 14.985 20.988 1.00 98.75 551 ALA A N 1
ATOM 4221 C CA . ALA A 1 551 ? -14.879 13.751 20.227 1.00 98.75 551 ALA A CA 1
ATOM 4222 C C . ALA A 1 551 ? -16.181 12.924 20.202 1.00 98.75 551 ALA A C 1
ATOM 4224 O O . ALA A 1 551 ? -16.935 12.866 21.184 1.00 98.75 551 ALA A O 1
ATOM 4225 N N . ASP A 1 552 ? -16.420 12.277 19.062 1.00 98.75 552 ASP A N 1
ATOM 4226 C CA . ASP A 1 552 ? -17.492 11.301 18.843 1.00 98.75 552 ASP A CA 1
ATOM 4227 C C . ASP A 1 552 ? -17.013 9.868 19.139 1.00 98.75 552 ASP A C 1
ATOM 4229 O O . ASP A 1 552 ? -17.808 9.006 19.537 1.00 98.75 552 ASP A O 1
ATOM 4233 N N . LEU A 1 553 ? -15.705 9.627 18.970 1.00 98.69 553 LEU A N 1
ATOM 4234 C CA . LEU A 1 553 ? -15.029 8.402 19.384 1.00 98.69 553 LEU A CA 1
ATOM 4235 C C . LEU A 1 553 ? -13.618 8.671 19.931 1.00 98.69 553 LEU A C 1
ATOM 4237 O O . LEU A 1 553 ? -12.955 9.621 19.507 1.00 98.69 553 LEU A O 1
ATOM 4241 N N . VAL A 1 554 ? -13.151 7.803 20.828 1.00 98.88 554 VAL A N 1
ATOM 4242 C CA . VAL A 1 554 ? -11.766 7.755 21.323 1.00 98.88 554 VAL A CA 1
ATOM 4243 C C . VAL A 1 554 ? -11.167 6.360 21.119 1.00 98.88 554 VAL A C 1
ATOM 4245 O O . VAL A 1 554 ? -11.841 5.355 21.346 1.00 98.88 554 VAL A O 1
ATOM 4248 N N . VAL A 1 555 ? -9.914 6.308 20.663 1.00 98.88 555 VAL A N 1
ATOM 4249 C CA . VAL A 1 555 ? -9.174 5.074 20.353 1.00 98.88 555 VAL A CA 1
ATOM 4250 C C . VAL A 1 555 ? -7.974 4.905 21.281 1.00 98.88 555 VAL A C 1
ATOM 4252 O O . VAL A 1 555 ? -7.233 5.864 21.490 1.00 98.88 555 VAL A O 1
ATOM 4255 N N . PHE A 1 556 ? -7.749 3.683 21.761 1.00 98.62 556 PHE A N 1
ATOM 4256 C CA . PHE A 1 556 ? -6.544 3.246 22.475 1.00 98.62 556 PHE A CA 1
ATOM 4257 C C . PHE A 1 556 ? -5.813 2.140 21.684 1.00 98.62 556 PHE A C 1
ATOM 4259 O O . PHE A 1 556 ? -6.481 1.434 20.926 1.00 98.62 556 PHE A O 1
ATOM 4266 N N . PRO A 1 557 ? -4.484 1.957 21.841 1.00 98.06 557 PRO A N 1
ATOM 4267 C CA . PRO A 1 557 ? -3.676 1.049 21.013 1.00 98.06 557 PRO A CA 1
ATOM 4268 C C . PRO A 1 557 ? -4.044 -0.440 21.148 1.00 98.06 557 PRO A C 1
ATOM 4270 O O . PRO A 1 557 ? -4.903 -0.821 21.950 1.00 98.06 557 PRO A O 1
ATOM 4273 N N . ALA A 1 558 ? -3.371 -1.314 20.391 1.00 97.50 558 ALA A N 1
ATOM 4274 C CA . ALA A 1 558 ? -3.492 -2.752 20.621 1.00 97.50 558 ALA A CA 1
ATOM 4275 C C . ALA A 1 558 ? -2.887 -3.132 21.983 1.00 97.50 558 ALA A C 1
ATOM 4277 O O . ALA A 1 558 ? -1.928 -2.507 22.448 1.00 97.50 558 ALA A O 1
ATOM 4278 N N . ARG A 1 559 ? -3.461 -4.157 22.634 1.00 96.06 559 ARG A N 1
ATOM 4279 C CA . ARG A 1 559 ? -3.030 -4.651 23.960 1.00 96.06 559 ARG A CA 1
ATOM 4280 C C . ARG A 1 559 ? -2.934 -3.535 25.021 1.00 96.06 559 ARG A C 1
ATOM 4282 O O . ARG A 1 559 ? -2.084 -3.576 25.905 1.00 96.06 559 ARG A O 1
ATOM 4289 N N . ALA A 1 560 ? -3.777 -2.510 24.909 1.00 96.94 560 ALA A N 1
ATOM 4290 C CA . ALA A 1 560 ? -3.747 -1.346 25.779 1.00 96.94 560 ALA A CA 1
ATOM 4291 C C . ALA A 1 560 ? -4.352 -1.617 27.160 1.00 96.94 560 ALA A C 1
ATOM 4293 O O . ALA A 1 560 ? -3.974 -0.947 28.115 1.00 96.94 560 ALA A O 1
ATOM 4294 N N . ALA A 1 561 ? -5.272 -2.572 27.297 1.00 95.50 561 ALA A N 1
ATOM 4295 C CA . ALA A 1 561 ? -5.837 -2.952 28.589 1.00 95.50 561 ALA A CA 1
ATOM 4296 C C . ALA A 1 561 ? -6.006 -4.470 28.723 1.00 95.50 561 ALA A C 1
ATOM 4298 O O . ALA A 1 561 ? -6.154 -5.187 27.734 1.00 95.50 561 ALA A O 1
ATOM 4299 N N . ALA A 1 562 ? -6.037 -4.948 29.966 1.00 92.44 562 ALA A N 1
ATOM 4300 C CA . ALA A 1 562 ? -6.507 -6.290 30.285 1.00 92.44 562 ALA A CA 1
ATOM 4301 C C . ALA A 1 562 ? -8.044 -6.351 30.241 1.00 92.44 562 ALA A C 1
ATOM 4303 O O . ALA A 1 562 ? -8.729 -5.367 30.530 1.00 92.44 562 ALA A O 1
ATOM 4304 N N . GLU A 1 563 ? -8.590 -7.534 29.963 1.00 90.81 563 GLU A N 1
ATOM 4305 C CA . GLU A 1 563 ? -10.038 -7.784 29.909 1.00 90.81 563 GLU A CA 1
ATOM 4306 C C . GLU A 1 563 ? -10.776 -7.428 31.221 1.00 90.81 563 GLU A C 1
ATOM 4308 O O . GLU A 1 563 ? -11.937 -7.018 31.214 1.00 90.81 563 GLU A O 1
ATOM 4313 N N . THR A 1 564 ? -10.087 -7.461 32.364 1.00 93.44 564 THR A N 1
ATOM 4314 C CA . THR A 1 564 ? -10.626 -7.021 33.665 1.00 93.44 564 THR A CA 1
ATOM 4315 C C . THR A 1 564 ? -11.025 -5.538 33.703 1.00 93.44 564 THR A C 1
ATOM 4317 O O . THR A 1 564 ? -11.834 -5.146 34.545 1.00 93.44 564 THR A O 1
ATOM 4320 N N . ALA A 1 565 ? -10.531 -4.707 32.777 1.00 95.38 565 ALA A N 1
ATOM 4321 C CA . ALA A 1 565 ? -10.926 -3.304 32.642 1.00 95.38 565 ALA A CA 1
ATOM 4322 C C . ALA A 1 565 ? -12.280 -3.103 31.925 1.00 95.38 565 ALA A C 1
ATOM 4324 O O . ALA A 1 565 ? -12.819 -1.992 31.957 1.00 95.38 565 ALA A O 1
ATOM 4325 N N . LEU A 1 566 ? -12.860 -4.143 31.303 1.00 94.88 566 LEU A N 1
ATOM 4326 C CA . LEU A 1 566 ? -14.103 -4.046 30.521 1.00 94.88 566 LEU A CA 1
ATOM 4327 C C . LEU A 1 566 ? -15.256 -3.312 31.244 1.00 94.88 566 LEU A C 1
ATOM 4329 O O . LEU A 1 566 ? -15.845 -2.418 30.628 1.00 94.88 566 LEU A O 1
ATOM 4333 N N . PRO A 1 567 ? -15.607 -3.603 32.518 1.00 97.25 567 PRO A N 1
ATOM 4334 C CA . PRO A 1 567 ? -16.747 -2.949 33.174 1.00 97.25 567 PRO A CA 1
ATOM 4335 C C . PRO A 1 567 ? -16.537 -1.443 33.385 1.00 97.25 567 PRO A C 1
ATOM 4337 O O . PRO A 1 567 ? -17.481 -0.658 33.263 1.00 97.25 567 PRO A O 1
ATOM 4340 N N . ARG A 1 568 ? -15.289 -1.039 33.656 1.00 97.62 568 ARG A N 1
ATOM 4341 C CA . ARG A 1 568 ? -14.877 0.358 33.854 1.00 97.62 568 ARG A CA 1
ATOM 4342 C C . ARG A 1 568 ? -14.972 1.152 32.556 1.00 97.62 568 ARG A C 1
ATOM 4344 O O . ARG A 1 568 ? -15.705 2.135 32.486 1.00 97.62 568 ARG A O 1
ATOM 4351 N N . LEU A 1 569 ? -14.342 0.659 31.488 1.00 98.06 569 LEU A N 1
ATOM 4352 C CA . LEU A 1 569 ? -14.334 1.341 30.189 1.00 98.06 569 LEU A CA 1
ATOM 4353 C C . LEU A 1 569 ? -15.739 1.442 29.569 1.00 98.06 569 LEU A C 1
ATOM 4355 O O . LEU A 1 569 ? -16.077 2.472 28.987 1.00 98.06 569 LEU A O 1
ATOM 4359 N N . ARG A 1 570 ? -16.600 0.432 29.766 1.00 98.56 570 ARG A N 1
ATOM 4360 C CA . ARG A 1 570 ? -18.026 0.492 29.386 1.00 98.56 570 ARG A CA 1
ATOM 4361 C C . ARG A 1 570 ? -18.804 1.552 30.165 1.00 98.56 570 ARG A C 1
ATOM 4363 O O . ARG A 1 570 ? -19.642 2.244 29.588 1.00 98.56 570 ARG A O 1
ATOM 4370 N N . THR A 1 571 ? -18.526 1.687 31.460 1.00 98.62 571 THR A N 1
ATOM 4371 C CA . THR A 1 571 ? -19.151 2.703 32.318 1.00 98.62 571 THR A CA 1
ATOM 4372 C C . THR A 1 571 ? -18.730 4.106 31.884 1.00 98.62 571 THR A C 1
ATOM 4374 O O . THR A 1 571 ? -19.597 4.941 31.634 1.00 98.62 571 THR A O 1
ATOM 4377 N N . ALA A 1 572 ? -17.434 4.329 31.648 1.00 98.69 572 ALA A N 1
ATOM 4378 C CA . ALA A 1 572 ? -16.914 5.598 31.140 1.00 98.69 572 ALA A CA 1
ATOM 4379 C C . ALA A 1 572 ? -17.470 5.964 29.749 1.00 98.69 572 ALA A C 1
ATOM 4381 O O . ALA A 1 572 ? -17.866 7.110 29.534 1.00 98.69 572 ALA A O 1
ATOM 4382 N N . ALA A 1 573 ? -17.575 5.002 28.821 1.00 98.69 573 ALA A N 1
ATOM 4383 C CA . ALA A 1 573 ? -18.189 5.214 27.504 1.00 98.69 573 ALA A CA 1
ATOM 4384 C C . ALA A 1 573 ? -19.640 5.724 27.617 1.00 98.69 573 ALA A C 1
ATOM 4386 O O . ALA A 1 573 ? -20.014 6.700 26.960 1.00 98.69 573 ALA A O 1
ATOM 4387 N N . ARG A 1 574 ? -20.432 5.107 28.509 1.00 98.75 574 ARG A N 1
ATOM 4388 C CA . ARG A 1 574 ? -21.828 5.471 28.803 1.00 98.75 574 ARG A CA 1
ATOM 4389 C C . ARG A 1 574 ? -21.964 6.840 29.469 1.00 98.75 574 ARG A C 1
ATOM 4391 O O . ARG A 1 574 ? -22.821 7.632 29.082 1.00 98.75 574 ARG A O 1
ATOM 4398 N N . GLU A 1 575 ? -21.147 7.118 30.481 1.00 98.62 575 GLU A N 1
ATOM 4399 C CA . GLU A 1 575 ? -21.189 8.379 31.234 1.00 98.62 575 GLU A CA 1
ATOM 4400 C C . GLU A 1 575 ? -20.789 9.569 30.361 1.00 98.62 575 GLU A C 1
ATOM 4402 O O . GLU A 1 575 ? -21.472 10.594 30.347 1.00 98.62 575 GLU A O 1
ATOM 4407 N N . GLN A 1 576 ? -19.731 9.406 29.564 1.00 98.75 576 GLN A N 1
ATOM 4408 C CA . GLN A 1 576 ? -19.246 10.439 28.650 1.00 98.75 576 GLN A CA 1
ATOM 4409 C C . GLN A 1 576 ? -20.041 10.487 27.330 1.00 98.75 576 GLN A C 1
ATOM 4411 O O . GLN A 1 576 ? -19.950 11.463 26.584 1.00 98.75 576 GLN A O 1
ATOM 4416 N N . ARG A 1 577 ? -20.876 9.480 27.044 1.00 98.50 577 ARG A N 1
ATOM 4417 C CA . ARG A 1 577 ? -21.663 9.345 25.804 1.00 98.50 577 ARG A CA 1
ATOM 4418 C C . ARG A 1 577 ? -20.790 9.438 24.552 1.00 98.50 577 ARG A C 1
ATOM 4420 O O . ARG A 1 577 ? -21.044 10.246 23.654 1.00 98.50 577 ARG A O 1
ATOM 4427 N N . ILE A 1 578 ? -19.740 8.624 24.526 1.00 98.69 578 ILE A N 1
ATOM 4428 C CA . ILE A 1 578 ? -18.711 8.583 23.482 1.00 98.69 578 ILE A CA 1
ATOM 4429 C C . ILE A 1 578 ? -18.434 7.135 23.075 1.00 98.69 578 ILE A C 1
ATOM 4431 O O . ILE A 1 578 ? -18.480 6.233 23.908 1.00 98.69 578 ILE A O 1
ATOM 4435 N N . THR A 1 579 ? -18.140 6.910 21.795 1.00 98.88 579 THR A N 1
ATOM 4436 C CA . THR A 1 579 ? -17.724 5.582 21.319 1.00 98.88 579 THR A CA 1
ATOM 4437 C C . THR A 1 579 ? -16.287 5.316 21.778 1.00 98.88 579 THR A C 1
ATOM 4439 O O . THR A 1 579 ? -15.420 6.169 21.590 1.00 98.88 579 THR A O 1
ATOM 4442 N N . VAL A 1 580 ? -16.000 4.155 22.360 1.00 98.88 580 VAL A N 1
ATOM 4443 C CA . VAL A 1 580 ? -14.650 3.803 22.838 1.00 98.88 580 VAL A CA 1
ATOM 4444 C C . VAL A 1 580 ? -14.148 2.586 22.076 1.00 98.88 580 VAL A C 1
ATOM 4446 O O . VAL A 1 580 ? -14.802 1.547 22.087 1.00 98.88 580 VAL A O 1
ATOM 4449 N N . VAL A 1 581 ? -12.986 2.703 21.435 1.00 98.81 581 VAL A N 1
ATOM 4450 C CA . VAL A 1 581 ? -12.275 1.586 20.796 1.00 98.81 581 VAL A CA 1
ATOM 4451 C C . VAL A 1 581 ? -11.007 1.308 21.594 1.00 98.81 581 VAL A C 1
ATOM 4453 O O . VAL A 1 581 ? -10.202 2.214 21.800 1.00 98.81 581 VAL A O 1
ATOM 4456 N N . VAL A 1 582 ? -10.814 0.072 22.045 1.00 98.69 582 VAL A N 1
ATOM 4457 C CA . VAL A 1 582 ? -9.659 -0.317 22.867 1.00 98.69 582 VAL A CA 1
ATOM 4458 C C . VAL A 1 582 ? -9.149 -1.694 22.466 1.00 98.69 582 VAL A C 1
ATOM 4460 O O . VAL A 1 582 ? -9.928 -2.631 22.293 1.00 98.69 582 VAL A O 1
ATOM 4463 N N . GLY A 1 583 ? -7.834 -1.819 22.311 1.00 98.19 583 GLY A N 1
ATOM 4464 C CA . GLY A 1 583 ? -7.192 -3.106 22.107 1.00 98.19 583 GLY A CA 1
ATOM 4465 C C . GLY A 1 583 ? -6.909 -3.802 23.431 1.00 98.19 583 GLY A C 1
ATOM 4466 O O . GLY A 1 583 ? -6.474 -3.171 24.395 1.00 98.19 583 GLY A O 1
ATOM 4467 N N . MET A 1 584 ? -7.135 -5.108 23.479 1.00 96.50 584 MET A N 1
ATOM 4468 C CA . MET A 1 584 ? -6.984 -5.932 24.672 1.00 96.50 584 MET A CA 1
ATOM 4469 C C . MET A 1 584 ? -6.415 -7.303 24.322 1.00 96.50 584 MET A C 1
ATOM 4471 O O . MET A 1 584 ? -6.696 -7.863 23.260 1.00 96.50 584 MET A O 1
ATOM 4475 N N . GLU A 1 585 ? -5.659 -7.866 25.258 1.00 93.88 585 GLU A N 1
ATOM 4476 C CA . GLU A 1 585 ? -5.456 -9.311 25.303 1.00 93.88 585 GLU A CA 1
ATOM 4477 C C . GLU A 1 585 ? -6.710 -9.946 25.912 1.00 93.88 585 GLU A C 1
ATOM 4479 O O . GLU A 1 585 ? -7.169 -9.531 26.976 1.00 93.88 585 GLU A O 1
ATOM 4484 N N . HIS A 1 586 ? -7.277 -10.925 25.214 1.00 92.62 586 HIS A N 1
ATOM 4485 C CA . HIS A 1 586 ? -8.519 -11.602 25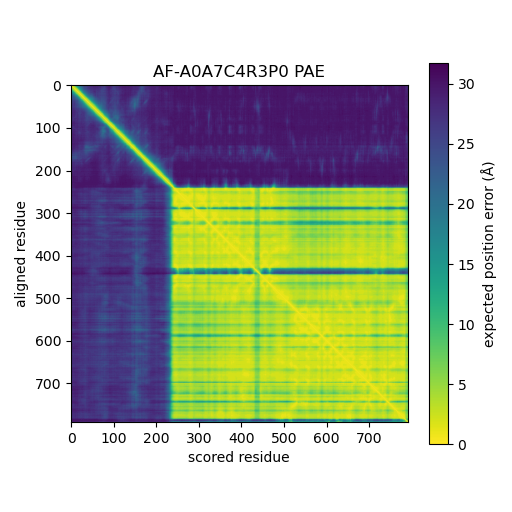.585 1.00 92.62 586 HIS A CA 1
ATOM 4486 C C . HIS A 1 586 ? -8.293 -13.116 25.554 1.00 92.62 586 HIS A C 1
ATOM 4488 O O . HIS A 1 586 ? -7.655 -13.632 24.629 1.00 92.62 586 HIS A O 1
ATOM 4494 N N . PHE A 1 587 ? -8.778 -13.821 26.576 1.00 91.62 587 PHE A N 1
ATOM 4495 C CA . PHE A 1 587 ? -8.511 -15.248 26.768 1.00 91.62 587 PHE A CA 1
ATOM 4496 C C . PHE A 1 587 ? -9.797 -16.064 26.618 1.00 91.62 587 PHE A C 1
ATOM 4498 O O . PHE A 1 587 ? -10.710 -15.969 27.435 1.00 91.62 587 PHE A O 1
ATOM 4505 N N . GLN A 1 588 ? -9.872 -16.889 25.573 1.00 90.19 588 GLN A N 1
ATOM 4506 C CA . GLN A 1 588 ? -11.056 -17.688 25.259 1.00 90.19 588 GLN A CA 1
ATOM 4507 C C . GLN A 1 588 ? -10.656 -19.106 24.844 1.00 90.19 588 GLN A C 1
ATOM 4509 O O . GLN A 1 588 ? -9.809 -19.285 23.974 1.00 90.19 588 GLN A O 1
ATOM 4514 N N . ALA A 1 589 ? -11.303 -20.114 25.443 1.00 88.44 589 ALA A N 1
ATOM 4515 C CA . ALA A 1 589 ? -11.094 -21.537 25.138 1.00 88.44 589 ALA A CA 1
ATOM 4516 C C . ALA A 1 589 ? -9.604 -21.950 25.140 1.00 88.44 589 ALA A C 1
ATOM 4518 O O . ALA A 1 589 ? -9.100 -22.525 24.174 1.00 88.44 589 ALA A O 1
ATOM 4519 N N . ASP A 1 590 ? -8.906 -21.602 26.225 1.00 90.62 590 ASP A N 1
ATOM 4520 C CA . ASP A 1 590 ? -7.479 -21.860 26.461 1.00 90.62 590 ASP A CA 1
ATOM 4521 C C . ASP A 1 590 ? -6.526 -21.253 25.413 1.00 90.62 590 ASP A C 1
ATOM 4523 O O . ASP A 1 590 ? -5.421 -21.749 25.175 1.00 90.62 590 ASP A O 1
ATOM 4527 N N . ARG A 1 591 ? -6.947 -20.155 24.767 1.00 93.62 591 ARG A N 1
ATOM 4528 C CA . ARG A 1 591 ? -6.166 -19.400 23.778 1.00 93.62 591 ARG A CA 1
ATOM 4529 C C . ARG A 1 591 ? -6.192 -17.904 24.066 1.00 93.62 591 ARG A C 1
ATOM 4531 O O . ARG A 1 591 ? -7.231 -17.339 24.397 1.00 93.62 591 ARG A O 1
ATOM 4538 N N . TYR A 1 592 ? -5.048 -17.258 23.860 1.00 95.12 592 TYR A N 1
ATOM 4539 C CA . TYR A 1 592 ? -4.942 -15.802 23.839 1.00 95.12 592 TYR A CA 1
ATOM 4540 C C . TYR A 1 592 ? -5.285 -15.253 22.454 1.00 95.12 592 TYR A C 1
ATOM 4542 O O . TYR A 1 592 ? -4.880 -15.807 21.431 1.00 95.12 592 TYR A O 1
ATOM 4550 N N . HIS A 1 593 ? -5.968 -14.115 22.425 1.00 96.75 593 HIS A N 1
ATOM 4551 C CA . HIS A 1 593 ? -6.290 -13.354 21.224 1.00 96.75 593 HIS A CA 1
ATOM 4552 C C . HIS A 1 593 ? -5.912 -11.883 21.423 1.00 96.75 593 HIS A C 1
ATOM 4554 O O . HIS A 1 593 ? -6.307 -11.267 22.415 1.00 96.75 593 HIS A O 1
ATOM 4560 N N . ASN A 1 594 ? -5.198 -11.302 20.458 1.00 97.12 594 ASN A N 1
ATOM 4561 C CA . ASN A 1 594 ? -5.043 -9.854 20.363 1.00 97.12 594 ASN A CA 1
ATOM 4562 C C . ASN A 1 594 ? -6.309 -9.295 19.702 1.00 97.12 594 ASN A C 1
ATOM 4564 O O . ASN A 1 594 ? -6.611 -9.649 18.560 1.00 97.12 594 ASN A O 1
ATOM 4568 N N . SER A 1 595 ? -7.087 -8.504 20.437 1.00 97.94 595 SER A N 1
ATOM 4569 C CA . SER A 1 595 ? -8.482 -8.219 20.083 1.00 97.94 595 SER A CA 1
ATOM 4570 C C . SER A 1 595 ? -8.806 -6.734 20.222 1.00 97.94 595 SER A C 1
ATOM 4572 O O . SER A 1 595 ? -8.327 -6.073 21.139 1.00 97.94 595 SER A O 1
ATOM 4574 N N . ALA A 1 596 ? -9.658 -6.207 19.349 1.00 98.50 596 ALA A N 1
ATOM 4575 C CA . ALA A 1 596 ? -10.265 -4.890 19.493 1.00 98.50 596 ALA A CA 1
ATOM 4576 C C . ALA A 1 596 ? -11.671 -5.023 20.084 1.00 98.50 596 ALA A C 1
ATOM 4578 O O . ALA A 1 596 ? -12.491 -5.781 19.565 1.00 98.50 596 ALA A O 1
ATOM 4579 N N . PHE A 1 597 ? -11.970 -4.245 21.120 1.00 98.56 597 PHE A N 1
ATOM 4580 C CA . PHE A 1 597 ? -13.309 -4.091 21.682 1.00 98.56 597 PHE A CA 1
ATOM 4581 C C . PHE A 1 597 ? -13.835 -2.689 21.369 1.00 98.56 597 PHE A C 1
ATOM 4583 O O . PHE A 1 597 ? -13.117 -1.698 21.523 1.00 98.56 597 PHE A O 1
ATOM 4590 N N . VAL A 1 598 ? -15.095 -2.608 20.939 1.00 98.75 598 VAL A N 1
ATOM 4591 C CA . VAL A 1 598 ? -15.767 -1.348 20.599 1.00 98.75 598 VAL A CA 1
ATOM 4592 C C . VAL A 1 598 ? -17.020 -1.178 21.448 1.00 98.75 598 VAL A C 1
ATOM 4594 O O . VAL A 1 598 ? -17.954 -1.975 21.344 1.00 98.75 598 VAL A O 1
ATOM 4597 N N . PHE A 1 599 ? -17.068 -0.114 22.247 1.00 98.69 599 PHE A N 1
ATOM 4598 C CA . PHE A 1 599 ? -18.231 0.259 23.051 1.00 98.69 599 PHE A CA 1
ATOM 4599 C C . PHE A 1 599 ? -18.959 1.455 22.455 1.00 98.69 599 PHE A C 1
ATOM 4601 O O . PHE A 1 599 ? -18.333 2.442 22.067 1.00 98.69 599 PHE A O 1
ATOM 4608 N N . GLY A 1 600 ? -20.286 1.374 22.418 1.00 98.50 600 GLY A N 1
ATOM 4609 C CA . GLY A 1 600 ? -21.155 2.475 22.032 1.00 98.50 600 GLY A CA 1
ATOM 4610 C C . GLY A 1 600 ? -21.237 3.560 23.113 1.00 98.50 600 GLY A C 1
ATOM 4611 O O . GLY A 1 600 ? -20.819 3.345 24.254 1.00 98.50 600 GLY A O 1
ATOM 4612 N N . PRO A 1 601 ? -21.829 4.724 22.788 1.00 98.19 601 PRO A N 1
ATOM 4613 C CA . PRO A 1 601 ? -22.031 5.832 23.728 1.00 98.19 601 PRO A CA 1
ATOM 4614 C C . PRO A 1 601 ? -23.034 5.525 24.860 1.00 98.19 601 PRO A C 1
ATOM 4616 O O . PRO A 1 601 ? -23.285 6.370 25.713 1.00 98.19 601 PRO A O 1
ATOM 4619 N N . ASP A 1 602 ? -23.633 4.338 24.870 1.00 98.19 602 ASP A N 1
ATOM 4620 C CA . ASP A 1 602 ? -24.473 3.776 25.932 1.00 98.19 602 ASP A CA 1
ATOM 4621 C C . ASP A 1 602 ? -23.732 2.727 26.792 1.00 98.19 602 ASP A C 1
ATOM 4623 O O . ASP A 1 602 ? -24.284 2.224 27.773 1.00 98.19 602 ASP A O 1
ATOM 4627 N N . GLY A 1 603 ? -22.480 2.397 26.452 1.00 98.06 603 GLY A N 1
ATOM 4628 C CA . GLY A 1 603 ? -21.696 1.331 27.078 1.00 98.06 603 GLY A CA 1
ATOM 4629 C C . GLY A 1 603 ? -22.049 -0.085 26.598 1.00 98.06 603 GLY A C 1
ATOM 4630 O O . GLY A 1 603 ? -21.590 -1.066 27.201 1.00 98.06 603 GLY A O 1
ATOM 4631 N N . ALA A 1 604 ? -22.855 -0.241 25.542 1.00 98.12 604 ALA A N 1
ATOM 4632 C CA . ALA A 1 604 ? -23.065 -1.530 24.886 1.00 98.12 604 ALA A CA 1
ATOM 4633 C C . ALA A 1 604 ? -21.808 -1.950 24.108 1.00 98.12 604 ALA A C 1
ATOM 4635 O O . ALA A 1 604 ? -21.111 -1.109 23.545 1.00 98.12 604 ALA A O 1
ATOM 4636 N N . LEU A 1 605 ? -21.509 -3.251 24.062 1.00 97.88 605 LEU A N 1
ATOM 4637 C CA . LEU A 1 605 ? -20.488 -3.784 23.157 1.00 97.88 605 LEU A CA 1
ATOM 4638 C C . LEU A 1 605 ? -21.075 -3.788 21.740 1.00 97.88 605 LEU A C 1
ATOM 4640 O O . LEU A 1 605 ? -21.987 -4.566 21.471 1.00 97.88 605 LEU A O 1
ATOM 4644 N N . LEU A 1 606 ? -20.563 -2.926 20.858 1.00 97.56 606 LEU A N 1
ATOM 4645 C CA . LEU A 1 606 ? -20.944 -2.914 19.444 1.00 97.56 606 LEU A CA 1
ATOM 4646 C C . LEU A 1 606 ? -20.266 -4.075 18.719 1.00 97.56 606 LEU A C 1
ATOM 4648 O O . LEU A 1 606 ? -20.930 -4.850 18.041 1.00 97.56 606 LEU A O 1
ATOM 4652 N N . THR A 1 607 ? -18.953 -4.245 18.901 1.00 97.50 607 THR A N 1
ATOM 4653 C CA . THR A 1 607 ? -18.253 -5.410 18.353 1.00 97.50 607 THR A CA 1
ATOM 4654 C C . THR A 1 607 ? -16.985 -5.786 19.122 1.00 97.50 607 THR A C 1
ATOM 4656 O O . THR A 1 607 ? -16.387 -4.955 19.811 1.00 97.50 607 THR A O 1
ATOM 4659 N N . ARG A 1 608 ? -16.572 -7.050 18.968 1.00 97.06 608 ARG A N 1
ATOM 4660 C CA . ARG A 1 608 ? -15.245 -7.572 19.311 1.00 97.06 608 ARG A CA 1
ATOM 4661 C C . ARG A 1 608 ? -14.631 -8.183 18.054 1.00 97.06 608 ARG A C 1
ATOM 4663 O O . ARG A 1 608 ? -15.215 -9.099 17.481 1.00 97.06 608 ARG A O 1
ATOM 4670 N N . TYR A 1 609 ? -13.463 -7.705 17.649 1.00 98.00 609 TYR A N 1
ATOM 4671 C CA . TYR A 1 609 ? -12.717 -8.221 16.504 1.00 98.00 609 TYR A CA 1
ATOM 4672 C C . TYR A 1 609 ? -11.400 -8.839 16.976 1.00 98.00 609 TYR A C 1
ATOM 4674 O O . TYR A 1 609 ? -10.583 -8.151 17.582 1.00 98.00 609 TYR A O 1
ATOM 4682 N N . ASP A 1 610 ? -11.186 -10.117 16.677 1.00 97.94 610 ASP A N 1
ATOM 4683 C CA . ASP A 1 610 ? -9.948 -10.829 17.001 1.00 97.94 610 ASP A CA 1
ATOM 4684 C C . ASP A 1 610 ? -8.999 -10.738 15.789 1.00 97.94 610 ASP A C 1
ATOM 4686 O O . ASP A 1 610 ? -9.425 -11.026 14.667 1.00 97.94 610 ASP A O 1
ATOM 4690 N N . GLN A 1 611 ? -7.731 -10.353 15.994 1.00 98.12 611 GLN A N 1
ATOM 4691 C CA . GLN A 1 611 ? -6.745 -10.128 14.923 1.00 98.12 611 GLN A CA 1
ATOM 4692 C C . GLN A 1 611 ? -6.667 -11.321 13.957 1.00 98.12 611 GLN A C 1
ATOM 4694 O O . GLN A 1 611 ? -6.375 -12.449 14.359 1.00 98.12 611 GLN A O 1
ATOM 4699 N N . VAL A 1 612 ? -6.883 -11.077 12.663 1.00 97.81 612 VAL A N 1
ATOM 4700 C CA . VAL A 1 612 ? -6.921 -12.131 11.633 1.00 97.81 612 VAL A CA 1
ATOM 4701 C C . VAL A 1 612 ? -5.508 -12.607 11.282 1.00 97.81 612 VAL A C 1
ATOM 4703 O O . VAL A 1 612 ? -5.274 -13.805 11.154 1.00 97.81 612 VAL A O 1
ATOM 4706 N N . SER A 1 613 ? -4.550 -11.686 11.205 1.00 97.25 613 SER A N 1
ATOM 4707 C CA . SER A 1 613 ? -3.123 -11.945 10.954 1.00 97.25 613 SER A CA 1
ATOM 4708 C C . SER A 1 613 ? -2.324 -12.448 12.170 1.00 97.25 613 SER A C 1
ATOM 4710 O O . SER A 1 613 ? -1.099 -12.366 12.168 1.00 97.25 613 SER A O 1
ATOM 4712 N N . ALA A 1 614 ? -2.977 -12.892 13.249 1.00 95.31 614 ALA A N 1
ATOM 4713 C CA . ALA A 1 614 ? -2.288 -13.080 14.524 1.00 95.31 614 ALA A CA 1
ATOM 4714 C C . ALA A 1 614 ? -1.247 -14.215 14.494 1.00 95.31 614 ALA A C 1
ATOM 4716 O O . ALA A 1 614 ? -1.539 -15.341 14.084 1.00 95.31 614 ALA A O 1
ATOM 4717 N N . ASN A 1 615 ? -0.060 -13.904 15.016 1.00 90.31 615 ASN A N 1
ATOM 4718 C CA . ASN A 1 615 ? 1.055 -14.825 15.213 1.00 90.31 615 ASN A CA 1
ATOM 4719 C C . ASN A 1 615 ? 1.158 -15.265 16.686 1.00 90.31 615 ASN A C 1
ATOM 4721 O O . ASN A 1 615 ? 0.657 -14.593 17.590 1.00 90.31 615 ASN A O 1
ATOM 4725 N N . ASN A 1 616 ? 1.850 -16.384 16.936 1.00 88.56 616 ASN A N 1
ATOM 4726 C CA . ASN A 1 616 ? 2.106 -16.914 18.282 1.00 88.56 616 ASN A CA 1
ATOM 4727 C C . ASN A 1 616 ? 2.698 -15.826 19.214 1.00 88.56 616 ASN A C 1
ATOM 4729 O O . ASN A 1 616 ? 3.674 -15.188 18.817 1.00 88.56 616 ASN A O 1
ATOM 4733 N N . PRO A 1 617 ? 2.174 -15.622 20.442 1.00 93.31 617 PRO A N 1
ATOM 4734 C CA . PRO A 1 617 ? 1.285 -16.510 21.206 1.00 93.31 617 PRO A CA 1
ATOM 4735 C C . PRO A 1 617 ? -0.217 -16.384 20.898 1.00 93.31 617 PRO A C 1
ATOM 4737 O O . PRO A 1 617 ? -1.016 -17.128 21.466 1.00 93.31 617 PRO A O 1
ATOM 4740 N N . PHE A 1 618 ? -0.622 -15.461 20.025 1.00 96.19 618 PHE A N 1
ATOM 4741 C CA . PHE A 1 618 ? -2.030 -15.196 19.745 1.00 96.19 618 PHE A CA 1
ATOM 4742 C C . PHE A 1 618 ? -2.614 -16.144 18.690 1.00 96.19 618 PHE A C 1
ATOM 4744 O O . PHE A 1 618 ? -1.964 -16.526 17.717 1.00 96.19 618 PHE A O 1
ATOM 4751 N N . GLN A 1 619 ? -3.884 -16.500 18.868 1.00 96.06 619 GLN A N 1
ATOM 4752 C CA . GLN A 1 619 ? -4.653 -17.302 17.927 1.00 96.06 619 GLN A CA 1
ATOM 4753 C C . GLN A 1 619 ? -5.341 -16.406 16.887 1.00 96.06 619 GLN A C 1
ATOM 4755 O O . GLN A 1 619 ? -6.179 -15.571 17.231 1.00 96.06 619 GLN A O 1
ATOM 4760 N N . ALA A 1 620 ? -5.046 -16.649 15.605 1.00 96.56 620 ALA A N 1
ATOM 4761 C CA . ALA A 1 620 ? -5.677 -15.978 14.467 1.00 96.56 620 ALA A CA 1
ATOM 4762 C C . ALA A 1 620 ? -7.216 -16.030 14.518 1.00 96.56 620 ALA A C 1
ATOM 4764 O O . ALA A 1 620 ? -7.816 -17.105 14.679 1.00 96.56 620 ALA A O 1
ATOM 4765 N N . GLY A 1 621 ? -7.832 -14.857 14.362 1.00 96.19 621 GLY A N 1
ATOM 4766 C CA . GLY A 1 621 ? -9.269 -14.633 14.304 1.00 96.19 621 GLY A CA 1
ATOM 4767 C C . GLY A 1 621 ? -9.890 -15.158 13.010 1.00 96.19 621 GLY A C 1
ATOM 4768 O O . GLY A 1 621 ? -9.373 -14.969 11.912 1.00 96.19 621 GLY A O 1
ATOM 4769 N N . LYS A 1 622 ? -11.038 -15.831 13.131 1.00 94.44 622 LYS A N 1
ATOM 4770 C CA . LYS A 1 622 ? -11.689 -16.541 12.010 1.00 94.44 622 LYS A CA 1
ATOM 4771 C C . LYS A 1 622 ? -12.870 -15.790 11.391 1.00 94.44 622 LYS A C 1
ATOM 4773 O O . LYS A 1 622 ? -13.378 -16.222 10.361 1.00 94.44 622 LYS A O 1
ATOM 4778 N N . ASN A 1 623 ? -13.313 -14.697 12.012 1.00 95.31 623 ASN A N 1
ATOM 4779 C CA . ASN A 1 623 ? -14.503 -13.946 11.618 1.00 95.31 623 ASN A CA 1
ATOM 4780 C C . ASN A 1 623 ? -14.159 -12.473 11.328 1.00 95.31 623 ASN A C 1
ATOM 4782 O O . ASN A 1 623 ? -14.395 -11.616 12.182 1.00 95.31 623 ASN A O 1
ATOM 4786 N N . PRO A 1 624 ? -13.629 -12.143 10.136 1.00 95.38 624 PRO A N 1
ATOM 4787 C CA . PRO A 1 624 ? -13.324 -10.756 9.802 1.00 95.38 624 PRO A CA 1
ATOM 4788 C C . PRO A 1 624 ? -14.577 -9.870 9.759 1.00 95.38 624 PRO A C 1
ATOM 4790 O O . PRO A 1 624 ? -14.473 -8.673 9.995 1.00 95.38 624 PRO A O 1
ATOM 4793 N N . ALA A 1 625 ? -15.772 -10.436 9.545 1.00 95.19 625 ALA A N 1
ATOM 4794 C CA . ALA A 1 625 ? -17.028 -9.685 9.576 1.00 95.19 625 ALA A CA 1
ATOM 4795 C C . ALA A 1 625 ? -17.368 -9.085 10.954 1.00 95.19 625 ALA A C 1
ATOM 4797 O O . ALA A 1 625 ? -18.247 -8.229 11.040 1.00 95.19 625 ALA A O 1
ATOM 4798 N N . ALA A 1 626 ? -16.641 -9.456 12.014 1.00 96.56 626 ALA A N 1
ATOM 4799 C CA . ALA A 1 626 ? -16.704 -8.783 13.307 1.00 96.56 626 ALA A CA 1
ATOM 4800 C C . ALA A 1 626 ? -15.978 -7.418 13.340 1.00 96.56 626 ALA A C 1
ATOM 4802 O O . ALA A 1 626 ? -16.051 -6.718 14.343 1.00 96.56 626 ALA A O 1
ATOM 4803 N N . MET A 1 627 ? -15.304 -6.983 12.268 1.00 97.56 627 MET A N 1
ATOM 4804 C CA . MET A 1 627 ? -14.643 -5.667 12.243 1.00 97.56 627 MET A CA 1
ATOM 4805 C C . MET A 1 627 ? -15.619 -4.477 12.306 1.00 97.56 627 MET A C 1
ATOM 4807 O O . MET A 1 627 ? -15.189 -3.366 12.599 1.00 97.56 627 MET A O 1
ATOM 4811 N N . TRP A 1 628 ? -16.903 -4.676 11.985 1.00 98.19 628 TRP A N 1
ATOM 4812 C CA . TRP A 1 628 ? -17.854 -3.598 11.684 1.00 98.19 628 TRP A CA 1
ATOM 4813 C C . TRP A 1 628 ? -18.591 -3.032 12.898 1.00 98.19 628 TRP A C 1
ATOM 4815 O O . TRP A 1 628 ? -19.054 -3.771 13.762 1.00 98.19 628 TRP A O 1
ATOM 4825 N N . PHE A 1 629 ? -18.783 -1.713 12.885 1.00 97.88 629 PHE A N 1
ATOM 4826 C CA . PHE A 1 629 ? -19.626 -0.958 13.817 1.00 97.88 629 PHE A CA 1
ATOM 4827 C C . PHE A 1 629 ? -20.049 0.381 13.182 1.00 97.88 629 PHE A C 1
ATOM 4829 O O . PHE A 1 629 ? -19.688 0.686 12.035 1.00 97.88 629 PHE A O 1
ATOM 4836 N N . ARG A 1 630 ? -20.802 1.214 13.910 1.00 97.44 630 ARG A N 1
ATOM 4837 C CA . ARG A 1 630 ? -21.158 2.577 13.476 1.00 97.44 630 ARG A CA 1
ATOM 4838 C C . ARG A 1 630 ? -20.718 3.669 14.444 1.00 97.44 630 ARG A C 1
ATOM 4840 O O . ARG A 1 630 ? -20.816 3.536 15.657 1.00 97.44 630 ARG A O 1
ATOM 4847 N N . VAL A 1 631 ? -20.347 4.820 13.879 1.00 97.56 631 VAL A N 1
ATOM 4848 C CA . VAL A 1 631 ? -20.114 6.075 14.614 1.00 97.56 631 VAL A CA 1
ATOM 4849 C C . VAL A 1 631 ? -21.050 7.130 14.042 1.00 97.56 631 VAL A C 1
ATOM 4851 O O . VAL A 1 631 ? -20.924 7.491 12.876 1.00 97.56 631 VAL A O 1
ATOM 4854 N N . LYS A 1 632 ? -22.037 7.605 14.815 1.00 95.81 632 LYS A N 1
ATOM 4855 C CA . LYS A 1 632 ? -23.081 8.542 14.323 1.00 95.81 632 LYS A CA 1
ATOM 4856 C C . LYS A 1 632 ? -23.757 8.060 13.023 1.00 95.81 632 LYS A C 1
ATOM 4858 O O . LYS A 1 632 ? -24.075 8.840 12.132 1.00 95.81 632 LYS A O 1
ATOM 4863 N N . GLY A 1 633 ? -23.946 6.744 12.902 1.00 95.69 633 GLY A N 1
ATOM 4864 C CA . GLY A 1 633 ? -24.499 6.091 11.713 1.00 95.69 633 GLY A CA 1
ATOM 4865 C C . GLY A 1 633 ? -23.510 5.878 10.556 1.00 95.69 633 GLY A C 1
ATOM 4866 O O . GLY A 1 633 ? -23.843 5.142 9.625 1.00 95.69 633 GLY A O 1
ATOM 4867 N N . VAL A 1 634 ? -22.303 6.450 10.606 1.00 98.00 634 VAL A N 1
ATOM 4868 C CA . VAL A 1 634 ? -21.233 6.247 9.615 1.00 98.00 634 VAL A CA 1
ATOM 4869 C C . VAL A 1 634 ? -20.646 4.833 9.764 1.00 98.00 634 VAL A C 1
ATOM 4871 O O . VAL A 1 634 ? -20.247 4.483 10.876 1.00 98.00 634 VAL A O 1
ATOM 4874 N N . PRO A 1 635 ? -20.582 4.016 8.690 1.00 97.88 635 PRO A N 1
ATOM 4875 C CA . PRO A 1 635 ? -19.920 2.712 8.698 1.00 97.88 635 PRO A CA 1
ATOM 4876 C C . PRO A 1 635 ? -18.433 2.820 9.048 1.00 97.88 635 PRO A C 1
ATOM 4878 O O . PRO A 1 635 ? -17.666 3.491 8.345 1.00 97.88 635 PRO A O 1
ATOM 4881 N N . ALA A 1 636 ? -18.034 2.120 10.104 1.00 98.50 636 ALA A N 1
ATOM 4882 C CA . ALA A 1 636 ? -16.667 2.045 10.588 1.00 98.50 636 ALA A CA 1
ATOM 4883 C C . ALA A 1 636 ? -16.195 0.586 10.661 1.00 98.50 636 ALA A C 1
ATOM 4885 O O . ALA A 1 636 ? -17.003 -0.325 10.862 1.00 98.50 636 ALA A O 1
ATOM 4886 N N . VAL A 1 637 ? -14.886 0.380 10.510 1.00 98.75 637 VAL A N 1
ATOM 4887 C CA . VAL A 1 637 ? -14.232 -0.919 10.722 1.00 98.75 637 VAL A CA 1
ATOM 4888 C C . VAL A 1 637 ? -13.025 -0.797 11.644 1.00 98.75 637 VAL A C 1
ATOM 4890 O O . VAL A 1 637 ? -12.384 0.254 11.664 1.00 98.75 637 VAL A O 1
ATOM 4893 N N . VAL A 1 638 ? -12.702 -1.861 12.385 1.00 98.88 638 VAL A N 1
ATOM 4894 C CA . VAL A 1 638 ? -11.487 -1.962 13.208 1.00 98.88 638 VAL A CA 1
ATOM 4895 C C . VAL A 1 638 ? -10.600 -3.145 12.796 1.00 98.88 638 VAL A C 1
ATOM 4897 O O . VAL A 1 638 ? -11.106 -4.236 12.555 1.00 98.88 638 VAL A O 1
ATOM 4900 N N . THR A 1 639 ? -9.281 -2.939 12.715 1.00 98.81 639 THR A N 1
ATOM 4901 C CA . THR A 1 639 ? -8.271 -4.000 12.497 1.00 98.81 639 THR A CA 1
ATOM 4902 C C . THR A 1 639 ? -7.103 -3.872 13.480 1.00 98.81 639 THR A C 1
ATOM 4904 O O . THR A 1 639 ? -6.961 -2.832 14.128 1.00 98.81 639 THR A O 1
ATOM 4907 N N . VAL A 1 640 ? -6.270 -4.912 13.624 1.00 98.56 640 VAL A N 1
ATOM 4908 C CA . VAL A 1 640 ? -5.280 -5.000 14.717 1.00 98.56 640 VAL A CA 1
ATOM 4909 C C . VAL A 1 640 ? -3.909 -5.516 14.239 1.00 98.56 640 VAL A C 1
ATOM 4911 O O . VAL A 1 640 ? -3.836 -6.466 13.466 1.00 98.56 640 VAL A O 1
ATOM 4914 N N . GLY A 1 641 ? -2.815 -4.911 14.709 1.00 96.88 641 GLY A N 1
ATOM 4915 C CA . GLY A 1 641 ? -1.431 -5.369 14.519 1.00 96.88 641 GLY A CA 1
ATOM 4916 C C . GLY A 1 641 ? -1.031 -5.599 13.056 1.00 96.88 641 GLY A C 1
ATOM 4917 O O . GLY A 1 641 ? -1.207 -4.742 12.192 1.00 96.88 641 GLY A O 1
ATOM 4918 N N . GLU A 1 642 ? -0.530 -6.795 12.742 1.00 96.56 642 GLU A N 1
ATOM 4919 C CA . GLU A 1 642 ? -0.089 -7.164 11.386 1.00 96.56 642 GLU A CA 1
ATOM 4920 C C . GLU A 1 642 ? -1.209 -7.152 10.322 1.00 96.56 642 GLU A C 1
ATOM 4922 O O . GLU A 1 642 ? -0.918 -7.231 9.123 1.00 96.56 642 GLU A O 1
ATOM 4927 N N . ASP A 1 643 ? -2.478 -6.935 10.704 1.00 98.56 643 ASP A N 1
ATOM 4928 C CA . ASP A 1 643 ? -3.568 -6.686 9.754 1.00 98.56 643 ASP A CA 1
ATOM 4929 C C . ASP A 1 643 ? -3.276 -5.444 8.888 1.00 98.56 643 ASP A C 1
ATOM 4931 O O . ASP A 1 643 ? -3.819 -5.312 7.791 1.00 98.56 643 ASP A O 1
ATOM 4935 N N . ALA A 1 644 ? -2.385 -4.553 9.344 1.00 98.06 644 ALA A N 1
ATOM 4936 C CA . ALA A 1 644 ? -1.861 -3.431 8.569 1.00 98.06 644 ALA A CA 1
ATOM 4937 C C . ALA A 1 644 ? -1.152 -3.849 7.266 1.00 98.06 644 ALA A C 1
ATOM 4939 O O . ALA A 1 644 ? -1.145 -3.089 6.297 1.00 98.06 644 ALA A O 1
ATOM 4940 N N . LEU A 1 645 ? -0.570 -5.053 7.220 1.00 97.88 645 LEU A N 1
ATOM 4941 C CA . LEU A 1 645 ? 0.016 -5.637 6.008 1.00 97.88 645 LEU A CA 1
ATOM 4942 C C . LEU A 1 645 ? -1.009 -6.463 5.215 1.00 97.88 645 LEU A C 1
ATOM 4944 O O . LEU A 1 645 ? -0.887 -6.580 3.995 1.00 97.88 645 LEU A O 1
ATOM 4948 N N . TRP A 1 646 ? -2.061 -6.967 5.864 1.00 97.69 646 TRP A N 1
ATOM 4949 C CA . TRP A 1 646 ? -3.178 -7.686 5.236 1.00 97.69 646 TRP A CA 1
ATOM 4950 C C . TRP A 1 646 ? -4.198 -6.686 4.670 1.00 97.69 646 TRP A C 1
ATOM 4952 O O . TRP A 1 646 ? -5.385 -6.695 5.002 1.00 97.69 646 TRP A O 1
ATOM 4962 N N . THR A 1 647 ? -3.715 -5.775 3.819 1.00 96.44 647 THR A N 1
ATOM 4963 C CA . THR A 1 647 ? -4.466 -4.598 3.356 1.00 96.44 647 THR A CA 1
ATOM 4964 C C . THR A 1 647 ? -5.727 -4.939 2.562 1.00 96.44 647 THR A C 1
ATOM 4966 O O . THR A 1 647 ? -6.558 -4.057 2.358 1.00 96.44 647 THR A O 1
ATOM 4969 N N . GLU A 1 648 ? -5.923 -6.195 2.141 1.00 97.50 648 GLU A N 1
ATOM 4970 C CA . GLU A 1 648 ? -7.205 -6.653 1.603 1.00 97.50 648 GLU A CA 1
ATOM 4971 C C . GLU A 1 648 ? -8.347 -6.501 2.617 1.00 97.50 648 GLU A C 1
ATOM 4973 O O . GLU A 1 648 ? -9.473 -6.259 2.200 1.00 97.50 648 GLU A O 1
ATOM 4978 N N . LEU A 1 649 ? -8.076 -6.554 3.928 1.00 98.50 649 LEU A N 1
ATOM 4979 C CA . LEU A 1 649 ? -9.080 -6.311 4.965 1.00 98.50 649 LEU A CA 1
ATOM 4980 C C . LEU A 1 649 ? -9.637 -4.883 4.862 1.00 98.50 649 LEU A C 1
ATOM 4982 O O . LEU A 1 649 ? -10.851 -4.695 4.788 1.00 98.50 649 LEU A O 1
ATOM 4986 N N . ALA A 1 650 ? -8.752 -3.887 4.770 1.00 98.38 650 ALA A N 1
ATOM 4987 C CA . ALA A 1 650 ? -9.125 -2.480 4.630 1.00 98.38 650 ALA A CA 1
ATOM 4988 C C . ALA A 1 650 ? -9.704 -2.156 3.237 1.00 98.38 650 ALA A C 1
ATOM 4990 O O . ALA A 1 650 ? -10.732 -1.485 3.133 1.00 98.38 650 ALA A O 1
ATOM 4991 N N . GLU A 1 651 ? -9.105 -2.676 2.158 1.00 98.31 651 GLU A N 1
ATOM 4992 C CA . GLU A 1 651 ? -9.576 -2.447 0.784 1.00 98.31 651 GLU A CA 1
ATOM 4993 C C . GLU A 1 651 ? -10.969 -3.048 0.552 1.00 98.31 651 GLU A C 1
ATOM 4995 O O . GLU A 1 651 ? -11.853 -2.384 0.010 1.00 98.31 651 GLU A O 1
ATOM 5000 N N . LEU A 1 652 ? -11.203 -4.292 0.978 1.00 98.19 652 LEU A N 1
ATOM 5001 C CA . LEU A 1 652 ? -12.493 -4.959 0.796 1.00 98.19 652 LEU A CA 1
ATOM 5002 C C . LEU A 1 652 ? -13.567 -4.392 1.735 1.00 98.19 652 LEU A C 1
ATOM 5004 O O . LEU A 1 652 ? -14.731 -4.327 1.337 1.00 98.19 652 LEU A O 1
ATOM 5008 N N . ALA A 1 653 ? -13.193 -3.895 2.919 1.00 98.31 653 ALA A N 1
ATOM 5009 C CA . ALA A 1 653 ? -14.086 -3.092 3.750 1.00 98.31 653 ALA A CA 1
ATOM 5010 C C . ALA A 1 653 ? -14.480 -1.776 3.052 1.00 98.31 653 ALA A C 1
ATOM 5012 O O . ALA A 1 653 ? -15.664 -1.444 2.985 1.00 98.31 653 ALA A O 1
ATOM 5013 N N . ALA A 1 654 ? -13.535 -1.056 2.442 1.00 98.06 654 ALA A N 1
ATOM 5014 C CA . ALA A 1 654 ? -13.829 0.133 1.639 1.00 98.06 654 ALA A CA 1
ATOM 5015 C C . ALA A 1 654 ? -14.722 -0.181 0.420 1.00 98.06 654 ALA A C 1
ATOM 5017 O O . ALA A 1 654 ? -15.647 0.577 0.119 1.00 98.06 654 ALA A O 1
ATOM 5018 N N . VAL A 1 655 ? -14.521 -1.330 -0.240 1.00 97.75 655 VAL A N 1
ATOM 5019 C CA . VAL A 1 655 ? -15.406 -1.837 -1.310 1.00 97.75 655 VAL A CA 1
ATOM 5020 C C . VAL A 1 655 ? -16.819 -2.127 -0.787 1.00 97.75 655 VAL A C 1
ATOM 5022 O O . VAL A 1 655 ? -17.796 -1.781 -1.453 1.00 97.75 655 VAL A O 1
ATOM 5025 N N . ALA A 1 656 ? -16.942 -2.696 0.415 1.00 97.12 656 ALA A N 1
ATOM 5026 C CA . ALA A 1 656 ? -18.214 -2.892 1.111 1.00 97.12 656 ALA A CA 1
ATOM 5027 C C . ALA A 1 656 ? -18.846 -1.585 1.636 1.00 97.12 656 ALA A C 1
ATOM 5029 O O . ALA A 1 656 ? -20.017 -1.585 2.015 1.00 97.12 656 ALA A O 1
ATOM 5030 N N . GLY A 1 657 ? -18.128 -0.458 1.613 1.00 97.12 657 GLY A N 1
ATOM 5031 C CA . GLY A 1 657 ? -18.630 0.861 2.005 1.00 97.12 657 GLY A CA 1
ATOM 5032 C C . GLY A 1 657 ? -18.211 1.338 3.399 1.00 97.12 657 GLY A C 1
ATOM 5033 O O . GLY A 1 657 ? -18.896 2.189 3.960 1.00 97.12 657 GLY A O 1
ATOM 5034 N N . ALA A 1 658 ? -17.111 0.829 3.963 1.00 98.00 658 ALA A N 1
ATOM 5035 C CA . ALA A 1 658 ? -16.479 1.429 5.139 1.00 98.00 658 ALA A CA 1
ATOM 5036 C C . ALA A 1 658 ? -16.037 2.867 4.833 1.00 98.00 658 ALA A C 1
ATOM 5038 O O . ALA A 1 658 ? -15.499 3.148 3.762 1.00 98.00 658 ALA A O 1
ATOM 5039 N N . GLN A 1 659 ? -16.273 3.784 5.768 1.00 98.44 659 GLN A N 1
ATOM 5040 C CA . GLN A 1 659 ? -15.988 5.216 5.610 1.00 98.44 659 GLN A CA 1
ATOM 5041 C C . GLN A 1 659 ? -15.041 5.737 6.705 1.00 98.44 659 GLN A C 1
ATOM 5043 O O . GLN A 1 659 ? -14.348 6.734 6.501 1.00 98.44 659 GLN A O 1
ATOM 5048 N N . ILE A 1 660 ? -14.972 5.033 7.837 1.00 98.81 660 ILE A N 1
ATOM 5049 C CA . ILE A 1 660 ? -13.978 5.206 8.900 1.00 98.81 660 ILE A CA 1
ATOM 5050 C C . ILE A 1 660 ? -13.218 3.883 9.049 1.00 98.81 660 ILE A C 1
ATOM 5052 O O . ILE A 1 660 ? -13.833 2.815 9.011 1.00 98.81 660 ILE A O 1
ATOM 5056 N N . HIS A 1 661 ? -11.903 3.940 9.247 1.00 98.88 661 HIS A N 1
ATOM 5057 C CA . HIS A 1 661 ? -11.089 2.766 9.572 1.00 98.88 661 HIS A CA 1
ATOM 5058 C C . HIS A 1 661 ? -10.247 3.052 10.813 1.00 98.88 661 HIS A C 1
ATOM 5060 O O . HIS A 1 661 ? -9.494 4.016 10.860 1.00 98.88 661 HIS A O 1
ATOM 5066 N N . ILE A 1 662 ? -10.387 2.226 11.839 1.00 98.88 662 ILE A N 1
ATOM 5067 C CA . ILE A 1 662 ? -9.567 2.282 13.041 1.00 98.88 662 ILE A CA 1
ATOM 5068 C C . ILE A 1 662 ? -8.573 1.123 12.993 1.00 98.88 662 ILE A C 1
ATOM 5070 O O . ILE A 1 662 ? -8.960 -0.028 12.813 1.00 98.88 662 ILE A O 1
ATOM 5074 N N . HIS A 1 663 ? -7.292 1.406 13.162 1.00 98.88 663 HIS A N 1
ATOM 5075 C CA . HIS A 1 663 ? -6.259 0.390 13.255 1.00 98.88 663 HIS A CA 1
ATOM 5076 C C . HIS A 1 663 ? -5.541 0.499 14.598 1.00 98.88 663 HIS A C 1
ATOM 5078 O O . HIS A 1 663 ? -5.109 1.589 14.984 1.00 98.88 663 HIS A O 1
ATOM 5084 N N . LEU A 1 664 ? -5.452 -0.620 15.316 1.00 98.75 664 LEU A N 1
ATOM 5085 C CA . LEU A 1 664 ? -4.830 -0.704 16.634 1.00 98.75 664 LEU A CA 1
ATOM 5086 C C . LEU A 1 664 ? -3.501 -1.441 16.507 1.00 98.75 664 LEU A C 1
ATOM 5088 O O . LEU A 1 664 ? -3.487 -2.610 16.133 1.00 98.75 664 LEU A O 1
ATOM 5092 N N . ASP A 1 665 ? -2.404 -0.785 16.853 1.00 97.19 665 ASP A N 1
ATOM 5093 C CA . ASP A 1 665 ? -1.050 -1.325 16.757 1.00 97.19 665 ASP A CA 1
ATOM 5094 C C . ASP A 1 665 ? -0.385 -1.380 18.144 1.00 97.19 665 ASP A C 1
ATOM 5096 O O . ASP A 1 665 ? -0.826 -0.718 19.090 1.00 97.19 665 ASP A O 1
ATOM 5100 N N . HIS A 1 666 ? 0.639 -2.218 18.285 1.00 95.12 666 HIS A N 1
ATOM 5101 C CA . HIS A 1 666 ? 1.435 -2.362 19.504 1.00 95.12 666 HIS A CA 1
ATOM 5102 C C . HIS A 1 666 ? 2.893 -2.631 19.131 1.00 95.12 666 HIS A C 1
ATOM 5104 O O . HIS A 1 666 ? 3.428 -3.720 19.340 1.00 95.12 666 HIS A O 1
ATOM 5110 N N . ASP A 1 667 ? 3.529 -1.613 18.567 1.00 93.31 667 ASP A N 1
ATOM 5111 C CA . ASP A 1 667 ? 4.951 -1.608 18.265 1.00 93.31 667 ASP A CA 1
ATOM 5112 C C . ASP A 1 667 ? 5.682 -0.680 19.257 1.00 93.31 667 ASP A C 1
ATOM 5114 O O . ASP A 1 667 ? 5.513 0.548 19.185 1.00 93.31 667 ASP A O 1
ATOM 5118 N N . PRO A 1 668 ? 6.464 -1.237 20.205 1.00 92.06 668 PRO A N 1
ATOM 5119 C CA . PRO A 1 668 ? 7.239 -0.463 21.171 1.00 92.06 668 PRO A CA 1
ATOM 5120 C C . PRO A 1 668 ? 8.507 0.161 20.576 1.00 92.06 668 PRO A C 1
ATOM 5122 O O . PRO A 1 668 ? 9.134 0.983 21.246 1.00 92.06 668 PRO A O 1
ATOM 5125 N N . ASP A 1 669 ? 8.917 -0.207 19.357 1.00 93.44 669 ASP A N 1
ATOM 5126 C CA . ASP A 1 669 ? 10.139 0.315 18.752 1.00 93.44 669 ASP A CA 1
ATOM 5127 C C . ASP A 1 669 ? 9.941 1.773 18.306 1.00 93.44 669 ASP A C 1
ATOM 5129 O O . ASP A 1 669 ? 9.299 2.087 17.298 1.00 93.44 669 ASP A O 1
ATOM 5133 N N . THR A 1 670 ? 10.501 2.700 19.075 1.00 90.50 670 THR A N 1
ATOM 5134 C CA . THR A 1 670 ? 10.469 4.140 18.791 1.00 90.50 670 THR A CA 1
ATOM 5135 C C . THR A 1 670 ? 11.663 4.621 17.962 1.00 90.50 670 THR A C 1
ATOM 5137 O O . THR A 1 670 ? 11.807 5.827 17.754 1.00 90.50 670 THR A O 1
ATOM 5140 N N . SER A 1 671 ? 12.506 3.716 17.447 1.00 94.12 671 SER A N 1
ATOM 5141 C CA . SER A 1 671 ? 13.614 4.091 16.567 1.00 94.12 671 SER A CA 1
ATOM 5142 C C . SER A 1 671 ? 13.109 4.804 15.301 1.00 94.12 671 SER A C 1
ATOM 5144 O O . SER A 1 671 ? 12.046 4.456 14.772 1.00 94.12 671 SER A O 1
ATOM 5146 N N . PRO A 1 672 ? 13.863 5.778 14.749 1.00 94.50 672 PRO A N 1
ATOM 5147 C CA . PRO A 1 672 ? 13.439 6.511 13.554 1.00 94.50 672 PRO A CA 1
ATOM 5148 C C . PRO A 1 672 ? 13.140 5.608 12.349 1.00 94.50 672 PRO A C 1
ATOM 5150 O O . PRO A 1 672 ? 12.237 5.899 11.568 1.00 94.50 672 PRO A O 1
ATOM 5153 N N . G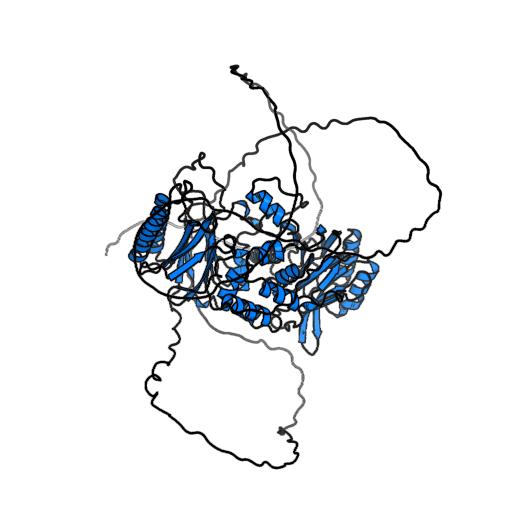LN A 1 673 ? 13.862 4.490 12.212 1.00 94.12 673 GLN A N 1
ATOM 5154 C CA . GLN A 1 673 ? 13.656 3.528 11.130 1.00 94.12 673 GLN A CA 1
ATOM 5155 C C . GLN A 1 673 ? 12.322 2.781 11.268 1.00 94.12 673 GLN A C 1
ATOM 5157 O O . GLN A 1 673 ? 11.590 2.664 10.282 1.00 94.12 673 GLN A O 1
ATOM 5162 N N . SER A 1 674 ? 11.985 2.301 12.467 1.00 94.12 674 SER A N 1
ATOM 5163 C CA . SER A 1 674 ? 10.721 1.595 12.708 1.00 94.12 674 SER A CA 1
ATOM 5164 C C . SER A 1 674 ? 9.530 2.554 12.704 1.00 94.12 674 SER A C 1
ATOM 5166 O O . SER A 1 674 ? 8.507 2.245 12.097 1.00 94.12 674 SER A O 1
ATOM 5168 N N . ALA A 1 675 ? 9.689 3.774 13.228 1.00 94.88 675 ALA A N 1
ATOM 5169 C CA . ALA A 1 675 ? 8.690 4.836 13.107 1.00 94.88 675 ALA A CA 1
ATOM 5170 C C . ALA A 1 675 ? 8.392 5.200 11.636 1.00 94.88 675 ALA A C 1
ATOM 5172 O O . ALA A 1 675 ? 7.224 5.251 11.241 1.00 94.88 675 ALA A O 1
ATOM 5173 N N . LEU A 1 676 ? 9.422 5.376 10.796 1.00 96.56 676 LEU A N 1
ATOM 5174 C CA . LEU A 1 676 ? 9.253 5.599 9.354 1.00 96.56 676 LEU A CA 1
ATOM 5175 C C . LEU A 1 676 ? 8.575 4.400 8.674 1.00 96.56 676 LEU A C 1
ATOM 5177 O O . LEU A 1 676 ? 7.650 4.582 7.882 1.00 96.56 676 LEU A O 1
ATOM 5181 N N . ARG A 1 677 ? 8.986 3.170 9.002 1.00 97.00 677 ARG A N 1
ATOM 5182 C CA . ARG A 1 677 ? 8.375 1.944 8.466 1.00 97.00 677 ARG A CA 1
ATOM 5183 C C . ARG A 1 677 ? 6.889 1.842 8.821 1.00 97.00 677 ARG A C 1
ATOM 5185 O O . ARG A 1 677 ? 6.094 1.505 7.943 1.00 97.00 677 ARG A O 1
ATOM 5192 N N . ARG A 1 678 ? 6.497 2.178 10.055 1.00 96.31 678 ARG A N 1
ATOM 5193 C CA . ARG A 1 678 ? 5.082 2.263 10.454 1.00 96.31 678 ARG A CA 1
ATOM 5194 C C . ARG A 1 678 ? 4.333 3.304 9.636 1.00 96.31 678 ARG A C 1
ATOM 5196 O O . ARG A 1 678 ? 3.331 2.953 9.024 1.00 96.31 678 ARG A O 1
ATOM 5203 N N . LEU A 1 679 ? 4.847 4.532 9.519 1.00 97.12 679 LEU A N 1
ATOM 5204 C CA . LEU A 1 679 ? 4.232 5.576 8.682 1.00 97.12 679 LEU A CA 1
ATOM 5205 C C . LEU A 1 679 ? 4.054 5.132 7.219 1.00 97.12 679 LEU A C 1
ATOM 5207 O O . LEU A 1 679 ? 3.015 5.403 6.618 1.00 97.12 679 LEU A O 1
ATOM 5211 N N . GLN A 1 680 ? 5.023 4.408 6.655 1.00 98.12 680 GLN A N 1
ATOM 5212 C CA . GLN A 1 680 ? 4.941 3.852 5.301 1.00 98.12 680 GLN A CA 1
ATOM 5213 C C . GLN A 1 680 ? 3.814 2.819 5.162 1.00 98.12 680 GLN A C 1
ATOM 5215 O O . GLN A 1 680 ? 3.010 2.902 4.230 1.00 98.12 680 GLN A O 1
ATOM 5220 N N . VAL A 1 681 ? 3.728 1.863 6.093 1.00 98.31 681 VAL A N 1
ATOM 5221 C CA . VAL A 1 681 ? 2.668 0.840 6.121 1.00 98.31 681 VAL A CA 1
ATOM 5222 C C . VAL A 1 681 ? 1.295 1.481 6.341 1.00 98.31 681 VAL A C 1
ATOM 5224 O O . VAL A 1 681 ? 0.352 1.190 5.605 1.00 98.31 681 VAL A O 1
ATOM 5227 N N . TRP A 1 682 ? 1.187 2.405 7.292 1.00 98.31 682 TRP A N 1
ATOM 5228 C CA . TRP A 1 682 ? -0.047 3.104 7.643 1.00 98.31 682 TRP A CA 1
ATOM 5229 C C . TRP A 1 682 ? -0.561 4.027 6.532 1.00 98.31 682 TRP A C 1
ATOM 5231 O O . TRP A 1 682 ? -1.763 4.045 6.276 1.00 98.31 682 TRP A O 1
ATOM 5241 N N . SER A 1 683 ? 0.322 4.714 5.800 1.00 98.19 683 SER A N 1
ATOM 5242 C CA . SER A 1 683 ? -0.056 5.477 4.600 1.00 98.19 683 SER A CA 1
ATOM 5243 C C . SER A 1 683 ? -0.695 4.572 3.537 1.00 98.19 683 SER A C 1
ATOM 5245 O O . SER A 1 683 ? -1.730 4.915 2.953 1.00 98.19 683 SER A O 1
ATOM 5247 N N . ASN A 1 684 ? -0.148 3.366 3.328 1.00 97.06 684 ASN A N 1
ATOM 5248 C CA . ASN A 1 684 ? -0.745 2.382 2.423 1.00 97.06 684 ASN A CA 1
ATOM 5249 C C . ASN A 1 684 ? -2.107 1.882 2.936 1.00 97.06 684 ASN A C 1
ATOM 5251 O O . ASN A 1 684 ? -3.069 1.850 2.171 1.00 97.06 684 ASN A O 1
ATOM 5255 N N . LEU A 1 685 ? -2.196 1.565 4.231 1.00 98.12 685 LEU A N 1
ATOM 5256 C CA . LEU A 1 685 ? -3.413 1.106 4.906 1.00 98.12 685 LEU A CA 1
ATOM 5257 C C . LEU A 1 685 ? -4.549 2.143 4.865 1.00 98.12 685 LEU A C 1
ATOM 5259 O O . LEU A 1 685 ? -5.709 1.773 4.731 1.00 98.12 685 LEU A O 1
ATOM 5263 N N . ALA A 1 686 ? -4.230 3.435 4.954 1.00 98.50 686 ALA A N 1
ATOM 5264 C CA . ALA A 1 686 ? -5.214 4.515 4.956 1.00 98.50 686 ALA A CA 1
ATOM 5265 C C . ALA A 1 686 ? -5.715 4.920 3.551 1.00 98.50 686 ALA A C 1
ATOM 5267 O O . ALA A 1 686 ? -6.714 5.630 3.441 1.00 98.50 686 ALA A O 1
ATOM 5268 N N . SER A 1 687 ? -5.065 4.469 2.471 1.00 97.62 687 SER A N 1
ATOM 5269 C CA . SER A 1 687 ? -5.310 4.916 1.083 1.00 97.62 687 SER A CA 1
ATOM 5270 C C . SER A 1 687 ? -6.527 4.256 0.391 1.00 97.62 687 SER A C 1
ATOM 5272 O O . SER A 1 687 ? -6.490 3.946 -0.808 1.00 97.62 687 SER A O 1
ATOM 5274 N N . PHE A 1 688 ? -7.610 4.020 1.143 1.00 97.50 688 PHE A N 1
ATOM 5275 C CA . PHE A 1 688 ? -8.848 3.368 0.680 1.00 97.50 688 PHE A CA 1
ATOM 5276 C C . PHE A 1 688 ? -10.105 4.256 0.825 1.00 97.50 688 PHE A C 1
ATOM 5278 O O . PHE A 1 688 ? -11.224 3.761 0.961 1.00 97.50 688 PHE A O 1
ATOM 5285 N N . GLN A 1 689 ? -9.944 5.577 0.728 1.00 97.50 689 GLN A N 1
ATOM 5286 C CA . GLN A 1 689 ? -10.985 6.614 0.846 1.00 97.50 689 GLN A CA 1
ATOM 5287 C C . GLN A 1 689 ? -11.736 6.656 2.182 1.00 97.50 689 GLN A C 1
ATOM 5289 O O . GLN A 1 689 ? -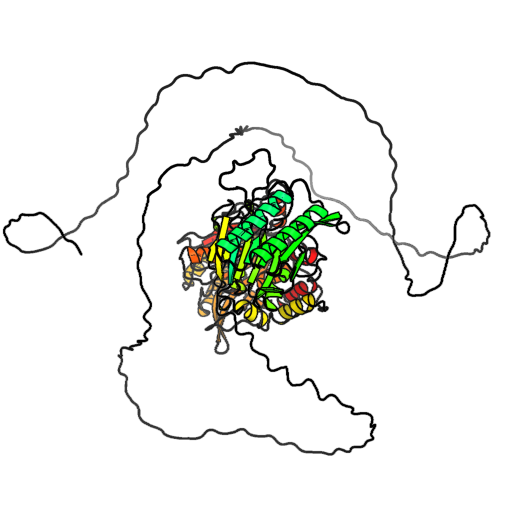12.926 6.983 2.240 1.00 97.50 689 GLN A O 1
ATOM 5294 N N . THR A 1 690 ? -11.034 6.345 3.263 1.00 98.38 690 THR A N 1
ATOM 5295 C CA . THR A 1 690 ? -11.545 6.395 4.634 1.00 98.38 690 THR A CA 1
ATOM 5296 C C . THR A 1 690 ? -10.988 7.598 5.399 1.00 98.38 690 THR A C 1
ATOM 5298 O O . THR A 1 690 ? -10.011 8.233 4.996 1.00 98.38 690 THR A O 1
ATOM 5301 N N . PHE A 1 691 ? -11.633 7.927 6.518 1.00 98.75 691 PHE A N 1
ATOM 5302 C CA . PHE A 1 691 ? -11.003 8.675 7.605 1.00 98.75 691 PHE A CA 1
ATOM 5303 C C . PHE A 1 691 ? -10.371 7.647 8.550 1.00 98.75 691 PHE A C 1
ATOM 5305 O O . PHE A 1 691 ? -11.096 6.830 9.124 1.00 98.75 691 PHE A O 1
ATOM 5312 N N . THR A 1 692 ? -9.041 7.618 8.639 1.00 98.88 692 THR A N 1
ATOM 5313 C CA . THR A 1 692 ? -8.309 6.487 9.229 1.00 98.88 692 THR A CA 1
ATOM 5314 C C . THR A 1 692 ? -7.548 6.887 10.488 1.00 98.88 692 THR A C 1
ATOM 5316 O O . THR A 1 692 ? -6.879 7.915 10.516 1.00 98.88 692 THR A O 1
ATOM 5319 N N . VAL A 1 693 ? -7.600 6.050 11.521 1.00 98.75 693 VAL A N 1
ATOM 5320 C CA . VAL A 1 693 ? -6.753 6.135 12.719 1.00 98.75 693 VAL A CA 1
ATOM 5321 C C . VAL A 1 693 ? -5.752 4.994 12.719 1.00 98.75 693 VAL A C 1
ATOM 5323 O O . VAL A 1 693 ? -6.127 3.857 12.451 1.00 98.75 693 VAL A O 1
ATOM 5326 N N . THR A 1 694 ? -4.519 5.281 13.123 1.00 98.62 694 THR A N 1
ATOM 5327 C CA . THR A 1 694 ? -3.515 4.275 13.479 1.00 98.62 694 THR A CA 1
ATOM 5328 C C . THR A 1 694 ? -3.020 4.561 14.897 1.00 98.62 694 THR A C 1
ATOM 5330 O O . THR A 1 694 ? -2.235 5.485 15.122 1.00 98.62 694 THR A O 1
ATOM 5333 N N . ALA A 1 695 ? -3.552 3.819 15.869 1.00 98.38 695 ALA A N 1
ATOM 5334 C CA . ALA A 1 695 ? -3.297 4.004 17.294 1.00 98.38 695 ALA A CA 1
ATOM 5335 C C . ALA A 1 695 ? -2.173 3.072 17.759 1.00 98.38 695 ALA A C 1
ATOM 5337 O O . ALA A 1 695 ? -2.360 1.860 17.780 1.00 98.38 695 ALA A O 1
ATOM 5338 N N . ASN A 1 696 ? -1.031 3.636 18.150 1.00 97.00 696 ASN A N 1
ATOM 5339 C CA . ASN A 1 696 ? 0.127 2.907 18.668 1.00 97.00 696 ASN A CA 1
ATOM 5340 C C . ASN A 1 696 ? 0.599 3.485 20.010 1.00 97.00 696 ASN A C 1
ATOM 5342 O O . ASN A 1 696 ? 0.390 4.665 20.299 1.00 97.00 696 ASN A O 1
ATOM 5346 N N . ILE A 1 697 ? 1.305 2.660 20.783 1.00 91.44 697 ILE A N 1
ATOM 5347 C CA . ILE A 1 697 ? 1.938 3.027 22.058 1.00 91.44 697 ILE A CA 1
ATOM 5348 C C . ILE A 1 697 ? 3.088 4.038 21.894 1.00 91.44 697 ILE A C 1
ATOM 5350 O O . ILE A 1 697 ? 3.370 4.804 22.809 1.00 91.44 697 ILE A O 1
ATOM 5354 N N . GLY A 1 698 ? 3.725 4.070 20.717 1.00 82.31 698 GLY A N 1
ATOM 5355 C CA . GLY A 1 698 ? 4.797 5.002 20.364 1.00 82.31 698 GLY A CA 1
ATOM 5356 C C . GLY A 1 698 ? 4.578 5.632 18.988 1.00 82.31 698 GLY A C 1
ATOM 5357 O O . GLY A 1 698 ? 5.100 5.138 17.982 1.00 82.31 698 GLY A O 1
ATOM 5358 N N . GLY A 1 699 ? 3.798 6.717 18.944 1.00 90.69 699 GLY A N 1
ATOM 5359 C CA . GLY A 1 699 ? 3.552 7.529 17.748 1.00 90.69 699 GLY A CA 1
ATOM 5360 C C . GLY A 1 699 ? 2.259 7.167 17.019 1.00 90.69 699 GLY A C 1
ATOM 5361 O O . GLY A 1 699 ? 2.303 6.580 15.945 1.00 90.69 699 GLY A O 1
ATOM 5362 N N . SER A 1 700 ? 1.110 7.529 17.588 1.00 97.25 700 SER A N 1
ATOM 5363 C CA . SER A 1 700 ? -0.206 7.436 16.936 1.00 97.25 700 SER A CA 1
ATOM 5364 C C . SER A 1 700 ? -0.403 8.490 15.835 1.00 97.25 700 SER A C 1
ATOM 5366 O O . SER A 1 700 ? 0.178 9.574 15.895 1.00 97.25 700 SER A O 1
ATOM 5368 N N . ALA A 1 701 ? -1.267 8.210 14.854 1.00 98.25 701 ALA A N 1
ATOM 5369 C CA . ALA A 1 701 ? -1.573 9.121 13.747 1.00 98.25 701 ALA A CA 1
ATOM 5370 C C . ALA A 1 701 ? -3.043 9.054 13.285 1.00 98.25 701 ALA A C 1
ATOM 5372 O O . ALA A 1 701 ? -3.739 8.054 13.484 1.00 98.25 701 ALA A O 1
ATOM 5373 N N . ILE A 1 702 ? -3.509 10.134 12.649 1.00 98.75 702 ILE A N 1
ATOM 5374 C CA . ILE A 1 702 ? -4.823 10.232 11.997 1.00 98.75 702 ILE A CA 1
ATOM 5375 C C . ILE A 1 702 ? -4.630 10.695 10.548 1.00 98.75 702 ILE A C 1
ATOM 5377 O O . ILE A 1 702 ? -3.868 11.626 10.285 1.00 98.75 702 ILE A O 1
ATOM 5381 N N . TRP A 1 703 ? -5.350 10.070 9.620 1.00 98.69 703 TRP A N 1
ATOM 5382 C CA . TRP A 1 703 ? -5.170 10.175 8.172 1.00 98.69 703 TRP A CA 1
ATOM 5383 C C . TRP A 1 703 ? -6.501 10.423 7.447 1.00 98.69 703 TRP A C 1
ATOM 5385 O O . TRP A 1 703 ? -7.547 9.975 7.919 1.00 98.69 703 TRP A O 1
ATOM 5395 N N . ASP A 1 704 ? -6.481 11.058 6.272 1.00 97.19 704 ASP A N 1
ATOM 5396 C CA . ASP A 1 704 ? -7.650 11.135 5.380 1.00 97.19 704 ASP A CA 1
ATOM 5397 C C . ASP A 1 704 ? -7.318 10.823 3.909 1.00 97.19 704 ASP A C 1
ATOM 5399 O O . ASP A 1 704 ? -6.309 11.273 3.385 1.00 97.19 704 ASP A O 1
ATOM 5403 N N . ASP A 1 705 ? -8.183 10.054 3.236 1.00 97.56 705 ASP A N 1
ATOM 5404 C CA . ASP A 1 705 ? -8.222 9.886 1.760 1.00 97.56 705 ASP A CA 1
ATOM 5405 C C . ASP A 1 705 ? -9.628 10.257 1.221 1.00 97.56 705 ASP A C 1
ATOM 5407 O O . ASP A 1 705 ? -10.084 9.830 0.159 1.00 97.56 705 ASP A O 1
ATOM 5411 N N . LEU A 1 706 ? -10.378 11.065 1.983 1.00 96.62 706 LEU A N 1
ATOM 5412 C CA . LEU A 1 706 ? -11.783 11.402 1.703 1.00 96.62 706 LEU A CA 1
ATOM 5413 C C . LEU A 1 706 ? -11.979 12.217 0.408 1.00 96.62 706 LEU A C 1
ATOM 5415 O O . LEU A 1 706 ? -13.112 12.325 -0.075 1.00 96.62 706 LEU A O 1
ATOM 5419 N N . ARG A 1 707 ? -10.908 12.816 -0.130 1.00 94.81 707 ARG A N 1
ATOM 5420 C CA . ARG A 1 707 ? -10.892 13.639 -1.354 1.00 94.81 707 ARG A CA 1
ATOM 5421 C C . ARG A 1 707 ? -9.804 13.213 -2.352 1.00 94.81 707 ARG A C 1
ATOM 5423 O O . ARG A 1 707 ? -9.598 13.905 -3.349 1.00 94.81 707 ARG A O 1
ATOM 5430 N N . GLY A 1 708 ? -9.174 12.048 -2.171 1.00 90.75 708 GLY A N 1
ATOM 5431 C CA . GLY A 1 708 ? -8.063 11.596 -3.017 1.00 90.75 708 GLY A CA 1
ATOM 5432 C C . GLY A 1 708 ? -8.335 11.575 -4.535 1.00 90.75 708 GLY A C 1
ATOM 5433 O O . GLY A 1 708 ? -7.428 11.877 -5.314 1.00 90.75 708 GLY A O 1
ATOM 5434 N N . PRO A 1 709 ? -9.551 11.250 -5.036 1.00 91.88 709 PRO A N 1
ATOM 5435 C CA . PRO A 1 709 ? -9.880 11.380 -6.462 1.00 91.88 709 PRO A CA 1
ATOM 5436 C C . PRO A 1 709 ? -9.902 12.824 -6.978 1.00 91.88 709 PRO A C 1
ATOM 5438 O O . PRO A 1 709 ? -9.618 13.053 -8.159 1.00 91.88 709 PRO A O 1
ATOM 5441 N N . GLU A 1 710 ? -10.285 13.779 -6.133 1.00 94.25 710 GLU A N 1
ATOM 5442 C CA . GLU A 1 710 ? -10.304 15.211 -6.422 1.00 94.25 710 GLU A CA 1
ATOM 5443 C C . GLU A 1 710 ? -8.895 15.807 -6.322 1.00 94.25 710 GLU A C 1
ATOM 5445 O O . GLU A 1 710 ? -8.481 16.499 -7.249 1.00 94.25 710 GLU A O 1
ATOM 5450 N N . GLU A 1 711 ? -8.142 15.484 -5.267 1.00 94.56 711 GLU A N 1
ATOM 5451 C CA . GLU A 1 711 ? -6.760 15.936 -5.034 1.00 94.56 711 GLU A CA 1
ATOM 5452 C C . GLU A 1 711 ? -5.830 15.482 -6.156 1.00 94.56 711 GLU A C 1
ATOM 5454 O O . GLU A 1 711 ? -5.228 16.310 -6.837 1.00 94.56 711 GLU A O 1
ATOM 5459 N N . ARG A 1 712 ? -5.826 14.181 -6.470 1.00 92.81 712 ARG A N 1
ATOM 5460 C CA . ARG A 1 712 ? -5.085 13.630 -7.613 1.00 92.81 712 ARG A CA 1
ATOM 5461 C C . ARG A 1 712 ? -5.459 14.289 -8.933 1.00 92.81 712 ARG A C 1
ATOM 5463 O O . ARG A 1 712 ? -4.611 14.489 -9.796 1.00 92.81 712 ARG A O 1
ATOM 5470 N N . ARG A 1 713 ? -6.749 14.573 -9.141 1.00 92.94 713 ARG A N 1
ATOM 5471 C CA . ARG A 1 713 ? -7.215 15.225 -10.371 1.00 92.94 713 ARG A CA 1
ATOM 5472 C C . ARG A 1 713 ? -6.755 16.674 -10.427 1.00 92.94 713 ARG A C 1
ATOM 5474 O O . ARG A 1 713 ? -6.501 17.146 -11.531 1.00 92.94 713 ARG A O 1
ATOM 5481 N N . ALA A 1 714 ? -6.696 17.361 -9.290 1.00 92.81 714 ALA A N 1
ATOM 5482 C CA . ALA A 1 714 ? -6.170 18.710 -9.214 1.00 92.81 714 ALA A CA 1
ATOM 5483 C C . ALA A 1 714 ? -4.680 18.715 -9.557 1.00 92.81 714 ALA A C 1
ATOM 5485 O O . ALA A 1 714 ? -4.293 19.406 -10.494 1.00 92.81 714 ALA A O 1
ATOM 5486 N N . GLU A 1 715 ? -3.907 17.840 -8.916 1.00 90.81 715 GLU A N 1
ATOM 5487 C CA . GLU A 1 715 ? -2.473 17.657 -9.141 1.00 90.81 715 GLU A CA 1
ATOM 5488 C C . GLU A 1 715 ? -2.148 17.362 -10.618 1.00 90.81 715 GLU A C 1
ATOM 5490 O O . GLU A 1 715 ? -1.525 18.170 -11.301 1.00 90.81 715 GLU A O 1
ATOM 5495 N N . VAL A 1 716 ? -2.696 16.271 -11.169 1.00 88.75 716 VAL A N 1
ATOM 5496 C CA . VAL A 1 716 ? -2.450 15.812 -12.556 1.00 88.75 716 VAL A CA 1
ATOM 5497 C C . VAL A 1 716 ? -2.947 16.802 -13.626 1.00 88.75 716 VAL A C 1
ATOM 5499 O O . VAL A 1 716 ? -2.613 16.667 -14.800 1.00 88.75 716 VAL A O 1
ATOM 5502 N N . ARG A 1 717 ? -3.779 17.789 -13.271 1.00 89.56 717 ARG A N 1
ATOM 5503 C CA . ARG A 1 717 ? -4.315 18.785 -14.220 1.00 89.56 717 ARG A CA 1
ATOM 5504 C C . ARG A 1 717 ? -3.903 20.225 -13.911 1.00 89.56 717 ARG A C 1
ATOM 5506 O O . ARG A 1 717 ? -4.426 21.128 -14.564 1.00 89.56 717 ARG A O 1
ATOM 5513 N N . GLY A 1 718 ? -3.036 20.456 -12.923 1.00 87.81 718 GLY A N 1
ATOM 5514 C CA . GLY A 1 718 ? -2.671 21.802 -12.469 1.00 87.81 718 GLY A CA 1
ATOM 5515 C C . GLY A 1 718 ? -3.869 22.657 -12.030 1.00 87.81 718 GLY A C 1
ATOM 5516 O O . GLY A 1 718 ? -3.881 23.866 -12.257 1.00 87.81 718 GLY A O 1
ATOM 5517 N N . LEU A 1 719 ? -4.914 22.042 -11.464 1.00 92.69 719 LEU A N 1
ATOM 5518 C CA . LEU A 1 719 ? -6.067 22.761 -10.908 1.00 92.69 719 LEU A CA 1
ATOM 5519 C C . LEU A 1 719 ? -5.805 23.116 -9.441 1.00 92.69 719 LEU A C 1
ATOM 5521 O O . LEU A 1 719 ? -4.945 22.533 -8.787 1.00 92.69 719 LEU A O 1
ATOM 5525 N N . ALA A 1 720 ? -6.598 24.039 -8.895 1.00 92.75 720 ALA A N 1
ATOM 5526 C CA . ALA A 1 720 ? -6.571 24.322 -7.466 1.00 92.75 720 ALA A CA 1
ATOM 5527 C C . ALA A 1 720 ? -6.871 23.051 -6.647 1.00 92.75 720 ALA A C 1
ATOM 5529 O O . ALA A 1 720 ? -7.851 22.350 -6.922 1.00 92.75 720 ALA A O 1
ATOM 5530 N N . ARG A 1 721 ? -6.038 22.785 -5.632 1.00 92.00 721 ARG A N 1
ATOM 5531 C CA . ARG A 1 721 ? -6.254 21.724 -4.640 1.00 92.00 721 ARG A CA 1
ATOM 5532 C C . ARG A 1 721 ? -7.645 21.897 -3.996 1.00 92.00 721 ARG A C 1
ATOM 5534 O O . ARG A 1 721 ? -7.993 23.027 -3.644 1.00 92.00 721 ARG A O 1
ATOM 5541 N N . PRO A 1 722 ? -8.449 20.828 -3.842 1.00 92.00 722 PRO A N 1
ATOM 5542 C CA . PRO A 1 722 ? -9.702 20.906 -3.095 1.00 92.00 722 PRO A CA 1
ATOM 5543 C C . PRO A 1 722 ? -9.430 21.194 -1.612 1.00 92.00 722 PRO A C 1
ATOM 5545 O O . PRO A 1 722 ? -8.401 20.793 -1.075 1.00 92.00 722 PRO A O 1
ATOM 5548 N N . ASP A 1 723 ? -10.367 21.851 -0.932 1.00 90.38 723 ASP A N 1
ATOM 5549 C CA . ASP A 1 723 ? -10.265 22.023 0.518 1.00 90.38 723 ASP A CA 1
ATOM 5550 C C . ASP A 1 723 ? -10.460 20.673 1.231 1.00 90.38 723 ASP A C 1
ATOM 5552 O O . ASP A 1 723 ? -11.516 20.038 1.129 1.00 90.38 723 ASP A O 1
ATOM 5556 N N . THR A 1 724 ? -9.418 20.237 1.936 1.00 88.00 724 THR A N 1
ATOM 5557 C CA . THR A 1 724 ? -9.392 19.032 2.778 1.00 88.00 724 THR A CA 1
ATOM 5558 C C . THR A 1 724 ? -9.164 19.369 4.255 1.00 88.00 724 THR A C 1
ATOM 5560 O O . THR A 1 724 ? -8.935 18.474 5.066 1.00 88.00 724 THR A O 1
ATOM 5563 N N . GLY A 1 725 ? -9.204 20.654 4.621 1.00 91.38 725 GLY A N 1
ATOM 5564 C CA . GLY A 1 725 ? -8.767 21.145 5.923 1.00 91.38 725 GLY A CA 1
ATOM 5565 C C . GLY A 1 725 ? -7.249 21.058 6.130 1.00 91.38 725 GLY A C 1
ATOM 5566 O O . GLY A 1 725 ? -6.479 20.723 5.228 1.00 91.38 725 GLY A O 1
ATOM 5567 N N . SER A 1 726 ? -6.816 21.374 7.354 1.00 93.62 726 SER A N 1
ATOM 5568 C CA . SER A 1 726 ? -5.402 21.296 7.741 1.00 93.62 726 SER A CA 1
ATOM 5569 C C . SER A 1 726 ? -4.902 19.848 7.740 1.00 93.62 726 SER A C 1
ATOM 5571 O O . SER A 1 726 ? -5.593 18.953 8.239 1.00 93.62 726 SER A O 1
ATOM 5573 N N . VAL A 1 727 ? -3.701 19.640 7.202 1.00 96.88 727 VAL A N 1
ATOM 5574 C CA . VAL A 1 727 ? -2.968 18.366 7.183 1.00 96.88 727 VAL A CA 1
ATOM 5575 C C . VAL A 1 727 ? -1.510 18.636 7.554 1.00 96.88 727 VAL A C 1
ATOM 5577 O O . VAL A 1 727 ? -0.949 19.642 7.121 1.00 96.88 727 VAL A O 1
ATOM 5580 N N . ALA A 1 728 ? -0.901 17.750 8.340 1.00 97.38 728 ALA A N 1
ATOM 5581 C CA . ALA A 1 728 ? 0.520 17.801 8.670 1.00 97.38 728 ALA A CA 1
ATOM 5582 C C . ALA A 1 728 ? 1.396 17.438 7.457 1.00 97.38 728 ALA A C 1
ATOM 5584 O O . ALA A 1 728 ? 2.408 18.090 7.214 1.00 97.38 728 ALA A O 1
ATOM 5585 N N . VAL A 1 729 ? 0.978 16.444 6.661 1.00 97.62 729 VAL A N 1
ATOM 5586 C CA . VAL A 1 729 ? 1.627 16.082 5.390 1.00 97.62 729 VAL A CA 1
ATOM 5587 C C . VAL A 1 729 ? 0.560 15.846 4.323 1.00 97.62 729 VAL A C 1
ATOM 5589 O O . VAL A 1 729 ? -0.338 15.020 4.494 1.00 97.62 729 VAL A O 1
ATOM 5592 N N . TYR A 1 730 ? 0.664 16.581 3.215 1.00 96.44 730 TYR A N 1
ATOM 5593 C CA . TYR A 1 730 ? -0.177 16.408 2.030 1.00 96.44 730 TYR A CA 1
ATOM 5594 C C . TYR A 1 730 ? 0.411 15.336 1.111 1.00 96.44 730 TYR A C 1
ATOM 5596 O O . TYR A 1 730 ? 1.609 15.356 0.831 1.00 96.44 730 TYR A O 1
ATOM 5604 N N . SER A 1 731 ? -0.436 14.440 0.609 1.00 95.94 731 SER A N 1
ATOM 5605 C CA . SER A 1 731 ? -0.060 13.437 -0.386 1.00 95.94 731 SER A CA 1
ATOM 5606 C C . SER A 1 731 ? -1.188 13.266 -1.408 1.00 95.94 731 SER A C 1
ATOM 5608 O O . SER A 1 731 ? -2.107 12.487 -1.174 1.00 95.94 731 SER A O 1
ATOM 5610 N N . PRO A 1 732 ? -1.143 13.928 -2.582 1.00 93.25 732 PRO A N 1
ATOM 5611 C CA . PRO A 1 732 ? -2.229 13.861 -3.573 1.00 93.25 732 PRO A CA 1
ATOM 5612 C C . PRO A 1 732 ? -2.459 12.460 -4.155 1.00 93.25 732 PRO A C 1
ATOM 5614 O O . PRO A 1 732 ? -3.438 12.218 -4.872 1.00 93.25 732 PRO A O 1
ATOM 5617 N N . PHE A 1 733 ? -1.536 11.532 -3.898 1.00 94.62 733 PHE A N 1
ATOM 5618 C CA . PHE A 1 733 ? -1.599 10.173 -4.397 1.00 94.62 733 PHE A CA 1
ATOM 5619 C C . PHE A 1 733 ? -1.862 9.127 -3.312 1.00 94.62 733 PHE A C 1
ATOM 5621 O O . PHE A 1 733 ? -2.257 8.037 -3.709 1.00 94.62 733 PHE A O 1
ATOM 5628 N N . SER A 1 734 ? -1.760 9.421 -2.013 1.00 95.94 734 SER A N 1
ATOM 5629 C CA . SER A 1 734 ? -2.098 8.499 -0.906 1.00 95.94 734 SER A CA 1
ATOM 5630 C C . SER A 1 734 ? -3.083 9.147 0.070 1.00 95.94 734 SER A C 1
ATOM 5632 O O . SER A 1 734 ? -3.651 10.187 -0.235 1.00 95.94 734 SER A O 1
ATOM 5634 N N . ALA A 1 735 ? -3.282 8.558 1.248 1.00 97.81 735 ALA A N 1
ATOM 5635 C CA . ALA A 1 735 ? -3.871 9.295 2.356 1.00 97.81 735 ALA A CA 1
ATOM 5636 C C . ALA A 1 735 ? -2.954 10.451 2.798 1.00 97.81 735 ALA A C 1
ATOM 5638 O O . ALA A 1 735 ? -1.729 10.294 2.872 1.00 97.81 735 ALA A O 1
ATOM 5639 N N . ASN A 1 736 ? -3.562 11.587 3.129 1.00 98.31 736 ASN A N 1
ATOM 5640 C CA . ASN A 1 736 ? -2.947 12.699 3.840 1.00 98.31 736 ASN A CA 1
ATOM 5641 C C . ASN A 1 736 ? -2.732 12.328 5.311 1.00 98.31 736 ASN A C 1
ATOM 5643 O O . ASN A 1 736 ? -3.616 11.731 5.927 1.00 98.31 736 ASN A O 1
ATOM 5647 N N . LEU A 1 737 ? -1.621 12.760 5.910 1.00 98.56 737 LEU A N 1
ATOM 5648 C CA . LEU A 1 737 ? -1.444 12.716 7.363 1.00 98.56 737 LEU A CA 1
ATOM 5649 C C . LEU A 1 737 ? -2.046 13.987 7.962 1.00 98.56 737 LEU A C 1
ATOM 5651 O O . LEU A 1 737 ? -1.551 15.089 7.726 1.00 98.56 737 LEU A O 1
ATOM 5655 N N . VAL A 1 738 ? -3.121 13.844 8.733 1.00 98.50 738 VAL A N 1
ATOM 5656 C CA . VAL A 1 738 ? -3.836 14.968 9.351 1.00 98.50 738 VAL A CA 1
ATOM 5657 C C . VAL A 1 738 ? -3.073 15.490 10.557 1.00 98.50 738 VAL A C 1
ATOM 5659 O O . VAL A 1 738 ? -2.805 16.684 10.654 1.00 98.50 738 VAL A O 1
ATOM 5662 N N . VAL A 1 739 ? -2.729 14.577 11.463 1.00 97.88 739 VAL A N 1
ATOM 5663 C CA . VAL A 1 739 ? -2.010 14.839 12.709 1.00 97.88 739 VAL A CA 1
ATOM 5664 C C . VAL A 1 739 ? -1.294 13.560 13.141 1.00 97.88 739 VAL A C 1
ATOM 5666 O O . VAL A 1 739 ? -1.807 12.456 12.951 1.00 97.88 739 VAL A O 1
ATOM 5669 N N . GLN A 1 740 ? -0.115 13.721 13.729 1.00 96.75 740 GLN A N 1
ATOM 5670 C CA . GLN A 1 740 ? 0.667 12.662 14.355 1.00 96.75 740 GLN A CA 1
ATOM 5671 C C . GLN A 1 740 ? 1.010 13.110 15.773 1.00 96.75 740 GLN A C 1
ATOM 5673 O O . GLN A 1 740 ? 1.325 14.281 15.980 1.00 96.75 740 GLN A O 1
ATOM 5678 N N . ALA A 1 741 ? 0.926 12.193 16.733 1.00 94.69 741 ALA A N 1
ATOM 5679 C CA . ALA A 1 741 ? 1.214 12.489 18.126 1.00 94.69 741 ALA A CA 1
ATOM 5680 C C . ALA A 1 741 ? 2.706 12.747 18.333 1.00 94.69 741 ALA A C 1
ATOM 5682 O O . ALA A 1 741 ? 3.553 11.970 17.880 1.00 94.69 741 ALA A O 1
ATOM 5683 N N . GLN A 1 742 ? 3.019 13.824 19.047 1.00 87.31 742 GLN A N 1
ATOM 5684 C CA . GLN A 1 742 ? 4.382 14.115 19.476 1.00 87.31 742 GLN A CA 1
ATOM 5685 C C . GLN A 1 742 ? 4.789 13.233 20.668 1.00 87.31 742 GLN A C 1
ATOM 5687 O O . GLN A 1 742 ? 3.953 12.635 21.354 1.00 87.31 742 GLN A O 1
ATOM 5692 N N . THR A 1 743 ? 6.093 13.143 20.939 1.00 80.50 743 THR A N 1
ATOM 5693 C CA . THR A 1 743 ? 6.617 12.423 22.108 1.00 80.50 743 THR A CA 1
ATOM 5694 C C . THR A 1 743 ? 6.012 12.984 23.394 1.00 80.50 743 THR A C 1
ATOM 5696 O O . THR A 1 743 ? 6.139 14.172 23.677 1.00 80.50 743 THR A O 1
ATOM 5699 N N . GLY A 1 744 ? 5.357 12.127 24.180 1.00 80.06 744 GLY A N 1
ATOM 5700 C CA . GLY A 1 744 ? 4.688 12.522 25.422 1.00 80.06 744 GLY A CA 1
ATOM 5701 C C . GLY A 1 744 ? 3.325 13.203 25.245 1.00 80.06 744 GLY A C 1
ATOM 5702 O O . GLY A 1 744 ? 2.703 13.541 26.248 1.00 80.06 744 GLY A O 1
ATOM 5703 N N . GLU A 1 745 ? 2.821 13.380 24.019 1.00 87.75 745 GLU A N 1
ATOM 5704 C CA . GLU A 1 745 ? 1.459 13.866 23.783 1.00 87.75 745 GLU A CA 1
ATOM 5705 C C . GLU A 1 745 ? 0.450 12.727 24.028 1.00 87.75 745 GLU A C 1
ATOM 5707 O O . GLU A 1 745 ? 0.432 11.749 23.274 1.00 87.75 745 GLU A O 1
ATOM 5712 N N . PRO A 1 746 ? -0.410 12.799 25.063 1.00 90.25 746 PRO A N 1
ATOM 5713 C CA . PRO A 1 746 ? -1.238 11.658 25.437 1.00 90.25 746 PRO A CA 1
ATOM 5714 C C . PRO A 1 746 ? -2.482 11.501 24.556 1.00 90.25 746 PRO A C 1
ATOM 5716 O O . PRO A 1 746 ? -3.057 10.417 24.554 1.00 90.25 746 PRO A O 1
ATOM 5719 N N . LEU A 1 747 ? -2.920 12.558 23.849 1.00 96.88 747 LEU A N 1
ATOM 5720 C CA . LEU A 1 747 ? -4.219 12.615 23.167 1.00 96.88 747 LEU A CA 1
ATOM 5721 C C . LEU A 1 747 ? -4.244 13.584 21.964 1.00 96.88 747 LEU A C 1
ATOM 5723 O O . LEU A 1 747 ? -4.438 14.793 22.152 1.00 96.88 747 LEU A O 1
ATOM 5727 N N . ILE A 1 748 ? -4.184 13.042 20.743 1.00 98.00 748 ILE A N 1
ATOM 5728 C CA . ILE A 1 748 ? -4.407 13.783 19.482 1.00 98.00 748 ILE A CA 1
ATOM 5729 C C . ILE A 1 748 ? -5.871 13.719 19.033 1.00 98.00 748 ILE A C 1
ATOM 5731 O O . ILE A 1 748 ? -6.574 12.751 19.323 1.00 98.00 748 ILE A O 1
ATOM 5735 N N . LEU A 1 749 ? -6.333 14.736 18.295 1.00 98.00 749 LEU A N 1
ATOM 5736 C CA . LEU A 1 749 ? -7.679 14.800 17.709 1.00 98.00 749 LEU A CA 1
ATOM 5737 C C . LEU A 1 749 ? -7.653 15.295 16.258 1.00 98.00 749 LEU A C 1
ATOM 5739 O O . LEU A 1 749 ? -6.845 16.151 15.904 1.00 98.00 749 LEU A O 1
ATOM 5743 N N . ALA A 1 750 ? -8.638 14.869 15.466 1.00 98.31 750 ALA A N 1
ATOM 5744 C CA . ALA A 1 750 ? -8.981 15.496 14.190 1.00 98.31 750 ALA A CA 1
ATOM 5745 C C . ALA A 1 750 ? -10.499 15.498 13.941 1.00 98.31 750 ALA A C 1
ATOM 5747 O O . ALA A 1 750 ? -11.194 14.548 14.299 1.00 98.31 750 ALA A O 1
ATOM 5748 N N . SER A 1 751 ? -10.999 16.548 13.276 1.00 97.94 751 SER A N 1
ATOM 5749 C CA . SER A 1 751 ? -12.351 16.585 12.695 1.00 97.94 751 SER A CA 1
ATOM 5750 C C . SER A 1 751 ? -12.283 16.437 11.176 1.00 97.94 751 SER A C 1
ATOM 5752 O O . SER A 1 751 ? -11.425 17.055 10.526 1.00 97.94 751 SER A O 1
ATOM 5754 N N . ARG A 1 752 ? -13.202 15.649 10.607 1.00 97.88 752 ARG A N 1
ATOM 5755 C CA . ARG A 1 752 ? -13.443 15.561 9.161 1.00 97.88 752 ARG A CA 1
ATOM 5756 C C . ARG A 1 752 ? -14.924 15.422 8.833 1.00 97.88 752 ARG A C 1
ATOM 5758 O O . ARG A 1 752 ? -15.681 14.738 9.517 1.00 97.88 752 ARG A O 1
ATOM 5765 N N . ARG A 1 753 ? -15.318 16.018 7.705 1.00 97.31 753 ARG A N 1
ATOM 5766 C CA . ARG A 1 753 ? -16.615 15.788 7.059 1.00 97.31 753 ARG A CA 1
ATOM 5767 C C . ARG A 1 753 ? -16.530 14.519 6.212 1.00 97.31 753 ARG A C 1
ATOM 5769 O O . ARG A 1 753 ? -16.058 14.554 5.077 1.00 97.31 753 ARG A O 1
ATOM 5776 N N . VAL A 1 754 ? -16.957 13.402 6.788 1.00 97.62 754 VAL A N 1
ATOM 5777 C CA . VAL A 1 754 ? -16.954 12.086 6.146 1.00 97.62 754 VAL A CA 1
ATOM 5778 C C . VAL A 1 754 ? -18.079 12.019 5.112 1.00 97.62 754 VAL A C 1
ATOM 5780 O O . VAL A 1 754 ? -19.238 12.289 5.430 1.00 97.62 754 VAL A O 1
ATOM 5783 N N . ASN A 1 755 ? -17.718 11.651 3.878 1.00 95.44 755 ASN A N 1
ATOM 5784 C CA . ASN A 1 755 ? -18.611 11.515 2.721 1.00 95.44 755 ASN A CA 1
ATOM 5785 C C . ASN A 1 755 ? -19.838 10.641 3.011 1.00 95.44 755 ASN A C 1
ATOM 5787 O O . ASN A 1 755 ? -19.772 9.746 3.837 1.00 95.44 755 ASN A O 1
ATOM 5791 N N . ALA A 1 756 ? -20.920 10.797 2.241 1.00 96.62 756 ALA A N 1
ATOM 5792 C CA . ALA A 1 756 ? -22.099 9.920 2.329 1.00 96.62 756 ALA A CA 1
ATOM 5793 C C . ALA A 1 756 ? -21.868 8.470 1.833 1.00 96.62 756 ALA A C 1
ATOM 5795 O O . ALA A 1 756 ? -22.711 7.593 2.040 1.00 96.62 756 ALA A O 1
ATOM 5796 N N . ARG A 1 757 ? -20.777 8.228 1.091 1.00 96.25 757 ARG A N 1
ATOM 5797 C CA . ARG A 1 757 ? -20.390 6.932 0.504 1.00 96.25 757 ARG A CA 1
ATOM 5798 C C . ARG A 1 757 ? -18.873 6.876 0.343 1.00 96.25 757 ARG A C 1
ATOM 5800 O O . ARG A 1 757 ? -18.273 7.888 -0.018 1.00 96.25 757 ARG A O 1
ATOM 5807 N N . ASN A 1 758 ? -18.288 5.692 0.492 1.00 97.25 758 ASN A N 1
ATOM 5808 C CA . ASN A 1 758 ? -16.959 5.408 -0.046 1.00 97.25 758 ASN A CA 1
ATOM 5809 C C . ASN A 1 758 ? -17.071 5.173 -1.570 1.00 97.25 758 ASN A C 1
ATOM 5811 O O . ASN A 1 758 ? -18.009 4.514 -2.029 1.00 97.25 758 ASN A O 1
ATOM 5815 N N . THR A 1 759 ? -16.163 5.739 -2.374 1.00 95.69 759 THR A N 1
ATOM 5816 C CA . THR A 1 759 ? -16.154 5.569 -3.843 1.00 95.69 759 THR A CA 1
ATOM 5817 C C . THR A 1 759 ? -14.973 4.744 -4.351 1.00 95.69 759 THR A C 1
ATOM 5819 O O . THR A 1 759 ? -14.800 4.624 -5.563 1.00 95.69 759 THR A O 1
ATOM 5822 N N . HIS A 1 760 ? -14.186 4.133 -3.463 1.00 95.38 760 HIS A N 1
ATOM 5823 C CA . HIS A 1 760 ? -12.974 3.391 -3.793 1.00 95.38 760 HIS A CA 1
ATOM 5824 C C . HIS A 1 760 ? -13.238 2.315 -4.855 1.00 95.38 760 HIS A C 1
ATOM 5826 O O . HIS A 1 760 ? -12.552 2.290 -5.877 1.00 95.38 760 HIS A O 1
ATOM 5832 N N . HIS A 1 761 ? -14.287 1.500 -4.688 1.00 94.50 761 HIS A N 1
ATOM 5833 C CA . HIS A 1 761 ? -14.624 0.440 -5.643 1.00 94.50 761 HIS A CA 1
ATOM 5834 C C . HIS A 1 761 ? -14.847 0.951 -7.084 1.00 94.50 761 HIS A C 1
ATOM 5836 O O . HIS A 1 761 ? -14.094 0.553 -7.977 1.00 94.50 761 HIS A O 1
ATOM 5842 N N . PRO A 1 762 ? -15.796 1.871 -7.363 1.00 92.75 762 PRO A N 1
ATOM 5843 C CA . PRO A 1 762 ? -15.945 2.424 -8.707 1.00 92.75 762 PRO A CA 1
ATOM 5844 C C . PRO A 1 762 ? -14.787 3.345 -9.132 1.00 92.75 762 PRO A C 1
ATOM 5846 O O . PRO A 1 762 ? -14.552 3.487 -10.327 1.00 92.75 762 PRO A O 1
ATOM 5849 N N . ALA A 1 763 ? -14.052 3.995 -8.227 1.00 88.12 763 ALA A N 1
ATOM 5850 C CA . ALA A 1 763 ? -12.980 4.918 -8.618 1.00 88.12 763 ALA A CA 1
ATOM 5851 C C . ALA A 1 763 ? -11.666 4.206 -8.987 1.00 88.12 763 ALA A C 1
ATOM 5853 O O . ALA A 1 763 ? -10.964 4.650 -9.905 1.00 88.12 763 ALA A O 1
ATOM 5854 N N . ARG A 1 764 ? -11.318 3.137 -8.258 1.00 85.44 764 ARG A N 1
ATOM 5855 C CA . ARG A 1 764 ? -10.000 2.486 -8.296 1.00 85.44 764 ARG A CA 1
ATOM 5856 C C . ARG A 1 764 ? -10.028 1.044 -8.786 1.00 85.44 764 ARG A C 1
ATOM 5858 O O . ARG A 1 764 ? -9.086 0.673 -9.472 1.00 85.44 764 ARG A O 1
ATOM 5865 N N . THR A 1 765 ? -11.081 0.268 -8.512 1.00 88.38 765 THR A N 1
ATOM 5866 C CA . THR A 1 765 ? -11.096 -1.170 -8.834 1.00 88.38 765 THR A CA 1
ATOM 5867 C C . THR A 1 765 ? -12.002 -1.502 -10.022 1.00 88.38 765 THR A C 1
ATOM 5869 O O . THR A 1 765 ? -11.490 -1.625 -11.134 1.00 88.38 765 THR A O 1
ATOM 5872 N N . ALA A 1 766 ? -13.328 -1.573 -9.866 1.00 90.31 766 ALA A N 1
ATOM 5873 C CA . ALA A 1 766 ? -14.244 -2.068 -10.910 1.00 90.31 766 ALA A CA 1
ATOM 5874 C C . ALA A 1 766 ? -14.124 -1.345 -12.268 1.00 90.31 766 ALA A C 1
ATOM 5876 O O . ALA A 1 766 ? -14.034 -1.992 -13.307 1.00 90.31 766 ALA A O 1
ATOM 5877 N N . ASN A 1 767 ? -14.056 -0.008 -12.282 1.00 92.38 767 ASN A N 1
ATOM 5878 C CA . ASN A 1 767 ? -13.944 0.751 -13.538 1.00 92.38 767 ASN A CA 1
ATOM 5879 C C . ASN A 1 767 ? -12.535 0.732 -14.160 1.00 92.38 767 ASN A C 1
ATOM 5881 O O . ASN A 1 767 ? -12.368 1.246 -15.262 1.00 92.38 767 ASN A O 1
ATOM 5885 N N . ARG A 1 768 ? -11.517 0.217 -13.458 1.00 92.94 768 ARG A N 1
ATOM 5886 C CA . ARG A 1 768 ? -10.122 0.143 -13.935 1.00 92.94 768 ARG A CA 1
ATOM 5887 C C . ARG A 1 768 ? -9.712 -1.271 -14.319 1.00 92.94 768 ARG A C 1
ATOM 5889 O O . ARG A 1 768 ? -8.942 -1.454 -15.252 1.00 92.94 768 ARG A O 1
ATOM 5896 N N . ASN A 1 769 ? -10.250 -2.253 -13.607 1.00 94.81 769 ASN A N 1
ATOM 5897 C CA . ASN A 1 769 ? -9.986 -3.668 -13.792 1.00 94.81 769 ASN A CA 1
ATOM 5898 C C . ASN A 1 769 ? -11.312 -4.461 -13.740 1.00 94.81 769 ASN A C 1
ATOM 5900 O O . ASN A 1 769 ? -11.557 -5.197 -12.780 1.00 94.81 769 ASN A O 1
ATOM 5904 N N . PRO A 1 770 ? -12.202 -4.300 -14.742 1.00 94.38 770 PRO A N 1
ATOM 5905 C CA . PRO A 1 770 ? -13.545 -4.892 -14.724 1.00 94.38 770 PRO A CA 1
ATOM 5906 C C . PRO A 1 770 ? -13.528 -6.427 -14.747 1.00 94.38 770 PRO A C 1
ATOM 5908 O O . PRO A 1 770 ? -14.430 -7.061 -14.208 1.00 94.38 770 PRO A O 1
ATOM 5911 N N . GLN A 1 771 ? -12.478 -7.040 -15.300 1.00 95.00 771 GLN A N 1
ATOM 5912 C CA . GLN A 1 771 ? -12.266 -8.493 -15.259 1.00 95.00 771 GLN A CA 1
ATOM 5913 C C . GLN A 1 771 ? -12.082 -9.042 -13.828 1.00 95.00 771 GLN A C 1
ATOM 5915 O O . GLN A 1 771 ? -12.371 -10.210 -13.589 1.00 95.00 771 GLN A O 1
ATOM 5920 N N . MET A 1 772 ? -11.717 -8.194 -12.857 1.00 96.25 772 MET A N 1
ATOM 5921 C CA . MET A 1 772 ? -11.643 -8.549 -11.434 1.00 96.25 772 MET A CA 1
ATOM 5922 C C . MET A 1 772 ? -12.855 -8.057 -10.614 1.00 96.25 772 MET A C 1
ATOM 5924 O O . MET A 1 772 ? -12.828 -8.143 -9.389 1.00 96.25 772 MET A O 1
ATOM 5928 N N . GLU A 1 773 ? -13.942 -7.562 -11.226 1.00 95.75 773 GLU A N 1
ATOM 5929 C CA . GLU A 1 773 ? -15.119 -7.068 -10.476 1.00 95.75 773 GLU A CA 1
ATOM 5930 C C . GLU A 1 773 ? -15.700 -8.148 -9.543 1.00 95.75 773 GLU A C 1
ATOM 5932 O O . GLU A 1 773 ? -15.944 -7.894 -8.362 1.00 95.75 773 GLU A O 1
ATOM 5937 N N . ALA A 1 774 ? -15.857 -9.378 -10.047 1.00 97.00 774 ALA A N 1
ATOM 5938 C CA . ALA A 1 774 ? -16.364 -10.508 -9.267 1.00 97.00 774 ALA A CA 1
ATOM 5939 C C . ALA A 1 774 ? -15.466 -10.852 -8.063 1.00 97.00 774 ALA A C 1
ATOM 5941 O O . ALA A 1 774 ? -15.976 -11.215 -7.005 1.00 97.00 774 ALA A O 1
ATOM 5942 N N . TRP A 1 775 ? -14.146 -10.675 -8.191 1.00 97.69 775 TRP A N 1
ATOM 5943 C CA . TRP A 1 775 ? -13.180 -10.900 -7.111 1.00 97.69 775 TRP A CA 1
ATOM 5944 C C . TRP A 1 775 ? -13.421 -9.953 -5.934 1.00 97.69 775 TRP A C 1
ATOM 5946 O O . TRP A 1 775 ? -13.584 -10.387 -4.794 1.00 97.69 775 TRP A O 1
ATOM 5956 N N . TYR A 1 776 ? -13.528 -8.658 -6.234 1.00 97.44 776 TYR A N 1
ATOM 5957 C CA . TYR A 1 776 ? -13.790 -7.615 -5.246 1.00 97.44 776 TYR A CA 1
ATOM 5958 C C . TYR A 1 776 ? -15.164 -7.760 -4.590 1.00 97.44 776 TYR A C 1
ATOM 5960 O O . TYR A 1 776 ? -15.292 -7.574 -3.381 1.00 97.44 776 TYR A O 1
ATOM 5968 N N . ARG A 1 777 ? -16.185 -8.146 -5.363 1.00 96.62 777 ARG A N 1
ATOM 5969 C CA . ARG A 1 777 ? -17.535 -8.414 -4.845 1.00 96.62 777 ARG A CA 1
ATOM 5970 C C . ARG A 1 777 ? -17.575 -9.627 -3.915 1.00 96.62 777 ARG A C 1
ATOM 5972 O O . ARG A 1 777 ? -18.237 -9.564 -2.883 1.00 96.62 777 ARG A O 1
ATOM 5979 N N . LEU A 1 778 ? -16.857 -10.702 -4.250 1.00 96.75 778 LEU A N 1
ATOM 5980 C CA . LEU A 1 778 ? -16.708 -11.866 -3.375 1.00 96.75 778 LEU A CA 1
ATOM 5981 C C . LEU A 1 778 ? -15.976 -11.488 -2.082 1.00 96.75 778 LEU A C 1
ATOM 5983 O O . LEU A 1 778 ? -16.474 -11.786 -1.003 1.00 96.75 778 LEU A O 1
ATOM 5987 N N . GLY A 1 779 ? -14.840 -10.792 -2.182 1.00 96.44 779 GLY A N 1
ATOM 5988 C CA . GLY A 1 779 ? -14.074 -10.343 -1.019 1.00 96.44 779 GLY A CA 1
ATOM 5989 C C . GLY A 1 779 ? -14.898 -9.463 -0.074 1.00 96.44 779 GLY A C 1
ATOM 5990 O O . GLY A 1 779 ? -14.978 -9.743 1.118 1.00 96.44 779 GLY A O 1
ATOM 5991 N N . ALA A 1 780 ? -15.606 -8.464 -0.605 1.00 96.44 780 ALA A N 1
ATOM 5992 C CA . ALA A 1 780 ? -16.498 -7.616 0.184 1.00 96.44 780 ALA A CA 1
ATOM 5993 C C . ALA A 1 780 ? -17.625 -8.410 0.875 1.00 96.44 780 ALA A C 1
ATOM 5995 O O . ALA A 1 780 ? -17.965 -8.113 2.017 1.00 96.44 780 ALA A O 1
ATOM 5996 N N . ALA A 1 781 ? -18.169 -9.445 0.225 1.00 94.19 781 ALA A N 1
ATOM 5997 C CA . ALA A 1 781 ? -19.186 -10.321 0.812 1.00 94.19 781 ALA A CA 1
ATOM 5998 C C . ALA A 1 781 ? -18.638 -11.297 1.877 1.00 94.19 781 ALA A C 1
ATOM 6000 O O . ALA A 1 781 ? -19.406 -11.757 2.716 1.00 94.19 781 ALA A O 1
ATOM 6001 N N . LEU A 1 782 ? -17.336 -11.609 1.863 1.00 93.25 782 LEU A N 1
ATOM 6002 C CA . LEU A 1 782 ? -16.674 -12.384 2.922 1.00 93.25 782 LEU A CA 1
ATOM 6003 C C . LEU A 1 782 ? -16.406 -11.535 4.173 1.00 93.25 782 LEU A C 1
ATOM 6005 O O . LEU A 1 782 ? -16.444 -12.059 5.285 1.00 93.25 782 LEU A O 1
ATOM 6009 N N . LEU A 1 783 ? -16.122 -10.238 4.000 1.00 93.25 783 LEU A N 1
ATOM 6010 C CA . LEU A 1 783 ? -15.761 -9.348 5.109 1.00 93.25 783 LEU A CA 1
ATOM 6011 C C . LEU A 1 783 ? -16.927 -8.525 5.666 1.00 93.25 783 LEU A C 1
ATOM 6013 O O . LEU A 1 783 ? -16.793 -7.995 6.761 1.00 93.25 783 LEU A O 1
ATOM 6017 N N . CYS A 1 784 ? -18.039 -8.364 4.946 1.00 89.69 784 CYS A N 1
ATOM 6018 C CA . CYS A 1 784 ? -19.189 -7.575 5.394 1.00 89.69 784 CYS A CA 1
ATOM 6019 C C . CYS A 1 784 ? -20.387 -8.482 5.713 1.00 89.69 784 CYS A C 1
ATOM 6021 O O . CYS A 1 784 ? -20.822 -9.232 4.835 1.00 89.69 784 CYS A O 1
ATOM 6023 N N . PRO A 1 785 ? -20.986 -8.396 6.918 1.00 68.69 785 PRO A N 1
ATOM 6024 C CA . PRO A 1 785 ? -22.237 -9.091 7.197 1.00 68.69 785 PRO A CA 1
ATOM 6025 C C . PRO A 1 785 ? -23.372 -8.543 6.314 1.00 68.69 785 PRO A C 1
ATOM 6027 O O . PRO A 1 785 ? -23.304 -7.425 5.795 1.00 68.69 785 PRO A O 1
ATOM 6030 N N . GLN A 1 786 ? -24.449 -9.321 6.158 1.00 66.12 786 GLN A N 1
ATOM 6031 C CA . GLN A 1 786 ? -25.655 -8.852 5.467 1.00 66.12 786 GLN A CA 1
ATOM 6032 C C . GLN A 1 786 ? -26.168 -7.556 6.125 1.00 66.12 786 GLN A C 1
ATOM 6034 O O . GLN A 1 786 ? -26.242 -7.462 7.350 1.00 66.12 786 GLN A O 1
ATOM 6039 N N . GLN A 1 787 ? -26.486 -6.554 5.295 1.00 55.84 787 GLN A N 1
ATOM 6040 C CA . GLN A 1 787 ? -26.446 -5.121 5.649 1.00 55.84 787 GLN A CA 1
ATOM 6041 C C . GLN A 1 787 ? -27.303 -4.681 6.851 1.00 55.84 787 GLN A C 1
ATOM 6043 O O . GLN A 1 787 ? -27.068 -3.609 7.407 1.00 55.84 787 GLN A O 1
ATOM 6048 N N . GLU A 1 788 ? -28.296 -5.478 7.239 1.00 51.38 788 GLU A N 1
ATOM 6049 C CA . GLU A 1 788 ? -29.277 -5.167 8.285 1.00 51.38 788 GLU A CA 1
ATOM 6050 C C . GLU A 1 788 ? -28.767 -5.424 9.717 1.00 51.38 788 GLU A C 1
ATOM 6052 O O . GLU A 1 788 ? -29.483 -5.137 10.671 1.00 51.38 788 GLU A O 1
ATOM 6057 N N . ARG A 1 789 ? -27.548 -5.965 9.891 1.00 57.91 789 ARG A N 1
ATOM 6058 C CA . ARG A 1 789 ? -27.036 -6.443 11.195 1.00 57.91 789 ARG A CA 1
ATOM 6059 C C . ARG A 1 789 ? -25.754 -5.768 11.706 1.00 57.91 789 ARG A C 1
ATOM 6061 O O . ARG A 1 789 ? -25.069 -6.358 12.533 1.00 57.91 789 ARG A O 1
ATOM 6068 N N . ILE A 1 790 ? -25.401 -4.575 11.219 1.00 68.50 790 ILE A N 1
ATOM 6069 C CA . ILE A 1 790 ? -24.255 -3.820 11.767 1.00 68.50 790 ILE A CA 1
ATOM 6070 C C . ILE A 1 790 ? -24.743 -2.928 12.922 1.00 68.50 790 ILE A C 1
ATOM 6072 O O . ILE A 1 790 ? -25.536 -2.021 12.632 1.00 68.50 790 ILE A O 1
ATOM 6076 N N . PRO A 1 791 ? -24.285 -3.164 14.168 1.00 58.25 791 PRO A N 1
ATOM 6077 C CA . PRO A 1 791 ? -24.642 -2.367 15.344 1.00 58.25 791 PRO A CA 1
ATOM 6078 C C . PRO A 1 791 ? -24.010 -0.961 15.346 1.00 58.25 791 PRO A C 1
ATOM 6080 O O . PRO A 1 791 ? -22.928 -0.764 14.739 1.00 58.25 791 PRO A O 1
#

Sequence (791 aa):
MSWPSCCGTRRPTWRRLLPIIAALDSVRRPGPFVNTFATVKTISRPLPAPVRRGRRGKTRWRRLRSGLRRRFSSNATRCWIRRTARPAGTRRIKNAWRFCGSPSSWARFAIAIGPLGRRRKTAIAKRPGAPERLKKTAPNGIKTWVFHGRSTRPISNFIAADFEDGKPDMRPTTLVGIMAGDGFKGRAGKAGDAGTAPRPIHCRTLAKRAPAKGASGRFAALLFIASLAGALGGEAKAPSSPLRVGVVQMALARTIAENRDRIVTGISNAALRQARVAVFPEGALQGLDGDRPELVEQAIAAIQQAARAANLYVVFGGCTPSARLKKNTNWMRVISPGGREVFRYEKLYDNHRAAMPGVFEIDGIPCHAMICADRWLRGVEEVPIQMGAQISFELSCNFASEWVEPFGWYWYVPRALRNQVWVIFANTGNQVSGAPDDPAAPRELRHGHSAILAPDGRLAAAARDDAQTIVVADLPVQQATRAAAQARAAHPALRPFWEAGVKLHGGQSVAAPPLTPLKSPESEVVIAVAQITNDPQQMEAMIAQARAKKADLVVFPARAAAETALPRLRTAAREQRITVVVGMEHFQADRYHNSAFVFGPDGALLTRYDQVSANNPFQAGKNPAAMWFRVKGVPAVVTVGEDALWTELAELAAVAGAQIHIHLDHDPDTSPQSALRRLQVWSNLASFQTFTVTANIGGSAIWDDLRGPEERRAEVRGLARPDTGSVAVYSPFSANLVVQAQTGEPLILASRRVNARNTHHPARTANRNPQMEAWYRLGAALLCPQQERIP

Nearest PDB structures (foldseek):
  5g3o-assembly1_A  TM=8.207E-01  e=2.373E-15  Bacillus cereus
  5g3o-assembly1_C  TM=8.201E-01  e=1.120E-14  Bacillus cereus
  5g3o-assembly1_D  TM=8.199E-01  e=1.744E-14  Bacillus cereus
  5h8l-assembly2_I  TM=7.703E-01  e=8.487E-15  Medicago truncatula
  5h8i-assembly2_I  TM=7.894E-01  e=3.208E-14  Medicago truncatula

pLDDT: mean 75.11, std 30.19, range [22.14, 98.88]